Protein AF-0000000074445082 (afdb_homodimer)

pLDDT: mean 89.4, std 14.64, range [29.48, 98.94]

Solvent-accessible surface area (backbone atoms only — not comparable to full-atom values): 67124 Å² total; per-residue (Å²): 113,69,67,58,50,52,50,49,51,50,30,48,47,28,47,44,47,72,29,67,60,53,55,42,62,66,52,30,41,65,66,89,69,77,82,68,77,74,71,56,56,68,73,66,78,58,74,55,89,84,79,81,71,63,49,56,72,56,62,54,42,39,71,58,56,48,33,29,73,76,30,23,55,50,17,35,39,29,38,58,52,67,60,41,92,77,48,54,63,73,41,60,58,94,74,64,48,39,38,35,26,38,22,41,17,52,10,19,42,47,21,46,44,51,41,33,47,23,52,29,49,52,40,34,34,17,49,46,91,67,67,16,62,59,34,34,52,44,27,49,93,71,69,42,57,85,64,39,48,44,55,63,37,61,68,68,42,46,39,43,70,83,48,89,72,61,74,45,47,64,52,50,46,51,35,26,76,82,28,54,52,53,55,67,30,70,35,47,57,46,35,55,51,23,39,40,34,50,81,94,48,70,60,39,36,39,52,62,46,65,73,45,37,41,64,54,44,45,69,78,28,60,58,34,55,48,41,24,56,74,56,71,52,79,86,63,47,40,61,67,54,46,50,47,62,53,50,42,52,59,54,46,47,47,53,50,34,50,67,34,87,91,45,52,55,38,58,36,50,48,49,48,47,66,54,38,25,68,31,23,37,50,61,52,43,53,29,40,46,68,57,51,47,51,54,40,52,50,46,52,51,52,34,50,74,68,71,41,86,82,80,70,76,66,72,69,54,62,61,42,52,48,54,37,31,44,32,70,37,30,53,51,43,42,39,44,72,59,58,56,63,62,51,64,24,7,35,45,62,60,49,48,36,71,39,30,42,49,81,45,52,47,15,11,32,43,51,84,31,53,35,54,55,48,53,42,61,28,40,59,59,45,46,57,89,39,64,84,39,41,45,55,80,30,50,41,58,32,31,35,73,41,36,38,34,35,35,38,41,77,94,44,64,88,69,29,30,30,41,42,29,31,24,29,61,87,74,64,46,71,50,76,48,76,33,42,27,35,37,45,18,43,44,60,70,51,53,59,64,40,45,70,42,49,37,89,93,22,64,64,77,54,66,68,54,56,55,26,48,68,61,63,44,59,36,45,30,19,32,37,37,40,29,24,61,46,49,66,58,44,80,62,62,36,72,19,12,44,24,41,27,66,53,66,53,31,31,43,30,34,66,47,61,52,24,39,86,47,86,62,52,55,37,52,40,35,32,51,25,37,39,69,38,8,45,52,47,54,12,34,58,57,70,58,35,50,52,54,46,50,60,58,46,31,71,74,40,59,71,51,66,91,26,68,75,44,67,51,67,44,34,28,35,59,30,76,84,40,48,25,56,36,40,53,49,36,46,72,39,59,61,33,41,38,57,59,45,57,37,41,56,43,57,38,28,61,20,18,24,59,49,42,85,36,45,64,36,70,40,6,10,40,51,10,7,47,47,33,40,46,57,49,49,44,31,74,75,69,40,59,62,53,66,87,86,57,82,76,74,65,73,69,87,124,109,67,71,56,51,53,49,51,51,49,29,48,46,28,47,45,47,73,31,67,57,53,55,41,62,68,52,28,41,63,63,91,68,76,81,69,77,76,69,57,56,69,72,67,80,59,74,53,91,72,87,81,72,64,48,57,72,55,63,55,41,39,72,58,56,48,34,30,74,76,30,22,56,50,18,35,39,31,38,58,52,67,61,39,90,77,47,53,61,72,39,58,58,92,73,63,47,39,37,35,26,38,23,41,17,53,10,18,43,47,20,45,45,51,40,33,48,24,51,31,47,53,41,33,33,19,49,45,92,66,66,16,62,59,32,34,53,44,28,49,93,70,67,41,58,83,56,44,52,45,55,64,38,60,67,67,41,47,40,43,70,82,47,88,72,62,76,46,46,63,51,50,45,51,34,27,77,82,27,54,52,53,56,66,29,68,33,48,56,47,37,56,51,23,40,40,33,51,81,92,48,71,61,38,37,39,52,61,46,66,72,46,37,42,64,52,43,46,69,77,26,61,57,34,55,48,40,25,57,74,56,70,52,77,86,63,46,41,60,67,54,48,50,50,61,53,50,42,53,59,54,46,46,48,53,50,34,49,68,36,87,91,45,53,56,38,57,36,51,49,48,48,46,64,55,39,26,68,30,23,39,50,59,52,43,51,28,40,46,68,56,51,48,52,54,43,50,50,48,51,49,52,36,50,74,68,71,43,85,80,80,70,75,66,72,71,54,61,62,42,53,46,54,37,30,43,32,70,36,30,53,52,44,41,39,45,71,58,59,54,63,62,53,65,24,8,35,44,64,62,47,47,36,70,38,29,42,50,80,46,53,48,15,12,32,44,44,72,30,52,36,55,55,49,52,43,61,28,39,61,59,45,45,58,88,38,62,83,41,42,47,57,80,31,50,40,59,33,32,35,72,41,34,38,34,36,35,40,40,77,92,43,63,88,69,29,31,29,40,42,28,31,24,27,59,86,76,65,46,72,50,76,48,75,32,39,27,35,38,45,18,42,44,59,70,52,52,59,63,39,44,69,41,50,36,88,91,23,64,63,75,55,66,67,57,56,55,26,48,70,61,64,44,60,37,44,29,20,32,37,38,40,29,25,61,47,48,68,58,46,79,64,61,38,71,17,12,45,24,41,28,66,52,67,53,29,30,44,31,34,68,45,57,43,34,31,77,47,87,61,51,53,38,53,40,34,32,51,26,37,39,69,38,10,44,52,47,52,12,34,58,58,72,59,35,50,51,54,46,50,60,56,46,32,70,74,40,58,71,51,67,91,27,69,77,44,68,51,65,43,36,27,34,58,31,76,85,40,48,24,56,35,40,52,49,35,46,70,39,60,60,32,42,38,57,59,46,56,38,42,57,44,56,38,28,60,20,18,24,59,48,43,84,36,45,67,37,69,40,6,8,41,52,11,7,47,48,34,40,46,58,49,48,44,31,74,76,67,40,60,63,54,65,87,86,58,82,76,73,66,74,72,85,123

Radius of gyration: 31.41 Å; Cα contacts (8 Å, |Δi|>4): 2751; chains: 2; bounding box: 73×96×72 Å

Sequence (1308 aa):
MTTKTVDRDVAKRLGRVSPKNEPNWITGDLGNYVDDAVNSPLPAMAMYAGGQTPVQQSDLLKPLLMDIAKEGLNYAFQKWRQKEENPERHSETKNPKKVIVVGAGMAGLVAAFELAQAGHEVVVLESQTRVGGRVHTLGEKDGFAKGLHAEAGAMRLPCPPDAETKTHFLTDFYASKERFNLPLAHFANYSDKAFLKFYNEEAVRVEEWNENPLERTNKLWPGWNATLTENGVHDITNINVYHDRTTQVITDQLLNCLNTPGVDPYVAWDQWIDLWSQFPVDGFLQSTYEAVMTKVQEKVCERTELKKKHDIPLTSLEELKKYLPWPNAAITAFSVFNYTPDLDISLVQHLRDPLGHWWSSEMHCIKGGMSLLPEAFTKKDNGGWNPDVCLHENIHFNRTVKEIKYKFYEGDTENNHVVVKGYFSNSRQPFEIEGDAVIVATPINILRQINYTPCEHTEPPPQKFHKAIEDIFTSPSTKLFIQTKTRFWEKDDIKGGFSKTNLPIGQLHYPSNVTGEHPGKKGILLVYTWKTEALLFGSLDPATALYEAVEQIATIHPEIKGQVEKGAVCAWYNQPNAQGGFVLLKPKQYQNVRYLLQCPMANIFFAGEGLSFAPGWIQGALESGLRAAYQFYNRNEGGWFPCNCDRLDYGQSVMTTKTVDRDVAKRLGRVSPKNEPNWITGDLGNYVDDAVNSPLPAMAMYAGGQTPVQQSDLLKPLLMDIAKEGLNYAFQKWRQKEENPERHSETKNPKKVIVVGAGMAGLVAAFELAQAGHEVVVLESQTRVGGRVHTLGEKDGFAKGLHAEAGAMRLPCPPDAETKTHFLTDFYASKERFNLPLAHFANYSDKAFLKFYNEEAVRVEEWNENPLERTNKLWPGWNATLTENGVHDITNINVYHDRTTQVITDQLLNCLNTPGVDPYVAWDQWIDLWSQFPVDGFLQSTYEAVMTKVQEKVCERTELKKKHDIPLTSLEELKKYLPWPNAAITAFSVFNYTPDLDISLVQHLRDPLGHWWSSEMHCIKGGMSLLPEAFTKKDNGGWNPDVCLHENIHFNRTVKEIKYKFYEGDTENNHVVVKGYFSNSRQPFEIEGDAVIVATPINILRQINYTPCEHTEPPPQKFHKAIEDIFTSPSTKLFIQTKTRFWEKDDIKGGFSKTNLPIGQLHYPSNVTGEHPGKKGILLVYTWKTEALLFGSLDPATALYEAVEQIATIHPEIKGQVEKGAVCAWYNQPNAQGGFVLLKPKQYQNVRYLLQCPMANIFFAGEGLSFAPGWIQGALESGLRAAYQFYNRNEGGWFPCNCDRLDYGQSV

Secondary structure (DSSP, 8-state):
-HHHHHHHHHHHHTT-SPPTT--BTTTTB-----S-S----S------SSS-----GGGGTHHHHHHHHHH-HHHHIIIIIS--SSPPSS---SS--EEEEE--SHHHHHHHHHHHHTT-EEEEE-SSSSS-TT--EE-GGGTPPTT--EESS---EES-TT-SS-SSHHHHHHHSTTTT---EEEEE---TTSEEE-TTSPPEEHHHHHHSHHHHHHHHSTTTTHHHHHTT--S--SHHHHHHHHHHHHHHHHHHHHTSTT--HHHHHHHHHHHHTTSBHHHHHHS-HHHHHHHHHHHHHHHHHTT-------GGGGGGGGT-SPPHHHHHHHHHHHT-S-TTSBHHHHHHHHHHT-S-SEEEEETT-TTHHHHHTTSTTSS-S-TT--GGGGEE-SEEEEEEEEE--TT-GGG-EEEEEEEETTT--EEEEEESEEEE-S-HHHHTTSEEEE-TTPPPPPHHHHHHHHH--EE-EEEEEEEESS-GGGGGT--SSEEEESSTT-EEE---GGG---SSS-EEEEEEEEHHHHHHHHTS-HHHHHHHHHHHHTTT-GGGTTTEEEEEEEEGGG-TTTSSSEE-PPTT-HHHHHHHHH--BTTEEE--TTSSSSTTSHHHHHHHHHHHHHHHHHHHHH-SS--TTS--------/-HHHHHHHHHHHHTT-SPPTT--BTTTTB-----S-S----S------SSS-----GGGGTHHHHHHHHHH-HHHHIIIIIS--SSPPSS---SS--EEEEE--SHHHHHHHHHHHHTT-EEEEE-SSSSS-TT--EE-GGGTPPTT--EESS---EES-TT-SS-SSHHHHHHHSTTTT---EEEEE---TTSEEE-TTSPPEEHHHHHHSHHHHHHHHSTTTTHHHHHTT--S--SHHHHHHHHHHHHHHHHHHHHTSTT--HHHHHHHHHHHHTTSBHHHHHHS-HHHHHHHHHHHHHHHHHTT-------GGGGGGGGTPSPPHHHHHHHHHHHT-S-TTSBHHHHHHHHHHT-S-SEEEEETT-TTHHHHHTTSTTSS-S-TT--GGGGEE-SEEEEEEEEE--TT-GGG-EEEEEEEETTT--EEEEEESEEEE-S-HHHHTTSEEEE-TTPPPPPHHHHHHHHH--EE-EEEEEEEESS-GGGGGT--SSEEEESSTT-EEE---GGG---SSS-EEEEEEEEHHHHHHHHTS-HHHHHHHHHHHHTTT-GGGTTTEEEEEEEEGGG-TTTSSSEE-PPTT-HHHHHHHHH--BTTEEE--TTSSSSTTSHHHHHHHHHHHHHHHHHHHHH-SS--TTS--------

Foldseek 3Di:
DVVVVVVLVQCLLQLVFDAAQPAQLLLLRSPDAPPDDCCVQVPLQPPPPDDGAFDFSVVSNCVLLVCCVQFALQQSLCCRVVVHPDTHGQEADPQAWEEEEEAQALLRLLLQLRSVSNPHHYFYEAQAPAHHVQQDKDAVVNPHDHLFIDTFFDDFWFDALPDPDGLLVVLNCCCPPLFQVFAKFKAFAADQLFWAAEDPDAIDGNVVCVVQVQVVLCVRQPCQCVLLVVLVNDPDRHLVSLVCQLCVLLVVLLSVQSNDPPRDNSLSVVLSCQQFLQDQQLRVQQDALVVSVVSNVVSVVVCVVVVRDDDGDDVSSVSNNNRPNGDPSSVVRVCQVVVDFDSQFTPLLVVSCVSSVGPDRMTMAGAPGNSVSSVQSQDACRRRPRRPDHCVVNYDYQWQWAEKEWEFGQVCLVPTKIKTKFARNVPRHIDIDIIRFYEYAAALVSVLRHYYHYDDPRDDDDPLLNVLSVPFDFWKKKKKKWKFQAPVCCVSVDAWHWYAYSDLLGTKTFGHPRSDVPVHGMHMIMRIHIDVSLVVLVVDDNVVSVVVVLVVVCSRVVVRVVTTDDMDMDIQCPDPRRVHRKTGHGRPSSVSLSSLSRAAGRSYHYAYLNNASHISDSSSSSSRSSSRSSRNVSCSRPNSHYDVPDDRPPPPPD/DVVVVVVVVQCLLQLVFDAAQPAQLLLLRSPDADPDDCVVVVPLLPPPVDDRAFDFSVVSNCVLLVCCVQFALQQSLCCRVVVHPDTHGQEADPQAWEEEEEAQALLRLLLQLRSVSNPHHYFYEAQAPAHHVQQDKDAVVNPHDHLFIDTFFDDFWFDALPDPDGLLVVLNCCCPPLFQVFAKFKAFAADQLFWAAEDPDAIDGNVVCVVQVQVVLCVRQPCQCVLLVVLVNDPDRHLVSLVCQLCVLLVVLLSVQSNDPPRDNSLSVVLSCQQFLQDQQLRVQQDALVVSVVSNVVSVVVCVVVVRDDDGDDVSSVSNNNRPNGDPSSVVRVCQVVVDFDSQFTPLLVVSCVSSVGPDRMTMAGAQGNSVSSVQSQDACRRRPRRPDHCVVNYDYQWQWAEKEWEFGQVCLVPTKIKTKFARNVPRHIDIDIIRFYEYAAALVSVLRHYYHYDDPRDDDDPLLNVLSVPFDFWKKKKKKWKFQAPVSCVSVDAWHWYAYSDLLGTKTFTHSSSGVPVHGMHMIMRIHIDVSLVVLVVDDNVVSVVVVLVVVCSRVVVRVVTTDDMDMDIQCPDPRRVHRKTGHGRPSSVSLSSLSRAAGRSYHYAYLNNASHISDSSSSSSRSSSRSSRNVSCSRPNSHYDVPDDRPPPPDD

Nearest PDB structures (foldseek):
  5z2g-assembly1_A  TM=8.879E-01  e=1.429E-36  Naja atra
  7eij-assembly1_B  TM=5.931E-01  e=1.822E-19  synthetic construct
  7eih-assembly1_B  TM=6.096E-01  e=8.521E-19  synthetic construct
  7eih-assembly1_A  TM=6.028E-01  e=1.478E-18  synthetic construct
  7eii-assembly1_B  TM=5.851E-01  e=5.795E-19  synthetic construct

InterPro domains:
  IPR002937 Amine oxidase [PF01593] (106-630)
  IPR036188 FAD/NAD(P)-binding domain superfamily [G3DSA:3.50.50.60] (99-629)
  IPR036188 FAD/NAD(P)-binding domain superfamily [SSF51905] (94-631)
  IPR050281 Flavin monoamine oxidase and related enzymes [PTHR10742] (85-633)

Structure (mmCIF, N/CA/C/O backbone):
data_AF-0000000074445082-model_v1
#
loop_
_entity.id
_entity.type
_entity.pdbx_description
1 polymer 'L-amino-acid oxidase'
#
loop_
_atom_site.group_PDB
_atom_site.id
_atom_site.type_symbol
_atom_site.label_atom_id
_atom_site.label_alt_id
_atom_site.label_comp_id
_atom_site.label_asym_id
_atom_site.label_entity_id
_atom_site.label_seq_id
_atom_site.pdbx_PDB_ins_code
_atom_site.Cartn_x
_atom_site.Cartn_y
_atom_site.Cartn_z
_atom_site.occupancy
_atom_site.B_iso_or_equiv
_atom_site.auth_seq_id
_atom_site.auth_comp_id
_atom_site.auth_asym_id
_atom_site.auth_atom_id
_atom_site.pdbx_PDB_model_num
ATOM 1 N N . MET A 1 1 ? 25.359 10.633 26.781 1 39.5 1 MET A N 1
ATOM 2 C CA . MET A 1 1 ? 25.406 12.016 27.234 1 39.5 1 MET A CA 1
ATOM 3 C C . MET A 1 1 ? 25.969 12.93 26.156 1 39.5 1 MET A C 1
ATOM 5 O O . MET A 1 1 ? 25.422 14 25.891 1 39.5 1 MET A O 1
ATOM 9 N N . THR A 1 2 ? 26.984 12.328 25.5 1 41.5 2 THR A N 1
ATOM 10 C CA . THR A 1 2 ? 27.688 13.148 24.516 1 41.5 2 THR A CA 1
ATOM 11 C C . THR A 1 2 ? 26.875 13.281 23.234 1 41.5 2 THR A C 1
ATOM 13 O O . THR A 1 2 ? 26.797 14.367 22.656 1 41.5 2 THR A O 1
ATOM 16 N N . THR A 1 3 ? 26.172 12.266 22.938 1 44.94 3 THR A N 1
ATOM 17 C CA . THR A 1 3 ? 25.391 12.32 21.703 1 44.94 3 THR A CA 1
ATOM 18 C C . THR A 1 3 ? 24.188 13.227 21.859 1 44.94 3 THR A C 1
ATOM 20 O O . THR A 1 3 ? 23.828 13.977 20.953 1 44.94 3 THR A O 1
ATOM 23 N N . LYS A 1 4 ? 23.656 13.375 23.016 1 51.06 4 LYS A N 1
ATOM 24 C CA . LYS A 1 4 ? 22.5 14.203 23.297 1 51.06 4 LYS A CA 1
ATOM 25 C C . LYS A 1 4 ? 22.859 15.688 23.312 1 51.06 4 LYS A C 1
ATOM 27 O O . LYS A 1 4 ? 22.094 16.531 22.828 1 51.06 4 LYS A O 1
ATOM 32 N N . THR A 1 5 ? 24.031 15.875 23.781 1 45.12 5 THR A N 1
ATOM 33 C CA . THR A 1 5 ? 24.484 17.266 23.828 1 45.12 5 THR A CA 1
ATOM 34 C C . THR A 1 5 ? 24.766 17.781 22.406 1 45.12 5 THR A C 1
ATOM 36 O O . THR A 1 5 ? 24.406 18.922 22.078 1 45.12 5 THR A O 1
ATOM 39 N N . VAL A 1 6 ? 25.281 16.906 21.578 1 54.34 6 VAL A N 1
ATOM 40 C CA . VAL A 1 6 ? 25.594 17.297 20.203 1 54.34 6 VAL A CA 1
ATOM 41 C C . VAL A 1 6 ? 24.297 17.531 19.438 1 54.34 6 VAL A C 1
ATOM 43 O O . VAL A 1 6 ? 24.188 18.5 18.672 1 54.34 6 VAL A O 1
ATOM 46 N N . ASP A 1 7 ? 23.359 16.719 19.812 1 65 7 ASP A N 1
ATOM 47 C CA . ASP A 1 7 ? 22.078 16.859 19.141 1 65 7 ASP A CA 1
ATOM 48 C C . ASP A 1 7 ? 21.375 18.141 19.547 1 65 7 ASP A C 1
ATOM 50 O O . ASP A 1 7 ? 20.75 18.812 18.719 1 65 7 ASP A O 1
ATOM 54 N N . ARG A 1 8 ? 21.578 18.469 20.734 1 66.31 8 ARG A N 1
ATOM 55 C CA . ARG A 1 8 ? 20.969 19.688 21.25 1 66.31 8 ARG A CA 1
ATOM 56 C C . ARG A 1 8 ? 21.625 20.922 20.625 1 66.31 8 ARG A C 1
ATOM 58 O O . ARG A 1 8 ? 20.938 21.906 20.312 1 66.31 8 ARG A O 1
ATOM 65 N N . ASP A 1 9 ? 22.828 20.75 20.484 1 73.31 9 ASP A N 1
ATOM 66 C CA . ASP A 1 9 ? 23.562 21.875 19.891 1 73.31 9 ASP A CA 1
ATOM 67 C C . ASP A 1 9 ? 23.172 22.062 18.422 1 73.31 9 ASP A C 1
ATOM 69 O O . ASP A 1 9 ? 22.984 23.203 17.969 1 73.31 9 ASP A O 1
ATOM 73 N N . VAL A 1 10 ? 22.938 20.953 17.797 1 79 10 VAL A N 1
ATOM 74 C CA . VAL A 1 10 ? 22.547 21.016 16.406 1 79 10 VAL A CA 1
ATOM 75 C C . VAL A 1 10 ? 21.141 21.578 16.281 1 79 10 VAL A C 1
ATOM 77 O O . VAL A 1 10 ? 20.859 22.406 15.398 1 79 10 VAL A O 1
ATOM 80 N N . ALA A 1 11 ? 20.312 21.156 17.188 1 82.31 11 ALA A N 1
ATOM 81 C CA . ALA A 1 11 ? 18.938 21.672 17.188 1 82.31 11 ALA A CA 1
ATOM 82 C C . ALA A 1 11 ? 18.906 23.172 17.391 1 82.31 11 ALA A C 1
ATOM 84 O O . ALA A 1 11 ? 18.156 23.875 16.703 1 82.31 11 ALA A O 1
ATOM 85 N N . LYS A 1 12 ? 19.766 23.625 18.234 1 81.19 12 LYS A N 1
ATOM 86 C CA . LYS A 1 12 ? 19.828 25.062 18.484 1 81.19 12 LYS A CA 1
ATOM 87 C C . LYS A 1 12 ? 20.375 25.812 17.281 1 81.19 12 LYS A C 1
ATOM 89 O O . LYS A 1 12 ? 19.859 26.875 16.922 1 81.19 12 LYS A O 1
ATOM 94 N N . ARG A 1 13 ? 21.297 25.219 16.625 1 85.06 13 ARG A N 1
ATOM 95 C CA . ARG A 1 13 ? 21.906 25.859 15.469 1 85.06 13 ARG A CA 1
ATOM 96 C C . ARG A 1 13 ? 20.953 25.875 14.281 1 85.06 13 ARG A C 1
ATOM 98 O O . ARG A 1 13 ? 21.125 26.672 13.352 1 85.06 13 ARG A O 1
ATOM 105 N N . LEU A 1 14 ? 19.938 25.062 14.383 1 89.12 14 LEU A N 1
ATOM 106 C CA . LEU A 1 14 ? 18.938 25.016 13.32 1 89.12 14 LEU A CA 1
ATOM 107 C C . LEU A 1 14 ? 17.641 25.703 13.758 1 89.12 14 LEU A C 1
ATOM 109 O O . LEU A 1 14 ? 16.625 25.625 13.062 1 89.12 14 LEU A O 1
ATOM 113 N N . GLY A 1 15 ? 17.75 26.312 14.938 1 84.31 15 GLY A N 1
ATOM 114 C CA . GLY A 1 15 ? 16.578 27.016 15.438 1 84.31 15 GLY A CA 1
ATOM 115 C C . GLY A 1 15 ? 15.453 26.078 15.859 1 84.31 15 GLY A C 1
ATOM 116 O O . GLY A 1 15 ? 14.297 26.5 15.977 1 84.31 15 GLY A O 1
ATOM 117 N N . ARG A 1 16 ? 15.734 24.828 15.984 1 88.19 16 ARG A N 1
ATOM 118 C CA . ARG A 1 16 ? 14.719 23.875 16.422 1 88.19 16 ARG A CA 1
ATOM 119 C C . ARG A 1 16 ? 14.516 23.922 17.922 1 88.19 16 ARG A C 1
ATOM 121 O O . ARG A 1 16 ? 14.719 22.938 18.625 1 88.19 16 ARG A O 1
ATOM 128 N N . VAL A 1 17 ? 14.219 25.047 18.344 1 85 17 VAL A N 1
ATOM 129 C CA . VAL A 1 17 ? 13.953 25.328 19.75 1 85 17 VAL A CA 1
ATOM 130 C C . VAL A 1 17 ? 12.617 26.047 19.891 1 85 17 VAL A C 1
ATOM 132 O O . VAL A 1 17 ? 12.172 26.734 18.969 1 85 17 VAL A O 1
ATOM 135 N N . SER A 1 18 ? 11.984 25.766 20.969 1 84.19 18 SER A N 1
ATOM 136 C CA . SER A 1 18 ? 10.734 26.453 21.25 1 84.19 18 SER A CA 1
ATOM 137 C C . SER A 1 18 ? 10.984 27.734 22.031 1 84.19 18 SER A C 1
ATOM 139 O O . SER A 1 18 ? 11.523 27.703 23.141 1 84.19 18 SER A O 1
ATOM 141 N N . PRO A 1 19 ? 10.578 28.859 21.422 1 86.25 19 PRO A N 1
ATOM 142 C CA . PRO A 1 19 ? 10.68 30.094 22.203 1 86.25 19 PRO A CA 1
ATOM 143 C C . PRO A 1 19 ? 9.812 30.062 23.453 1 86.25 19 PRO A C 1
ATOM 145 O O . PRO A 1 19 ? 8.969 29.172 23.609 1 86.25 19 PRO A O 1
ATOM 148 N N . LYS A 1 20 ? 10.07 31.031 24.25 1 83.06 20 LYS A N 1
ATOM 149 C CA . LYS A 1 20 ? 9.305 31.141 25.484 1 83.06 20 LYS A CA 1
ATOM 150 C C . LYS A 1 20 ? 7.812 31.25 25.203 1 83.06 20 LYS A C 1
ATOM 152 O O . LYS A 1 20 ? 7.398 31.984 24.297 1 83.06 20 LYS A O 1
ATOM 157 N N . ASN A 1 21 ? 6.984 30.516 25.891 1 86.44 21 ASN A N 1
ATOM 158 C CA . ASN A 1 21 ? 5.523 30.531 25.859 1 86.44 21 ASN A CA 1
ATOM 159 C C . ASN A 1 21 ? 4.984 30.016 24.531 1 86.44 21 ASN A C 1
ATOM 161 O O . ASN A 1 21 ? 3.826 30.266 24.188 1 86.44 21 ASN A O 1
ATOM 165 N N . GLU A 1 22 ? 5.855 29.438 23.781 1 89.44 22 GLU A N 1
ATOM 166 C CA . GLU A 1 22 ? 5.344 28.781 22.578 1 89.44 22 GLU A CA 1
ATOM 167 C C . GLU A 1 22 ? 4.5 27.562 22.938 1 89.44 22 GLU A C 1
ATOM 169 O O . GLU A 1 22 ? 4.863 26.781 23.828 1 89.44 22 GLU A O 1
ATOM 174 N N . PRO A 1 23 ? 3.361 27.406 22.281 1 91.12 23 PRO A N 1
ATOM 175 C CA . PRO A 1 23 ? 2.553 26.203 22.516 1 91.12 23 PRO A CA 1
ATOM 176 C C . PRO A 1 23 ? 3.311 24.906 22.203 1 91.12 23 PRO A C 1
ATOM 178 O O . PRO A 1 23 ? 4.207 24.906 21.359 1 91.12 23 PRO A O 1
ATOM 181 N N . ASN A 1 24 ? 2.986 23.828 22.984 1 93.81 24 ASN A N 1
ATOM 182 C CA . ASN A 1 24 ? 3.443 22.5 22.594 1 93.81 24 ASN A CA 1
ATOM 183 C C . ASN A 1 24 ? 2.607 21.953 21.438 1 93.81 24 ASN A C 1
ATOM 185 O O . ASN A 1 24 ? 1.533 21.391 21.672 1 93.81 24 ASN A O 1
ATOM 189 N N . TRP A 1 25 ? 3.096 22.031 20.25 1 94.5 25 TRP A N 1
ATOM 190 C CA . TRP A 1 25 ? 2.344 21.703 19.047 1 94.5 25 TRP A CA 1
ATOM 191 C C . TRP A 1 25 ? 2.148 20.188 18.922 1 94.5 25 TRP A C 1
ATOM 193 O O . TRP A 1 25 ? 1.327 19.734 18.125 1 94.5 25 TRP A O 1
ATOM 203 N N . ILE A 1 26 ? 2.893 19.375 19.703 1 93.38 26 ILE A N 1
ATOM 204 C CA . ILE A 1 26 ? 2.791 17.922 19.688 1 93.38 26 ILE A CA 1
ATOM 205 C C . ILE A 1 26 ? 1.568 17.484 20.484 1 93.38 26 ILE A C 1
ATOM 207 O O . ILE A 1 26 ? 0.823 16.594 20.062 1 93.38 26 ILE A O 1
ATOM 211 N N . THR A 1 27 ? 1.368 18.172 21.625 1 93.06 27 THR A N 1
ATOM 212 C CA . THR A 1 27 ? 0.33 17.719 22.547 1 93.06 27 THR A CA 1
ATOM 213 C C . THR A 1 27 ? -0.908 18.594 22.453 1 93.06 27 THR A C 1
ATOM 215 O O . THR A 1 27 ? -2.01 18.172 22.812 1 93.06 27 THR A O 1
ATOM 218 N N . GLY A 1 28 ? -0.73 19.859 22.016 1 93.06 28 GLY A N 1
ATOM 219 C CA . GLY A 1 28 ? -1.807 20.828 22.031 1 93.06 28 GLY A CA 1
ATOM 220 C C . GLY A 1 28 ? -1.841 21.672 23.281 1 93.06 28 GLY A C 1
ATOM 221 O O . GLY A 1 28 ? -2.803 22.406 23.516 1 93.06 28 GLY A O 1
ATOM 222 N N . ASP A 1 29 ? -0.762 21.578 24.109 1 92.88 29 ASP A N 1
ATOM 223 C CA . ASP A 1 29 ? -0.673 22.375 25.328 1 92.88 29 ASP A CA 1
ATOM 224 C C . ASP A 1 29 ? -0.376 23.844 25 1 92.88 29 ASP A C 1
ATOM 226 O O . ASP A 1 29 ? 0.707 24.172 24.516 1 92.88 29 ASP A O 1
ATOM 230 N N . LEU A 1 30 ? -1.263 24.75 25.328 1 92.88 30 LEU A N 1
ATOM 231 C CA . LEU A 1 30 ? -1.108 26.172 25.016 1 92.88 30 LEU A CA 1
ATOM 232 C C . LEU A 1 30 ? -0.434 26.906 26.156 1 92.88 30 LEU A C 1
ATOM 234 O O . LEU A 1 30 ? -0.186 28.109 26.062 1 92.88 30 LEU A O 1
ATOM 238 N N . GLY A 1 31 ? 0.044 26.156 27.188 1 81.56 31 GLY A N 1
ATOM 239 C CA . GLY A 1 31 ? 0.658 26.781 28.344 1 81.56 31 GLY A CA 1
ATOM 240 C C . GLY A 1 31 ? -0.33 27.547 29.203 1 81.56 31 GLY A C 1
ATOM 241 O O . GLY A 1 31 ? -1.484 27.734 28.812 1 81.56 31 GLY A O 1
ATOM 242 N N . ASN A 1 32 ? 0.074 27.75 30.672 1 58.41 32 ASN A N 1
ATOM 243 C CA . ASN A 1 32 ? -0.8 28.328 31.688 1 58.41 32 ASN A CA 1
ATOM 244 C C . ASN A 1 32 ? -1.354 29.672 31.266 1 58.41 32 ASN A C 1
ATOM 246 O O . ASN A 1 32 ? -0.592 30.609 31 1 58.41 32 ASN A O 1
ATOM 250 N N . TYR A 1 33 ? -2.193 29.891 30.453 1 45.84 33 TYR A N 1
ATOM 251 C CA . TYR A 1 33 ? -2.867 31.188 30.281 1 45.84 33 TYR A CA 1
ATOM 252 C C . TYR A 1 33 ? -3.109 31.844 31.641 1 45.84 33 TYR A C 1
ATOM 254 O O . TYR A 1 33 ? -3.227 31.156 32.656 1 45.84 33 TYR A O 1
ATOM 262 N N . VAL A 1 34 ? -2.885 33.312 31.719 1 37.06 34 VAL A N 1
ATOM 263 C CA . VAL A 1 34 ? -3.439 34.25 32.719 1 37.06 34 VAL A CA 1
ATOM 264 C C . VAL A 1 34 ? -4.828 33.781 33.125 1 37.06 34 VAL A C 1
ATOM 266 O O . VAL A 1 34 ? -5.488 33.031 32.406 1 37.06 34 VAL A O 1
ATOM 269 N N . ASP A 1 35 ? -5.32 34.312 34.312 1 33.09 35 ASP A N 1
ATOM 270 C CA . ASP A 1 35 ? -6.52 34.219 35.125 1 33.09 35 ASP A CA 1
ATOM 271 C C . ASP A 1 35 ? -7.781 34.312 34.281 1 33.09 35 ASP A C 1
ATOM 273 O O . ASP A 1 35 ? -8.883 34.5 34.812 1 33.09 35 ASP A O 1
ATOM 277 N N . ASP A 1 36 ? -7.723 35 33.125 1 31.58 36 ASP A N 1
ATOM 278 C CA . ASP A 1 36 ? -9.141 35.188 32.812 1 31.58 36 ASP A CA 1
ATOM 279 C C . ASP A 1 36 ? -9.898 33.844 32.938 1 31.58 36 ASP A C 1
ATOM 281 O O . ASP A 1 36 ? -9.289 32.781 32.906 1 31.58 36 ASP A O 1
ATOM 285 N N . ALA A 1 37 ? -11.25 34.062 32.594 1 30.81 37 ALA A N 1
ATOM 286 C CA . ALA A 1 37 ? -12.547 33.438 32.781 1 30.81 37 ALA A CA 1
ATOM 287 C C . ALA A 1 37 ? -12.562 32.031 32.156 1 30.81 37 ALA A C 1
ATOM 289 O O . ALA A 1 37 ? -13.539 31.297 32.312 1 30.81 37 ALA A O 1
ATOM 290 N N . VAL A 1 38 ? -11.883 31.859 31.031 1 31.41 38 VAL A N 1
ATOM 291 C CA . VAL A 1 38 ? -12.57 30.766 30.359 1 31.41 38 VAL A CA 1
ATOM 292 C C . VAL A 1 38 ? -12.109 29.422 30.953 1 31.41 38 VAL A C 1
ATOM 294 O O . VAL A 1 38 ? -11.039 28.922 30.609 1 31.41 38 VAL A O 1
ATOM 297 N N . ASN A 1 39 ? -11.805 29.375 32.188 1 32.09 39 ASN A N 1
ATOM 298 C CA . ASN A 1 39 ? -12.062 28.031 32.719 1 32.09 39 ASN A CA 1
ATOM 299 C C . ASN A 1 39 ? -13.203 27.359 31.953 1 32.09 39 ASN A C 1
ATOM 301 O O . ASN A 1 39 ? -14.258 27.078 32.531 1 32.09 39 ASN A O 1
ATOM 305 N N . SER A 1 40 ? -13.539 27.859 30.875 1 30.06 40 SER A N 1
ATOM 306 C CA . SER A 1 40 ? -14.586 27.016 30.312 1 30.06 40 SER A CA 1
ATOM 307 C C . SER A 1 40 ? -14.148 25.562 30.266 1 30.06 40 SER A C 1
ATOM 309 O O . SER A 1 40 ? -13.133 25.219 29.656 1 30.06 40 SER A O 1
ATOM 311 N N . PRO A 1 41 ? -14.312 24.875 31.375 1 32.31 41 PRO A N 1
ATOM 312 C CA . PRO A 1 41 ? -14.133 23.438 31.203 1 32.31 41 PRO A CA 1
ATOM 313 C C . PRO A 1 41 ? -14.266 23 29.75 1 32.31 41 PRO A C 1
ATOM 315 O O . PRO A 1 41 ? -14.992 23.625 28.984 1 32.31 41 PRO A O 1
ATOM 318 N N . LEU A 1 42 ? -13.141 22.719 29.016 1 37.69 42 LEU A N 1
ATOM 319 C CA . LEU A 1 42 ? -13.656 21.953 27.875 1 37.69 42 LEU A CA 1
ATOM 320 C C . LEU A 1 42 ? -15.094 21.531 28.125 1 37.69 42 LEU A C 1
ATOM 322 O O . LEU A 1 42 ? -15.461 21.188 29.25 1 37.69 42 LEU A O 1
ATOM 326 N N . PRO A 1 43 ? -16.188 22.078 27.578 1 33.47 43 PRO A N 1
ATOM 327 C CA . PRO A 1 43 ? -17.484 21.5 27.969 1 33.47 43 PRO A CA 1
ATOM 328 C C . PRO A 1 43 ? -17.328 20.125 28.641 1 33.47 43 PRO A C 1
ATOM 330 O O . PRO A 1 43 ? -16.547 19.297 28.172 1 33.47 43 PRO A O 1
ATOM 333 N N . ALA A 1 44 ? -17.156 20.125 30.031 1 33.12 44 ALA A N 1
ATOM 334 C CA . ALA A 1 44 ? -17.438 18.812 30.609 1 33.12 44 ALA A CA 1
ATOM 335 C C . ALA A 1 44 ? -18.156 17.906 29.609 1 33.12 44 ALA A C 1
ATOM 337 O O . ALA A 1 44 ? -19.203 18.266 29.078 1 33.12 44 ALA A O 1
ATOM 338 N N . MET A 1 45 ? -17.391 17.266 28.828 1 35.84 45 MET A N 1
ATOM 339 C CA . MET A 1 45 ? -18 16.234 28.016 1 35.84 45 MET A CA 1
ATOM 340 C C . MET A 1 45 ? -19.219 15.633 28.703 1 35.84 45 MET A C 1
ATOM 342 O O . MET A 1 45 ? -19.078 14.773 29.578 1 35.84 45 MET A O 1
ATOM 346 N N . ALA A 1 46 ? -20.078 16.516 29.312 1 30.95 46 ALA A N 1
ATOM 347 C CA . ALA A 1 46 ? -21.344 15.992 29.797 1 30.95 46 ALA A CA 1
ATOM 348 C C . ALA A 1 46 ? -21.828 14.836 28.922 1 30.95 46 ALA A C 1
ATOM 350 O O . ALA A 1 46 ? -21.938 14.969 27.703 1 30.95 46 ALA A O 1
ATOM 351 N N . MET A 1 47 ? -21.438 13.75 29.391 1 33.44 47 MET A N 1
ATOM 352 C CA . MET A 1 47 ? -22.25 12.633 28.922 1 33.44 47 MET A CA 1
ATOM 353 C C . MET A 1 47 ? -23.734 13.008 28.875 1 33.44 47 MET A C 1
ATOM 355 O O . MET A 1 47 ? -24.391 13.07 29.922 1 33.44 47 MET A O 1
ATOM 359 N N . TYR A 1 48 ? -24.219 14.078 28.344 1 30.09 48 TYR A N 1
ATOM 360 C CA . TYR A 1 48 ? -25.672 14.125 28.266 1 30.09 48 TYR A CA 1
ATOM 361 C C . TYR A 1 48 ? -26.25 12.75 27.938 1 30.09 48 TYR A C 1
ATOM 363 O O . TYR A 1 48 ? -25.594 11.938 27.281 1 30.09 48 TYR A O 1
ATOM 371 N N . ALA A 1 49 ? -27.297 12.375 28.594 1 33.25 49 ALA A N 1
ATOM 372 C CA . ALA A 1 49 ? -28.047 11.141 28.359 1 33.25 49 ALA A CA 1
ATOM 373 C C . ALA A 1 49 ? -27.953 10.711 26.906 1 33.25 49 ALA A C 1
ATOM 375 O O . ALA A 1 49 ? -28 9.516 26.594 1 33.25 49 ALA A O 1
ATOM 376 N N . GLY A 1 50 ? -28.516 11.531 25.891 1 40.25 50 GLY A N 1
ATOM 377 C CA . GLY A 1 50 ? -28.703 11.008 24.547 1 40.25 50 GLY A CA 1
ATOM 378 C C . GLY A 1 50 ? -27.406 10.852 23.781 1 40.25 50 GLY A C 1
ATOM 379 O O . GLY A 1 50 ? -26.906 9.734 23.641 1 40.25 50 GLY A O 1
ATOM 380 N N . GLY A 1 51 ? -26.734 11.844 22.625 1 48.88 51 GLY A N 1
ATOM 381 C CA . GLY A 1 51 ? -25.703 11.688 21.609 1 48.88 51 GLY A CA 1
ATOM 382 C C . GLY A 1 51 ? -24.359 12.234 22.031 1 48.88 51 GLY A C 1
ATOM 383 O O . GLY A 1 51 ? -24.281 13.266 22.703 1 48.88 51 GLY A O 1
ATOM 384 N N . GLN A 1 52 ? -23.234 11.539 22.25 1 63.56 52 GLN A N 1
ATOM 385 C CA . GLN A 1 52 ? -21.844 11.82 22.594 1 63.56 52 GLN A CA 1
ATOM 386 C C . GLN A 1 52 ? -21.297 12.984 21.781 1 63.56 52 GLN A C 1
ATOM 388 O O . GLN A 1 52 ? -21.516 13.055 20.562 1 63.56 52 GLN A O 1
ATOM 393 N N . THR A 1 53 ? -20.906 14.18 22.5 1 81.62 53 THR A N 1
ATOM 394 C CA . THR A 1 53 ? -20.25 15.305 21.859 1 81.62 53 THR A CA 1
ATOM 395 C C . THR A 1 53 ? -18.938 14.875 21.234 1 81.62 53 THR A C 1
ATOM 397 O O . THR A 1 53 ? -18.219 14.047 21.797 1 81.62 53 THR A O 1
ATOM 400 N N . PRO A 1 54 ? -18.734 15.367 20.047 1 91.69 54 PRO A N 1
ATOM 401 C CA . PRO A 1 54 ? -17.453 15.055 19.422 1 91.69 54 PRO A CA 1
ATOM 402 C C . PRO A 1 54 ? -16.266 15.516 20.266 1 91.69 54 PRO A C 1
ATOM 404 O O . PRO A 1 54 ? -16.328 16.562 20.906 1 91.69 54 PRO A O 1
ATOM 407 N N . VAL A 1 55 ? -15.266 14.742 20.359 1 93.06 55 VAL A N 1
ATOM 408 C CA . VAL A 1 55 ? -14.023 15.031 21.062 1 93.06 55 VAL A CA 1
ATOM 409 C C . VAL A 1 55 ? -12.844 14.898 20.094 1 93.06 55 VAL A C 1
ATOM 411 O O . VAL A 1 55 ? -12.688 13.875 19.438 1 93.06 55 VAL A O 1
ATOM 414 N N . GLN A 1 56 ? -12.109 15.977 19.953 1 95.06 56 GLN A N 1
ATOM 415 C CA . GLN A 1 56 ? -10.938 15.914 19.078 1 95.06 56 GLN A CA 1
ATOM 416 C C . GLN A 1 56 ? -9.75 16.641 19.703 1 95.06 56 GLN A C 1
ATOM 418 O O . GLN A 1 56 ? -9.93 17.609 20.453 1 95.06 56 GLN A O 1
ATOM 423 N N . GLN A 1 57 ? -8.602 16.188 19.406 1 95.69 57 GLN A N 1
ATOM 424 C CA . GLN A 1 57 ? -7.367 16.797 19.891 1 95.69 57 GLN A CA 1
ATOM 425 C C . GLN A 1 57 ? -7.215 18.234 19.359 1 95.69 57 GLN A C 1
ATOM 427 O O . GLN A 1 57 ? -6.672 19.094 20.047 1 95.69 57 GLN A O 1
ATOM 432 N N . SER A 1 58 ? -7.746 18.5 18.172 1 96.31 58 SER A N 1
ATOM 433 C CA . SER A 1 58 ? -7.688 19.812 17.531 1 96.31 58 SER A CA 1
ATOM 434 C C . SER A 1 58 ? -8.328 20.891 18.422 1 96.31 58 SER A C 1
ATOM 436 O O . SER A 1 58 ? -7.977 22.062 18.328 1 96.31 58 SER A O 1
ATOM 438 N N . ASP A 1 59 ? -9.266 20.484 19.266 1 95.06 59 ASP A N 1
ATOM 439 C CA . ASP A 1 59 ? -9.961 21.438 20.141 1 95.06 59 ASP A CA 1
ATOM 440 C C . ASP A 1 59 ? -9 22.078 21.141 1 95.06 59 ASP A C 1
ATOM 442 O O . ASP A 1 59 ? -9.234 23.188 21.609 1 95.06 59 ASP A O 1
ATOM 446 N N . LEU A 1 60 ? -7.93 21.391 21.406 1 95.5 60 LEU A N 1
ATOM 447 C CA . LEU A 1 60 ? -6.93 21.922 22.328 1 95.5 60 LEU A CA 1
ATOM 448 C C . LEU A 1 60 ? -6.254 23.156 21.75 1 95.5 60 LEU A C 1
ATOM 450 O O . LEU A 1 60 ? -5.828 24.047 22.5 1 95.5 60 LEU A O 1
ATOM 454 N N . LEU A 1 61 ? -6.195 23.266 20.438 1 96.62 61 LEU A N 1
ATOM 455 C CA . LEU A 1 61 ? -5.527 24.375 19.766 1 96.62 61 LEU A CA 1
ATOM 456 C C . LEU A 1 61 ? -6.531 25.438 19.359 1 96.62 61 LEU A C 1
ATOM 458 O O . LEU A 1 61 ? -6.145 26.531 18.922 1 96.62 61 LEU A O 1
ATOM 462 N N . LYS A 1 62 ? -7.781 25.188 19.5 1 96.56 62 LYS A N 1
ATOM 463 C CA . LYS A 1 62 ? -8.859 26.016 18.984 1 96.56 62 LYS A CA 1
ATOM 464 C C . LYS A 1 62 ? -8.758 27.438 19.5 1 96.56 62 LYS A C 1
ATOM 466 O O . LYS A 1 62 ? -8.867 28.406 18.734 1 96.56 62 LYS A O 1
ATOM 471 N N . PRO A 1 63 ? -8.484 27.688 20.781 1 96.19 63 PRO A N 1
ATOM 472 C CA . PRO A 1 63 ? -8.438 29.078 21.25 1 96.19 63 PRO A CA 1
ATOM 473 C C . PRO A 1 63 ? -7.379 29.906 20.531 1 96.19 63 PRO A C 1
ATOM 475 O O . PRO A 1 63 ? -7.652 31.047 20.125 1 96.19 63 PRO A O 1
ATOM 478 N N . LEU A 1 64 ? -6.258 29.344 20.344 1 97 64 LEU A N 1
ATOM 479 C CA . LEU A 1 64 ? -5.176 30.062 19.688 1 97 64 LEU A CA 1
ATOM 480 C C . LEU A 1 64 ? -5.445 30.203 18.188 1 97 64 LEU A C 1
ATOM 482 O O . LEU A 1 64 ? -5.305 31.297 17.641 1 97 64 LEU A O 1
ATOM 486 N N . LEU A 1 65 ? -5.824 29.141 17.516 1 98.12 65 LEU A N 1
ATOM 487 C CA . LEU A 1 65 ? -6.02 29.141 16.062 1 98.12 65 LEU A CA 1
ATOM 488 C C . LEU A 1 65 ? -7.168 30.078 15.68 1 98.12 65 LEU A C 1
ATOM 490 O O . LEU A 1 65 ? -7.098 30.75 14.656 1 98.12 65 LEU A O 1
ATOM 494 N N . MET A 1 66 ? -8.188 30.109 16.5 1 97.56 66 MET A N 1
ATOM 495 C CA . MET A 1 66 ? -9.312 31 16.234 1 97.56 66 MET A CA 1
ATOM 496 C C . MET A 1 66 ? -8.93 32.469 16.469 1 97.56 66 MET A C 1
ATOM 498 O O . MET A 1 66 ? -9.398 33.344 15.766 1 97.56 66 MET A O 1
ATOM 502 N N . ASP A 1 67 ? -8.062 32.719 17.484 1 97.25 67 ASP A N 1
ATOM 503 C CA . ASP A 1 67 ? -7.547 34.094 17.672 1 97.25 67 ASP A CA 1
ATOM 504 C C . ASP A 1 67 ? -6.797 34.562 16.438 1 97.25 67 ASP A C 1
ATOM 506 O O . ASP A 1 67 ? -6.922 35.719 16.031 1 97.25 67 ASP A O 1
ATOM 510 N N . ILE A 1 68 ? -6.023 33.688 15.844 1 98 68 ILE A N 1
ATOM 511 C CA . ILE A 1 68 ? -5.301 34.062 14.625 1 98 68 ILE A CA 1
ATOM 512 C C . ILE A 1 68 ? -6.297 34.375 13.508 1 98 68 ILE A C 1
ATOM 514 O O . ILE A 1 68 ? -6.199 35.406 12.859 1 98 68 ILE A O 1
ATOM 518 N N . ALA A 1 69 ? -7.25 33.469 13.32 1 97.44 69 ALA A N 1
ATOM 519 C CA . ALA A 1 69 ? -8.195 33.594 12.211 1 97.44 69 ALA A CA 1
ATOM 520 C C . ALA A 1 69 ? -9.102 34.812 12.367 1 97.44 69 ALA A C 1
ATOM 522 O O . ALA A 1 69 ? -9.359 35.5 11.398 1 97.44 69 ALA A O 1
ATOM 523 N N . LYS A 1 70 ? -9.531 35.094 13.594 1 96.75 70 LYS A N 1
ATOM 524 C CA . LYS A 1 70 ? -10.516 36.125 13.836 1 96.75 70 LYS A CA 1
ATOM 525 C C . LYS A 1 70 ? -9.844 37.5 14.023 1 96.75 70 LYS A C 1
ATOM 527 O O . LYS A 1 70 ? -10.344 38.5 13.547 1 96.75 70 LYS A O 1
ATOM 532 N N . GLU A 1 71 ? -8.68 37.406 14.812 1 97.12 71 GLU A N 1
ATOM 533 C CA . GLU A 1 71 ? -8.141 38.656 15.305 1 97.12 71 GLU A CA 1
ATOM 534 C C . GLU A 1 71 ? -6.812 39 14.625 1 97.12 71 GLU A C 1
ATOM 536 O O . GLU A 1 71 ? -6.379 40.156 14.633 1 97.12 71 GLU A O 1
ATOM 541 N N . GLY A 1 72 ? -6.156 38.031 14.102 1 97.56 72 GLY A N 1
ATOM 542 C CA . GLY A 1 72 ? -4.902 38.281 13.398 1 97.56 72 GLY A CA 1
ATOM 543 C C . GLY A 1 72 ? -3.697 37.688 14.125 1 97.56 72 GLY A C 1
ATOM 544 O O . GLY A 1 72 ? -3.762 37.438 15.328 1 97.56 72 GLY A O 1
ATOM 545 N N . LEU A 1 73 ? -2.605 37.594 13.375 1 98.19 73 LEU A N 1
ATOM 546 C CA . LEU A 1 73 ? -1.377 37 13.891 1 98.19 73 LEU A CA 1
ATOM 547 C C . LEU A 1 73 ? -0.799 37.844 15.023 1 98.19 73 LEU A C 1
ATOM 549 O O . LEU A 1 73 ? -0.307 37.312 16.016 1 98.19 73 LEU A O 1
ATOM 553 N N . ASN A 1 74 ? -0.803 39.125 14.867 1 97.44 74 ASN A N 1
ATOM 554 C CA . ASN A 1 74 ? -0.262 40 15.906 1 97.44 74 ASN A CA 1
ATOM 555 C C . ASN A 1 74 ? -1.047 39.875 17.203 1 97.44 74 ASN A C 1
ATOM 557 O O . ASN A 1 74 ? -0.461 39.875 18.297 1 97.44 74 ASN A O 1
ATOM 561 N N . TYR A 1 75 ? -2.342 39.844 17.109 1 97.25 75 TYR A N 1
ATOM 562 C CA . TYR A 1 75 ? -3.191 39.656 18.266 1 97.25 75 TYR A CA 1
ATOM 563 C C . TYR A 1 75 ? -2.812 38.375 19.016 1 97.25 75 TYR A C 1
ATOM 565 O O . TYR A 1 75 ? -2.645 38.375 20.234 1 97.25 75 TYR A O 1
ATOM 573 N N . ALA A 1 76 ? -2.727 37.312 18.281 1 97 76 ALA A N 1
ATOM 574 C CA . ALA A 1 76 ? -2.375 36.031 18.875 1 97 76 ALA A CA 1
ATOM 575 C C . ALA A 1 76 ? -1.001 36.062 19.531 1 97 76 ALA A C 1
ATOM 577 O O . ALA A 1 76 ? -0.802 35.531 20.625 1 97 76 ALA A O 1
ATOM 578 N N . PHE A 1 77 ? -0.032 36.75 18.875 1 95.88 77 PHE A N 1
ATOM 579 C CA . PHE A 1 77 ? 1.311 36.906 19.422 1 95.88 77 PHE A CA 1
ATOM 580 C C . PHE A 1 77 ? 1.273 37.656 20.75 1 95.88 77 PHE A C 1
ATOM 582 O O . PHE A 1 77 ? 1.842 37.219 21.734 1 95.88 77 PHE A O 1
ATOM 589 N N . GLN A 1 78 ? 0.609 38.75 20.797 1 95.88 78 GLN A N 1
ATOM 590 C CA . GLN A 1 78 ? 0.522 39.562 21.984 1 95.88 78 GLN A CA 1
ATOM 591 C C . GLN A 1 78 ? -0.179 38.844 23.125 1 95.88 78 GLN A C 1
ATOM 593 O O . GLN A 1 78 ? 0.256 38.906 24.281 1 95.88 78 GLN A O 1
ATOM 598 N N . LYS A 1 79 ? -1.193 38.094 22.734 1 95 79 LYS A N 1
ATOM 599 C CA . LYS A 1 79 ? -2.008 37.438 23.734 1 95 79 LYS A CA 1
ATOM 600 C C . LYS A 1 79 ? -1.3 36.188 24.281 1 95 79 LYS A C 1
ATOM 602 O O . LYS A 1 79 ? -1.208 36 25.5 1 95 79 LYS A O 1
ATOM 607 N N . TRP A 1 80 ? -0.808 35.375 23.422 1 93.81 80 TRP A N 1
ATOM 608 C CA . TRP A 1 80 ? -0.382 34.031 23.844 1 93.81 80 TRP A CA 1
ATOM 609 C C . TRP A 1 80 ? 1.112 34.031 24.141 1 93.81 80 TRP A C 1
ATOM 611 O O . TRP A 1 80 ? 1.566 33.25 25 1 93.81 80 TRP A O 1
ATOM 621 N N . ARG A 1 81 ? 1.87 34.781 23.422 1 91.69 81 ARG A N 1
ATOM 622 C CA . ARG A 1 81 ? 3.309 34.812 23.672 1 91.69 81 ARG A CA 1
ATOM 623 C C . ARG A 1 81 ? 3.666 35.875 24.703 1 91.69 81 ARG A C 1
ATOM 625 O O . ARG A 1 81 ? 4.375 35.625 25.672 1 91.69 81 ARG A O 1
ATOM 632 N N . GLN A 1 82 ? 3.184 37.125 24.547 1 91.56 82 GLN A N 1
ATOM 633 C CA . GLN A 1 82 ? 3.545 38.25 25.391 1 91.56 82 GLN A CA 1
ATOM 634 C C . GLN A 1 82 ? 2.629 38.344 26.609 1 91.56 82 GLN A C 1
ATOM 636 O O . GLN A 1 82 ? 2.928 39.062 27.578 1 91.56 82 GLN A O 1
ATOM 641 N N . LYS A 1 83 ? 1.556 37.688 26.656 1 91.75 83 LYS A N 1
ATOM 642 C CA . LYS A 1 83 ? 0.582 37.688 27.75 1 91.75 83 LYS A CA 1
ATOM 643 C C . LYS A 1 83 ? 0.04 39.094 28 1 91.75 83 LYS A C 1
ATOM 645 O O . LYS A 1 83 ? -0.099 39.5 29.156 1 91.75 83 LYS A O 1
ATOM 650 N N . GLU A 1 84 ? -0.131 39.688 26.922 1 92.5 84 GLU A N 1
ATOM 651 C CA . GLU A 1 84 ? -0.705 41 27.031 1 92.5 84 GLU A CA 1
ATOM 652 C C . GLU A 1 84 ? -2.193 40.938 27.359 1 92.5 84 GLU A C 1
ATOM 654 O O . GLU A 1 84 ? -2.912 40.094 26.844 1 92.5 84 GLU A O 1
ATOM 659 N N . GLU A 1 85 ? -2.629 41.875 28.125 1 91.25 85 GLU A N 1
ATOM 660 C CA . GLU A 1 85 ? -4.023 41.906 28.547 1 91.25 85 GLU A CA 1
ATOM 661 C C . GLU A 1 85 ? -4.922 42.469 27.453 1 91.25 85 GLU A C 1
ATOM 663 O O . GLU A 1 85 ? -6.074 42.031 27.312 1 91.25 85 GLU A O 1
ATOM 668 N N . ASN A 1 86 ? -4.336 43.406 26.734 1 94 86 ASN A N 1
ATOM 669 C CA . ASN A 1 86 ? -5.125 44.062 25.688 1 94 86 ASN A CA 1
ATOM 670 C C . ASN A 1 86 ? -4.426 44 24.328 1 94 86 ASN A C 1
ATOM 672 O O . ASN A 1 86 ? -4.055 45 23.766 1 94 86 ASN A O 1
ATOM 676 N N . PRO A 1 87 ? -4.422 42.844 23.766 1 96.38 87 PRO A N 1
ATOM 677 C CA . PRO A 1 87 ? -3.789 42.688 22.453 1 96.38 87 PRO A CA 1
ATOM 678 C C . PRO A 1 87 ? -4.504 43.469 21.359 1 96.38 87 PRO A C 1
ATOM 680 O O . PRO A 1 87 ? -5.719 43.656 21.422 1 96.38 87 PRO A O 1
ATOM 683 N N . GLU A 1 88 ? -3.771 43.906 20.344 1 96.19 88 GLU A N 1
ATOM 684 C CA . GLU A 1 88 ? -4.312 44.719 19.25 1 96.19 88 GLU A CA 1
ATOM 685 C C . GLU A 1 88 ? -4.887 43.844 18.141 1 96.19 88 GLU A C 1
ATOM 687 O O . GLU A 1 88 ? -4.184 42.969 17.594 1 96.19 88 GLU A O 1
ATOM 692 N N . ARG A 1 89 ? -6.109 44.125 17.797 1 96.56 89 ARG A N 1
ATOM 693 C CA . ARG A 1 89 ? -6.773 43.375 16.719 1 96.56 89 ARG A CA 1
ATOM 694 C C . ARG A 1 89 ? -6.41 43.938 15.359 1 96.56 89 ARG A C 1
ATOM 696 O O . ARG A 1 89 ? -6.199 45.156 15.227 1 96.56 89 ARG A O 1
ATOM 703 N N . HIS A 1 90 ? -6.352 43.062 14.391 1 96.12 90 HIS A N 1
ATOM 704 C CA . HIS A 1 90 ? -6.258 43.5 12.992 1 96.12 90 HIS A CA 1
ATOM 705 C C . HIS A 1 90 ? -5.137 44.5 12.797 1 96.12 90 HIS A C 1
ATOM 707 O O . HIS A 1 90 ? -5.355 45.562 12.211 1 96.12 90 HIS A O 1
ATOM 713 N N . SER A 1 91 ? -3.955 44.125 13.281 1 95.62 91 SER A N 1
ATOM 714 C CA . SER A 1 91 ? -2.809 45 13.164 1 95.62 91 SER A CA 1
ATOM 715 C C . SER A 1 91 ? -1.669 44.344 12.391 1 95.62 91 SER A C 1
ATOM 717 O O . SER A 1 91 ? -1.562 43.125 12.359 1 95.62 91 SER A O 1
ATOM 719 N N . GLU A 1 92 ? -0.879 45.188 11.82 1 95.75 92 GLU A N 1
ATOM 720 C CA . GLU A 1 92 ? 0.233 44.75 10.992 1 95.75 92 GLU A CA 1
ATOM 721 C C . GLU A 1 92 ? 1.533 44.688 11.789 1 95.75 92 GLU A C 1
ATOM 723 O O . GLU A 1 92 ? 1.657 45.375 12.82 1 95.75 92 GLU A O 1
ATOM 728 N N . THR A 1 93 ? 2.373 43.875 11.273 1 96.12 93 THR A N 1
ATOM 729 C CA . THR A 1 93 ? 3.705 43.812 11.859 1 96.12 93 THR A CA 1
ATOM 730 C C . THR A 1 93 ? 4.492 45.094 11.609 1 96.12 93 THR A C 1
ATOM 732 O O . THR A 1 93 ? 4.258 45.781 10.617 1 96.12 93 THR A O 1
ATOM 735 N N . LYS A 1 94 ? 5.398 45.375 12.539 1 91.94 94 LYS A N 1
ATOM 736 C CA . LYS A 1 94 ? 6.328 46.469 12.344 1 91.94 94 LYS A CA 1
ATOM 737 C C . LYS A 1 94 ? 7.641 46 11.734 1 91.94 94 LYS A C 1
ATOM 739 O O . LYS A 1 94 ? 8.508 46.812 11.398 1 91.94 94 LYS A O 1
ATOM 744 N N . ASN A 1 95 ? 7.797 44.688 11.523 1 94.06 95 ASN A N 1
ATOM 745 C CA . ASN A 1 95 ? 8.977 44.031 10.953 1 94.06 95 ASN A CA 1
ATOM 746 C C . ASN A 1 95 ? 8.625 43.188 9.734 1 94.06 95 ASN A C 1
ATOM 748 O O . ASN A 1 95 ? 8.844 41.969 9.742 1 94.06 95 ASN A O 1
ATOM 752 N N . PRO A 1 96 ? 8.141 43.844 8.695 1 96.25 96 PRO A N 1
ATOM 753 C CA . PRO A 1 96 ? 7.734 43.062 7.516 1 96.25 96 PRO A CA 1
ATOM 754 C C . PRO A 1 96 ? 8.883 42.281 6.895 1 96.25 96 PRO A C 1
ATOM 756 O O . PRO A 1 96 ? 10.016 42.781 6.848 1 96.25 96 PRO A O 1
ATOM 759 N N . LYS A 1 97 ? 8.633 41.062 6.477 1 96.94 97 LYS A N 1
ATOM 760 C CA . LYS A 1 97 ? 9.578 40.188 5.812 1 96.94 97 LYS A CA 1
ATOM 761 C C . LYS A 1 97 ? 8.977 39.625 4.531 1 96.94 97 LYS A C 1
ATOM 763 O O . LYS A 1 97 ? 7.773 39.719 4.293 1 96.94 97 LYS A O 1
ATOM 768 N N . LYS A 1 98 ? 9.836 39.125 3.65 1 97.94 98 LYS A N 1
ATOM 769 C CA . LYS A 1 98 ? 9.406 38.375 2.469 1 97.94 98 LYS A CA 1
ATOM 770 C C . LYS A 1 98 ? 9.344 36.875 2.756 1 97.94 98 LYS A C 1
ATOM 772 O O . LYS A 1 98 ? 10.383 36.25 2.967 1 97.94 98 LYS A O 1
ATOM 777 N N . VAL A 1 99 ? 8.156 36.344 2.77 1 98.56 99 VAL A N 1
ATOM 778 C CA . VAL A 1 99 ? 7.953 34.938 3.068 1 98.56 99 VAL A CA 1
ATOM 779 C C . VAL A 1 99 ? 7.492 34.219 1.812 1 98.56 99 VAL A C 1
ATOM 781 O O . VAL A 1 99 ? 6.504 34.594 1.187 1 98.56 99 VAL A O 1
ATOM 784 N N . ILE A 1 100 ? 8.203 33.125 1.403 1 98.88 100 ILE A N 1
ATOM 785 C CA . ILE A 1 100 ? 7.836 32.281 0.272 1 98.88 100 ILE A CA 1
ATOM 786 C C . ILE A 1 100 ? 6.992 31.109 0.759 1 98.88 100 ILE A C 1
ATOM 788 O O . ILE A 1 100 ? 7.324 30.484 1.762 1 98.88 100 ILE A O 1
ATOM 792 N N . VAL A 1 101 ? 5.879 30.906 0.171 1 98.94 101 VAL A N 1
ATOM 793 C CA . VAL A 1 101 ? 5.035 29.75 0.455 1 98.94 101 VAL A CA 1
ATOM 794 C C . VAL A 1 101 ? 5.047 28.797 -0.737 1 98.94 101 VAL A C 1
ATOM 796 O O . VAL A 1 101 ? 4.707 29.188 -1.856 1 98.94 101 VAL A O 1
ATOM 799 N N . VAL A 1 102 ? 5.461 27.547 -0.535 1 98.88 102 VAL A N 1
ATOM 800 C CA . VAL A 1 102 ? 5.496 26.516 -1.581 1 98.88 102 VAL A CA 1
ATOM 801 C C . VAL A 1 102 ? 4.227 25.672 -1.519 1 98.88 102 VAL A C 1
ATOM 803 O O . VAL A 1 102 ? 4.078 24.828 -0.629 1 98.88 102 VAL A O 1
ATOM 806 N N . GLY A 1 103 ? 3.332 25.859 -2.488 1 98.62 103 GLY A N 1
ATOM 807 C CA . GLY A 1 103 ? 2.061 25.156 -2.551 1 98.62 103 GLY A CA 1
ATOM 808 C C . GLY A 1 103 ? 0.868 26.062 -2.299 1 98.62 103 GLY A C 1
ATOM 809 O O . GLY A 1 103 ? 0.801 26.734 -1.272 1 98.62 103 GLY A O 1
ATOM 810 N N . ALA A 1 104 ? -0.042 26.016 -3.211 1 98.69 104 ALA A N 1
ATOM 811 C CA . ALA A 1 104 ? -1.261 26.812 -3.086 1 98.69 104 ALA A CA 1
ATOM 812 C C . ALA A 1 104 ? -2.457 25.922 -2.742 1 98.69 104 ALA A C 1
ATOM 814 O O . ALA A 1 104 ? -3.564 26.156 -3.238 1 98.69 104 ALA A O 1
ATOM 815 N N . GLY A 1 105 ? -2.215 24.875 -1.963 1 98.44 105 GLY A N 1
ATOM 816 C CA . GLY A 1 105 ? -3.299 24.156 -1.308 1 98.44 105 GLY A CA 1
ATOM 817 C C . GLY A 1 105 ? -3.85 24.891 -0.099 1 98.44 105 GLY A C 1
ATOM 818 O O . GLY A 1 105 ? -3.426 26 0.205 1 98.44 105 GLY A O 1
ATOM 819 N N . MET A 1 106 ? -4.684 24.234 0.638 1 98.75 106 MET A N 1
ATOM 820 C CA . MET A 1 106 ? -5.367 24.906 1.736 1 98.75 106 MET A CA 1
ATOM 821 C C . MET A 1 106 ? -4.379 25.344 2.812 1 98.75 106 MET A C 1
ATOM 823 O O . MET A 1 106 ? -4.523 26.406 3.395 1 98.75 106 MET A O 1
ATOM 827 N N . ALA A 1 107 ? -3.387 24.516 3.1 1 98.81 107 ALA A N 1
ATOM 828 C CA . ALA A 1 107 ? -2.383 24.859 4.102 1 98.81 107 ALA A CA 1
ATOM 829 C C . ALA A 1 107 ? -1.581 26.094 3.676 1 98.81 107 ALA A C 1
ATOM 831 O O . ALA A 1 107 ? -1.391 27.016 4.461 1 98.81 107 ALA A O 1
ATOM 832 N N . GLY A 1 108 ? -1.146 26.094 2.424 1 98.88 108 GLY A N 1
ATOM 833 C CA . GLY A 1 108 ? -0.368 27.203 1.919 1 98.88 108 GLY A CA 1
ATOM 834 C C . GLY A 1 108 ? -1.175 28.484 1.794 1 98.88 108 GLY A C 1
ATOM 835 O O . GLY A 1 108 ? -0.686 29.562 2.119 1 98.88 108 GLY A O 1
ATOM 836 N N . LEU A 1 109 ? -2.387 28.359 1.357 1 98.69 109 LEU A N 1
ATOM 837 C CA . LEU A 1 109 ? -3.234 29.531 1.133 1 98.69 109 LEU A CA 1
ATOM 838 C C . LEU A 1 109 ? -3.553 30.234 2.449 1 98.69 109 LEU A C 1
ATOM 840 O O . LEU A 1 109 ? -3.512 31.469 2.527 1 98.69 109 LEU A O 1
ATOM 844 N N . VAL A 1 110 ? -3.869 29.422 3.473 1 98.62 110 VAL A N 1
ATOM 845 C CA . VAL A 1 110 ? -4.234 30.062 4.73 1 98.62 110 VAL A CA 1
ATOM 846 C C . VAL A 1 110 ? -3.002 30.719 5.355 1 98.62 110 VAL A C 1
ATOM 848 O O . VAL A 1 110 ? -3.098 31.781 5.973 1 98.62 110 VAL A O 1
ATOM 851 N N . ALA A 1 111 ? -1.853 30.062 5.285 1 98.81 111 ALA A N 1
ATOM 852 C CA . ALA A 1 111 ? -0.614 30.656 5.785 1 98.81 111 ALA A CA 1
ATOM 853 C C . ALA A 1 111 ? -0.302 31.969 5.07 1 98.81 111 ALA A C 1
ATOM 855 O O . ALA A 1 111 ? -0.016 32.969 5.715 1 98.81 111 ALA A O 1
ATOM 856 N N . ALA A 1 112 ? -0.375 31.953 3.723 1 98.62 112 ALA A N 1
ATOM 857 C CA . ALA A 1 112 ? -0.101 33.125 2.906 1 98.62 112 ALA A CA 1
ATOM 858 C C . ALA A 1 112 ? -1.086 34.25 3.219 1 98.62 112 ALA A C 1
ATOM 860 O O . ALA A 1 112 ? -0.693 35.406 3.344 1 98.62 112 ALA A O 1
ATOM 861 N N . PHE A 1 113 ? -2.324 33.906 3.334 1 97.94 113 PHE A N 1
ATOM 862 C CA . PHE A 1 113 ? -3.393 34.875 3.564 1 97.94 113 PHE A CA 1
ATOM 863 C C . PHE A 1 113 ? -3.186 35.594 4.883 1 97.94 113 PHE A C 1
ATOM 865 O O . PHE A 1 113 ? -3.195 36.844 4.926 1 97.94 113 PHE A O 1
ATOM 872 N N . GLU A 1 114 ? -2.957 34.875 5.988 1 98 114 GLU A N 1
ATOM 873 C CA . GLU A 1 114 ? -2.84 35.5 7.305 1 98 114 GLU A CA 1
ATOM 874 C C . GLU A 1 114 ? -1.541 36.281 7.434 1 98 114 GLU A C 1
ATOM 876 O O . GLU A 1 114 ? -1.503 37.312 8.102 1 98 114 GLU A O 1
ATOM 881 N N . LEU A 1 115 ? -0.483 35.812 6.793 1 98.44 115 LEU A N 1
ATOM 882 C CA . LEU A 1 115 ? 0.776 36.562 6.805 1 98.44 115 LEU A CA 1
ATOM 883 C C . LEU A 1 115 ? 0.659 37.844 6 1 98.44 115 LEU A C 1
ATOM 885 O O . LEU A 1 115 ? 1.191 38.875 6.398 1 98.44 115 LEU A O 1
ATOM 889 N N . ALA A 1 116 ? 0.014 37.75 4.855 1 97.62 116 ALA A N 1
ATOM 890 C CA . ALA A 1 116 ? -0.207 38.969 4.051 1 97.62 116 ALA A CA 1
ATOM 891 C C . ALA A 1 116 ? -1.056 39.969 4.809 1 97.62 116 ALA A C 1
ATOM 893 O O . ALA A 1 116 ? -0.778 41.188 4.766 1 97.62 116 ALA A O 1
ATOM 894 N N . GLN A 1 117 ? -2.115 39.5 5.477 1 96.62 117 GLN A N 1
ATOM 895 C CA . GLN A 1 117 ? -2.951 40.375 6.289 1 96.62 117 GLN A CA 1
ATOM 896 C C . GLN A 1 117 ? -2.123 41.094 7.352 1 96.62 117 GLN A C 1
ATOM 898 O O . GLN A 1 117 ? -2.377 42.25 7.66 1 96.62 117 GLN A O 1
ATOM 903 N N . ALA A 1 118 ? -1.132 40.406 7.848 1 97.62 118 ALA A N 1
ATOM 904 C CA . ALA A 1 118 ? -0.298 40.938 8.914 1 97.62 118 ALA A CA 1
ATOM 905 C C . ALA A 1 118 ? 0.782 41.844 8.359 1 97.62 118 ALA A C 1
ATOM 907 O O . ALA A 1 118 ? 1.594 42.406 9.109 1 97.62 118 ALA A O 1
ATOM 908 N N . GLY A 1 119 ? 0.828 41.969 7.008 1 96.88 119 GLY A N 1
ATOM 909 C CA . GLY A 1 119 ? 1.688 43 6.426 1 96.88 119 GLY A CA 1
ATOM 910 C C . GLY A 1 119 ? 2.975 42.438 5.852 1 96.88 119 GLY A C 1
ATOM 911 O O . GLY A 1 119 ? 3.832 43.188 5.383 1 96.88 119 GLY A O 1
ATOM 912 N N . HIS A 1 120 ? 3.182 41.188 5.867 1 97.75 120 HIS A N 1
ATOM 913 C CA . HIS A 1 120 ? 4.352 40.562 5.242 1 97.75 120 HIS A CA 1
ATOM 914 C C . HIS A 1 120 ? 4.195 40.5 3.729 1 97.75 120 HIS A C 1
ATOM 916 O O . HIS A 1 120 ? 3.072 40.438 3.217 1 97.75 120 HIS A O 1
ATOM 922 N N . GLU A 1 121 ? 5.301 40.625 2.984 1 97.5 121 GLU A N 1
ATOM 923 C CA . GLU A 1 121 ? 5.309 40.281 1.566 1 97.5 121 GLU A CA 1
ATOM 924 C C . GLU A 1 121 ? 5.305 38.75 1.363 1 97.5 121 GLU A C 1
ATOM 926 O O . GLU A 1 121 ? 6.195 38.062 1.851 1 97.5 121 GLU A O 1
ATOM 931 N N . VAL A 1 122 ? 4.297 38.281 0.679 1 98.25 122 VAL A N 1
ATOM 932 C CA . VAL A 1 122 ? 4.184 36.844 0.512 1 98.25 122 VAL A CA 1
ATOM 933 C C . VAL A 1 122 ? 4.219 36.5 -0.973 1 98.25 122 VAL A C 1
ATOM 935 O O . VAL A 1 122 ? 3.607 37.188 -1.795 1 98.25 122 VAL A O 1
ATOM 938 N N . VAL A 1 123 ? 4.977 35.469 -1.342 1 98.5 123 VAL A N 1
ATOM 939 C CA . VAL A 1 123 ? 5.012 34.875 -2.68 1 98.5 123 VAL A CA 1
ATOM 940 C C . VAL A 1 123 ? 4.637 33.406 -2.607 1 98.5 123 VAL A C 1
ATOM 942 O O . VAL A 1 123 ? 5.254 32.625 -1.866 1 98.5 123 VAL A O 1
ATOM 945 N N . VAL A 1 124 ? 3.602 33.062 -3.326 1 98.75 124 VAL A N 1
ATOM 946 C CA . VAL A 1 124 ? 3.162 31.656 -3.338 1 98.75 124 VAL A CA 1
ATOM 947 C C . VAL A 1 124 ? 3.598 30.984 -4.641 1 98.75 124 VAL A C 1
ATOM 949 O O . VAL A 1 124 ? 3.33 31.5 -5.73 1 98.75 124 VAL A O 1
ATOM 952 N N . LEU A 1 125 ? 4.316 29.875 -4.57 1 98.81 125 LEU A N 1
ATOM 953 C CA . LEU A 1 125 ? 4.727 29.062 -5.715 1 98.81 125 LEU A CA 1
ATOM 954 C C . LEU A 1 125 ? 3.867 27.812 -5.84 1 98.81 125 LEU A C 1
ATOM 956 O O . LEU A 1 125 ? 3.746 27.047 -4.887 1 98.81 125 LEU A O 1
ATOM 960 N N . GLU A 1 126 ? 3.221 27.688 -6.961 1 98.44 126 GLU A N 1
ATOM 961 C CA . GLU A 1 126 ? 2.314 26.578 -7.211 1 98.44 126 GLU A CA 1
ATOM 962 C C . GLU A 1 126 ? 2.664 25.859 -8.516 1 98.44 126 GLU A C 1
ATOM 964 O O . GLU A 1 126 ? 2.758 26.484 -9.57 1 98.44 126 GLU A O 1
ATOM 969 N N . SER A 1 127 ? 2.801 24.516 -8.398 1 96.75 127 SER A N 1
ATOM 970 C CA . SER A 1 127 ? 3.227 23.734 -9.547 1 96.75 127 SER A CA 1
ATOM 971 C C . SER A 1 127 ? 2.104 23.594 -10.57 1 96.75 127 SER A C 1
ATOM 973 O O . SER A 1 127 ? 2.361 23.406 -11.766 1 96.75 127 SER A O 1
ATOM 975 N N . GLN A 1 128 ? 0.883 23.75 -10.148 1 96.12 128 GLN A N 1
ATOM 976 C CA . GLN A 1 128 ? -0.279 23.609 -11.023 1 96.12 128 GLN A CA 1
ATOM 977 C C . GLN A 1 128 ? -0.705 24.953 -11.594 1 96.12 128 GLN A C 1
ATOM 979 O O . GLN A 1 128 ? 0.037 25.938 -11.5 1 96.12 128 GLN A O 1
ATOM 984 N N . THR A 1 129 ? -1.869 24.953 -12.258 1 96.38 129 THR A N 1
ATOM 985 C CA . THR A 1 129 ? -2.426 26.172 -12.852 1 96.38 129 THR A CA 1
ATOM 986 C C . THR A 1 129 ? -3.666 26.625 -12.086 1 96.38 129 THR A C 1
ATOM 988 O O . THR A 1 129 ? -4.418 27.469 -12.562 1 96.38 129 THR A O 1
ATOM 991 N N . ARG A 1 130 ? -3.885 26.016 -10.961 1 96.5 130 ARG A N 1
ATOM 992 C CA . ARG A 1 130 ? -5.039 26.328 -10.125 1 96.5 130 ARG A CA 1
ATOM 993 C C . ARG A 1 130 ? -4.668 26.297 -8.648 1 96.5 130 ARG A C 1
ATOM 995 O O . ARG A 1 130 ? -3.641 25.719 -8.273 1 96.5 130 ARG A O 1
ATOM 1002 N N . VAL A 1 131 ? -5.508 26.906 -7.809 1 98 131 VAL A N 1
ATOM 1003 C CA . VAL A 1 131 ? -5.332 26.828 -6.359 1 98 131 VAL A CA 1
ATOM 1004 C C . VAL A 1 131 ? -6.172 25.672 -5.812 1 98 131 VAL A C 1
ATOM 1006 O O . VAL A 1 131 ? -7.031 25.125 -6.512 1 98 131 VAL A O 1
ATOM 1009 N N . GLY A 1 132 ? -5.859 25.266 -4.641 1 98.12 132 GLY A N 1
ATOM 1010 C CA . GLY A 1 132 ? -6.746 24.375 -3.906 1 98.12 132 GLY A CA 1
ATOM 1011 C C . GLY A 1 132 ? -6.156 23 -3.67 1 98.12 132 GLY A C 1
ATOM 1012 O O . GLY A 1 132 ? -6.629 22.25 -2.811 1 98.12 132 GLY A O 1
ATOM 1013 N N . GLY A 1 133 ? -5.102 22.641 -4.406 1 97.38 133 GLY A N 1
ATOM 1014 C CA . GLY A 1 133 ? -4.52 21.312 -4.234 1 97.38 133 GLY A CA 1
ATOM 1015 C C . GLY A 1 133 ? -5.523 20.188 -4.434 1 97.38 133 GLY A C 1
ATOM 1016 O O . GLY A 1 133 ? -6.133 20.078 -5.5 1 97.38 133 GLY A O 1
ATOM 1017 N N . ARG A 1 134 ? -5.844 19.469 -3.377 1 97.56 134 ARG A N 1
ATOM 1018 C CA . ARG A 1 134 ? -6.734 18.312 -3.49 1 97.56 134 ARG A CA 1
ATOM 1019 C C . ARG A 1 134 ? -8.188 18.719 -3.232 1 97.56 134 ARG A C 1
ATOM 1021 O O . ARG A 1 134 ? -9.078 17.859 -3.213 1 97.56 134 ARG A O 1
ATOM 1028 N N . VAL A 1 135 ? -8.406 19.969 -2.918 1 98.25 135 VAL A N 1
ATOM 1029 C CA . VAL A 1 135 ? -9.742 20.516 -3.086 1 98.25 135 VAL A CA 1
ATOM 1030 C C . VAL A 1 135 ? -9.969 20.891 -4.551 1 98.25 135 VAL A C 1
ATOM 1032 O O . VAL A 1 135 ? -9.484 21.938 -5.012 1 98.25 135 VAL A O 1
ATOM 1035 N N . HIS A 1 136 ? -10.664 20.062 -5.215 1 97.62 136 HIS A N 1
ATOM 1036 C CA . HIS A 1 136 ? -10.75 20.172 -6.668 1 97.62 136 HIS A CA 1
ATOM 1037 C C . HIS A 1 136 ? -12.148 19.812 -7.164 1 97.62 136 HIS A C 1
ATOM 1039 O O . HIS A 1 136 ? -12.531 18.641 -7.16 1 97.62 136 HIS A O 1
ATOM 1045 N N . THR A 1 137 ? -12.891 20.812 -7.594 1 96.06 137 THR A N 1
ATOM 1046 C CA . THR A 1 137 ? -14.242 20.641 -8.133 1 96.06 137 THR A CA 1
ATOM 1047 C C . THR A 1 137 ? -14.203 20.562 -9.656 1 96.06 137 THR A C 1
ATOM 1049 O O . THR A 1 137 ? -13.672 21.453 -10.312 1 96.06 137 THR A O 1
ATOM 1052 N N . LEU A 1 138 ? -14.766 19.5 -10.203 1 95.38 138 LEU A N 1
ATOM 1053 C CA . LEU A 1 138 ? -14.953 19.375 -11.641 1 95.38 138 LEU A CA 1
ATOM 1054 C C . LEU A 1 138 ? -16.297 19.953 -12.07 1 95.38 138 LEU A C 1
ATOM 1056 O O . LEU A 1 138 ? -17.25 19.969 -11.281 1 95.38 138 LEU A O 1
ATOM 1060 N N . GLY A 1 139 ? -16.406 20.469 -13.305 1 92.56 139 GLY A N 1
ATOM 1061 C CA . GLY A 1 139 ? -17.641 21.047 -13.82 1 92.56 139 GLY A CA 1
ATOM 1062 C C . GLY A 1 139 ? -17.656 21.156 -15.328 1 92.56 139 GLY A C 1
ATOM 1063 O O . GLY A 1 139 ? -17.172 20.266 -16.031 1 92.56 139 GLY A O 1
ATOM 1064 N N . GLU A 1 140 ? -18.219 22.25 -15.766 1 92.31 140 GLU A N 1
ATOM 1065 C CA . GLU A 1 140 ? -18.422 22.469 -17.203 1 92.31 140 GLU A CA 1
ATOM 1066 C C . GLU A 1 140 ? -17.094 22.469 -17.938 1 92.31 140 GLU A C 1
ATOM 1068 O O . GLU A 1 140 ? -17 21.953 -19.062 1 92.31 140 GLU A O 1
ATOM 1073 N N . LYS A 1 141 ? -16.141 23.031 -17.328 1 92.44 141 LYS A N 1
ATOM 1074 C CA . LYS A 1 141 ? -14.82 23.141 -17.953 1 92.44 141 LYS A CA 1
ATOM 1075 C C . LYS A 1 141 ? -14.195 21.75 -18.156 1 92.44 141 LYS A C 1
ATOM 1077 O O . LYS A 1 141 ? -13.312 21.578 -18.984 1 92.44 141 LYS A O 1
ATOM 1082 N N . ASP A 1 142 ? -14.703 20.797 -17.438 1 93.75 142 ASP A N 1
ATOM 1083 C CA . ASP A 1 142 ? -14.195 19.438 -17.531 1 93.75 142 ASP A CA 1
ATOM 1084 C C . ASP A 1 142 ? -15.094 18.562 -18.391 1 93.75 142 ASP A C 1
ATOM 1086 O O . ASP A 1 142 ? -14.883 17.359 -18.484 1 93.75 142 ASP A O 1
ATOM 1090 N N . GLY A 1 143 ? -16.094 19.156 -18.969 1 93.19 143 GLY A N 1
ATOM 1091 C CA . GLY A 1 143 ? -16.922 18.469 -19.938 1 93.19 143 GLY A CA 1
ATOM 1092 C C . GLY A 1 143 ? -18.281 18.094 -19.406 1 93.19 143 GLY A C 1
ATOM 1093 O O . GLY A 1 143 ? -19.141 17.594 -20.156 1 93.19 143 GLY A O 1
ATOM 1094 N N . PHE A 1 144 ? -18.562 18.406 -18.188 1 93.12 144 PHE A N 1
ATOM 1095 C CA . PHE A 1 144 ? -19.859 18.078 -17.625 1 93.12 144 PHE A CA 1
ATOM 1096 C C . PHE A 1 144 ? -20.906 19.109 -18.016 1 93.12 144 PHE A C 1
ATOM 1098 O O . PHE A 1 144 ? -20.562 20.203 -18.469 1 93.12 144 PHE A O 1
ATOM 1105 N N . ALA A 1 145 ? -22.109 18.734 -17.891 1 91.31 145 ALA A N 1
ATOM 1106 C CA . ALA A 1 145 ? -23.203 19.641 -18.219 1 91.31 145 ALA A CA 1
ATOM 1107 C C . ALA A 1 145 ? -23.219 20.859 -17.297 1 91.31 145 ALA A C 1
ATOM 1109 O O . ALA A 1 145 ? -22.844 20.75 -16.125 1 91.31 145 ALA A O 1
ATOM 1110 N N . LYS A 1 146 ? -23.734 21.906 -17.844 1 88.31 146 LYS A N 1
ATOM 1111 C CA . LYS A 1 146 ? -23.797 23.156 -17.094 1 88.31 146 LYS A CA 1
ATOM 1112 C C . LYS A 1 146 ? -24.562 22.953 -15.781 1 88.31 146 LYS A C 1
ATOM 1114 O O . LYS A 1 146 ? -25.641 22.359 -15.773 1 88.31 146 LYS A O 1
ATOM 1119 N N . GLY A 1 147 ? -23.906 23.422 -14.695 1 84.56 147 GLY A N 1
ATOM 1120 C CA . GLY A 1 147 ? -24.562 23.359 -13.398 1 84.56 147 GLY A CA 1
ATOM 1121 C C . GLY A 1 147 ? -24.172 22.125 -12.602 1 84.56 147 GLY A C 1
ATOM 1122 O O . GLY A 1 147 ? -24.391 22.078 -11.383 1 84.56 147 GLY A O 1
ATOM 1123 N N . LEU A 1 148 ? -23.672 21.094 -13.234 1 88.94 148 LEU A N 1
ATOM 1124 C CA . LEU A 1 148 ? -23.234 19.891 -12.531 1 88.94 148 LEU A CA 1
ATOM 1125 C C . LEU A 1 148 ? -21.797 20.031 -12.039 1 88.94 148 LEU A C 1
ATOM 1127 O O . LEU A 1 148 ? -20.953 20.594 -12.742 1 88.94 148 LEU A O 1
ATOM 1131 N N . HIS A 1 149 ? -21.656 19.656 -10.766 1 90.69 149 HIS A N 1
ATOM 1132 C CA . HIS A 1 149 ? -20.328 19.672 -10.164 1 90.69 149 HIS A CA 1
ATOM 1133 C C . HIS A 1 149 ? -20 18.328 -9.516 1 90.69 149 HIS A C 1
ATOM 1135 O O . HIS A 1 149 ? -20.906 17.609 -9.078 1 90.69 149 HIS A O 1
ATOM 1141 N N . ALA A 1 150 ? -18.75 18 -9.523 1 92.56 150 ALA A N 1
ATOM 1142 C CA . ALA A 1 150 ? -18.25 16.781 -8.875 1 92.56 150 ALA A CA 1
ATOM 1143 C C . ALA A 1 150 ? -16.938 17.062 -8.141 1 92.56 150 ALA A C 1
ATOM 1145 O O . ALA A 1 150 ? -16.078 17.797 -8.633 1 92.56 150 ALA A O 1
ATOM 1146 N N . GLU A 1 151 ? -16.828 16.531 -7 1 95.88 151 GLU A N 1
ATOM 1147 C CA . GLU A 1 151 ? -15.656 16.797 -6.18 1 95.88 151 GLU A CA 1
ATOM 1148 C C . GLU A 1 151 ? -14.602 15.703 -6.359 1 95.88 151 GLU A C 1
ATOM 1150 O O . GLU A 1 151 ? -14.773 14.586 -5.875 1 95.88 151 GLU A O 1
ATOM 1155 N N . ALA A 1 152 ? -13.5 16.047 -6.965 1 96.69 152 ALA A N 1
ATOM 1156 C CA . ALA A 1 152 ? -12.422 15.086 -7.184 1 96.69 152 ALA A CA 1
ATOM 1157 C C . ALA A 1 152 ? -11.656 14.828 -5.891 1 96.69 152 ALA A C 1
ATOM 1159 O O . ALA A 1 152 ? -11.102 13.742 -5.695 1 96.69 152 ALA A O 1
ATOM 1160 N N . GLY A 1 153 ? -11.539 15.812 -5.035 1 96.44 153 GLY A N 1
ATOM 1161 C CA . GLY A 1 153 ? -10.906 15.695 -3.732 1 96.44 153 GLY A CA 1
ATOM 1162 C C . GLY A 1 153 ? -11.883 15.844 -2.58 1 96.44 153 GLY A C 1
ATOM 1163 O O . GLY A 1 153 ? -12.906 15.164 -2.533 1 96.44 153 GLY A O 1
ATOM 1164 N N . ALA A 1 154 ? -11.648 16.75 -1.64 1 96.75 154 ALA A N 1
ATOM 1165 C CA . ALA A 1 154 ? -12.516 16.984 -0.488 1 96.75 154 ALA A CA 1
ATOM 1166 C C . ALA A 1 154 ? -13.961 17.219 -0.927 1 96.75 154 ALA A C 1
ATOM 1168 O O . ALA A 1 154 ? -14.234 18.094 -1.754 1 96.75 154 ALA A O 1
ATOM 1169 N N . MET A 1 155 ? -14.859 16.484 -0.286 1 94.31 155 MET A N 1
ATOM 1170 C CA . MET A 1 155 ? -16.203 16.438 -0.848 1 94.31 155 MET A CA 1
ATOM 1171 C C . MET A 1 155 ? -17.234 16.906 0.174 1 94.31 155 MET A C 1
ATOM 1173 O O . MET A 1 155 ? -18.344 17.312 -0.194 1 94.31 155 MET A O 1
ATOM 1177 N N . ARG A 1 156 ? -16.891 16.828 1.422 1 94.31 156 ARG A N 1
ATOM 1178 C CA . ARG A 1 156 ? -17.875 17.094 2.465 1 94.31 156 ARG A CA 1
ATOM 1179 C C . ARG A 1 156 ? -17.188 17.469 3.777 1 94.31 156 ARG A C 1
ATOM 1181 O O . ARG A 1 156 ? -15.984 17.297 3.928 1 94.31 156 ARG A O 1
ATOM 1188 N N . LEU A 1 157 ? -17.953 18.016 4.609 1 96.06 157 LEU A N 1
ATOM 1189 C CA . LEU A 1 157 ? -17.531 18.438 5.941 1 96.06 157 LEU A CA 1
ATOM 1190 C C . LEU A 1 157 ? -18.438 17.828 7.012 1 96.06 157 LEU A C 1
ATOM 1192 O O . LEU A 1 157 ? -19.609 17.578 6.762 1 96.06 157 LEU A O 1
ATOM 1196 N N . PRO A 1 158 ? -17.906 17.672 8.211 1 95.31 158 PRO A N 1
ATOM 1197 C CA . PRO A 1 158 ? -18.688 17 9.25 1 95.31 158 PRO A CA 1
ATOM 1198 C C . PRO A 1 158 ? -19.875 17.844 9.719 1 95.31 158 PRO A C 1
ATOM 1200 O O . PRO A 1 158 ? -19.844 19.078 9.633 1 95.31 158 PRO A O 1
ATOM 1203 N N . CYS A 1 159 ? -20.984 17.203 10.289 1 92.94 159 CYS A N 1
ATOM 1204 C CA . CYS A 1 159 ? -22.188 17.734 10.914 1 92.94 159 CYS A CA 1
ATOM 1205 C C . CYS A 1 159 ? -23.062 18.469 9.906 1 92.94 159 CYS A C 1
ATOM 1207 O O . CYS A 1 159 ? -22.594 18.781 8.805 1 92.94 159 CYS A O 1
ATOM 1209 N N . PRO A 1 160 ? -24.297 18.688 10.227 1 92.38 160 PRO A N 1
ATOM 1210 C CA . PRO A 1 160 ? -25.172 19.484 9.352 1 92.38 160 PRO A CA 1
ATOM 1211 C C . PRO A 1 160 ? -24.766 20.953 9.273 1 92.38 160 PRO A C 1
ATOM 1213 O O . PRO A 1 160 ? -24.062 21.438 10.156 1 92.38 160 PRO A O 1
ATOM 1216 N N . PRO A 1 161 ? -25.188 21.578 8.227 1 91.38 161 PRO A N 1
ATOM 1217 C CA . PRO A 1 161 ? -24.766 22.969 8.047 1 91.38 161 PRO A CA 1
ATOM 1218 C C . PRO A 1 161 ? -25.219 23.891 9.188 1 91.38 161 PRO A C 1
ATOM 1220 O O . PRO A 1 161 ? -24.562 24.875 9.484 1 91.38 161 PRO A O 1
ATOM 1223 N N . ASP A 1 162 ? -26.328 23.5 9.922 1 91.12 162 ASP A N 1
ATOM 1224 C CA . ASP A 1 162 ? -26.891 24.359 10.961 1 91.12 162 ASP A CA 1
ATOM 1225 C C . ASP A 1 162 ? -26.531 23.844 12.352 1 91.12 162 ASP A C 1
ATOM 1227 O O . ASP A 1 162 ? -27.109 24.266 13.352 1 91.12 162 ASP A O 1
ATOM 1231 N N . ALA A 1 163 ? -25.625 22.953 12.375 1 91.5 163 ALA A N 1
ATOM 1232 C CA . ALA A 1 163 ? -25.219 22.406 13.672 1 91.5 163 ALA A CA 1
ATOM 1233 C C . ALA A 1 163 ? -24.641 23.5 14.562 1 91.5 163 ALA A C 1
ATOM 1235 O O . ALA A 1 163 ? -23.938 24.391 14.078 1 91.5 163 ALA A O 1
ATOM 1236 N N . GLU A 1 164 ? -24.891 23.422 15.828 1 86.12 164 GLU A N 1
ATOM 1237 C CA . GLU A 1 164 ? -24.391 24.406 16.781 1 86.12 164 GLU A CA 1
ATOM 1238 C C . GLU A 1 164 ? -22.875 24.266 16.984 1 86.12 164 GLU A C 1
ATOM 1240 O O . GLU A 1 164 ? -22.156 25.266 17.031 1 86.12 164 GLU A O 1
ATOM 1245 N N . THR A 1 165 ? -22.5 23.078 17.109 1 86.19 165 THR A N 1
ATOM 1246 C CA . THR A 1 165 ? -21.078 22.781 17.266 1 86.19 165 THR A CA 1
ATOM 1247 C C . THR A 1 165 ? -20.484 22.297 15.953 1 86.19 165 THR A C 1
ATOM 1249 O O . THR A 1 165 ? -20.953 21.312 15.383 1 86.19 165 THR A O 1
ATOM 1252 N N . LYS A 1 166 ? -19.453 23.047 15.523 1 90.75 166 LYS A N 1
ATOM 1253 C CA . LYS A 1 166 ? -18.734 22.672 14.312 1 90.75 166 LYS A CA 1
ATOM 1254 C C . LYS A 1 166 ? -17.453 21.922 14.648 1 90.75 166 LYS A C 1
ATOM 1256 O O . LYS A 1 166 ? -16.547 22.484 15.258 1 90.75 166 LYS A O 1
ATOM 1261 N N . THR A 1 167 ? -17.359 20.703 14.234 1 92.12 167 THR A N 1
ATOM 1262 C CA . THR A 1 167 ? -16.188 19.891 14.523 1 92.12 167 THR A CA 1
ATOM 1263 C C . THR A 1 167 ? -14.984 20.375 13.734 1 92.12 167 THR A C 1
ATOM 1265 O O . THR A 1 167 ? -13.875 20.453 14.266 1 92.12 167 THR A O 1
ATOM 1268 N N . HIS A 1 168 ? -15.156 20.672 12.461 1 96.75 168 HIS A N 1
ATOM 1269 C CA . HIS A 1 168 ? -14.102 21.281 11.672 1 96.75 168 HIS A CA 1
ATOM 1270 C C . HIS A 1 168 ? -14.211 22.812 11.703 1 96.75 168 HIS A C 1
ATOM 1272 O O . HIS A 1 168 ? -14.484 23.438 10.68 1 96.75 168 HIS A O 1
ATOM 1278 N N . PHE A 1 169 ? -13.828 23.344 12.844 1 96.69 169 PHE A N 1
ATOM 1279 C CA . PHE A 1 169 ? -14.18 24.703 13.234 1 96.69 169 PHE A CA 1
ATOM 1280 C C . PHE A 1 169 ? -13.422 25.719 12.383 1 96.69 169 PHE A C 1
ATOM 1282 O O . PHE A 1 169 ? -13.93 26.812 12.109 1 96.69 169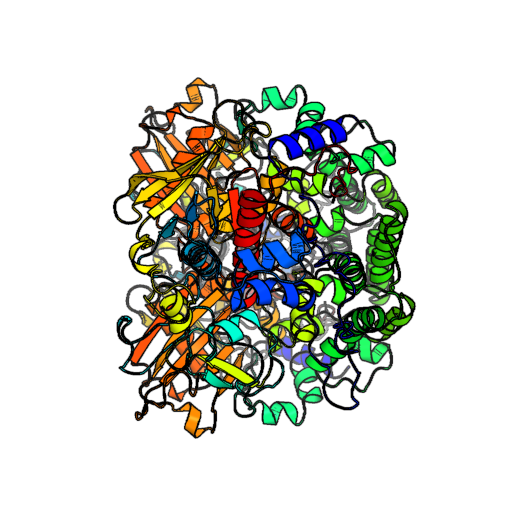 PHE A O 1
ATOM 1289 N N . LEU A 1 170 ? -12.234 25.422 11.898 1 98.38 170 LEU A N 1
ATOM 1290 C CA . LEU A 1 170 ? -11.516 26.375 11.055 1 98.38 170 LEU A CA 1
ATOM 1291 C C . LEU A 1 170 ? -12.148 26.469 9.672 1 98.38 170 LEU A C 1
ATOM 1293 O O . LEU A 1 170 ? -12.336 27.562 9.141 1 98.38 170 LEU A O 1
ATOM 1297 N N . THR A 1 171 ? -12.43 25.25 9.125 1 98.38 171 THR A N 1
ATOM 1298 C CA . THR A 1 171 ? -13.047 25.219 7.801 1 98.38 171 THR A CA 1
ATOM 1299 C C . THR A 1 171 ? -14.375 25.969 7.805 1 98.38 171 THR A C 1
ATOM 1301 O O . THR A 1 171 ? -14.641 26.781 6.91 1 98.38 171 THR A O 1
ATOM 1304 N N . ASP A 1 172 ? -15.133 25.75 8.828 1 97.25 172 ASP A N 1
ATOM 1305 C CA . ASP A 1 172 ? -16.438 26.391 8.953 1 97.25 172 ASP A CA 1
ATOM 1306 C C . ASP A 1 172 ? -16.297 27.891 9.203 1 97.25 172 ASP A C 1
ATOM 1308 O O . ASP A 1 172 ? -17.094 28.688 8.711 1 97.25 172 ASP A O 1
ATOM 1312 N N . PHE A 1 173 ? -15.367 28.25 9.977 1 97.19 173 PHE A N 1
ATOM 1313 C CA . PHE A 1 173 ? -15.156 29.672 10.242 1 97.19 173 PHE A CA 1
ATOM 1314 C C . PHE A 1 173 ? -14.836 30.422 8.953 1 97.19 173 PHE A C 1
ATOM 1316 O O . PHE A 1 173 ? -15.477 31.422 8.633 1 97.19 173 PHE A O 1
ATOM 1323 N N . TYR A 1 174 ? -13.852 29.953 8.156 1 97.81 174 TYR A N 1
ATOM 1324 C CA . TYR A 1 174 ? -13.438 30.672 6.953 1 97.81 174 TYR A CA 1
ATOM 1325 C C . TYR A 1 174 ? -14.562 30.688 5.918 1 97.81 174 TYR A C 1
ATOM 1327 O O . TYR A 1 174 ? -14.672 31.625 5.137 1 97.81 174 TYR A O 1
ATOM 1335 N N . ALA A 1 175 ? -15.398 29.672 5.957 1 96.56 175 ALA A N 1
ATOM 1336 C CA . ALA A 1 175 ? -16.531 29.625 5.039 1 96.56 175 ALA A CA 1
ATOM 1337 C C . ALA A 1 175 ? -17.672 30.516 5.535 1 96.56 175 ALA A C 1
ATOM 1339 O O . ALA A 1 175 ? -18.562 30.875 4.766 1 96.56 175 ALA A O 1
ATOM 1340 N N . SER A 1 176 ? -17.703 30.922 6.746 1 94.69 176 SER A N 1
ATOM 1341 C CA . SER A 1 176 ? -18.812 31.578 7.398 1 94.69 176 SER A CA 1
ATOM 1342 C C . SER A 1 176 ? -18.922 33.031 6.961 1 94.69 176 SER A C 1
ATOM 1344 O O . SER A 1 176 ? -18.078 33.531 6.207 1 94.69 176 SER A O 1
ATOM 1346 N N . LYS A 1 177 ? -19.922 33.688 7.551 1 93.38 177 LYS A N 1
ATOM 1347 C CA . LYS A 1 177 ? -20.188 35.094 7.254 1 93.38 177 LYS A CA 1
ATOM 1348 C C . LYS A 1 177 ? -19.094 36 7.84 1 93.38 177 LYS A C 1
ATOM 1350 O O . LYS A 1 177 ? -18.906 37.125 7.383 1 93.38 177 LYS A O 1
ATOM 1355 N N . GLU A 1 178 ? -18.406 35.438 8.75 1 93.12 178 GLU A N 1
ATOM 1356 C CA . GLU A 1 178 ? -17.359 36.25 9.398 1 93.12 178 GLU A CA 1
ATOM 1357 C C . GLU A 1 178 ? -16.141 36.375 8.5 1 93.12 178 GLU A C 1
ATOM 1359 O O . GLU A 1 178 ? -15.289 37.25 8.727 1 93.12 178 GLU A O 1
ATOM 1364 N N . ARG A 1 179 ? -16.031 35.562 7.527 1 94.75 179 ARG A N 1
ATOM 1365 C CA . ARG A 1 179 ? -14.891 35.594 6.625 1 94.75 179 ARG A CA 1
ATOM 1366 C C . ARG A 1 179 ? -15.336 35.625 5.168 1 94.75 179 ARG A C 1
ATOM 1368 O O . ARG A 1 179 ? -15.75 36.688 4.66 1 94.75 179 ARG A O 1
ATOM 1375 N N . PHE A 1 180 ? -15.578 34.438 4.516 1 96.19 180 PHE A N 1
ATOM 1376 C CA . PHE A 1 180 ? -15.773 34.469 3.07 1 96.19 180 PHE A CA 1
ATOM 1377 C C . PHE A 1 180 ? -17.25 34.344 2.721 1 96.19 180 PHE A C 1
ATOM 1379 O O . PHE A 1 180 ? -17.641 34.5 1.56 1 96.19 180 PHE A O 1
ATOM 1386 N N . ASN A 1 181 ? -18.109 34.094 3.654 1 95.69 181 ASN A N 1
ATOM 1387 C CA . ASN A 1 181 ? -19.562 34 3.473 1 95.69 181 ASN A CA 1
ATOM 1388 C C . ASN A 1 181 ? -19.922 33.094 2.305 1 95.69 181 ASN A C 1
ATOM 1390 O O . ASN A 1 181 ? -20.641 33.531 1.387 1 95.69 181 ASN A O 1
ATOM 1394 N N . LEU A 1 182 ? -19.5 31.906 2.359 1 95.81 182 LEU A N 1
ATOM 1395 C CA . LEU A 1 182 ? -19.781 30.922 1.321 1 95.81 182 LEU A CA 1
ATOM 1396 C C . LEU A 1 182 ? -21.078 30.172 1.625 1 95.81 182 LEU A C 1
ATOM 1398 O O . LEU A 1 182 ? -21.375 29.875 2.785 1 95.81 182 LEU A O 1
ATOM 1402 N N . PRO A 1 183 ? -21.875 29.906 0.632 1 93.06 183 PRO A N 1
ATOM 1403 C CA . PRO A 1 183 ? -23.109 29.156 0.86 1 93.06 183 PRO A CA 1
ATOM 1404 C C . PRO A 1 183 ? -22.875 27.703 1.228 1 93.06 183 PRO A C 1
ATOM 1406 O O . PRO A 1 183 ? -22.062 27.031 0.584 1 93.06 183 PRO A O 1
ATOM 1409 N N . LEU A 1 184 ? -23.531 27.203 2.244 1 92.75 184 LEU A N 1
ATOM 1410 C CA . LEU A 1 184 ? -23.422 25.812 2.662 1 92.75 184 LEU A CA 1
ATOM 1411 C C . LEU A 1 184 ? -24.672 25.031 2.279 1 92.75 184 LEU A C 1
ATOM 1413 O O . LEU A 1 184 ? -25.75 25.609 2.102 1 92.75 184 LEU A O 1
ATOM 1417 N N . ALA A 1 185 ? -24.516 23.797 2.039 1 90.94 185 ALA A N 1
ATOM 1418 C CA . ALA A 1 185 ? -25.625 22.906 1.729 1 90.94 185 ALA A CA 1
ATOM 1419 C C . ALA A 1 185 ? -25.531 21.609 2.529 1 90.94 185 ALA A C 1
ATOM 1421 O O . ALA A 1 185 ? -24.438 21.188 2.906 1 90.94 185 ALA A O 1
ATOM 1422 N N . HIS A 1 186 ? -26.703 21.109 2.734 1 91.81 186 HIS A N 1
ATOM 1423 C CA . HIS A 1 186 ? -26.75 19.797 3.387 1 91.81 186 HIS A CA 1
ATOM 1424 C C . HIS A 1 186 ? -26.172 18.703 2.492 1 91.81 186 HIS A C 1
ATOM 1426 O O . HIS A 1 186 ? -26.391 18.703 1.279 1 91.81 186 HIS A O 1
ATOM 1432 N N . PHE A 1 187 ? -25.406 17.828 3.047 1 92.62 187 PHE A N 1
ATOM 1433 C CA . PHE A 1 187 ? -24.828 16.656 2.375 1 92.62 187 PHE A CA 1
ATOM 1434 C C . PHE A 1 187 ? -25.266 15.367 3.064 1 92.62 187 PHE A C 1
ATOM 1436 O O . PHE A 1 187 ? -24.828 15.086 4.18 1 92.62 187 PHE A O 1
ATOM 1443 N N . ALA A 1 188 ? -26.078 14.594 2.402 1 91.94 188 ALA A N 1
ATOM 1444 C CA . ALA A 1 188 ? -26.516 13.312 2.949 1 91.94 188 ALA A CA 1
ATOM 1445 C C . ALA A 1 188 ? -25.453 12.234 2.707 1 91.94 188 ALA A C 1
ATOM 1447 O O . ALA A 1 188 ? -25.172 11.891 1.559 1 91.94 188 ALA A O 1
ATOM 1448 N N . ASN A 1 189 ? -24.906 11.695 3.771 1 92.62 189 ASN A N 1
ATOM 1449 C CA . ASN A 1 189 ? -23.828 10.703 3.67 1 92.62 189 ASN A CA 1
ATOM 1450 C C . ASN A 1 189 ? -24.344 9.297 3.959 1 92.62 189 ASN A C 1
ATOM 1452 O O . ASN A 1 189 ? -23.562 8.406 4.285 1 92.62 189 ASN A O 1
ATOM 1456 N N . TYR A 1 190 ? -25.609 9.156 3.945 1 92.81 190 TYR A N 1
ATOM 1457 C CA . TYR A 1 190 ? -26.281 7.883 4.207 1 92.81 190 TYR A CA 1
ATOM 1458 C C . TYR A 1 190 ? -27.672 7.859 3.572 1 92.81 190 TYR A C 1
ATOM 1460 O O . TYR A 1 190 ? -28.328 8.898 3.477 1 92.81 190 TYR A O 1
ATOM 1468 N N . SER A 1 191 ? -28.078 6.715 3.043 1 94.5 191 SER A N 1
ATOM 1469 C CA . SER A 1 191 ? -29.438 6.52 2.543 1 94.5 191 SER A CA 1
ATOM 1470 C C . SER A 1 191 ? -29.906 5.09 2.787 1 94.5 191 SER A C 1
ATOM 1472 O O . SER A 1 191 ? -29.266 4.133 2.346 1 94.5 191 SER A O 1
ATOM 1474 N N . ASP A 1 192 ? -31.047 5.016 3.391 1 95.44 192 ASP A N 1
ATOM 1475 C CA . ASP A 1 192 ? -31.656 3.711 3.611 1 95.44 192 ASP A CA 1
ATOM 1476 C C . ASP A 1 192 ? -32.156 3.105 2.299 1 95.44 192 ASP A C 1
ATOM 1478 O O . ASP A 1 192 ? -32.406 1.902 2.221 1 95.44 192 ASP A O 1
ATOM 1482 N N . LYS A 1 193 ? -32.25 3.955 1.345 1 96.38 193 LYS A N 1
ATOM 1483 C CA . LYS A 1 193 ? -32.781 3.518 0.066 1 96.38 193 LYS A CA 1
ATOM 1484 C C . LYS A 1 193 ? -31.688 3.041 -0.875 1 96.38 193 LYS A C 1
ATOM 1486 O O . LYS A 1 193 ? -31.969 2.438 -1.913 1 96.38 193 LYS A O 1
ATOM 1491 N N . ALA A 1 194 ? -30.438 3.307 -0.499 1 96.56 194 ALA A N 1
ATOM 1492 C CA . ALA A 1 194 ? -29.312 2.834 -1.31 1 96.56 194 ALA A CA 1
ATOM 1493 C C . ALA A 1 194 ? -29.203 1.314 -1.247 1 96.56 194 ALA A C 1
ATOM 1495 O O . ALA A 1 194 ? -30.016 0.647 -0.6 1 96.56 194 ALA A O 1
ATOM 1496 N N . PHE A 1 195 ? -28.188 0.794 -1.95 1 97.38 195 PHE A N 1
ATOM 1497 C CA . PHE A 1 195 ? -28.125 -0.655 -2.104 1 97.38 195 PHE A CA 1
ATOM 1498 C C . PHE A 1 195 ? -26.859 -1.214 -1.456 1 97.38 195 PHE A C 1
ATOM 1500 O O . PHE A 1 195 ? -25.859 -0.508 -1.324 1 97.38 195 PHE A O 1
ATOM 1507 N N . LEU A 1 196 ? -26.984 -2.426 -0.952 1 96.44 196 LEU A N 1
ATOM 1508 C CA . LEU A 1 196 ? -25.859 -3.301 -0.625 1 96.44 196 LEU A CA 1
ATOM 1509 C C . LEU A 1 196 ? -25.797 -4.477 -1.591 1 96.44 196 LEU A C 1
ATOM 1511 O O . LEU A 1 196 ? -26.797 -5.164 -1.812 1 96.44 196 LEU A O 1
ATOM 1515 N N . LYS A 1 197 ? -24.672 -4.652 -2.225 1 95.44 197 LYS A N 1
ATOM 1516 C CA . LYS A 1 197 ? -24.453 -5.754 -3.158 1 95.44 197 LYS A CA 1
ATOM 1517 C C . LYS A 1 197 ? -23.156 -6.484 -2.859 1 95.44 197 LYS A C 1
ATOM 1519 O O . LYS A 1 197 ? -22.062 -5.977 -3.162 1 95.44 197 LYS A O 1
ATOM 1524 N N . PHE A 1 198 ? -23.297 -7.785 -2.383 1 93.44 198 PHE A N 1
ATOM 1525 C CA . PHE A 1 198 ? -22.109 -8.539 -2.004 1 93.44 198 PHE A CA 1
ATOM 1526 C C . PHE A 1 198 ? -22.125 -9.93 -2.637 1 93.44 198 PHE A C 1
ATOM 1528 O O . PHE A 1 198 ? -23.109 -10.656 -2.535 1 93.44 198 PHE A O 1
ATOM 1535 N N . TYR A 1 199 ? -21.062 -10.203 -3.264 1 91.06 199 TYR A N 1
ATOM 1536 C CA . TYR A 1 199 ? -20.812 -11.531 -3.805 1 91.06 199 TYR A CA 1
ATOM 1537 C C . TYR A 1 199 ? -21.938 -11.977 -4.723 1 91.06 199 TYR A C 1
ATOM 1539 O O . TYR A 1 199 ? -22.312 -11.258 -5.648 1 91.06 199 TYR A O 1
ATOM 1547 N N . ASN A 1 200 ? -22.5 -13.188 -4.516 1 88.06 200 ASN A N 1
ATOM 1548 C CA . ASN A 1 200 ? -23.484 -13.758 -5.422 1 88.06 200 ASN A CA 1
ATOM 1549 C C . ASN A 1 200 ? -24.906 -13.312 -5.062 1 88.06 200 ASN A C 1
ATOM 1551 O O . ASN A 1 200 ? -25.859 -13.688 -5.734 1 88.06 200 ASN A O 1
ATOM 1555 N N . GLU A 1 201 ? -24.984 -12.453 -4.094 1 90.81 201 GLU A N 1
ATOM 1556 C CA . GLU A 1 201 ? -26.312 -12.031 -3.654 1 90.81 201 GLU A CA 1
ATOM 1557 C C . GLU A 1 201 ? -26.844 -10.906 -4.535 1 90.81 201 GLU A C 1
ATOM 1559 O O . GLU A 1 201 ? -26.078 -10.125 -5.094 1 90.81 201 GLU A O 1
ATOM 1564 N N . GLU A 1 202 ? -28.125 -10.914 -4.668 1 92.38 202 GLU A N 1
ATOM 1565 C CA . GLU A 1 202 ? -28.766 -9.773 -5.328 1 92.38 202 GLU A CA 1
ATOM 1566 C C . GLU A 1 202 ? -28.625 -8.508 -4.488 1 92.38 202 GLU A C 1
ATOM 1568 O O . GLU A 1 202 ? -28.469 -8.578 -3.268 1 92.38 202 GLU A O 1
ATOM 1573 N N . ALA A 1 203 ? -28.672 -7.398 -5.195 1 95.38 203 ALA A N 1
ATOM 1574 C CA . ALA A 1 203 ? -28.656 -6.129 -4.477 1 95.38 203 ALA A CA 1
ATOM 1575 C C . ALA A 1 203 ? -29.875 -5.977 -3.582 1 95.38 203 ALA A C 1
ATOM 1577 O O . ALA A 1 203 ? -31 -6.328 -3.982 1 95.38 203 ALA A O 1
ATOM 1578 N N . VAL A 1 204 ? -29.672 -5.562 -2.365 1 96.25 204 VAL A N 1
ATOM 1579 C CA . VAL A 1 204 ? -30.766 -5.324 -1.429 1 96.25 204 VAL A CA 1
ATOM 1580 C C . VAL A 1 204 ? -30.688 -3.895 -0.893 1 96.25 204 VAL A C 1
ATOM 1582 O O . VAL A 1 204 ? -29.594 -3.336 -0.764 1 96.25 204 VAL A O 1
ATOM 1585 N N . ARG A 1 205 ? -31.781 -3.357 -0.595 1 96.94 205 ARG A N 1
ATOM 1586 C CA . ARG A 1 205 ? -31.797 -2.025 0.002 1 96.94 205 ARG A CA 1
ATOM 1587 C C . ARG A 1 205 ? -31.203 -2.053 1.409 1 96.94 205 ARG A C 1
ATOM 1589 O O . ARG A 1 205 ? -31.359 -3.043 2.129 1 96.94 205 ARG A O 1
ATOM 1596 N N . VAL A 1 206 ? -30.625 -0.938 1.782 1 96.38 206 VAL A N 1
ATOM 1597 C CA . VAL A 1 206 ? -30.031 -0.813 3.113 1 96.38 206 VAL A CA 1
ATOM 1598 C C . VAL A 1 206 ? -31.109 -1.021 4.172 1 96.38 206 VAL A C 1
ATOM 1600 O O . VAL A 1 206 ? -30.891 -1.689 5.184 1 96.38 206 VAL A O 1
ATOM 1603 N N . GLU A 1 207 ? -32.281 -0.488 3.961 1 96.38 207 GLU A N 1
ATOM 1604 C CA . GLU A 1 207 ? -33.375 -0.64 4.918 1 96.38 207 GLU A CA 1
ATOM 1605 C C . GLU A 1 207 ? -33.781 -2.105 5.07 1 96.38 207 GLU A C 1
ATOM 1607 O O . GLU A 1 207 ? -34.094 -2.555 6.176 1 96.38 207 GLU A O 1
ATOM 1612 N N . GLU A 1 208 ? -33.75 -2.809 3.988 1 95.5 208 GLU A N 1
ATOM 1613 C CA . GLU A 1 208 ? -34.062 -4.23 4.031 1 95.5 208 GLU A CA 1
ATOM 1614 C C . GLU A 1 208 ? -33 -5.02 4.781 1 95.5 208 GLU A C 1
ATOM 1616 O O . GLU A 1 208 ? -33.312 -5.934 5.543 1 95.5 208 GLU A O 1
ATOM 1621 N N . TRP A 1 209 ? -31.781 -4.703 4.477 1 94.62 209 TRP A N 1
ATOM 1622 C CA . TRP A 1 209 ? -30.672 -5.312 5.215 1 94.62 209 TRP A CA 1
ATOM 1623 C C . TRP A 1 209 ? -30.844 -5.117 6.715 1 94.62 209 TRP A C 1
ATOM 1625 O O . TRP A 1 209 ? -30.641 -6.047 7.5 1 94.62 209 TRP A O 1
ATOM 1635 N N . ASN A 1 210 ? -31.266 -3.955 7.098 1 94.5 210 ASN A N 1
ATOM 1636 C CA . ASN A 1 210 ? -31.344 -3.566 8.5 1 94.5 210 ASN A CA 1
ATOM 1637 C C . ASN A 1 210 ? -32.5 -4.242 9.211 1 94.5 210 ASN A C 1
ATOM 1639 O O . ASN A 1 210 ? -32.562 -4.254 10.438 1 94.5 210 ASN A O 1
ATOM 1643 N N . GLU A 1 211 ? -33.375 -4.812 8.5 1 95.06 211 GLU A N 1
ATOM 1644 C CA . GLU A 1 211 ? -34.5 -5.547 9.094 1 95.06 211 GLU A CA 1
ATOM 1645 C C . GLU A 1 211 ? -34.031 -6.863 9.711 1 95.06 211 GLU A C 1
ATOM 1647 O O . GLU A 1 211 ? -34.562 -7.301 10.727 1 95.06 211 GLU A O 1
ATOM 1652 N N . ASN A 1 212 ? -33.031 -7.461 9.102 1 93.62 212 ASN A N 1
ATOM 1653 C CA . ASN A 1 212 ? -32.469 -8.719 9.609 1 93.62 212 ASN A CA 1
ATOM 1654 C C . ASN A 1 212 ? -30.969 -8.773 9.438 1 93.62 212 ASN A C 1
ATOM 1656 O O . ASN A 1 212 ? -30.438 -9.672 8.773 1 93.62 212 ASN A O 1
ATOM 1660 N N . PRO A 1 213 ? -30.312 -7.938 10.117 1 94.25 213 PRO A N 1
ATOM 1661 C CA . PRO A 1 213 ? -28.875 -7.836 9.898 1 94.25 213 PRO A CA 1
ATOM 1662 C C . PRO A 1 213 ? -28.125 -9.094 10.336 1 94.25 213 PRO A C 1
ATOM 1664 O O . PRO A 1 213 ? -27.141 -9.477 9.703 1 94.25 213 PRO A O 1
ATOM 1667 N N . LEU A 1 214 ? -28.562 -9.773 11.398 1 95.75 214 LEU A N 1
ATOM 1668 C CA . LEU A 1 214 ? -27.875 -10.961 11.906 1 95.75 214 LEU A CA 1
ATOM 1669 C C . LEU A 1 214 ? -27.922 -12.094 10.891 1 95.75 214 LEU A C 1
ATOM 1671 O O . LEU A 1 214 ? -26.906 -12.727 10.609 1 95.75 214 LEU A O 1
ATOM 1675 N N . GLU A 1 215 ? -29.094 -12.375 10.375 1 95.06 215 GLU A N 1
ATOM 1676 C CA . GLU A 1 215 ? -29.25 -13.438 9.391 1 95.06 215 GLU A CA 1
ATOM 1677 C C . GLU A 1 215 ? -28.406 -13.18 8.148 1 95.06 215 GLU A C 1
ATOM 1679 O O . GLU A 1 215 ? -27.75 -14.086 7.633 1 95.06 215 GLU A O 1
ATOM 1684 N N . ARG A 1 216 ? -28.422 -11.961 7.691 1 94.25 216 ARG A N 1
ATOM 1685 C CA . ARG A 1 216 ? -27.672 -11.609 6.484 1 94.25 216 ARG A CA 1
ATOM 1686 C C . ARG A 1 216 ? -26.172 -11.68 6.723 1 94.25 216 ARG A C 1
ATOM 1688 O O . ARG A 1 216 ? -25.422 -12.164 5.867 1 94.25 216 ARG A O 1
ATOM 1695 N N . THR A 1 217 ? -25.719 -11.211 7.855 1 95.5 217 THR A N 1
ATOM 1696 C CA . THR A 1 217 ? -24.312 -11.273 8.188 1 95.5 217 THR A CA 1
ATOM 1697 C C . THR A 1 217 ? -23.844 -12.719 8.32 1 95.5 217 THR A C 1
ATOM 1699 O O . THR A 1 217 ? -22.766 -13.078 7.84 1 95.5 217 THR A O 1
ATOM 1702 N N . ASN A 1 218 ? -24.625 -13.57 8.93 1 95.25 218 ASN A N 1
ATOM 1703 C CA . ASN A 1 218 ? -24.312 -14.984 9.07 1 95.25 218 ASN A CA 1
ATOM 1704 C C . ASN A 1 218 ? -24.203 -15.68 7.715 1 95.25 218 ASN A C 1
ATOM 1706 O O . ASN A 1 218 ? -23.375 -16.562 7.527 1 95.25 218 ASN A O 1
ATOM 1710 N N . LYS A 1 219 ? -25.109 -15.258 6.871 1 92.94 219 LYS A N 1
ATOM 1711 C CA . LYS A 1 219 ? -25.141 -15.867 5.547 1 92.94 219 LYS A CA 1
ATOM 1712 C C . LYS A 1 219 ? -23.891 -15.523 4.746 1 92.94 219 LYS A C 1
ATOM 1714 O O . LYS A 1 219 ? -23.297 -16.391 4.109 1 92.94 219 LYS A O 1
ATOM 1719 N N . LEU A 1 220 ? -23.484 -14.289 4.766 1 93.25 220 LEU A N 1
ATOM 1720 C CA . LEU A 1 220 ? -22.391 -13.805 3.922 1 93.25 220 LEU A CA 1
ATOM 1721 C C . LEU A 1 220 ? -21.047 -14.109 4.551 1 93.25 220 LEU A C 1
ATOM 1723 O O . LEU A 1 220 ? -20.062 -14.336 3.838 1 93.25 220 LEU A O 1
ATOM 1727 N N . TRP A 1 221 ? -20.984 -14.07 5.883 1 94.31 221 TRP A N 1
ATOM 1728 C CA . TRP A 1 221 ? -19.719 -14.281 6.582 1 94.31 221 TRP A CA 1
ATOM 1729 C C . TRP A 1 221 ? -19.906 -15.227 7.766 1 94.31 221 TRP A C 1
ATOM 1731 O O . TRP A 1 221 ? -19.75 -14.82 8.922 1 94.31 221 TRP A O 1
ATOM 1741 N N . PRO A 1 222 ? -20.125 -16.484 7.457 1 94.06 222 PRO A N 1
ATOM 1742 C CA . PRO A 1 222 ? -20.312 -17.453 8.547 1 94.06 222 PRO A CA 1
ATOM 1743 C C . PRO A 1 222 ? -19.109 -17.5 9.484 1 94.06 222 PRO A C 1
ATOM 1745 O O . PRO A 1 222 ? -17.953 -17.484 9.023 1 94.06 222 PRO A O 1
ATOM 1748 N N . GLY A 1 223 ? -19.406 -17.469 10.789 1 94.62 223 GLY A N 1
ATOM 1749 C CA . GLY A 1 223 ? -18.375 -17.578 11.805 1 94.62 223 GLY A CA 1
ATOM 1750 C C . GLY A 1 223 ? -17.875 -16.219 12.273 1 94.62 223 GLY A C 1
ATOM 1751 O O . GLY A 1 223 ? -17.016 -16.156 13.164 1 94.62 223 GLY A O 1
ATOM 1752 N N . TRP A 1 224 ? -18.438 -15.125 11.727 1 96.25 224 TRP A N 1
ATOM 1753 C CA . TRP A 1 224 ? -17.969 -13.797 12.094 1 96.25 224 TRP A CA 1
ATOM 1754 C C . TRP A 1 224 ? -18.172 -13.539 13.586 1 96.25 224 TRP A C 1
ATOM 1756 O O . TRP A 1 224 ? -17.422 -12.758 14.188 1 96.25 224 TRP A O 1
ATOM 1766 N N . ASN A 1 225 ? -19.078 -14.242 14.18 1 97.06 225 ASN A N 1
ATOM 1767 C CA . ASN A 1 225 ? -19.422 -14.016 15.578 1 97.06 225 ASN A CA 1
ATOM 1768 C C . ASN A 1 225 ? -19.016 -15.195 16.453 1 97.06 225 ASN A C 1
ATOM 1770 O O . ASN A 1 225 ? -19.578 -15.398 17.531 1 97.06 225 ASN A O 1
ATOM 1774 N N . ALA A 1 226 ? -18.078 -16 16.016 1 95.62 226 ALA A N 1
ATOM 1775 C CA . ALA A 1 226 ? -17.641 -17.203 16.734 1 95.62 226 ALA A CA 1
ATOM 1776 C C . ALA A 1 226 ? -17.141 -16.828 18.125 1 95.62 226 ALA A C 1
ATOM 1778 O O . ALA A 1 226 ? -17.5 -17.484 19.109 1 95.62 226 ALA A O 1
ATOM 1779 N N . THR A 1 227 ? -16.297 -15.828 18.234 1 96.5 227 THR A N 1
ATOM 1780 C CA . THR A 1 227 ? -15.75 -15.383 19.516 1 96.5 227 THR A CA 1
ATOM 1781 C C . THR A 1 227 ? -16.859 -14.891 20.438 1 96.5 227 THR A C 1
ATOM 1783 O O . THR A 1 227 ? -16.859 -15.172 21.641 1 96.5 227 THR A O 1
ATOM 1786 N N . LEU A 1 228 ? -17.797 -14.164 19.938 1 97.56 228 LEU A N 1
ATOM 1787 C CA . LEU A 1 228 ? -18.922 -13.656 20.719 1 97.56 228 LEU A CA 1
ATOM 1788 C C . LEU A 1 228 ? -19.734 -14.805 21.312 1 97.56 228 LEU A C 1
ATO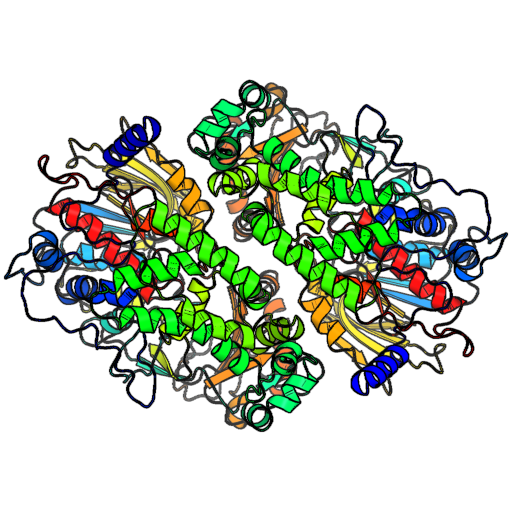M 1790 O O . LEU A 1 228 ? -20.109 -14.766 22.484 1 97.56 228 LEU A O 1
ATOM 1794 N N . THR A 1 229 ? -19.953 -15.773 20.469 1 96 229 THR A N 1
ATOM 1795 C CA . THR A 1 229 ? -20.703 -16.953 20.906 1 96 229 THR A CA 1
ATOM 1796 C C . THR A 1 229 ? -19.953 -17.688 22.016 1 96 229 THR A C 1
ATOM 1798 O O . THR A 1 229 ? -20.531 -18.047 23.031 1 96 229 THR A O 1
ATOM 1801 N N . GLU A 1 230 ? -18.703 -17.859 21.781 1 95.12 230 GLU A N 1
ATOM 1802 C CA . GLU A 1 230 ? -17.875 -18.531 22.766 1 95.12 230 GLU A CA 1
ATOM 1803 C C . GLU A 1 230 ? -17.844 -17.781 24.078 1 95.12 230 GLU A C 1
ATOM 1805 O O . GLU A 1 230 ? -17.797 -18.391 25.156 1 95.12 230 GLU A O 1
ATOM 1810 N N . ASN A 1 231 ? -17.922 -16.469 24.031 1 96.44 231 ASN A N 1
ATOM 1811 C CA . ASN A 1 231 ? -17.781 -15.641 25.234 1 96.44 231 ASN A CA 1
ATOM 1812 C C . ASN A 1 231 ? -19.156 -15.258 25.797 1 96.44 231 ASN A C 1
ATOM 1814 O O . ASN A 1 231 ? -19.234 -14.453 26.719 1 96.44 231 ASN A O 1
ATOM 1818 N N . GLY A 1 232 ? -20.219 -15.695 25.188 1 95.69 232 GLY A N 1
ATOM 1819 C CA . GLY A 1 232 ? -21.562 -15.523 25.719 1 95.69 232 GLY A CA 1
ATOM 1820 C C . GLY A 1 232 ? -22.156 -14.156 25.406 1 95.69 232 GLY A C 1
ATOM 1821 O O . GLY A 1 232 ? -22.969 -13.633 26.172 1 95.69 232 GLY A O 1
ATOM 1822 N N . VAL A 1 233 ? -21.688 -13.469 24.375 1 96.94 233 VAL A N 1
ATOM 1823 C CA . VAL A 1 233 ? -22.219 -12.18 23.953 1 96.94 233 VAL A CA 1
ATOM 1824 C C . VAL A 1 233 ? -23.266 -12.383 22.844 1 96.94 233 VAL A C 1
ATOM 1826 O O . VAL A 1 233 ? -22.922 -12.867 21.766 1 96.94 233 VAL A O 1
ATOM 1829 N N . HIS A 1 234 ? -24.531 -11.953 23.078 1 94 234 HIS A N 1
ATOM 1830 C CA . HIS A 1 234 ? -25.594 -12.312 22.141 1 94 234 HIS A CA 1
ATOM 1831 C C . HIS A 1 234 ? -26.312 -11.078 21.609 1 94 234 HIS A C 1
ATOM 1833 O O . HIS A 1 234 ? -27.172 -11.172 20.734 1 94 234 HIS A O 1
ATOM 1839 N N . ASP A 1 235 ? -25.953 -9.93 22.047 1 94.06 235 ASP A N 1
ATOM 1840 C CA . ASP A 1 235 ? -26.688 -8.727 21.688 1 94.06 235 ASP A CA 1
ATOM 1841 C C . ASP A 1 235 ? -26.078 -8.039 20.469 1 94.06 235 ASP A C 1
ATOM 1843 O O . ASP A 1 235 ? -26.562 -7.004 20.016 1 94.06 235 ASP A O 1
ATOM 1847 N N . ILE A 1 236 ? -25 -8.578 19.969 1 96.19 236 ILE A N 1
ATOM 1848 C CA . ILE A 1 236 ? -24.359 -8.031 18.781 1 96.19 236 ILE A CA 1
ATOM 1849 C C . ILE A 1 236 ? -24.891 -8.742 17.531 1 96.19 236 ILE A C 1
ATOM 1851 O O . ILE A 1 236 ? -24.688 -9.945 17.359 1 96.19 236 ILE A O 1
ATOM 1855 N N . THR A 1 237 ? -25.5 -7.922 16.625 1 93.94 237 THR A N 1
ATOM 1856 C CA . THR A 1 237 ? -26.297 -8.539 15.57 1 93.94 237 THR A CA 1
ATOM 1857 C C . THR A 1 237 ? -25.672 -8.297 14.203 1 93.94 237 THR A C 1
ATOM 1859 O O . THR A 1 237 ? -26.156 -8.812 13.188 1 93.94 237 THR A O 1
ATOM 1862 N N . ASN A 1 238 ? -24.734 -7.445 14.078 1 94.44 238 ASN A N 1
ATOM 1863 C CA . ASN A 1 238 ? -24.047 -7.195 12.82 1 94.44 238 ASN A CA 1
ATOM 1864 C C . ASN A 1 238 ? -22.609 -6.738 13.055 1 94.44 238 ASN A C 1
ATOM 1866 O O . ASN A 1 238 ? -22.203 -6.488 14.195 1 94.44 238 ASN A O 1
ATOM 1870 N N . ILE A 1 239 ? -21.844 -6.586 12.016 1 95.88 239 ILE A N 1
ATOM 1871 C CA . ILE A 1 239 ? -20.391 -6.402 12.102 1 95.88 239 ILE A CA 1
ATOM 1872 C C . ILE A 1 239 ? -20.078 -4.992 12.594 1 95.88 239 ILE A C 1
ATOM 1874 O O . ILE A 1 239 ? -19.078 -4.777 13.273 1 95.88 239 ILE A O 1
ATOM 1878 N N . ASN A 1 240 ? -20.906 -3.973 12.266 1 94.75 240 ASN A N 1
ATOM 1879 C CA . ASN A 1 240 ? -20.672 -2.605 12.711 1 94.75 240 ASN A CA 1
ATOM 1880 C C . ASN A 1 240 ? -20.859 -2.465 14.219 1 94.75 240 ASN A C 1
ATOM 1882 O O . ASN A 1 240 ? -20.094 -1.758 14.883 1 94.75 240 ASN A O 1
ATOM 1886 N N . VAL A 1 241 ? -21.875 -3.146 14.75 1 96.38 241 VAL A N 1
ATOM 1887 C CA . VAL A 1 241 ? -22.078 -3.129 16.188 1 96.38 241 VAL A CA 1
ATOM 1888 C C . VAL A 1 241 ? -20.922 -3.834 16.891 1 96.38 241 VAL A C 1
ATOM 1890 O O . VAL A 1 241 ? -20.469 -3.402 17.953 1 96.38 241 VAL A O 1
ATOM 1893 N N . TYR A 1 242 ? -20.453 -4.977 16.281 1 97.69 242 TYR A N 1
ATOM 1894 C CA . TYR A 1 242 ? -19.297 -5.672 16.812 1 97.69 242 TYR A CA 1
ATOM 1895 C C . TYR A 1 242 ? -18.094 -4.734 16.906 1 97.69 242 TYR A C 1
ATOM 1897 O O . TYR A 1 242 ? -17.438 -4.664 17.953 1 97.69 242 TYR A O 1
ATOM 1905 N N . HIS A 1 243 ? -17.844 -3.998 15.828 1 96.69 243 HIS A N 1
ATOM 1906 C CA . HIS A 1 243 ? -16.766 -3.025 15.789 1 96.69 243 HIS A CA 1
ATOM 1907 C C . HIS A 1 243 ? -16.953 -1.946 16.859 1 96.69 243 HIS A C 1
ATOM 1909 O O . HIS A 1 243 ? -16.031 -1.641 17.609 1 96.69 243 HIS A O 1
ATOM 1915 N N . ASP A 1 244 ? -18.109 -1.37 16.938 1 96.06 244 ASP A N 1
ATOM 1916 C CA . ASP A 1 244 ? -18.391 -0.259 17.844 1 96.06 244 ASP A CA 1
ATOM 1917 C C . ASP A 1 244 ? -18.219 -0.684 19.297 1 96.06 244 ASP A C 1
ATOM 1919 O O . ASP A 1 244 ? -17.609 0.034 20.094 1 96.06 244 ASP A O 1
ATOM 1923 N N . ARG A 1 245 ? -18.688 -1.882 19.625 1 97.12 245 ARG A N 1
ATOM 1924 C CA . ARG A 1 245 ? -18.594 -2.375 21 1 97.12 245 ARG A CA 1
ATOM 1925 C C . ARG A 1 245 ? -17.141 -2.654 21.375 1 97.12 245 ARG A C 1
ATOM 1927 O O . ARG A 1 245 ? -16.734 -2.449 22.516 1 97.12 245 ARG A O 1
ATOM 1934 N N . THR A 1 246 ? -16.406 -3.18 20.422 1 97.81 246 THR A N 1
ATOM 1935 C CA . THR A 1 246 ? -15 -3.477 20.688 1 97.81 246 THR A CA 1
ATOM 1936 C C . THR A 1 246 ? -14.203 -2.189 20.891 1 97.81 246 THR A C 1
ATOM 1938 O O . THR A 1 246 ? -13.461 -2.068 21.875 1 97.81 246 THR A O 1
ATOM 1941 N N . THR A 1 247 ? -14.391 -1.199 20.016 1 96.75 247 THR A N 1
ATOM 1942 C CA . THR A 1 247 ? -13.539 -0.013 20.016 1 96.75 247 THR A CA 1
ATOM 1943 C C . THR A 1 247 ? -14.016 0.995 21.047 1 96.75 247 THR A C 1
ATOM 1945 O O . THR A 1 247 ? -13.242 1.843 21.5 1 96.75 247 THR A O 1
ATOM 1948 N N . GLN A 1 248 ? -15.242 0.892 21.438 1 96.5 248 GLN A N 1
ATOM 1949 C CA . GLN A 1 248 ? -15.781 1.775 22.469 1 96.5 248 GLN A CA 1
ATOM 1950 C C . GLN A 1 248 ? -15.016 1.615 23.781 1 96.5 248 GLN A C 1
ATOM 1952 O O . GLN A 1 248 ? -14.828 2.584 24.516 1 96.5 248 GLN A O 1
ATOM 1957 N N . VAL A 1 249 ? -14.523 0.406 24.047 1 97.19 249 VAL A N 1
ATOM 1958 C CA . VAL A 1 249 ? -13.727 0.163 25.25 1 97.19 249 VAL A CA 1
ATOM 1959 C C . VAL A 1 249 ? -12.516 1.089 25.266 1 97.19 249 VAL A C 1
ATOM 1961 O O . VAL A 1 249 ? -12.148 1.621 26.312 1 97.19 249 VAL A O 1
ATOM 1964 N N . ILE A 1 250 ? -11.938 1.293 24.125 1 97.31 250 ILE A N 1
ATOM 1965 C CA . ILE A 1 250 ? -10.719 2.086 23.984 1 97.31 250 ILE A CA 1
ATOM 1966 C C . ILE A 1 250 ? -11.07 3.572 24 1 97.31 250 ILE A C 1
ATOM 1968 O O . ILE A 1 250 ? -10.398 4.363 24.672 1 97.31 250 ILE A O 1
ATOM 1972 N N . THR A 1 251 ? -12.133 3.965 23.234 1 96.38 251 THR A N 1
ATOM 1973 C CA . THR A 1 251 ? -12.508 5.375 23.188 1 96.38 251 THR A CA 1
ATOM 1974 C C . THR A 1 251 ? -13.031 5.848 24.531 1 96.38 251 THR A C 1
ATOM 1976 O O . THR A 1 251 ? -12.789 6.984 24.938 1 96.38 251 THR A O 1
ATOM 1979 N N . ASP A 1 252 ? -13.742 4.941 25.25 1 95.12 252 ASP A N 1
ATOM 1980 C CA . ASP A 1 252 ? -14.234 5.289 26.578 1 95.12 252 ASP A CA 1
ATOM 1981 C C . ASP A 1 252 ? -13.078 5.547 27.547 1 95.12 252 ASP A C 1
ATOM 1983 O O . ASP A 1 252 ? -13.188 6.383 28.438 1 95.12 252 ASP A O 1
ATOM 1987 N N . GLN A 1 253 ? -12.047 4.801 27.344 1 94.69 253 GLN A N 1
ATOM 1988 C CA . GLN A 1 253 ? -10.875 5.016 28.188 1 94.69 253 GLN A CA 1
ATOM 1989 C C . GLN A 1 253 ? -10.367 6.449 28.078 1 94.69 253 GLN A C 1
ATOM 1991 O O . GLN A 1 253 ? -10.039 7.082 29.078 1 94.69 253 GLN A O 1
ATOM 1996 N N . LEU A 1 254 ? -10.266 7 26.875 1 94.81 254 LEU A N 1
ATOM 1997 C CA . LEU A 1 254 ? -9.852 8.383 26.672 1 94.81 254 LEU A CA 1
ATOM 1998 C C . LEU A 1 254 ? -10.852 9.352 27.281 1 94.81 254 LEU A C 1
ATOM 2000 O O . LEU A 1 254 ? -10.461 10.289 27.984 1 94.81 254 LEU A O 1
ATOM 2004 N N . LEU A 1 255 ? -12.133 9.094 27 1 93.44 255 LEU A N 1
ATOM 2005 C CA . LEU A 1 255 ? -13.18 9.984 27.5 1 93.44 255 LEU A CA 1
ATOM 2006 C C . LEU A 1 255 ? -13.188 10.023 29.016 1 93.44 255 LEU A C 1
ATOM 2008 O O . LEU A 1 255 ? -13.344 11.094 29.609 1 93.44 255 LEU A O 1
ATOM 2012 N N . ASN A 1 256 ? -12.984 8.859 29.594 1 92.06 256 ASN A N 1
ATOM 2013 C CA . ASN A 1 256 ? -12.914 8.797 31.062 1 92.06 256 ASN A CA 1
ATOM 2014 C C . ASN A 1 256 ? -11.711 9.57 31.594 1 92.06 256 ASN A C 1
ATOM 2016 O O . ASN A 1 256 ? -11.812 10.273 32.594 1 92.06 256 ASN A O 1
ATOM 2020 N N . CYS A 1 257 ? -10.633 9.414 30.922 1 91.81 257 CYS A N 1
ATOM 2021 C CA . CYS A 1 257 ? -9.43 10.133 31.328 1 91.81 257 CYS A CA 1
ATOM 2022 C C . CYS A 1 257 ? -9.633 11.641 31.203 1 91.81 257 CYS A C 1
ATOM 2024 O O . CYS A 1 257 ? -9.219 12.398 32.094 1 91.81 257 CYS A O 1
ATOM 2026 N N . LEU A 1 258 ? -10.25 12.094 30.156 1 91.62 258 LEU A N 1
ATOM 2027 C CA . LEU A 1 258 ? -10.516 13.508 29.906 1 91.62 258 LEU A CA 1
ATOM 2028 C C . LEU A 1 258 ? -11.453 14.086 30.969 1 91.62 258 LEU A C 1
ATOM 2030 O O . LEU A 1 258 ? -11.367 15.266 31.297 1 91.62 258 LEU A O 1
ATOM 2034 N N . ASN A 1 259 ? -12.273 13.227 31.5 1 89.31 259 ASN A N 1
ATOM 2035 C CA . ASN A 1 259 ? -13.258 13.664 32.5 1 89.31 259 ASN A CA 1
ATOM 2036 C C . ASN A 1 259 ? -12.75 13.477 33.906 1 89.31 259 ASN A C 1
ATOM 2038 O O . ASN A 1 259 ? -13.461 13.766 34.875 1 89.31 259 ASN A O 1
ATOM 2042 N N . THR A 1 260 ? -11.625 12.922 34.062 1 88.69 260 THR A N 1
ATOM 2043 C CA . THR A 1 260 ? -11.039 12.766 35.375 1 88.69 260 THR A CA 1
ATOM 2044 C C . THR A 1 260 ? -10.516 14.109 35.906 1 88.69 260 THR A C 1
ATOM 2046 O O . THR A 1 260 ? -9.695 14.75 35.25 1 88.69 260 THR A O 1
ATOM 2049 N N . PRO A 1 261 ? -10.93 14.453 37.125 1 88.56 261 PRO A N 1
ATOM 2050 C CA . PRO A 1 261 ? -10.461 15.719 37.688 1 88.56 261 PRO A CA 1
ATOM 2051 C C . PRO A 1 261 ? -8.945 15.758 37.875 1 88.56 261 PRO A C 1
ATOM 2053 O O . PRO A 1 261 ? -8.344 14.766 38.312 1 88.56 261 PRO A O 1
ATOM 2056 N N . GLY A 1 262 ? -8.375 16.875 37.5 1 85.62 262 GLY A N 1
ATOM 2057 C CA . GLY A 1 262 ? -6.945 17.062 37.719 1 85.62 262 GLY A CA 1
ATOM 2058 C C . GLY A 1 262 ? -6.098 16.609 36.531 1 85.62 262 GLY A C 1
ATOM 2059 O O . GLY A 1 262 ? -4.895 16.891 36.5 1 85.62 262 GLY A O 1
ATOM 2060 N N . VAL A 1 263 ? -6.746 15.93 35.625 1 89 263 VAL A N 1
ATOM 2061 C CA . VAL A 1 263 ? -5.988 15.5 34.469 1 89 263 VAL A CA 1
ATOM 2062 C C . VAL A 1 263 ? -6.125 16.531 33.344 1 89 263 VAL A C 1
ATOM 2064 O O . VAL A 1 263 ? -7.234 16.828 32.906 1 89 263 VAL A O 1
ATOM 2067 N N . ASP A 1 264 ? -5.008 17.031 32.875 1 90.62 264 ASP A N 1
ATOM 2068 C CA . ASP A 1 264 ? -5.027 17.953 31.75 1 90.62 264 ASP A CA 1
ATOM 2069 C C . ASP A 1 264 ? -5.398 17.219 30.453 1 90.62 264 ASP A C 1
ATOM 2071 O O . ASP A 1 264 ? -4.887 16.141 30.188 1 90.62 264 ASP A O 1
ATOM 2075 N N . PRO A 1 265 ? -6.242 17.812 29.703 1 92.5 265 PRO A N 1
ATOM 2076 C CA . PRO A 1 265 ? -6.684 17.156 28.469 1 92.5 265 PRO A CA 1
ATOM 2077 C C . PRO A 1 265 ? -5.523 16.766 27.547 1 92.5 265 PRO A C 1
ATOM 2079 O O . PRO A 1 265 ? -5.555 15.711 26.922 1 92.5 265 PRO A O 1
ATOM 2082 N N . TYR A 1 266 ? -4.543 17.672 27.422 1 93.88 266 TYR A N 1
ATOM 2083 C CA . TYR A 1 266 ? -3.436 17.344 26.531 1 93.88 266 TYR A CA 1
ATOM 2084 C C . TYR A 1 266 ? -2.652 16.156 27.047 1 93.88 266 TYR A C 1
ATOM 2086 O O . TYR A 1 266 ? -2.105 15.367 26.266 1 93.88 266 TYR A O 1
ATOM 2094 N N . VAL A 1 267 ? -2.57 15.906 28.328 1 92.94 267 VAL A N 1
ATOM 2095 C CA . VAL A 1 267 ? -1.907 14.758 28.938 1 92.94 267 VAL A CA 1
ATOM 2096 C C . VAL A 1 267 ? -2.711 13.484 28.656 1 92.94 267 VAL A C 1
ATOM 2098 O O . VAL A 1 267 ? -2.139 12.438 28.359 1 92.94 267 VAL A O 1
ATOM 2101 N N . ALA A 1 268 ? -4.047 13.648 28.797 1 93.69 268 ALA A N 1
ATOM 2102 C CA . ALA A 1 268 ? -4.922 12.516 28.5 1 93.69 268 ALA A CA 1
ATOM 2103 C C . ALA A 1 268 ? -4.719 12.031 27.062 1 93.69 268 ALA A C 1
ATOM 2105 O O . ALA A 1 268 ? -4.555 10.836 26.828 1 93.69 268 ALA A O 1
ATOM 2106 N N . TRP A 1 269 ? -4.711 12.945 26.125 1 95.06 269 TRP A N 1
ATOM 2107 C CA . TRP A 1 269 ? -4.496 12.609 24.719 1 95.06 269 TRP A CA 1
ATOM 2108 C C . TRP A 1 269 ? -3.121 11.984 24.5 1 95.06 269 TRP A C 1
ATOM 2110 O O . TRP A 1 269 ? -2.99 10.984 23.797 1 95.06 269 TRP A O 1
ATOM 2120 N N . ASP A 1 270 ? -2.139 12.609 25.078 1 94 270 ASP A N 1
ATOM 2121 C CA . ASP A 1 270 ? -0.763 12.156 24.891 1 94 270 ASP A CA 1
ATOM 2122 C C . ASP A 1 270 ? -0.591 10.711 25.359 1 94 270 ASP A C 1
ATOM 2124 O O . ASP A 1 270 ? 0.026 9.898 24.672 1 94 270 ASP A O 1
ATOM 2128 N N . GLN A 1 271 ? -1.13 10.352 26.531 1 93.44 271 GLN A N 1
ATOM 2129 C CA . GLN A 1 271 ? -1.059 9 27.062 1 93.44 271 GLN A CA 1
ATOM 2130 C C . GLN A 1 271 ? -1.799 8.008 26.172 1 93.44 271 GLN A C 1
ATOM 2132 O O . GLN A 1 271 ? -1.293 6.922 25.875 1 93.44 271 GLN A O 1
ATOM 2137 N N . TRP A 1 272 ? -2.938 8.438 25.812 1 95.38 272 TRP A N 1
ATOM 2138 C CA . TRP A 1 272 ? -3.799 7.574 25.016 1 95.38 272 TRP A CA 1
ATOM 2139 C C . TRP A 1 272 ? -3.154 7.266 23.656 1 95.38 272 TRP A C 1
ATOM 2141 O O . TRP A 1 272 ? -3.188 6.121 23.203 1 95.38 272 TRP A O 1
ATOM 2151 N N . ILE A 1 273 ? -2.574 8.25 22.984 1 95.44 273 ILE A N 1
ATOM 2152 C CA . ILE A 1 273 ? -1.903 8.078 21.703 1 95.44 273 ILE A CA 1
ATOM 2153 C C . ILE A 1 273 ? -0.69 7.168 21.875 1 95.44 273 ILE A C 1
ATOM 2155 O O . ILE A 1 273 ? -0.47 6.258 21.078 1 95.44 273 ILE A O 1
ATOM 2159 N N . ASP A 1 274 ? 0.053 7.328 22.891 1 92.81 274 ASP A N 1
ATOM 2160 C CA . ASP A 1 274 ? 1.233 6.504 23.141 1 92.81 274 ASP A CA 1
ATOM 2161 C C . ASP A 1 274 ? 0.854 5.035 23.312 1 92.81 274 ASP A C 1
ATOM 2163 O O . ASP A 1 274 ? 1.542 4.148 22.797 1 92.81 274 ASP A O 1
ATOM 2167 N N . LEU A 1 275 ? -0.243 4.84 24 1 93.94 275 LEU A N 1
ATOM 2168 C CA . LEU A 1 275 ? -0.652 3.475 24.312 1 93.94 275 LEU A CA 1
ATOM 2169 C C . LEU A 1 275 ? -1.171 2.764 23.062 1 93.94 275 LEU A C 1
ATOM 2171 O O . LEU A 1 275 ? -0.848 1.598 22.828 1 93.94 275 LEU A O 1
ATOM 2175 N N . TRP A 1 276 ? -1.909 3.479 22.297 1 96.31 276 TRP A N 1
ATOM 2176 C CA . TRP A 1 276 ? -2.736 2.744 21.344 1 96.31 276 TRP A CA 1
ATOM 2177 C C . TRP A 1 276 ? -2.217 2.924 19.922 1 96.31 276 TRP A C 1
ATOM 2179 O O . TRP A 1 276 ? -2.592 2.172 19.031 1 96.31 276 TRP A O 1
ATOM 2189 N N . SER A 1 277 ? -1.329 3.846 19.672 1 95.06 277 SER A N 1
ATOM 2190 C CA . SER A 1 277 ? -0.827 4.07 18.312 1 95.06 277 SER A CA 1
ATOM 2191 C C . SER A 1 277 ? 0.01 2.891 17.828 1 95.06 277 SER A C 1
ATOM 2193 O O . SER A 1 277 ? 0.201 2.707 16.625 1 95.06 277 SER A O 1
ATOM 2195 N N . GLN A 1 278 ? 0.448 2.016 18.719 1 92.12 278 GLN A N 1
ATOM 2196 C CA . GLN A 1 278 ? 1.347 0.915 18.375 1 92.12 278 GLN A CA 1
ATOM 2197 C C . GLN A 1 278 ? 0.597 -0.21 17.672 1 92.12 278 GLN A C 1
ATOM 2199 O O . GLN A 1 278 ? 1.215 -1.096 17.078 1 92.12 278 GLN A O 1
ATOM 2204 N N . PHE A 1 279 ? -0.744 -0.158 17.75 1 93.75 279 PHE A N 1
ATOM 2205 C CA . PHE A 1 279 ? -1.534 -1.247 17.188 1 93.75 279 PHE A CA 1
ATOM 2206 C C . PHE A 1 279 ? -2.066 -0.875 15.812 1 93.75 279 PHE A C 1
ATOM 2208 O O . PHE A 1 279 ? -2.703 0.168 15.648 1 93.75 279 PHE A O 1
ATOM 2215 N N . PRO A 1 280 ? -1.774 -1.734 14.758 1 92.25 280 PRO A N 1
ATOM 2216 C CA . PRO A 1 280 ? -2.666 -1.638 13.602 1 92.25 280 PRO A CA 1
ATOM 2217 C C . PRO A 1 280 ? -4.09 -2.1 13.914 1 92.25 280 PRO A C 1
ATOM 2219 O O . PRO A 1 280 ? -4.289 -2.945 14.789 1 92.25 280 PRO A O 1
ATOM 2222 N N . VAL A 1 281 ? -5.066 -1.629 13.227 1 94.69 281 VAL A N 1
ATOM 2223 C CA . VAL A 1 281 ? -6.465 -1.94 13.508 1 94.69 281 VAL A CA 1
ATOM 2224 C C . VAL A 1 281 ? -6.684 -3.449 13.438 1 94.69 281 VAL A C 1
ATOM 2226 O O . VAL A 1 281 ? -7.23 -4.051 14.367 1 94.69 281 VAL A O 1
ATOM 2229 N N . ASP A 1 282 ? -6.285 -4.062 12.336 1 91.62 282 ASP A N 1
ATOM 2230 C CA . ASP A 1 282 ? -6.5 -5.5 12.172 1 91.62 282 ASP A CA 1
ATOM 2231 C C . ASP A 1 282 ? -5.703 -6.293 13.203 1 91.62 282 ASP A C 1
ATOM 2233 O O . ASP A 1 282 ? -6.207 -7.258 13.781 1 91.62 282 ASP A O 1
ATOM 2237 N N . GLY A 1 283 ? -4.441 -5.801 13.508 1 89.19 283 GLY A N 1
ATOM 2238 C CA . GLY A 1 283 ? -3.635 -6.465 14.516 1 89.19 283 GLY A CA 1
ATOM 2239 C C . GLY A 1 283 ? -4.262 -6.43 15.898 1 89.19 283 GLY A C 1
ATOM 2240 O O . GLY A 1 283 ? -4.215 -7.414 16.641 1 89.19 283 GLY A O 1
ATOM 2241 N N . PHE A 1 284 ? -4.863 -5.324 16.25 1 95.19 284 PHE A N 1
ATOM 2242 C CA . PHE A 1 284 ? -5.566 -5.191 17.516 1 95.19 284 PHE A CA 1
ATOM 2243 C C . PHE A 1 284 ? -6.785 -6.105 17.562 1 95.19 284 PHE A C 1
ATOM 2245 O O . PHE A 1 284 ? -6.969 -6.855 18.516 1 95.19 284 PHE A O 1
ATOM 2252 N N . LEU A 1 285 ? -7.555 -6.098 16.516 1 95.62 285 LEU A N 1
ATOM 2253 C CA . LEU A 1 285 ? -8.812 -6.84 16.484 1 95.62 285 LEU A CA 1
ATOM 2254 C C . LEU A 1 285 ? -8.555 -8.344 16.516 1 95.62 285 LEU A C 1
ATOM 2256 O O . LEU A 1 285 ? -9.344 -9.102 17.094 1 95.62 285 LEU A O 1
ATOM 2260 N N . GLN A 1 286 ? -7.539 -8.781 15.961 1 90.81 286 GLN A N 1
ATOM 2261 C CA . GLN A 1 286 ? -7.27 -10.211 15.844 1 90.81 286 GLN A CA 1
ATOM 2262 C C . GLN A 1 286 ? -6.488 -10.727 17.047 1 90.81 286 GLN A C 1
ATOM 2264 O O . GLN A 1 286 ? -6.305 -11.938 17.203 1 90.81 286 GLN A O 1
ATOM 2269 N N . SER A 1 287 ? -6.043 -9.844 17.891 1 91.06 287 SER A N 1
ATOM 2270 C CA . SER A 1 287 ? -5.266 -10.234 19.062 1 91.06 287 SER A CA 1
ATOM 2271 C C . SER A 1 287 ? -6.176 -10.648 20.219 1 91.06 287 SER A C 1
ATOM 2273 O O . SER A 1 287 ? -7.293 -10.141 20.344 1 91.06 287 SER A O 1
ATOM 2275 N N . THR A 1 288 ? -5.625 -11.539 21.047 1 92.19 288 THR A N 1
ATOM 2276 C CA . THR A 1 288 ? -6.316 -11.836 22.297 1 92.19 288 THR A CA 1
ATOM 2277 C C . THR A 1 288 ? -6.152 -10.695 23.281 1 92.19 288 THR A C 1
ATOM 2279 O O . THR A 1 288 ? -5.277 -9.844 23.125 1 92.19 288 THR A O 1
ATOM 2282 N N . TYR A 1 289 ? -7.027 -10.727 24.266 1 94.44 289 TYR A N 1
ATOM 2283 C CA . TYR A 1 289 ? -6.922 -9.75 25.344 1 94.44 289 TYR A CA 1
ATOM 2284 C C . TYR A 1 289 ? -5.547 -9.805 25.984 1 94.44 289 TYR A C 1
ATOM 2286 O O . TYR A 1 289 ? -4.938 -8.758 26.25 1 94.44 289 TYR A O 1
ATOM 2294 N N . GLU A 1 290 ? -5.055 -10.992 26.203 1 90.5 290 GLU A N 1
ATOM 2295 C CA . GLU A 1 290 ? -3.768 -11.172 26.875 1 90.5 290 GLU A CA 1
ATOM 2296 C C . GLU A 1 290 ? -2.635 -10.57 26.047 1 90.5 290 GLU A C 1
ATOM 2298 O O . GLU A 1 290 ? -1.733 -9.93 26.578 1 90.5 290 GLU A O 1
ATOM 2303 N N . ALA A 1 291 ? -2.695 -10.766 24.75 1 88.88 291 ALA A N 1
ATOM 2304 C CA . ALA A 1 291 ? -1.67 -10.227 23.875 1 88.88 291 ALA A CA 1
ATOM 2305 C C . ALA A 1 291 ? -1.71 -8.695 23.859 1 88.88 291 ALA A C 1
ATOM 2307 O O . ALA A 1 291 ? -0.664 -8.047 23.875 1 88.88 291 ALA A O 1
ATOM 2308 N N . VAL A 1 292 ? -2.898 -8.109 23.828 1 93.81 292 VAL A N 1
ATOM 2309 C CA . VAL A 1 292 ? -3.068 -6.656 23.859 1 93.81 292 VAL A CA 1
ATOM 2310 C C . VAL A 1 292 ? -2.514 -6.09 25.156 1 93.81 292 VAL A C 1
ATOM 2312 O O . VAL A 1 292 ? -1.751 -5.121 25.141 1 93.81 292 VAL A O 1
ATOM 2315 N N . MET A 1 293 ? -2.826 -6.742 26.281 1 93.31 293 MET A N 1
ATOM 2316 C CA . MET A 1 293 ? -2.436 -6.242 27.594 1 93.31 293 MET A CA 1
ATOM 2317 C C . MET A 1 293 ? -0.922 -6.301 27.766 1 93.31 293 MET A C 1
ATOM 2319 O O . MET A 1 293 ? -0.335 -5.438 28.422 1 93.31 293 MET A O 1
ATOM 2323 N N . THR A 1 294 ? -0.359 -7.316 27.234 1 90.44 294 THR A N 1
ATOM 2324 C CA . THR A 1 294 ? 1.095 -7.414 27.312 1 90.44 294 THR A CA 1
ATOM 2325 C C . THR A 1 294 ? 1.756 -6.195 26.672 1 90.44 294 THR A C 1
ATOM 2327 O O . THR A 1 294 ? 2.658 -5.594 27.25 1 90.44 294 THR A O 1
ATOM 2330 N N . LYS A 1 295 ? 1.311 -5.789 25.5 1 89.62 295 LYS A N 1
ATOM 2331 C CA . LYS A 1 295 ? 1.877 -4.637 24.812 1 89.62 295 LYS A CA 1
ATOM 2332 C C . LYS A 1 295 ? 1.542 -3.338 25.547 1 89.62 295 LYS A C 1
ATOM 2334 O O . LYS A 1 295 ? 2.369 -2.426 25.609 1 89.62 295 LYS A O 1
ATOM 2339 N N . VAL A 1 296 ? 0.326 -3.246 26.047 1 93.31 296 VAL A N 1
ATOM 2340 C CA . VAL A 1 296 ? -0.112 -2.062 26.781 1 93.31 296 VAL A CA 1
ATOM 2341 C C . VAL A 1 296 ? 0.739 -1.887 28.031 1 93.31 296 VAL A C 1
ATOM 2343 O O . VAL A 1 296 ? 1.199 -0.781 28.328 1 93.31 296 VAL A O 1
ATOM 2346 N N . GLN A 1 297 ? 0.971 -2.938 28.75 1 90.5 297 GLN A N 1
ATOM 2347 C CA . GLN A 1 297 ? 1.756 -2.891 29.969 1 90.5 297 GLN A CA 1
ATOM 2348 C C . GLN A 1 297 ? 3.207 -2.521 29.688 1 90.5 297 GLN A C 1
ATOM 2350 O O . GLN A 1 297 ? 3.838 -1.806 30.469 1 90.5 297 GLN A O 1
ATOM 2355 N N . GLU A 1 298 ? 3.66 -3.029 28.609 1 86.19 298 GLU A N 1
ATOM 2356 C CA . GLU A 1 298 ? 5.012 -2.658 28.203 1 86.19 298 GLU A CA 1
ATOM 2357 C C . GLU A 1 298 ? 5.129 -1.154 27.984 1 86.19 298 GLU A C 1
ATOM 2359 O O . GLU A 1 298 ? 6.121 -0.536 28.375 1 86.19 298 GLU A O 1
ATOM 2364 N N . LYS A 1 299 ? 4.168 -0.583 27.328 1 88.5 299 LYS A N 1
ATOM 2365 C CA . LYS A 1 299 ? 4.176 0.853 27.062 1 88.5 299 LYS A CA 1
ATOM 2366 C C . LYS A 1 299 ? 4.035 1.648 28.359 1 88.5 299 LYS A C 1
ATOM 2368 O O . LYS A 1 299 ? 4.625 2.723 28.5 1 88.5 299 LYS A O 1
ATOM 2373 N N . VAL A 1 300 ? 3.248 1.15 29.266 1 89.25 300 VAL A N 1
ATOM 2374 C CA . VAL A 1 300 ? 3.098 1.801 30.562 1 89.25 300 VAL A CA 1
ATOM 2375 C C . VAL A 1 300 ? 4.434 1.803 31.297 1 89.25 300 VAL A C 1
ATOM 2377 O O . VAL A 1 300 ? 4.82 2.811 31.891 1 89.25 300 VAL A O 1
ATOM 2380 N N . CYS A 1 301 ? 5.129 0.695 31.234 1 87.25 301 CYS A N 1
ATOM 2381 C CA . CYS A 1 301 ? 6.438 0.594 31.859 1 87.25 301 CYS A CA 1
ATOM 2382 C C . CYS A 1 301 ? 7.426 1.567 31.234 1 87.25 301 CYS A C 1
ATOM 2384 O O . CYS A 1 301 ? 8.188 2.229 31.938 1 87.25 301 CYS A O 1
ATOM 2386 N N . GLU A 1 302 ? 7.367 1.668 30 1 84.06 302 GLU A N 1
ATOM 2387 C CA . GLU A 1 302 ? 8.242 2.596 29.281 1 84.06 302 GLU A CA 1
ATOM 2388 C C . GLU A 1 302 ? 7.973 4.039 29.703 1 84.06 302 GLU A C 1
ATOM 2390 O O . GLU A 1 302 ? 8.906 4.812 29.906 1 84.06 302 GLU A O 1
ATOM 2395 N N . ARG A 1 303 ? 6.758 4.406 29.797 1 86 303 ARG A N 1
ATOM 2396 C CA . ARG A 1 303 ? 6.379 5.758 30.188 1 86 303 ARG A CA 1
ATOM 2397 C C . ARG A 1 303 ? 6.809 6.051 31.625 1 86 303 ARG A C 1
ATOM 2399 O O . ARG A 1 303 ? 7.258 7.156 31.938 1 86 303 ARG A O 1
ATOM 2406 N N . THR A 1 304 ? 6.715 5.043 32.406 1 83.75 304 THR A N 1
ATOM 2407 C CA . THR A 1 304 ? 7.125 5.191 33.781 1 83.75 304 THR A CA 1
ATOM 2408 C C . THR A 1 304 ? 8.633 5.41 33.906 1 83.75 304 THR A C 1
ATOM 2410 O O . THR A 1 304 ? 9.094 6.25 34.656 1 83.75 304 THR A O 1
ATOM 2413 N N . GLU A 1 305 ? 9.312 4.699 33.125 1 79.31 305 GLU A N 1
ATOM 2414 C CA . GLU A 1 305 ? 10.766 4.844 33.094 1 79.31 305 GLU A CA 1
ATOM 2415 C C . GLU A 1 305 ? 11.18 6.234 32.625 1 79.31 305 GLU A C 1
ATOM 2417 O O . GLU A 1 305 ? 12.18 6.785 33.094 1 79.31 305 GLU A O 1
ATOM 2422 N N . LEU A 1 306 ? 10.406 6.797 31.797 1 76.69 306 LEU A N 1
ATOM 2423 C CA . LEU A 1 306 ? 10.68 8.125 31.266 1 76.69 306 LEU A CA 1
ATOM 2424 C C . LEU A 1 306 ? 10.07 9.203 32.125 1 76.69 306 LEU A C 1
ATOM 2426 O O . LEU A 1 306 ? 10.055 10.383 31.766 1 76.69 306 LEU A O 1
ATOM 2430 N N . LYS A 1 307 ? 9.438 8.828 33.281 1 77.38 307 LYS A N 1
ATOM 2431 C CA . LYS A 1 307 ? 8.836 9.734 34.25 1 77.38 307 LYS A CA 1
ATOM 2432 C C . LYS A 1 307 ? 7.699 10.539 33.656 1 77.38 307 LYS A C 1
ATOM 2434 O O . LYS A 1 307 ? 7.551 11.727 33.938 1 77.38 307 LYS A O 1
ATOM 2439 N N . LYS A 1 308 ? 7.086 9.875 32.75 1 80.19 308 LYS A N 1
ATOM 2440 C CA . LYS A 1 308 ? 5.887 10.484 32.188 1 80.19 308 LYS A CA 1
ATOM 2441 C C . LYS A 1 308 ? 4.641 10.109 33 1 80.19 308 LYS A C 1
ATOM 2443 O O . LYS A 1 308 ? 4.531 8.984 33.469 1 80.19 308 LYS A O 1
ATOM 2448 N N . LYS A 1 309 ? 3.768 10.961 33.062 1 75.5 309 LYS A N 1
ATOM 2449 C CA . LYS A 1 309 ? 2.525 10.758 33.781 1 75.5 309 LYS A CA 1
ATOM 2450 C C . LYS A 1 309 ? 1.689 9.648 33.156 1 75.5 309 LYS A C 1
ATOM 2452 O O . LYS A 1 309 ? 1.635 9.516 31.938 1 75.5 309 LYS A O 1
ATOM 2457 N N . HIS A 1 310 ? 1.226 8.805 34 1 77.75 310 HIS A N 1
ATOM 2458 C CA . HIS A 1 310 ? 0.3 7.762 33.594 1 77.75 310 HIS A CA 1
ATOM 2459 C C . HIS A 1 310 ? -0.94 7.73 34.469 1 77.75 310 HIS A C 1
ATOM 2461 O O . HIS A 1 310 ? -0.893 7.23 35.594 1 77.75 310 HIS A O 1
ATOM 2467 N N . ASP A 1 311 ? -2.027 8.234 33.938 1 78.12 311 ASP A N 1
ATOM 2468 C CA . ASP A 1 311 ? -3.281 8.352 34.656 1 78.12 311 ASP A CA 1
ATOM 2469 C C . ASP A 1 311 ? -4.375 7.5 34.031 1 78.12 311 ASP A C 1
ATOM 2471 O O . ASP A 1 311 ? -5.457 7.344 34.594 1 78.12 311 ASP A O 1
ATOM 2475 N N . ILE A 1 312 ? -4.031 6.914 33 1 80.31 312 ILE A N 1
ATOM 2476 C CA . ILE A 1 312 ? -5.07 6.223 32.219 1 80.31 312 ILE A CA 1
ATOM 2477 C C . ILE A 1 312 ? -5.332 4.852 32.844 1 80.31 312 ILE A C 1
ATOM 2479 O O . ILE A 1 312 ? -4.414 4.039 33 1 80.31 312 ILE A O 1
ATOM 2483 N N . PRO A 1 313 ? -6.527 4.641 33.281 1 81.75 313 PRO A N 1
ATOM 2484 C CA . PRO A 1 313 ? -6.852 3.369 33.938 1 81.75 313 PRO A CA 1
ATOM 2485 C C . PRO A 1 313 ? -6.855 2.193 32.969 1 81.75 313 PRO A C 1
ATOM 2487 O O . PRO A 1 313 ? -7.297 2.336 31.812 1 81.75 313 PRO A O 1
ATOM 2490 N N . LEU A 1 314 ? -6.406 1.113 33.469 1 87.81 314 LEU A N 1
ATOM 2491 C CA . LEU A 1 314 ? -6.312 -0.063 32.594 1 87.81 314 LEU A CA 1
ATOM 2492 C C . LEU A 1 314 ? -7.406 -1.069 32.938 1 87.81 314 LEU A C 1
ATOM 2494 O O . LEU A 1 314 ? -7.664 -1.996 32.156 1 87.81 314 LEU A O 1
ATOM 2498 N N . THR A 1 315 ? -8.156 -0.874 33.969 1 86.19 315 THR A N 1
ATOM 2499 C CA . THR A 1 315 ? -9.094 -1.864 34.469 1 86.19 315 THR A CA 1
ATOM 2500 C C . THR A 1 315 ? -10.266 -2.059 33.531 1 86.19 315 THR A C 1
ATOM 2502 O O . THR A 1 315 ? -10.758 -3.176 33.375 1 86.19 315 THR A O 1
ATOM 2505 N N . SER A 1 316 ? -10.664 -0.977 32.938 1 90.44 316 SER A N 1
ATOM 2506 C CA . SER A 1 316 ? -11.828 -1.046 32.062 1 90.44 316 SER A CA 1
ATOM 2507 C C . SER A 1 316 ? -11.531 -1.888 30.828 1 90.44 316 SER A C 1
ATOM 2509 O O . SER A 1 316 ? -12.453 -2.334 30.141 1 90.44 316 SER A O 1
ATOM 2511 N N . LEU A 1 317 ? -10.266 -2.182 30.578 1 94.94 317 LEU A N 1
ATOM 2512 C CA . LEU A 1 317 ? -9.867 -2.885 29.359 1 94.94 317 LEU A CA 1
ATOM 2513 C C . LEU A 1 317 ? -10.234 -4.363 29.438 1 94.94 317 LEU A C 1
ATOM 2515 O O . LEU A 1 317 ? -10.234 -5.062 28.422 1 94.94 317 LEU A O 1
ATOM 2519 N N . GLU A 1 318 ? -10.57 -4.875 30.625 1 95.69 318 GLU A N 1
ATOM 2520 C CA . GLU A 1 318 ? -10.945 -6.273 30.797 1 95.69 318 GLU A CA 1
ATOM 2521 C C . GLU A 1 318 ? -12.172 -6.617 29.953 1 95.69 318 GLU A C 1
ATOM 2523 O O . GLU A 1 318 ? -12.367 -7.773 29.562 1 95.69 318 GLU A O 1
ATOM 2528 N N . GLU A 1 319 ? -12.945 -5.594 29.672 1 96.5 319 GLU A N 1
ATOM 2529 C CA . GLU A 1 319 ? -14.133 -5.781 28.844 1 96.5 319 GLU A CA 1
ATOM 2530 C C . GLU A 1 319 ? -13.766 -6.312 27.469 1 96.5 319 GLU A C 1
ATOM 2532 O O . GLU A 1 319 ? -14.586 -6.945 26.797 1 96.5 319 GLU A O 1
ATOM 2537 N N . LEU A 1 320 ? -12.562 -6.078 27.047 1 97.56 320 LEU A N 1
ATOM 2538 C CA . LEU A 1 320 ? -12.102 -6.527 25.734 1 97.56 320 LEU A CA 1
ATOM 2539 C C . LEU A 1 320 ? -12.148 -8.047 25.641 1 97.56 320 LEU A C 1
ATOM 2541 O O . LEU A 1 320 ? -12.219 -8.602 24.531 1 97.56 320 LEU A O 1
ATOM 2545 N N . LYS A 1 321 ? -12.125 -8.781 26.75 1 96.62 321 LYS A N 1
ATOM 2546 C CA . LYS A 1 321 ? -12.188 -10.242 26.766 1 96.62 321 LYS A CA 1
ATOM 2547 C C . LYS A 1 321 ? -13.461 -10.742 26.094 1 96.62 321 LYS A C 1
ATOM 2549 O O . LYS A 1 321 ? -13.477 -11.836 25.516 1 96.62 321 LYS A O 1
ATOM 2554 N N . LYS A 1 322 ? -14.461 -9.898 26.172 1 97.19 322 LYS A N 1
ATOM 2555 C CA . LYS A 1 322 ? -15.758 -10.273 25.625 1 97.19 322 LYS A CA 1
ATOM 2556 C C . LYS A 1 322 ? -15.719 -10.289 24.094 1 97.19 322 LYS A C 1
ATOM 2558 O O . LYS A 1 322 ? -16.469 -11.023 23.453 1 97.19 322 LYS A O 1
ATOM 2563 N N . TYR A 1 323 ? -14.867 -9.477 23.562 1 98.12 323 TYR A N 1
ATOM 2564 C CA . TYR A 1 323 ? -15.008 -9.195 22.141 1 98.12 323 TYR A CA 1
ATOM 2565 C C . TYR A 1 323 ? -13.812 -9.727 21.359 1 98.12 323 TYR A C 1
ATOM 2567 O O . TYR A 1 323 ? -13.906 -9.945 20.141 1 98.12 323 TYR A O 1
ATOM 2575 N N . LEU A 1 324 ? -12.641 -9.938 22 1 96.75 324 LEU A N 1
ATOM 2576 C CA . LEU A 1 324 ? -11.422 -10.344 21.312 1 96.75 324 LEU A CA 1
ATOM 2577 C C . LEU A 1 324 ? -11.141 -11.828 21.547 1 96.75 324 LEU A C 1
ATOM 2579 O O . LEU A 1 324 ? -11.539 -12.383 22.578 1 96.75 324 LEU A O 1
ATOM 2583 N N . PRO A 1 325 ? -10.406 -12.438 20.594 1 95.31 325 PRO A N 1
ATOM 2584 C CA . PRO A 1 325 ? -9.992 -11.961 19.281 1 95.31 325 PRO A CA 1
ATOM 2585 C C . PRO A 1 325 ? -11.102 -12.039 18.234 1 95.31 325 PRO A C 1
ATOM 2587 O O . PRO A 1 325 ? -11.953 -12.93 18.312 1 95.31 325 PRO A O 1
ATOM 2590 N N . TRP A 1 326 ? -11.062 -11.094 17.297 1 96.25 326 TRP A N 1
ATOM 2591 C CA . TRP A 1 326 ? -11.969 -11.219 16.156 1 96.25 326 TRP A CA 1
ATOM 2592 C C . TRP A 1 326 ? -11.602 -12.414 15.289 1 96.25 326 TRP A C 1
ATOM 2594 O O . TRP A 1 326 ? -10.422 -12.625 14.977 1 96.25 326 TRP A O 1
ATOM 2604 N N . PRO A 1 327 ? -12.688 -13.219 14.906 1 93.75 327 PRO A N 1
ATOM 2605 C CA . PRO A 1 327 ? -12.414 -14.227 13.875 1 93.75 327 PRO A CA 1
ATOM 2606 C C . PRO A 1 327 ? -12.047 -13.609 12.531 1 93.75 327 PRO A C 1
ATOM 2608 O O . PRO A 1 327 ? -12.422 -12.469 12.242 1 93.75 327 PRO A O 1
ATOM 2611 N N . ASN A 1 328 ? -11.352 -14.375 11.688 1 87.81 328 ASN A N 1
ATOM 2612 C CA . ASN A 1 328 ? -11 -13.914 10.352 1 87.81 328 ASN A CA 1
ATOM 2613 C C . ASN A 1 328 ? -12.242 -13.484 9.562 1 87.81 328 ASN A C 1
ATOM 2615 O O . ASN A 1 328 ? -12.188 -12.523 8.797 1 87.81 328 ASN A O 1
ATOM 2619 N N . ALA A 1 329 ? -13.273 -14.234 9.719 1 92.56 329 ALA A N 1
ATOM 2620 C CA . ALA A 1 329 ? -14.508 -13.922 9.016 1 92.56 329 ALA A CA 1
ATOM 2621 C C . ALA A 1 329 ? -15.031 -12.539 9.406 1 92.56 329 ALA A C 1
ATOM 2623 O O . ALA A 1 329 ? -15.617 -11.836 8.586 1 92.56 329 ALA A O 1
ATOM 2624 N N . ALA A 1 330 ? -14.828 -12.188 10.688 1 95.69 330 ALA A N 1
ATOM 2625 C CA 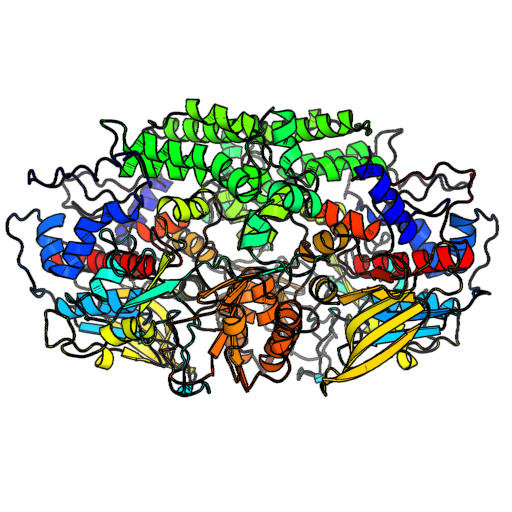. ALA A 1 330 ? -15.273 -10.875 11.156 1 95.69 330 ALA A CA 1
ATOM 2626 C C . ALA A 1 330 ? -14.445 -9.758 10.539 1 95.69 330 ALA A C 1
ATOM 2628 O O . ALA A 1 330 ? -14.977 -8.703 10.18 1 95.69 330 ALA A O 1
ATOM 2629 N N . ILE A 1 331 ? -13.164 -9.969 10.422 1 92.69 331 ILE A N 1
ATOM 2630 C CA . ILE A 1 331 ? -12.281 -8.992 9.805 1 92.69 331 ILE A CA 1
ATOM 2631 C C . ILE A 1 331 ? -12.68 -8.773 8.352 1 92.69 331 ILE A C 1
ATOM 2633 O O . ILE A 1 331 ? -12.766 -7.629 7.887 1 92.69 331 ILE A O 1
ATOM 2637 N N . THR A 1 332 ? -12.906 -9.852 7.652 1 91.25 332 THR A N 1
ATOM 2638 C CA . THR A 1 332 ? -13.32 -9.773 6.258 1 91.25 332 THR A CA 1
ATOM 2639 C C . THR A 1 332 ? -14.664 -9.055 6.129 1 91.25 332 THR A C 1
ATOM 2641 O O . THR A 1 332 ? -14.836 -8.195 5.258 1 91.25 332 THR A O 1
ATOM 2644 N N . ALA A 1 333 ? -15.578 -9.414 7.016 1 94.38 333 ALA A N 1
ATOM 2645 C CA . ALA A 1 333 ? -16.891 -8.789 7.004 1 94.38 333 ALA A CA 1
ATOM 2646 C C . ALA A 1 333 ? -16.797 -7.281 7.188 1 94.38 333 ALA A C 1
ATOM 2648 O O . ALA A 1 333 ? -17.422 -6.516 6.457 1 94.38 333 ALA A O 1
ATOM 2649 N N . PHE A 1 334 ? -16 -6.93 8.164 1 94.62 334 PHE A N 1
ATOM 2650 C CA . PHE A 1 334 ? -15.852 -5.508 8.453 1 94.62 334 PHE A CA 1
ATOM 2651 C C . PHE A 1 334 ? -15.219 -4.781 7.27 1 94.62 334 PHE A C 1
ATOM 2653 O O . PHE A 1 334 ? -15.664 -3.703 6.883 1 94.62 334 PHE A O 1
ATOM 2660 N N . SER A 1 335 ? -14.195 -5.332 6.691 1 90.94 335 SER A N 1
ATOM 2661 C CA . SER A 1 335 ? -13.477 -4.734 5.57 1 90.94 335 SER A CA 1
ATOM 2662 C C . SER A 1 335 ? -14.383 -4.57 4.355 1 90.94 335 SER A C 1
ATOM 2664 O O . SER A 1 335 ? -14.383 -3.518 3.713 1 90.94 335 SER A O 1
ATOM 2666 N N . VAL A 1 336 ? -15.164 -5.578 4.051 1 90.88 336 VAL A N 1
ATOM 2667 C CA . VAL A 1 336 ? -15.984 -5.586 2.842 1 90.88 336 VAL A CA 1
ATOM 2668 C C . VAL A 1 336 ? -17.219 -4.703 3.047 1 90.88 336 VAL A C 1
ATOM 2670 O O . VAL A 1 336 ? -17.562 -3.906 2.176 1 90.88 336 VAL A O 1
ATOM 2673 N N . PHE A 1 337 ? -17.797 -4.84 4.211 1 92.75 337 PHE A N 1
ATOM 2674 C CA . PHE A 1 337 ? -19.047 -4.129 4.469 1 92.75 337 PHE A CA 1
ATOM 2675 C C . PHE A 1 337 ? -18.812 -2.625 4.52 1 92.75 337 PHE A C 1
ATOM 2677 O O . PHE A 1 337 ? -19.672 -1.843 4.105 1 92.75 337 PHE A O 1
ATOM 2684 N N . ASN A 1 338 ? -17.672 -2.24 5.016 1 87.62 338 ASN A N 1
ATOM 2685 C CA . ASN A 1 338 ? -17.438 -0.814 5.219 1 87.62 338 ASN A CA 1
ATOM 2686 C C . ASN A 1 338 ? -16.469 -0.251 4.18 1 87.62 338 ASN A C 1
ATOM 2688 O O . ASN A 1 338 ? -16.234 0.959 4.133 1 87.62 338 ASN A O 1
ATOM 2692 N N . TYR A 1 339 ? -16.109 -1.04 3.309 1 76.44 339 TYR A N 1
ATOM 2693 C CA . TYR A 1 339 ? -15.094 -0.631 2.34 1 76.44 339 TYR A CA 1
ATOM 2694 C C . TYR A 1 339 ? -14.023 0.219 3.004 1 76.44 339 TYR A C 1
ATOM 2696 O O . TYR A 1 339 ? -13.703 1.311 2.527 1 76.44 339 TYR A O 1
ATOM 2704 N N . THR A 1 340 ? -13.602 -0.29 4.098 1 63.22 340 THR A N 1
ATOM 2705 C CA . THR A 1 340 ? -12.641 0.455 4.898 1 63.22 340 THR A CA 1
ATOM 2706 C C . THR A 1 340 ? -11.273 0.47 4.227 1 63.22 340 THR A C 1
ATOM 2708 O O . THR A 1 340 ? -10.812 -0.554 3.713 1 63.22 340 THR A O 1
ATOM 2711 N N . PRO A 1 341 ? -10.727 1.666 4.133 1 60.47 341 PRO A N 1
ATOM 2712 C CA . PRO A 1 341 ? -9.531 1.902 3.32 1 60.47 341 PRO A CA 1
ATOM 2713 C C . PRO A 1 341 ? -8.344 1.046 3.756 1 60.47 341 PRO A C 1
ATOM 2715 O O . PRO A 1 341 ? -7.625 0.511 2.91 1 60.47 341 PRO A O 1
ATOM 2718 N N . ASP A 1 342 ? -8.008 1.066 5.055 1 77.06 342 ASP A N 1
ATOM 2719 C CA . ASP A 1 342 ? -6.77 0.414 5.477 1 77.06 342 ASP A CA 1
ATOM 2720 C C . ASP A 1 342 ? -6.875 -0.075 6.922 1 77.06 342 ASP A C 1
ATOM 2722 O O . ASP A 1 342 ? -7.023 0.727 7.844 1 77.06 342 ASP A O 1
ATOM 2726 N N . LEU A 1 343 ? -6.816 -1.404 7.055 1 88.31 343 LEU A N 1
ATOM 2727 C CA . LEU A 1 343 ? -6.926 -1.922 8.414 1 88.31 343 LEU A CA 1
ATOM 2728 C C . LEU A 1 343 ? -5.547 -2.039 9.062 1 88.31 343 LEU A C 1
ATOM 2730 O O . LEU A 1 343 ? -5.441 -2.352 10.25 1 88.31 343 LEU A O 1
ATOM 2734 N N . ASP A 1 344 ? -4.531 -1.691 8.281 1 87.31 344 ASP A N 1
ATOM 2735 C CA . ASP A 1 344 ? -3.184 -1.75 8.844 1 87.31 344 ASP A CA 1
ATOM 2736 C C . ASP A 1 344 ? -2.723 -0.371 9.312 1 87.31 344 ASP A C 1
ATOM 2738 O O . ASP A 1 344 ? -1.552 -0.184 9.648 1 87.31 344 ASP A O 1
ATOM 2742 N N . ILE A 1 345 ? -3.59 0.614 9.328 1 92.5 345 ILE A N 1
ATOM 2743 C CA . ILE A 1 345 ? -3.289 1.912 9.93 1 92.5 345 ILE A CA 1
ATOM 2744 C C . ILE A 1 345 ? -3.379 1.816 11.445 1 92.5 345 ILE A C 1
ATOM 2746 O O . ILE A 1 345 ? -3.916 0.844 11.984 1 92.5 345 ILE A O 1
ATOM 2750 N N . SER A 1 346 ? -2.859 2.846 12.109 1 95.25 346 SER A N 1
ATOM 2751 C CA . SER A 1 346 ? -2.871 2.855 13.562 1 95.25 346 SER A CA 1
ATOM 2752 C C . SER A 1 346 ? -4.293 2.906 14.109 1 95.25 346 SER A C 1
ATOM 2754 O O . SER A 1 346 ? -5.152 3.6 13.555 1 95.25 346 SER A O 1
ATOM 2756 N N . LEU A 1 347 ? -4.461 2.229 15.203 1 96.75 347 LEU A N 1
ATOM 2757 C CA . LEU A 1 347 ? -5.75 2.238 15.883 1 96.75 347 LEU A CA 1
ATOM 2758 C C . LEU A 1 347 ? -6.152 3.658 16.266 1 96.75 347 LEU A C 1
ATOM 2760 O O . LEU A 1 347 ? -7.332 4.016 16.188 1 96.75 347 LEU A O 1
ATOM 2764 N N . VAL A 1 348 ? -5.195 4.48 16.625 1 96.94 348 VAL A N 1
ATOM 2765 C CA . VAL A 1 348 ? -5.457 5.867 16.984 1 96.94 348 VAL A CA 1
ATOM 2766 C C . VAL A 1 348 ? -5.973 6.633 15.766 1 96.94 348 VAL A C 1
ATOM 2768 O O . VAL A 1 348 ? -6.969 7.355 15.859 1 96.94 348 VAL A O 1
ATOM 2771 N N . GLN A 1 349 ? -5.258 6.465 14.656 1 95.25 349 GLN A N 1
ATOM 2772 C CA . GLN A 1 349 ? -5.699 7.102 13.422 1 95.25 349 GLN A CA 1
ATOM 2773 C C . GLN A 1 349 ? -7.145 6.723 13.102 1 95.25 349 GLN A C 1
ATOM 2775 O O . GLN A 1 349 ? -7.945 7.582 12.727 1 95.25 349 GLN A O 1
ATOM 2780 N N . HIS A 1 350 ? -7.449 5.508 13.266 1 95.44 350 HIS A N 1
ATOM 2781 C CA . HIS A 1 350 ? -8.773 4.969 12.969 1 95.44 350 HIS A CA 1
ATOM 2782 C C . HIS A 1 350 ? -9.828 5.535 13.914 1 95.44 350 HIS A C 1
ATOM 2784 O O . HIS A 1 350 ? -10.922 5.891 13.477 1 95.44 350 HIS A O 1
ATOM 2790 N N . LEU A 1 351 ? -9.547 5.676 15.164 1 96.5 351 LEU A N 1
ATOM 2791 C CA . LEU A 1 351 ? -10.547 6 16.188 1 96.5 351 LEU A CA 1
ATOM 2792 C C . LEU A 1 351 ? -10.734 7.508 16.297 1 96.5 351 LEU A C 1
ATOM 2794 O O . LEU A 1 351 ? -11.695 7.973 16.922 1 96.5 351 LEU A O 1
ATOM 2798 N N . ARG A 1 352 ? -9.906 8.312 15.648 1 95.38 352 ARG A N 1
ATOM 2799 C CA . ARG A 1 352 ? -10.117 9.758 15.625 1 95.38 352 ARG A CA 1
ATOM 2800 C C . ARG A 1 352 ? -11.414 10.109 14.914 1 95.38 352 ARG A C 1
ATOM 2802 O O . ARG A 1 352 ? -12.086 11.078 15.281 1 95.38 352 ARG A O 1
ATOM 2809 N N . ASP A 1 353 ? -11.758 9.312 14 1 92.81 353 ASP A N 1
ATOM 2810 C CA . ASP A 1 353 ? -12.953 9.57 13.211 1 92.81 353 ASP A CA 1
ATOM 2811 C C . ASP A 1 353 ? -14.219 9.438 14.07 1 92.81 353 ASP A C 1
ATOM 2813 O O . ASP A 1 353 ? -15.016 10.375 14.156 1 92.81 353 ASP A O 1
ATOM 2817 N N . PRO A 1 354 ? -14.398 8.312 14.695 1 93.19 354 PRO A N 1
ATOM 2818 C CA . PRO A 1 354 ? -15.602 8.234 15.531 1 93.19 354 PRO A CA 1
ATOM 2819 C C . PRO A 1 354 ? -15.547 9.18 16.734 1 93.19 354 PRO A C 1
ATOM 2821 O O . PRO A 1 354 ? -16.578 9.703 17.156 1 93.19 354 PRO A O 1
ATOM 2824 N N . LEU A 1 355 ? -14.414 9.438 17.281 1 95.12 355 LEU A N 1
ATOM 2825 C CA . LEU A 1 355 ? -14.289 10.375 18.391 1 95.12 355 LEU A CA 1
ATOM 2826 C C . LEU A 1 355 ? -14.711 11.773 17.984 1 95.12 355 LEU A C 1
ATOM 2828 O O . LEU A 1 355 ? -15.422 12.461 18.719 1 95.12 355 LEU A O 1
ATOM 2832 N N . GLY A 1 356 ? -14.289 12.164 16.812 1 94.06 356 GLY A N 1
ATOM 2833 C CA . GLY A 1 356 ? -14.578 13.5 16.328 1 94.06 356 GLY A CA 1
ATOM 2834 C C . GLY A 1 356 ? -15.891 13.586 15.562 1 94.06 356 GLY A C 1
ATOM 2835 O O . GLY A 1 356 ? -16.312 14.672 15.18 1 94.06 356 GLY A O 1
ATOM 2836 N N . HIS A 1 357 ? -16.516 12.492 15.305 1 93.69 357 HIS A N 1
ATOM 2837 C CA . HIS A 1 357 ? -17.719 12.414 14.484 1 93.69 357 HIS A CA 1
ATOM 2838 C C . HIS A 1 357 ? -17.484 12.992 13.094 1 93.69 357 HIS A C 1
ATOM 2840 O O . HIS A 1 357 ? -18.281 13.797 12.609 1 93.69 357 HIS A O 1
ATOM 2846 N N . TRP A 1 358 ? -16.328 12.672 12.578 1 93.31 358 TRP A N 1
ATOM 2847 C CA . TRP A 1 358 ? -15.93 13.266 11.305 1 93.31 358 TRP A CA 1
ATOM 2848 C C . TRP A 1 358 ? -16.766 12.688 10.156 1 93.31 358 TRP A C 1
ATOM 2850 O O . TRP A 1 358 ? -17.141 13.414 9.242 1 93.31 358 TRP A O 1
ATOM 2860 N N . TRP A 1 359 ? -16.969 11.352 10.164 1 89.06 359 TRP A N 1
ATOM 2861 C CA . TRP A 1 359 ? -17.812 10.672 9.195 1 89.06 359 TRP A CA 1
ATOM 2862 C C . TRP A 1 359 ? -19.188 10.375 9.781 1 89.06 359 TRP A C 1
ATOM 2864 O O . TRP A 1 359 ? -19.359 9.391 10.508 1 89.06 359 TRP A O 1
ATOM 2874 N N . SER A 1 360 ? -20.156 11.203 9.469 1 88.81 360 SER A N 1
ATOM 2875 C CA . SER A 1 360 ? -21.5 11.039 10 1 88.81 360 SER A CA 1
ATOM 2876 C C . SER A 1 360 ? -22.531 10.93 8.875 1 88.81 360 SER A C 1
ATOM 2878 O O . SER A 1 360 ? -22.203 11.148 7.711 1 88.81 360 SER A O 1
ATOM 2880 N N . SER A 1 361 ? -23.719 10.586 9.266 1 90.62 361 SER A N 1
ATOM 2881 C CA . SER A 1 361 ? -24.781 10.406 8.273 1 90.62 361 SER A CA 1
ATOM 2882 C C . SER A 1 361 ? -25.219 11.75 7.688 1 90.62 361 SER A C 1
ATOM 2884 O O . SER A 1 361 ? -25.625 11.82 6.527 1 90.62 361 SER A O 1
ATOM 2886 N N . GLU A 1 362 ? -25.156 12.742 8.555 1 91.69 362 GLU A N 1
ATOM 2887 C CA . GLU A 1 362 ? -25.531 14.086 8.125 1 91.69 362 GLU A CA 1
ATOM 2888 C C . GLU A 1 362 ? -24.328 15.023 8.125 1 91.69 362 GLU A C 1
ATOM 2890 O O . GLU A 1 362 ? -23.703 15.25 9.164 1 91.69 362 GLU A O 1
ATOM 2895 N N . MET A 1 363 ? -24.047 15.508 6.973 1 94.5 363 MET A N 1
ATOM 2896 C CA . MET A 1 363 ? -22.875 16.359 6.777 1 94.5 363 MET A CA 1
ATOM 2897 C C . MET A 1 363 ? -23.234 17.594 5.949 1 94.5 363 MET A C 1
ATOM 2899 O O . MET A 1 363 ? -24.406 17.859 5.703 1 94.5 363 MET A O 1
ATOM 2903 N N . HIS A 1 364 ? -22.297 18.422 5.68 1 94.06 364 HIS A N 1
ATOM 2904 C CA . HIS A 1 364 ? -22.562 19.562 4.816 1 94.06 364 HIS A CA 1
ATOM 2905 C C . HIS A 1 364 ? -21.406 19.781 3.84 1 94.06 364 HIS A C 1
ATOM 2907 O O . HIS A 1 364 ? -20.391 19.078 3.893 1 94.06 364 HIS A O 1
ATOM 2913 N N . CYS A 1 365 ? -21.609 20.594 2.85 1 94.5 365 CYS A N 1
ATOM 2914 C CA . CYS A 1 365 ? -20.625 20.984 1.846 1 94.5 365 CYS A CA 1
ATOM 2915 C C . CYS A 1 365 ? -20.859 22.406 1.37 1 94.5 365 CYS A C 1
ATOM 2917 O O . CYS A 1 365 ? -21.766 23.078 1.842 1 94.5 365 CYS A O 1
ATOM 2919 N N . ILE A 1 366 ? -19.969 22.906 0.619 1 94.44 366 ILE A N 1
ATOM 2920 C CA . ILE A 1 366 ? -20.125 24.234 0.04 1 94.44 366 ILE A CA 1
ATOM 2921 C C . ILE A 1 366 ? -20.938 24.141 -1.253 1 94.44 366 ILE A C 1
ATOM 2923 O O . ILE A 1 366 ? -20.547 23.438 -2.193 1 94.44 366 ILE A O 1
ATOM 2927 N N . LYS A 1 367 ? -22.047 24.844 -1.229 1 91.25 367 LYS A N 1
ATOM 2928 C CA . LYS A 1 367 ? -22.891 24.875 -2.42 1 91.25 367 LYS A CA 1
ATOM 2929 C C . LYS A 1 367 ? -22.172 25.531 -3.59 1 91.25 367 LYS A C 1
ATOM 2931 O O . LYS A 1 367 ? -21.609 26.625 -3.445 1 91.25 367 LYS A O 1
ATOM 2936 N N . GLY A 1 368 ? -22.141 24.906 -4.703 1 89.56 368 GLY A N 1
ATOM 2937 C CA . GLY A 1 368 ? -21.453 25.422 -5.867 1 89.56 368 GLY A CA 1
ATOM 2938 C C . GLY A 1 368 ? -20.078 24.812 -6.062 1 89.56 368 GLY A C 1
ATOM 2939 O O . GLY A 1 368 ? -19.438 25.031 -7.094 1 89.56 368 GLY A O 1
ATOM 2940 N N . GLY A 1 369 ? -19.656 24.047 -5.078 1 93.56 369 GLY A N 1
ATOM 2941 C CA . GLY A 1 369 ? -18.375 23.359 -5.203 1 93.56 369 GLY A CA 1
ATOM 2942 C C . GLY A 1 369 ? -17.406 23.703 -4.098 1 93.56 369 GLY A C 1
ATOM 2943 O O . GLY A 1 369 ? -17.281 24.859 -3.705 1 93.56 369 GLY A O 1
ATOM 2944 N N . MET A 1 370 ? -16.641 22.797 -3.695 1 96.38 370 MET A N 1
ATOM 2945 C CA . MET A 1 370 ? -15.711 22.969 -2.59 1 96.38 370 MET A CA 1
ATOM 2946 C C . MET A 1 370 ? -14.57 23.906 -2.982 1 96.38 370 MET A C 1
ATOM 2948 O O . MET A 1 370 ? -13.93 24.516 -2.119 1 96.38 370 MET A O 1
ATOM 2952 N N . SER A 1 371 ? -14.273 24.047 -4.305 1 96.69 371 SER A N 1
ATOM 2953 C CA . SER A 1 371 ? -13.18 24.859 -4.801 1 96.69 371 SER A CA 1
ATOM 2954 C C . SER A 1 371 ? -13.438 26.344 -4.531 1 96.69 371 SER A C 1
ATOM 2956 O O . SER A 1 371 ? -12.516 27.156 -4.613 1 96.69 371 SER A O 1
ATOM 2958 N N . LEU A 1 372 ? -14.641 26.672 -4.156 1 96.31 372 LEU A N 1
ATOM 2959 C CA . LEU A 1 372 ? -14.953 28.062 -3.838 1 96.31 372 LEU A CA 1
ATOM 2960 C C . LEU A 1 372 ? -14.164 28.531 -2.621 1 96.31 372 LEU A C 1
ATOM 2962 O O . LEU A 1 372 ? -13.844 29.703 -2.502 1 96.31 372 LEU A O 1
ATOM 2966 N N . LEU A 1 373 ? -13.812 27.578 -1.771 1 97.94 373 LEU A N 1
ATOM 2967 C CA . LEU A 1 373 ? -13.094 27.953 -0.556 1 97.94 373 LEU A CA 1
ATOM 2968 C C . LEU A 1 373 ? -11.672 28.391 -0.878 1 97.94 373 LEU A C 1
ATOM 2970 O O . LEU A 1 373 ? -11.266 29.5 -0.541 1 97.94 373 LEU A O 1
ATOM 2974 N N . PRO A 1 374 ? -10.859 27.562 -1.508 1 98.31 374 PRO A N 1
ATOM 2975 C CA . PRO A 1 374 ? -9.516 28.047 -1.854 1 98.31 374 PRO A CA 1
ATOM 2976 C C . PRO A 1 374 ? -9.547 29.281 -2.748 1 98.31 374 PRO A C 1
ATOM 2978 O O . PRO A 1 374 ? -8.703 30.156 -2.613 1 98.31 374 PRO A O 1
ATOM 2981 N N . GLU A 1 375 ? -10.477 29.406 -3.619 1 97.31 375 GLU A N 1
A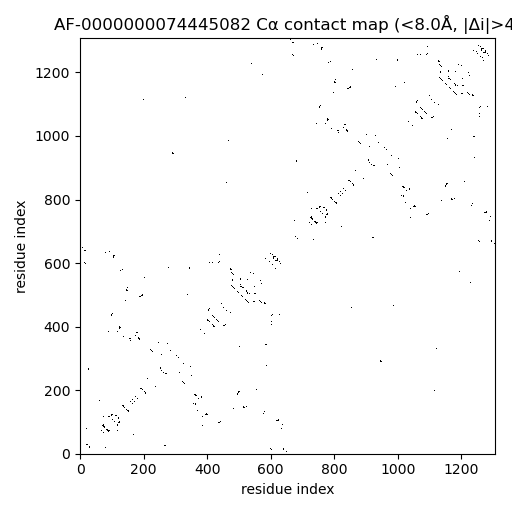TOM 2982 C CA . GLU A 1 375 ? -10.594 30.578 -4.473 1 97.31 375 GLU A CA 1
ATOM 2983 C C . GLU A 1 375 ? -10.867 31.844 -3.646 1 97.31 375 GLU A C 1
ATOM 2985 O O . GLU A 1 375 ? -10.367 32.906 -3.959 1 97.31 375 GLU A O 1
ATOM 2990 N N . ALA A 1 376 ? -11.656 31.672 -2.629 1 97.31 376 ALA A N 1
ATOM 2991 C CA . ALA A 1 376 ? -12.023 32.812 -1.787 1 97.31 376 ALA A CA 1
ATOM 2992 C C . ALA A 1 376 ? -10.797 33.406 -1.109 1 97.31 376 ALA A C 1
ATOM 2994 O O . ALA A 1 376 ? -10.727 34.625 -0.895 1 97.31 376 ALA A O 1
ATOM 2995 N N . PHE A 1 377 ? -9.828 32.594 -0.817 1 97.25 377 PHE A N 1
ATOM 2996 C CA . PHE A 1 377 ? -8.609 33.062 -0.163 1 97.25 377 PHE A CA 1
ATOM 2997 C C . PHE A 1 377 ? -7.832 34 -1.075 1 97.25 377 PHE A C 1
ATOM 2999 O O . PHE A 1 377 ? -6.984 34.75 -0.609 1 97.25 377 PHE A O 1
ATOM 3006 N N . THR A 1 378 ? -8.031 33.938 -2.371 1 96.5 378 THR A N 1
ATOM 3007 C CA . THR A 1 378 ? -7.141 34.625 -3.307 1 96.5 378 THR A CA 1
ATOM 3008 C C . THR A 1 378 ? -7.727 35.969 -3.742 1 96.5 378 THR A C 1
ATOM 3010 O O . THR A 1 378 ? -7.008 36.812 -4.273 1 96.5 378 THR A O 1
ATOM 3013 N N . LYS A 1 379 ? -8.969 36.188 -3.477 1 92.75 379 LYS A N 1
ATOM 3014 C CA . LYS A 1 379 ? -9.68 37.375 -3.979 1 92.75 379 LYS A CA 1
ATOM 3015 C C . LYS A 1 379 ? -9.367 38.594 -3.137 1 92.75 379 LYS A C 1
ATOM 3017 O O . LYS A 1 379 ? -9.141 38.5 -1.93 1 92.75 379 LYS A O 1
ATOM 3022 N N . LYS A 1 380 ? -9.391 39.688 -3.812 1 87.56 380 LYS A N 1
ATOM 3023 C CA . LYS A 1 380 ? -9.164 40.938 -3.129 1 87.56 380 LYS A CA 1
ATOM 3024 C C . LYS A 1 380 ? -10.375 41.344 -2.295 1 87.56 380 LYS A C 1
ATOM 3026 O O . LYS A 1 380 ? -11.523 41.156 -2.719 1 87.56 380 LYS A O 1
ATOM 3031 N N . ASP A 1 381 ? -10.008 42 -1.151 1 76.88 381 ASP A N 1
ATOM 3032 C CA . ASP A 1 381 ? -11.023 42.562 -0.28 1 76.88 381 ASP A CA 1
ATOM 3033 C C . ASP A 1 381 ? -12.156 41.594 -0.011 1 76.88 381 ASP A C 1
ATOM 3035 O O . ASP A 1 381 ? -13.336 41.938 -0.12 1 76.88 381 ASP A O 1
ATOM 3039 N N . ASN A 1 382 ? -11.758 40.438 0.142 1 81.88 382 ASN A N 1
ATOM 3040 C CA . ASN A 1 382 ? -12.734 39.375 0.377 1 81.88 382 ASN A CA 1
ATOM 3041 C C . ASN A 1 382 ? -12.562 38.75 1.76 1 81.88 382 ASN A C 1
ATOM 3043 O O . ASN A 1 382 ? -11.883 37.75 1.909 1 81.88 382 ASN A O 1
ATOM 3047 N N . GLY A 1 383 ? -13.227 39.344 2.721 1 76.38 383 GLY A N 1
ATOM 3048 C CA . GLY A 1 383 ? -13.367 38.719 4.02 1 76.38 383 GLY A CA 1
ATOM 3049 C C . GLY A 1 383 ? -12.203 39 4.949 1 76.38 383 GLY A C 1
ATOM 3050 O O . GLY A 1 383 ? -12.32 38.844 6.168 1 76.38 383 GLY A O 1
ATOM 3051 N N . GLY A 1 384 ? -11.086 39.406 4.438 1 86.38 384 GLY A N 1
ATOM 3052 C CA . GLY A 1 384 ? -9.969 39.75 5.305 1 86.38 384 GLY A CA 1
ATOM 3053 C C . GLY A 1 384 ? -10.125 41.094 5.957 1 86.38 384 GLY A C 1
ATOM 3054 O O . GLY A 1 384 ? -10.992 41.906 5.57 1 86.38 384 GLY A O 1
ATOM 3055 N N . TRP A 1 385 ? -9.328 41.344 7.004 1 90.81 385 TRP A N 1
ATOM 3056 C CA . TRP A 1 385 ? -9.438 42.594 7.719 1 90.81 385 TRP A CA 1
ATOM 3057 C C . TRP A 1 385 ? -8.516 43.656 7.109 1 90.81 385 TRP A C 1
ATOM 3059 O O . TRP A 1 385 ? -8.656 44.844 7.387 1 90.81 385 TRP A O 1
ATOM 3069 N N . ASN A 1 386 ? -7.566 43.188 6.301 1 92.69 386 ASN A N 1
ATOM 3070 C CA . ASN A 1 386 ? -6.699 44.094 5.539 1 92.69 386 ASN A CA 1
ATOM 3071 C C . ASN A 1 386 ? -7.133 44.188 4.078 1 92.69 386 ASN A C 1
ATOM 3073 O O . ASN A 1 386 ? -6.875 43.25 3.293 1 92.69 386 ASN A O 1
ATOM 3077 N N . PRO A 1 387 ? -7.738 45.219 3.668 1 88.5 387 PRO A N 1
ATOM 3078 C CA . PRO A 1 387 ? -8.336 45.312 2.336 1 88.5 387 PRO A CA 1
ATOM 3079 C C . PRO A 1 387 ? -7.297 45.344 1.219 1 88.5 387 PRO A C 1
ATOM 3081 O O . PRO A 1 387 ? -7.637 45.156 0.047 1 88.5 387 PRO A O 1
ATOM 3084 N N . ASP A 1 388 ? -6.066 45.531 1.53 1 87.62 388 ASP A N 1
ATOM 3085 C CA . ASP A 1 388 ? -5.012 45.625 0.523 1 87.62 388 ASP A CA 1
ATOM 3086 C C . ASP A 1 388 ? -4.523 44.25 0.096 1 87.62 388 ASP A C 1
ATOM 3088 O O . ASP A 1 388 ? -3.83 44.125 -0.915 1 87.62 388 ASP A O 1
ATOM 3092 N N . VAL A 1 389 ? -4.918 43.312 0.821 1 91.69 389 VAL A N 1
ATOM 3093 C CA . VAL A 1 389 ? -4.406 41.969 0.555 1 91.69 389 VAL A CA 1
ATOM 3094 C C . VAL A 1 389 ? -5.121 41.375 -0.656 1 91.69 389 VAL A C 1
ATOM 3096 O O . VAL A 1 389 ? -6.352 41.312 -0.686 1 91.69 389 VAL A O 1
ATOM 3099 N N . CYS A 1 390 ? -4.363 40.969 -1.693 1 92.94 390 CYS A N 1
ATOM 3100 C CA . CYS A 1 390 ? -4.785 40.25 -2.885 1 92.94 390 CYS A CA 1
ATOM 3101 C C . CYS A 1 390 ? -3.809 39.125 -3.217 1 92.94 390 CYS A C 1
ATOM 3103 O O . CYS A 1 390 ? -2.887 39.312 -4.012 1 92.94 390 CYS A O 1
ATOM 3105 N N . LEU A 1 391 ? -4.098 37.969 -2.773 1 93.56 391 LEU A N 1
ATOM 3106 C CA . LEU A 1 391 ? -3.15 36.844 -2.912 1 93.56 391 LEU A CA 1
ATOM 3107 C C . LEU A 1 391 ? -3.045 36.406 -4.367 1 93.56 391 LEU A C 1
ATOM 3109 O O . LEU A 1 391 ? -2.029 35.844 -4.773 1 93.56 391 LEU A O 1
ATOM 3113 N N . HIS A 1 392 ? -4.121 36.594 -5.086 1 93.94 392 HIS A N 1
ATOM 3114 C CA . HIS A 1 392 ? -4.113 36.156 -6.48 1 93.94 392 HIS A CA 1
ATOM 3115 C C . HIS A 1 392 ? -2.904 36.719 -7.223 1 93.94 392 HIS A C 1
ATOM 3117 O O . HIS A 1 392 ? -2.322 36.062 -8.07 1 93.94 392 HIS A O 1
ATOM 3123 N N . GLU A 1 393 ? -2.541 37.906 -6.906 1 93.31 393 GLU A N 1
ATOM 3124 C CA . GLU A 1 393 ? -1.432 38.594 -7.57 1 93.31 393 GLU A CA 1
ATOM 3125 C C . GLU A 1 393 ? -0.087 38.031 -7.094 1 93.31 393 GLU A C 1
ATOM 3127 O O . GLU A 1 393 ? 0.94 38.25 -7.738 1 93.31 393 GLU A O 1
ATOM 3132 N N . ASN A 1 394 ? -0.109 37.344 -6 1 94.69 394 ASN A N 1
ATOM 3133 C CA . ASN A 1 394 ? 1.12 36.875 -5.375 1 94.69 394 ASN A CA 1
ATOM 3134 C C . ASN A 1 394 ? 1.347 35.406 -5.648 1 94.69 394 ASN A C 1
ATOM 3136 O O . ASN A 1 394 ? 2.326 34.812 -5.18 1 94.69 394 ASN A O 1
ATOM 3140 N N . ILE A 1 395 ? 0.47 34.781 -6.379 1 97.94 395 ILE A N 1
ATOM 3141 C CA . ILE A 1 395 ? 0.601 33.375 -6.672 1 97.94 395 ILE A CA 1
ATOM 3142 C C . ILE A 1 395 ? 1.26 33.188 -8.039 1 97.94 395 ILE A C 1
ATOM 3144 O O . ILE A 1 395 ? 0.789 33.719 -9.039 1 97.94 395 ILE A O 1
ATOM 3148 N N . HIS A 1 396 ? 2.338 32.5 -8.062 1 98.19 396 HIS A N 1
ATOM 3149 C CA . HIS A 1 396 ? 3.041 32.125 -9.289 1 98.19 396 HIS A CA 1
ATOM 3150 C C . HIS A 1 396 ? 2.789 30.656 -9.633 1 98.19 396 HIS A C 1
ATOM 3152 O O . HIS A 1 396 ? 3.377 29.75 -9.023 1 98.19 396 HIS A O 1
ATOM 3158 N N . PHE A 1 397 ? 2.002 30.453 -10.664 1 97.62 397 PHE A N 1
ATOM 3159 C CA . PHE A 1 397 ? 1.636 29.125 -11.117 1 97.62 397 PHE A CA 1
ATOM 3160 C C . PHE A 1 397 ? 2.752 28.516 -11.953 1 97.62 397 PHE A C 1
ATOM 3162 O O . PHE A 1 397 ? 3.727 29.188 -12.289 1 97.62 397 PHE A O 1
ATOM 3169 N N . ASN A 1 398 ? 2.658 27.203 -12.227 1 97 398 ASN A N 1
ATOM 3170 C CA . ASN A 1 398 ? 3.607 26.438 -13.031 1 97 398 ASN A CA 1
ATOM 3171 C C . ASN A 1 398 ? 5.02 26.531 -12.461 1 97 398 ASN A C 1
ATOM 3173 O O . ASN A 1 398 ? 5.988 26.688 -13.211 1 97 398 ASN A O 1
ATOM 3177 N N . ARG A 1 399 ? 5.137 26.547 -11.156 1 97.81 399 ARG A N 1
ATOM 3178 C CA . ARG A 1 399 ? 6.434 26.562 -10.484 1 97.81 399 ARG A CA 1
ATOM 3179 C C . ARG A 1 399 ? 6.633 25.312 -9.648 1 97.81 399 ARG A C 1
ATOM 3181 O O . ARG A 1 399 ? 6.09 25.188 -8.547 1 97.81 399 ARG A O 1
ATOM 3188 N N . THR A 1 400 ? 7.402 24.375 -10.156 1 96.25 400 THR A N 1
ATOM 3189 C CA . THR A 1 400 ? 7.758 23.188 -9.391 1 96.25 400 THR A CA 1
ATOM 3190 C C . THR A 1 400 ? 9.055 23.406 -8.617 1 96.25 400 THR A C 1
ATOM 3192 O O . THR A 1 400 ? 10.109 23.625 -9.211 1 96.25 400 THR A O 1
ATOM 3195 N N . VAL A 1 401 ? 8.969 23.391 -7.289 1 98.12 401 VAL A N 1
ATOM 3196 C CA . VAL A 1 401 ? 10.117 23.641 -6.426 1 98.12 401 VAL A CA 1
ATOM 3197 C C . VAL A 1 401 ? 10.898 22.359 -6.211 1 98.12 401 VAL A C 1
ATOM 3199 O O . VAL A 1 401 ? 10.32 21.312 -5.895 1 98.12 401 VAL A O 1
ATOM 3202 N N . LYS A 1 402 ? 12.266 22.438 -6.301 1 95.62 402 LYS A N 1
ATOM 3203 C CA . LYS A 1 402 ? 13.094 21.234 -6.188 1 95.62 402 LYS A CA 1
ATOM 3204 C C . LYS A 1 402 ? 14.203 21.438 -5.156 1 95.62 402 LYS A C 1
ATOM 3206 O O . LYS A 1 402 ? 14.805 20.469 -4.695 1 95.62 402 LYS A O 1
ATOM 3211 N N . GLU A 1 403 ? 14.461 22.688 -4.82 1 97.25 403 GLU A N 1
ATOM 3212 C CA . GLU A 1 403 ? 15.562 22.953 -3.896 1 97.25 403 GLU A CA 1
ATOM 3213 C C . GLU A 1 403 ? 15.297 24.203 -3.064 1 97.25 403 GLU A C 1
ATOM 3215 O O . GLU A 1 403 ? 14.773 25.188 -3.576 1 97.25 403 GLU A O 1
ATOM 3220 N N . ILE A 1 404 ? 15.641 24.156 -1.842 1 98.31 404 ILE A N 1
ATOM 3221 C CA . ILE A 1 404 ? 15.625 25.297 -0.925 1 98.31 404 ILE A CA 1
ATOM 3222 C C . ILE A 1 404 ? 17 25.453 -0.278 1 98.31 404 ILE A C 1
ATOM 3224 O O . ILE A 1 404 ? 17.422 24.625 0.524 1 98.31 404 ILE A O 1
ATOM 3228 N N . LYS A 1 405 ? 17.672 26.469 -0.667 1 97.88 405 LYS A N 1
ATOM 3229 C CA . LYS A 1 405 ? 18.891 26.875 0.024 1 97.88 405 LYS A CA 1
ATOM 3230 C C . LYS A 1 405 ? 18.562 27.797 1.196 1 97.88 405 LYS A C 1
ATOM 3232 O O . LYS A 1 405 ? 17.672 28.656 1.1 1 97.88 405 LYS A O 1
ATOM 3237 N N . TYR A 1 406 ? 19.234 27.609 2.291 1 97.12 406 TYR A N 1
ATOM 3238 C CA . TYR A 1 406 ? 18.875 28.422 3.455 1 97.12 406 TYR A CA 1
ATOM 3239 C C . TYR A 1 406 ? 20.109 28.828 4.234 1 97.12 406 TYR A C 1
ATOM 3241 O O . TYR A 1 406 ? 21.094 28.078 4.309 1 97.12 406 TYR A O 1
ATOM 3249 N N . LYS A 1 407 ? 20.125 30.016 4.637 1 95.38 407 LYS A N 1
ATOM 3250 C CA . LYS A 1 407 ? 21.109 30.594 5.551 1 95.38 407 LYS A CA 1
ATOM 3251 C C . LYS A 1 407 ? 20.469 30.938 6.895 1 95.38 407 LYS A C 1
ATOM 3253 O O . LYS A 1 407 ? 19.516 31.703 6.957 1 95.38 407 LYS A O 1
ATOM 3258 N N . PHE A 1 408 ? 20.969 30.297 7.93 1 92.31 408 PHE A N 1
ATOM 3259 C CA . PHE A 1 408 ? 20.453 30.5 9.281 1 92.31 408 PHE A CA 1
ATOM 3260 C C . PHE A 1 408 ? 21.594 30.531 10.289 1 92.31 408 PHE A C 1
ATOM 3262 O O . PHE A 1 408 ? 22.453 29.641 10.312 1 92.31 408 PHE A O 1
ATOM 3269 N N . TYR A 1 409 ? 21.625 31.609 10.977 1 84.56 409 TYR A N 1
ATOM 3270 C CA . TYR A 1 409 ? 22.625 31.75 12.031 1 84.56 409 TYR A CA 1
ATOM 3271 C C . TYR A 1 409 ? 21.969 32.25 13.32 1 84.56 409 TYR A C 1
ATOM 3273 O O . TYR A 1 409 ? 21.344 33.312 13.344 1 84.56 409 TYR A O 1
ATOM 3281 N N . GLU A 1 410 ? 22.141 31.484 14.398 1 79.88 410 GLU A N 1
ATOM 3282 C CA . GLU A 1 410 ? 21.484 31.766 15.672 1 79.88 410 GLU A CA 1
ATOM 3283 C C . GLU A 1 410 ? 21.844 33.156 16.203 1 79.88 410 GLU A C 1
ATOM 3285 O O . GLU A 1 410 ? 21.031 33.781 16.875 1 79.88 410 GLU A O 1
ATOM 3290 N N . GLY A 1 411 ? 23.016 33.594 15.977 1 74.12 411 GLY A N 1
ATOM 3291 C CA . GLY A 1 411 ? 23.469 34.875 16.484 1 74.12 411 GLY A CA 1
ATOM 3292 C C . GLY A 1 411 ? 23.094 36.031 15.578 1 74.12 411 GLY A C 1
ATOM 3293 O O . GLY A 1 411 ? 23.312 37.219 15.93 1 74.12 411 GLY A O 1
ATOM 3294 N N . ASP A 1 412 ? 22.516 35.75 14.43 1 79.88 412 ASP A N 1
ATOM 3295 C CA . ASP A 1 412 ? 22.156 36.781 13.477 1 79.88 412 ASP A CA 1
ATOM 3296 C C . ASP A 1 412 ? 20.891 36.406 12.703 1 79.88 412 ASP A C 1
ATOM 3298 O O . ASP A 1 412 ? 20.922 36.281 11.477 1 79.88 412 ASP A O 1
ATOM 3302 N N . THR A 1 413 ? 19.812 36.375 13.32 1 77.44 413 THR A N 1
ATOM 3303 C CA . THR A 1 413 ? 18.578 35.906 12.719 1 77.44 413 THR A CA 1
ATOM 3304 C C . THR A 1 413 ? 17.953 36.969 11.82 1 77.44 413 THR A C 1
ATOM 3306 O O . THR A 1 413 ? 17.094 36.656 11.008 1 77.44 413 THR A O 1
ATOM 3309 N N . GLU A 1 414 ? 18.469 38.156 11.93 1 79.12 414 GLU A N 1
ATOM 3310 C CA . GLU A 1 414 ? 17.969 39.219 11.086 1 79.12 414 GLU A CA 1
ATOM 3311 C C . GLU A 1 414 ? 18.391 39.031 9.641 1 79.12 414 GLU A C 1
ATOM 3313 O O . GLU A 1 414 ? 17.734 39.562 8.719 1 79.12 414 GLU A O 1
ATOM 3318 N N . ASN A 1 415 ? 19.453 38.188 9.484 1 80.88 415 ASN A N 1
ATOM 3319 C CA . ASN A 1 415 ? 19.984 38 8.133 1 80.88 415 ASN A CA 1
ATOM 3320 C C . ASN A 1 415 ? 19.688 36.625 7.605 1 80.88 415 ASN A C 1
ATOM 3322 O O . ASN A 1 415 ? 20.328 36.156 6.664 1 80.88 415 ASN A O 1
ATOM 3326 N N . ASN A 1 416 ? 18.75 36 8.281 1 89.56 416 ASN A N 1
ATOM 3327 C CA . ASN A 1 416 ? 18.281 34.75 7.719 1 89.56 416 ASN A CA 1
ATOM 3328 C C . ASN A 1 416 ? 17.797 34.906 6.277 1 89.56 416 ASN A C 1
ATOM 3330 O O . ASN A 1 416 ? 17.25 35.969 5.926 1 89.56 416 ASN A O 1
ATOM 3334 N N . HIS A 1 417 ? 18.078 33.906 5.477 1 94.44 417 HIS A N 1
ATOM 3335 C CA . HIS A 1 417 ? 17.812 34.031 4.047 1 94.44 417 HIS A CA 1
ATOM 3336 C C . HIS A 1 417 ? 17.547 32.656 3.424 1 94.44 417 HIS A C 1
ATOM 3338 O O . HIS A 1 417 ? 18.141 31.656 3.842 1 94.44 417 HIS A O 1
ATOM 3344 N N . VAL A 1 418 ? 16.594 32.656 2.461 1 97.5 418 VAL A N 1
ATOM 3345 C CA . VAL A 1 418 ? 16.359 31.438 1.706 1 97.5 418 VAL A CA 1
ATOM 3346 C C . VAL A 1 418 ? 16.375 31.75 0.209 1 97.5 418 VAL A C 1
ATOM 3348 O O . VAL A 1 418 ? 16.031 32.844 -0.214 1 97.5 418 VAL A O 1
ATOM 3351 N N . VAL A 1 419 ? 16.844 30.812 -0.558 1 98.38 419 VAL A N 1
ATOM 3352 C CA . VAL A 1 419 ? 16.75 30.812 -2.014 1 98.38 419 VAL A CA 1
ATOM 3353 C C . VAL A 1 419 ? 16 29.547 -2.467 1 98.38 419 VAL A C 1
ATOM 3355 O O . VAL A 1 419 ? 16.469 28.438 -2.266 1 98.38 419 VAL A O 1
ATOM 3358 N N . VAL A 1 420 ? 14.789 29.75 -3.016 1 98.62 420 VAL A N 1
ATOM 3359 C CA . VAL A 1 420 ? 13.969 28.641 -3.498 1 98.62 420 VAL A CA 1
ATOM 3360 C C . VAL A 1 420 ? 14.172 28.469 -5.004 1 98.62 420 VAL A C 1
ATOM 3362 O O . VAL A 1 420 ? 14.008 29.422 -5.77 1 98.62 420 VAL A O 1
ATOM 3365 N N . LYS A 1 421 ? 14.484 27.25 -5.391 1 98.12 421 LYS A N 1
ATOM 3366 C CA . LYS A 1 421 ? 14.789 26.953 -6.785 1 98.12 421 LYS A CA 1
ATOM 3367 C C . LYS A 1 421 ? 13.906 25.828 -7.309 1 98.12 421 LYS A C 1
ATOM 3369 O O . LYS A 1 421 ? 13.438 24.984 -6.539 1 98.12 421 LYS A O 1
ATOM 3374 N N . GLY A 1 422 ? 13.711 25.859 -8.586 1 96.38 422 GLY A N 1
ATOM 3375 C CA . GLY A 1 422 ? 12.969 24.812 -9.289 1 96.38 422 GLY A CA 1
ATOM 3376 C C . GLY A 1 422 ? 12.883 25.062 -10.789 1 96.38 422 GLY A C 1
ATOM 3377 O O . GLY A 1 422 ? 13.82 25.578 -11.398 1 96.38 422 GLY A O 1
ATOM 3378 N N . TYR A 1 423 ? 11.859 24.547 -11.406 1 93.94 423 TYR A N 1
ATOM 3379 C CA . TYR A 1 423 ? 11.656 24.734 -12.836 1 93.94 423 TYR A CA 1
ATOM 3380 C C . TYR A 1 423 ? 10.18 25 -13.148 1 93.94 423 TYR A C 1
ATOM 3382 O O . TYR A 1 423 ? 9.305 24.688 -12.336 1 93.94 423 TYR A O 1
ATOM 3390 N N . PHE A 1 424 ? 9.992 25.688 -14.234 1 94.75 424 PHE A N 1
ATOM 3391 C CA . PHE A 1 424 ? 8.633 25.844 -14.727 1 94.75 424 PHE A CA 1
ATOM 3392 C C . PHE A 1 424 ? 8.039 24.5 -15.133 1 94.75 424 PHE A C 1
ATOM 3394 O O . PHE A 1 424 ? 8.617 23.781 -15.961 1 94.75 424 PHE A O 1
ATOM 3401 N N . SER A 1 425 ? 6.879 24.172 -14.562 1 91 425 SER A N 1
ATOM 3402 C CA . SER A 1 425 ? 6.27 22.859 -14.766 1 91 425 SER A CA 1
ATOM 3403 C C . SER A 1 425 ? 5.977 22.609 -16.234 1 91 425 SER A C 1
ATOM 3405 O O . SER A 1 425 ? 6.008 21.469 -16.703 1 91 425 SER A O 1
ATOM 3407 N N . ASN A 1 426 ? 5.691 23.594 -17.016 1 88.5 426 ASN A N 1
ATOM 3408 C CA . ASN A 1 426 ? 5.262 23.469 -18.406 1 88.5 426 ASN A CA 1
ATOM 3409 C C . ASN A 1 426 ? 6.445 23.547 -19.359 1 88.5 426 ASN A C 1
ATOM 3411 O O . ASN A 1 426 ? 6.344 23.141 -20.516 1 88.5 426 ASN A O 1
ATOM 3415 N N . SER A 1 427 ? 7.633 24.109 -18.984 1 88.69 427 SER A N 1
ATOM 3416 C CA . SER A 1 427 ? 8.727 24.312 -19.922 1 88.69 427 SER A CA 1
ATOM 3417 C C . SER A 1 427 ? 10.023 23.719 -19.406 1 88.69 427 SER A C 1
ATOM 3419 O O . SER A 1 427 ? 10.992 23.578 -20.156 1 88.69 427 SER A O 1
ATOM 3421 N N . ARG A 1 428 ? 10.125 23.422 -18.109 1 87.38 428 ARG A N 1
ATOM 3422 C CA . ARG A 1 428 ? 11.305 22.875 -17.453 1 87.38 428 ARG A CA 1
ATOM 3423 C C . ARG A 1 428 ? 12.406 23.922 -17.344 1 87.38 428 ARG A C 1
ATOM 3425 O O . ARG A 1 428 ? 13.547 23.594 -16.984 1 87.38 428 ARG A O 1
ATOM 3432 N N . GLN A 1 429 ? 12.07 25.188 -17.656 1 93.81 429 GLN A N 1
ATOM 3433 C CA . GLN A 1 429 ? 13.023 26.266 -17.438 1 93.81 429 GLN A CA 1
ATOM 3434 C C . GLN A 1 429 ? 13.258 26.516 -15.953 1 93.81 429 GLN A C 1
ATOM 3436 O O . GLN A 1 429 ? 12.312 26.5 -15.156 1 93.81 429 GLN A O 1
ATOM 3441 N N . PRO A 1 430 ? 14.445 26.656 -15.617 1 95.38 430 PRO A N 1
ATOM 3442 C CA . PRO A 1 430 ? 14.734 26.859 -14.195 1 95.38 430 PRO A CA 1
ATOM 3443 C C . PRO A 1 430 ? 14.273 28.234 -13.695 1 95.38 430 PRO A C 1
ATOM 3445 O O . PRO A 1 430 ? 14.133 29.156 -14.492 1 95.38 430 PRO A O 1
ATOM 3448 N N . PHE A 1 431 ? 14.008 28.391 -12.438 1 97.12 431 PHE A N 1
ATOM 3449 C CA . PHE A 1 431 ? 13.75 29.656 -11.773 1 97.12 431 PHE A CA 1
ATOM 3450 C C . PHE A 1 431 ? 14.367 29.688 -10.383 1 97.12 431 PHE A C 1
ATOM 3452 O O . PHE A 1 431 ? 14.773 28.641 -9.859 1 97.12 431 PHE A O 1
ATOM 3459 N N . GLU A 1 432 ? 14.555 30.875 -9.859 1 98 432 GLU A N 1
ATOM 3460 C CA . GLU A 1 432 ? 14.992 31.094 -8.484 1 98 432 GLU A CA 1
ATOM 3461 C C . GLU A 1 432 ? 14.297 32.312 -7.871 1 98 432 GLU A C 1
ATOM 3463 O O . GLU A 1 432 ? 14.07 33.312 -8.555 1 98 432 GLU A O 1
ATOM 3468 N N . ILE A 1 433 ? 13.938 32.188 -6.66 1 98.19 433 ILE A N 1
ATOM 3469 C CA . ILE A 1 433 ? 13.328 33.281 -5.918 1 98.19 433 ILE A CA 1
ATOM 3470 C C . ILE A 1 433 ? 13.93 33.344 -4.52 1 98.19 433 ILE A C 1
ATOM 3472 O O . ILE A 1 433 ? 14.188 32.312 -3.889 1 98.19 433 ILE A O 1
ATOM 3476 N N . GLU A 1 434 ? 14.156 34.594 -4.062 1 97.88 434 GLU A N 1
ATOM 3477 C CA . GLU A 1 434 ? 14.766 34.781 -2.752 1 97.88 434 GLU A CA 1
ATOM 3478 C C . GLU A 1 434 ? 13.766 35.375 -1.759 1 97.88 434 GLU A C 1
ATOM 3480 O O . GLU A 1 434 ? 12.805 36.031 -2.152 1 97.88 434 GLU A O 1
ATOM 3485 N N . GLY A 1 435 ? 13.945 35.062 -0.484 1 97.81 435 GLY A N 1
ATOM 3486 C CA . GLY A 1 435 ? 13.148 35.594 0.613 1 97.81 435 GLY A CA 1
ATOM 3487 C C . GLY A 1 435 ? 13.805 35.406 1.968 1 97.81 435 GLY A C 1
ATOM 3488 O O . GLY A 1 435 ? 14.969 35 2.053 1 97.81 435 GLY A O 1
ATOM 3489 N N . ASP A 1 436 ? 13.078 35.812 2.998 1 97.12 436 ASP A N 1
ATOM 3490 C CA . ASP A 1 436 ? 13.594 35.719 4.359 1 97.12 436 ASP A CA 1
ATOM 3491 C C . ASP A 1 436 ? 13.281 34.344 4.977 1 97.12 436 ASP A C 1
ATOM 3493 O O . ASP A 1 436 ? 14.023 33.875 5.824 1 97.12 436 ASP A O 1
ATOM 3497 N N . ALA A 1 437 ? 12.172 33.781 4.641 1 97.75 437 ALA A N 1
ATOM 3498 C CA . ALA A 1 437 ? 11.695 32.5 5.148 1 97.75 437 ALA A CA 1
ATOM 3499 C C . ALA A 1 437 ? 10.844 31.781 4.105 1 97.75 437 ALA A C 1
ATOM 3501 O O . ALA A 1 437 ? 10.414 32.375 3.125 1 97.75 437 ALA A O 1
ATOM 3502 N N . VAL A 1 438 ? 10.688 30.5 4.332 1 98.75 438 VAL A N 1
ATOM 3503 C CA . VAL A 1 438 ? 9.859 29.703 3.42 1 98.75 438 VAL A CA 1
ATOM 3504 C C . VAL A 1 438 ? 8.945 28.781 4.219 1 98.75 438 VAL A C 1
ATOM 3506 O O . VAL A 1 438 ? 9.359 28.219 5.234 1 98.75 438 VAL A O 1
ATOM 3509 N N . ILE A 1 439 ? 7.695 28.703 3.893 1 98.88 439 ILE A N 1
ATOM 3510 C CA . ILE A 1 439 ? 6.75 27.703 4.363 1 98.88 439 ILE A CA 1
ATOM 3511 C C . ILE A 1 439 ? 6.52 26.656 3.271 1 98.88 439 ILE A C 1
ATOM 3513 O O . ILE A 1 439 ? 6.02 26.984 2.191 1 98.88 439 ILE A O 1
ATOM 3517 N N . VAL A 1 440 ? 6.902 25.422 3.531 1 98.81 440 VAL A N 1
ATOM 3518 C CA . VAL A 1 440 ? 6.695 24.312 2.592 1 98.81 440 VAL A CA 1
ATOM 3519 C C . VAL A 1 440 ? 5.363 23.625 2.891 1 98.81 440 VAL A C 1
ATOM 3521 O O . VAL A 1 440 ? 5.27 22.828 3.824 1 98.81 440 VAL A O 1
ATOM 3524 N N . ALA A 1 441 ? 4.391 23.906 2.082 1 98.69 441 ALA A N 1
ATOM 3525 C CA . ALA A 1 441 ? 3.033 23.406 2.268 1 98.69 441 ALA A CA 1
ATOM 3526 C C . ALA A 1 441 ? 2.652 22.438 1.15 1 98.69 441 ALA A C 1
ATOM 3528 O O . ALA A 1 441 ? 1.565 22.547 0.575 1 98.69 441 ALA A O 1
ATOM 3529 N N . THR A 1 442 ? 3.486 21.469 0.808 1 97.56 442 THR A N 1
ATOM 3530 C CA . THR A 1 442 ? 3.252 20.453 -0.202 1 97.56 442 THR A CA 1
ATOM 3531 C C . THR A 1 442 ? 2.799 19.141 0.447 1 97.56 442 THR A C 1
ATOM 3533 O O . THR A 1 442 ? 2.92 18.969 1.661 1 97.56 442 THR A O 1
ATOM 3536 N N . PRO A 1 443 ? 2.195 18.25 -0.41 1 95.62 443 PRO A N 1
ATOM 3537 C CA . PRO A 1 443 ? 2.01 16.891 0.11 1 95.62 443 PRO A CA 1
ATOM 3538 C C . PRO A 1 443 ? 3.32 16.25 0.559 1 95.62 443 PRO A C 1
ATOM 3540 O O . PRO A 1 443 ? 4.391 16.594 0.054 1 95.62 443 PRO A O 1
ATOM 3543 N N . ILE A 1 444 ? 3.258 15.273 1.446 1 94.5 444 ILE A N 1
ATOM 3544 C CA . ILE A 1 444 ? 4.418 14.672 2.1 1 94.5 444 ILE A CA 1
ATOM 3545 C C . ILE A 1 444 ? 5.324 14.039 1.052 1 94.5 444 ILE A C 1
ATOM 3547 O O . ILE A 1 444 ? 6.551 14.102 1.159 1 94.5 444 ILE A O 1
ATOM 3551 N N . ASN A 1 445 ? 4.75 13.383 0.039 1 93.5 445 ASN A N 1
ATOM 3552 C CA . ASN A 1 445 ? 5.535 12.695 -0.979 1 93.5 445 ASN A CA 1
ATOM 3553 C C . ASN A 1 445 ? 6.301 13.68 -1.858 1 93.5 445 ASN A C 1
ATOM 3555 O O . ASN A 1 445 ? 7.281 13.305 -2.504 1 93.5 445 ASN A O 1
ATOM 3559 N N . ILE A 1 446 ? 5.852 14.93 -1.916 1 94.75 446 ILE A N 1
ATOM 3560 C CA . ILE A 1 446 ? 6.559 15.984 -2.637 1 94.75 446 ILE A CA 1
ATOM 3561 C C . ILE A 1 446 ? 7.609 16.609 -1.726 1 94.75 446 ILE A C 1
ATOM 3563 O O . ILE A 1 446 ? 8.719 16.906 -2.166 1 94.75 446 ILE A O 1
ATOM 3567 N N . LEU A 1 447 ? 7.234 16.75 -0.47 1 95.38 447 LEU A N 1
ATOM 3568 C CA . LEU A 1 447 ? 8.117 17.328 0.536 1 95.38 447 LEU A CA 1
ATOM 3569 C C . LEU A 1 447 ? 9.453 16.609 0.572 1 95.38 447 LEU A C 1
ATOM 3571 O O . LEU A 1 447 ? 10.516 17.234 0.663 1 95.38 447 LEU A O 1
ATOM 3575 N N . ARG A 1 448 ? 9.469 15.305 0.483 1 91.94 448 ARG A N 1
ATOM 3576 C CA . ARG A 1 448 ? 10.68 14.508 0.628 1 91.94 448 ARG A CA 1
ATOM 3577 C C . ARG A 1 448 ? 11.547 14.594 -0.623 1 91.94 448 ARG A C 1
ATOM 3579 O O . ARG A 1 448 ? 12.711 14.18 -0.607 1 91.94 448 ARG A O 1
ATOM 3586 N N . GLN A 1 449 ? 10.984 15.125 -1.681 1 91.38 449 GLN A N 1
ATOM 3587 C CA . GLN A 1 449 ? 11.695 15.188 -2.953 1 91.38 449 GLN A CA 1
ATOM 3588 C C . GLN A 1 449 ? 12.352 16.547 -3.152 1 91.38 449 GLN A C 1
ATOM 3590 O O . GLN A 1 449 ? 12.93 16.812 -4.207 1 91.38 449 GLN A O 1
ATOM 3595 N N . ILE A 1 450 ? 12.242 17.406 -2.221 1 95.31 450 ILE A N 1
ATOM 3596 C CA . ILE A 1 450 ? 12.906 18.719 -2.244 1 95.31 450 ILE A CA 1
ATOM 3597 C C . ILE A 1 450 ? 14.258 18.625 -1.55 1 95.31 450 ILE A C 1
ATOM 3599 O O . ILE A 1 450 ? 14.375 18.016 -0.482 1 95.31 450 ILE A O 1
ATOM 3603 N N . ASN A 1 451 ? 15.266 19.188 -2.201 1 93.75 451 ASN A N 1
ATOM 3604 C CA . ASN A 1 451 ? 16.578 19.266 -1.582 1 93.75 451 ASN A CA 1
ATOM 3605 C C . ASN A 1 451 ? 16.688 20.469 -0.637 1 93.75 451 ASN A C 1
ATOM 3607 O O . ASN A 1 451 ? 16.266 21.562 -0.977 1 93.75 451 ASN A O 1
ATOM 3611 N N . TYR A 1 452 ? 17.188 20.25 0.521 1 96 452 TYR A N 1
ATOM 3612 C CA . TYR A 1 452 ? 17.453 21.312 1.494 1 96 452 TYR A CA 1
ATOM 3613 C C . TYR A 1 452 ? 18.953 21.531 1.66 1 96 452 TYR A C 1
ATOM 3615 O O . TYR A 1 452 ? 19.641 20.734 2.303 1 96 452 TYR A O 1
ATOM 3623 N N . THR A 1 453 ? 19.422 22.656 1.169 1 95 453 THR A N 1
ATOM 3624 C CA . THR A 1 453 ? 20.859 22.891 1.053 1 95 453 THR A CA 1
ATOM 3625 C C . THR A 1 453 ? 21.297 24.031 1.965 1 95 453 THR A C 1
ATOM 3627 O O . THR A 1 453 ? 20.938 25.188 1.736 1 95 453 THR A O 1
ATOM 3630 N N . PRO A 1 454 ? 22.125 23.719 2.971 1 94.44 454 PRO A N 1
ATOM 3631 C CA . PRO A 1 454 ? 22.625 24.797 3.816 1 94.44 454 PRO A CA 1
ATOM 3632 C C . PRO A 1 454 ? 23.641 25.688 3.094 1 94.44 454 PRO A C 1
ATOM 3634 O O . PRO A 1 454 ? 24.438 25.203 2.297 1 94.44 454 PRO A O 1
ATOM 3637 N N . CYS A 1 455 ? 23.484 26.891 3.359 1 92.31 455 CYS A N 1
ATOM 3638 C CA . CYS A 1 455 ? 24.453 27.844 2.828 1 92.31 455 CYS A CA 1
ATOM 3639 C C . CYS A 1 455 ? 25.438 28.281 3.902 1 92.31 455 CYS A C 1
ATOM 3641 O O . CYS A 1 455 ? 25.078 28.406 5.074 1 92.31 455 CYS A O 1
ATOM 3643 N N . GLU A 1 456 ? 26.688 28.422 3.465 1 86.56 456 GLU A N 1
ATOM 3644 C CA . GLU A 1 456 ? 27.734 28.938 4.336 1 86.56 456 GLU A CA 1
ATOM 3645 C C . GLU A 1 456 ? 27.891 28.078 5.59 1 86.56 456 GLU A C 1
ATOM 3647 O O . GLU A 1 456 ? 28.047 26.859 5.5 1 86.56 456 GLU A O 1
ATOM 3652 N N . HIS A 1 457 ? 27.766 28.688 6.793 1 83.88 457 HIS A N 1
ATOM 3653 C CA . HIS A 1 457 ? 28.062 27.984 8.039 1 83.88 457 HIS A CA 1
ATOM 3654 C C . HIS A 1 457 ? 26.797 27.344 8.617 1 83.88 457 HIS A C 1
ATOM 3656 O O . HIS A 1 457 ? 26.828 26.828 9.734 1 83.88 457 HIS A O 1
ATOM 3662 N N . THR A 1 458 ? 25.812 27.266 7.852 1 90 458 THR A N 1
ATOM 3663 C CA . THR A 1 458 ? 24.547 26.75 8.328 1 90 458 THR A CA 1
ATOM 3664 C C . THR A 1 458 ? 24.578 25.219 8.422 1 90 458 THR A C 1
ATOM 3666 O O . THR A 1 458 ? 25.172 24.562 7.57 1 90 458 THR A O 1
ATOM 3669 N N . GLU A 1 459 ? 23.906 24.688 9.445 1 90.75 459 GLU A N 1
ATOM 3670 C CA . GLU A 1 459 ? 23.828 23.25 9.688 1 90.75 459 GLU A CA 1
ATOM 3671 C C . GLU A 1 459 ? 22.969 22.562 8.633 1 90.75 459 GLU A C 1
ATOM 3673 O O . GLU A 1 459 ? 21.938 23.094 8.219 1 90.75 459 GLU A O 1
ATOM 3678 N N . PRO A 1 460 ? 23.453 21.344 8.172 1 92.06 460 PRO A N 1
ATOM 3679 C CA . PRO A 1 460 ? 22.562 20.562 7.312 1 92.06 460 PRO A CA 1
ATOM 3680 C C . PRO A 1 460 ? 21.344 20.016 8.055 1 92.06 460 PRO A C 1
ATOM 3682 O O . PRO A 1 460 ? 21.344 19.969 9.289 1 92.06 460 PRO A O 1
ATOM 3685 N N . PRO A 1 461 ? 20.297 19.641 7.234 1 93.12 461 PRO A N 1
ATOM 3686 C CA . PRO A 1 461 ? 19.156 19.031 7.91 1 93.12 461 PRO A CA 1
ATOM 3687 C C . PRO A 1 461 ? 19.547 17.812 8.742 1 93.12 461 PRO A C 1
ATOM 3689 O O . PRO A 1 461 ? 20.375 17 8.312 1 93.12 461 PRO A O 1
ATOM 3692 N N . PRO A 1 462 ? 18.922 17.734 9.93 1 91.06 462 PRO A N 1
ATOM 3693 C CA . PRO A 1 462 ? 19.172 16.516 10.711 1 91.06 462 PRO A CA 1
ATOM 3694 C C . PRO A 1 462 ? 18.688 15.25 10.008 1 91.06 462 PRO A C 1
ATOM 3696 O O . PRO A 1 462 ? 17.672 15.273 9.305 1 91.06 462 PRO A O 1
ATOM 3699 N N . GLN A 1 463 ? 19.391 14.164 10.266 1 88.25 463 GLN A N 1
ATOM 3700 C CA . GLN A 1 463 ? 18.984 12.883 9.695 1 88.25 463 GLN A CA 1
ATOM 3701 C C . GLN A 1 463 ? 17.562 12.523 10.086 1 88.25 463 GLN A C 1
ATOM 3703 O O . GLN A 1 463 ? 16.828 11.906 9.312 1 88.25 463 GLN A O 1
ATOM 3708 N N . LYS A 1 464 ? 17.203 12.875 11.305 1 88.94 464 LYS A N 1
ATOM 3709 C CA . LYS A 1 464 ? 15.859 12.594 11.805 1 88.94 464 LYS A CA 1
ATOM 3710 C C . LYS A 1 464 ? 14.797 13.266 10.93 1 88.94 464 LYS A C 1
ATOM 3712 O O . LYS A 1 464 ? 13.695 12.742 10.773 1 88.94 464 LYS A O 1
ATOM 3717 N N . PHE A 1 465 ? 15.203 14.445 10.406 1 93.25 465 PHE A N 1
ATOM 3718 C CA . PHE A 1 465 ? 14.281 15.133 9.508 1 93.25 465 PHE A CA 1
ATOM 3719 C C . PHE A 1 465 ? 14.016 14.297 8.258 1 93.25 465 PHE A C 1
ATOM 3721 O O . PHE A 1 465 ? 12.859 14.062 7.902 1 93.25 465 PHE A O 1
ATOM 3728 N N . HIS A 1 466 ? 15.016 13.781 7.645 1 91 466 HIS A N 1
ATOM 3729 C CA . HIS A 1 466 ? 14.883 12.977 6.438 1 91 466 HIS A CA 1
ATOM 3730 C C . HIS A 1 466 ? 14.109 11.688 6.715 1 91 466 HIS A C 1
ATOM 3732 O O . HIS A 1 466 ? 13.234 11.305 5.941 1 91 466 HIS A O 1
ATOM 3738 N N . LYS A 1 467 ? 14.438 11.109 7.805 1 89.38 467 LYS A N 1
ATOM 3739 C CA . LYS A 1 467 ? 13.766 9.867 8.18 1 89.38 467 LYS A CA 1
ATOM 3740 C C . LYS A 1 467 ? 12.273 10.086 8.383 1 89.38 467 LYS A C 1
ATOM 3742 O O . LYS A 1 467 ? 11.461 9.258 7.984 1 89.38 467 LYS A O 1
ATOM 3747 N N . ALA A 1 468 ? 11.938 11.203 8.977 1 91.81 468 ALA A N 1
ATOM 3748 C CA . ALA A 1 468 ? 10.539 11.508 9.258 1 91.81 468 ALA A CA 1
ATOM 3749 C C . ALA A 1 468 ? 9.75 11.703 7.961 1 91.81 468 ALA A C 1
ATOM 3751 O O . ALA A 1 468 ? 8.703 11.086 7.77 1 91.81 468 ALA A O 1
ATOM 3752 N N . ILE A 1 469 ? 10.258 12.461 7.027 1 92.38 469 ILE A N 1
ATOM 3753 C CA . ILE A 1 469 ? 9.477 12.82 5.852 1 92.38 469 ILE A CA 1
ATOM 3754 C C . ILE A 1 469 ? 9.477 11.664 4.855 1 92.38 469 ILE A C 1
ATOM 3756 O O . ILE A 1 469 ? 8.602 11.578 3.994 1 92.38 469 ILE A O 1
ATOM 3760 N N . GLU A 1 470 ? 10.344 10.703 4.98 1 90 470 GLU A N 1
ATOM 3761 C CA . GLU A 1 470 ? 10.414 9.562 4.074 1 90 470 GLU A CA 1
ATOM 3762 C C . GLU A 1 470 ? 9.461 8.453 4.508 1 90 470 GLU A C 1
ATOM 3764 O O . GLU A 1 470 ? 9.078 7.609 3.695 1 90 470 GLU A O 1
ATOM 3769 N N . ASP A 1 471 ? 9.047 8.523 5.719 1 88.12 471 ASP A N 1
ATOM 3770 C CA . ASP A 1 471 ? 8.375 7.367 6.305 1 88.12 471 ASP A CA 1
ATOM 3771 C C . ASP A 1 471 ? 6.863 7.566 6.336 1 88.12 471 ASP A C 1
ATOM 3773 O O . ASP A 1 471 ? 6.105 6.598 6.445 1 88.12 471 ASP A O 1
ATOM 3777 N N . ILE A 1 472 ? 6.375 8.75 6.285 1 90.94 472 ILE A N 1
ATOM 3778 C CA . ILE A 1 472 ? 4.953 9.023 6.461 1 90.94 472 ILE A CA 1
ATOM 3779 C C . ILE A 1 472 ? 4.168 8.484 5.27 1 90.94 472 ILE A C 1
ATOM 3781 O O . ILE A 1 472 ? 4.48 8.805 4.117 1 90.94 472 ILE A O 1
ATOM 3785 N N . PHE A 1 473 ? 3.117 7.68 5.547 1 88.62 473 PHE A N 1
ATOM 3786 C CA . PHE A 1 473 ? 2.352 6.973 4.527 1 88.62 473 PHE A CA 1
ATOM 3787 C C . PHE A 1 473 ? 1.222 7.848 3.994 1 88.62 473 PHE A C 1
ATOM 3789 O O . PHE A 1 473 ? 0.532 8.516 4.766 1 88.62 473 PHE A O 1
ATOM 3796 N N . THR A 1 474 ? 1.084 7.855 2.643 1 92.12 474 THR A N 1
ATOM 3797 C CA . THR A 1 474 ? -0.034 8.492 1.958 1 92.12 474 THR A CA 1
ATOM 3798 C C . THR A 1 474 ? -0.871 7.465 1.207 1 92.12 474 THR A C 1
ATOM 3800 O O . THR A 1 474 ? -0.333 6.648 0.457 1 92.12 474 THR A O 1
ATOM 3803 N N . SER A 1 475 ? -2.119 7.539 1.336 1 93.12 475 SER A N 1
ATOM 3804 C CA . SER A 1 475 ? -3.021 6.52 0.809 1 93.12 475 SER A CA 1
ATOM 3805 C C . SER A 1 475 ? -3.406 6.816 -0.637 1 93.12 475 SER A C 1
ATOM 3807 O O . SER A 1 475 ? -3.541 7.98 -1.023 1 93.12 475 SER A O 1
ATOM 3809 N N . PRO A 1 476 ? -3.643 5.707 -1.425 1 92.69 476 PRO A N 1
ATOM 3810 C CA . PRO A 1 476 ? -4.23 5.902 -2.752 1 92.69 476 PRO A CA 1
ATOM 3811 C C . PRO A 1 476 ? -5.719 6.238 -2.691 1 92.69 476 PRO A C 1
ATOM 3813 O O . PRO A 1 476 ? -6.43 5.754 -1.806 1 92.69 476 PRO A O 1
ATOM 3816 N N . SER A 1 477 ? -6.16 7.031 -3.572 1 95.56 477 SER A N 1
ATOM 3817 C CA . SER A 1 477 ? -7.57 7.363 -3.754 1 95.56 477 SER A CA 1
ATOM 3818 C C . SER A 1 477 ? -7.883 7.668 -5.215 1 95.56 477 SER A C 1
ATOM 3820 O O . SER A 1 477 ? -7.141 8.398 -5.875 1 95.56 477 SER A O 1
ATOM 3822 N N . THR A 1 478 ? -8.875 7.043 -5.758 1 96.81 478 THR A N 1
ATOM 3823 C CA . THR A 1 478 ? -9.344 7.297 -7.117 1 96.81 478 THR A CA 1
ATOM 3824 C C . THR A 1 478 ? -10.852 7.5 -7.137 1 96.81 478 THR A C 1
ATOM 3826 O O . THR A 1 478 ? -11.602 6.703 -6.562 1 96.81 478 THR A O 1
ATOM 3829 N N . LYS A 1 479 ? -11.289 8.547 -7.727 1 97.56 479 LYS A N 1
ATOM 3830 C CA . LYS A 1 479 ? -12.711 8.812 -7.926 1 97.56 479 LYS A CA 1
ATOM 3831 C C . LYS A 1 479 ? -13.07 8.781 -9.406 1 97.56 479 LYS A C 1
ATOM 3833 O O . LYS A 1 479 ? -12.297 9.234 -10.25 1 97.56 479 LYS A O 1
ATOM 3838 N N . LEU A 1 480 ? -14.164 8.172 -9.719 1 98.25 480 LEU A N 1
ATOM 3839 C CA . LEU A 1 480 ? -14.727 8.156 -11.062 1 98.25 480 LEU A CA 1
ATOM 3840 C C . LEU A 1 480 ? -16.094 8.836 -11.094 1 98.25 480 LEU A C 1
ATOM 3842 O O . LEU A 1 480 ? -16.922 8.602 -10.211 1 98.25 480 LEU A O 1
ATOM 3846 N N . PHE A 1 481 ? -16.297 9.641 -12.078 1 97.12 481 PHE A N 1
ATOM 3847 C CA . PHE A 1 481 ? -17.516 10.414 -12.242 1 97.12 481 PHE A CA 1
ATOM 3848 C C . PHE A 1 481 ? -18.234 10.031 -13.531 1 97.12 481 PHE A C 1
ATOM 3850 O O . PHE A 1 481 ? -17.641 10.047 -14.602 1 97.12 481 PHE A O 1
ATOM 3857 N N . ILE A 1 482 ? -19.484 9.727 -13.375 1 97.06 482 ILE A N 1
ATOM 3858 C CA . ILE A 1 482 ? -20.266 9.305 -14.531 1 97.06 482 ILE A CA 1
ATOM 3859 C C . ILE A 1 482 ? -21.531 10.148 -14.641 1 97.06 482 ILE A C 1
ATOM 3861 O O . ILE A 1 482 ? -22.453 10.023 -13.828 1 97.06 482 ILE A O 1
ATOM 3865 N N . GLN A 1 483 ? -21.547 11 -15.602 1 95.38 483 GLN A N 1
ATOM 3866 C CA . GLN A 1 483 ? -22.75 11.781 -15.867 1 95.38 483 GLN A CA 1
ATOM 3867 C C . GLN A 1 483 ? -23.781 10.953 -16.641 1 95.38 483 GLN A C 1
ATOM 3869 O O . GLN A 1 483 ? -23.453 10.32 -17.641 1 95.38 483 GLN A O 1
ATOM 3874 N N . THR A 1 484 ? -24.969 10.977 -16.172 1 95.25 484 THR A N 1
ATOM 3875 C CA . THR A 1 484 ? -26.062 10.242 -16.797 1 95.25 484 THR A CA 1
ATOM 3876 C C . THR A 1 484 ? -27.109 11.203 -17.344 1 95.25 484 THR A C 1
ATOM 3878 O O . THR A 1 484 ? -27.219 12.344 -16.891 1 95.25 484 THR A O 1
ATOM 3881 N N . LYS A 1 485 ? -27.859 10.703 -18.297 1 93.75 485 LYS A N 1
ATOM 3882 C CA . LYS A 1 485 ? -28.938 11.484 -18.906 1 93.75 485 LYS A CA 1
ATOM 3883 C C . LYS A 1 485 ? -30.016 11.828 -17.891 1 93.75 485 LYS A C 1
ATOM 3885 O O . LYS A 1 485 ? -30.641 12.891 -17.984 1 93.75 485 LYS A O 1
ATOM 3890 N N . THR A 1 486 ? -30.25 10.922 -17.047 1 92 486 THR A N 1
ATOM 3891 C CA . THR A 1 486 ? -31.25 11.102 -15.992 1 92 486 THR A CA 1
ATOM 3892 C C . THR A 1 486 ? -30.734 10.562 -14.664 1 92 486 THR A C 1
ATOM 3894 O O . THR A 1 486 ? -29.859 9.68 -14.641 1 92 486 THR A O 1
ATOM 3897 N N . ARG A 1 487 ? -31.281 11.164 -13.633 1 92.38 487 ARG A N 1
ATOM 3898 C CA . ARG A 1 487 ? -31.031 10.617 -12.305 1 92.38 487 ARG A CA 1
ATOM 3899 C C . ARG A 1 487 ? -31.953 9.438 -12.016 1 92.38 487 ARG A C 1
ATOM 3901 O O . ARG A 1 487 ? -32.781 9.508 -11.117 1 92.38 487 ARG A O 1
ATOM 3908 N N . PHE A 1 488 ? -31.766 8.352 -12.703 1 93.25 488 PHE A N 1
ATOM 3909 C CA . PHE A 1 488 ? -32.656 7.203 -12.656 1 93.25 488 PHE A CA 1
ATOM 3910 C C . PHE A 1 488 ? -32.75 6.621 -11.25 1 93.25 488 PHE A C 1
ATOM 3912 O O . PHE A 1 488 ? -33.719 5.984 -10.883 1 93.25 488 PHE A O 1
ATOM 3919 N N . TRP A 1 489 ? -31.766 6.855 -10.367 1 94 489 TRP A N 1
ATOM 3920 C CA . TRP A 1 489 ? -31.734 6.316 -9.008 1 94 489 TRP A CA 1
ATOM 3921 C C . TRP A 1 489 ? -32.75 7.02 -8.117 1 94 489 TRP A C 1
ATOM 3923 O O . TRP A 1 489 ? -33.156 6.496 -7.07 1 94 489 TRP A O 1
ATOM 3933 N N . GLU A 1 490 ? -33.188 8.156 -8.477 1 91.31 490 GLU A N 1
ATOM 3934 C CA . GLU A 1 490 ? -34.156 8.891 -7.691 1 91.31 490 GLU A CA 1
ATOM 3935 C C . GLU A 1 490 ? -35.562 8.25 -7.809 1 91.31 490 GLU A C 1
ATOM 3937 O O . GLU A 1 490 ? -36.406 8.469 -6.957 1 91.31 490 GLU A O 1
ATOM 3942 N N . LYS A 1 491 ? -35.75 7.516 -8.875 1 90.25 491 LYS A N 1
ATOM 3943 C CA . LYS A 1 491 ? -37 6.758 -8.992 1 90.25 491 LYS A CA 1
ATOM 3944 C C . LYS A 1 491 ? -37.125 5.73 -7.867 1 90.25 491 LYS A C 1
ATOM 3946 O O . LYS A 1 491 ? -38.219 5.383 -7.457 1 90.25 491 LYS A O 1
ATOM 3951 N N . ASP A 1 492 ? -36 5.324 -7.41 1 90.81 492 ASP A N 1
ATOM 3952 C CA . ASP A 1 492 ? -35.938 4.398 -6.281 1 90.81 492 ASP A CA 1
ATOM 3953 C C . ASP A 1 492 ? -35.875 5.156 -4.957 1 90.81 492 ASP A C 1
ATOM 3955 O O . ASP A 1 492 ? -35.562 4.57 -3.92 1 90.81 492 ASP A O 1
ATOM 3959 N N . ASP A 1 493 ? -36.031 6.43 -4.992 1 91.69 493 ASP A N 1
ATOM 3960 C CA . ASP A 1 493 ? -36.094 7.32 -3.836 1 91.69 493 ASP A CA 1
ATOM 3961 C C . ASP A 1 493 ? -34.688 7.469 -3.201 1 91.69 493 ASP A C 1
ATOM 3963 O O . ASP A 1 493 ? -34.594 7.621 -1.982 1 91.69 493 ASP A O 1
ATOM 3967 N N . ILE A 1 494 ? -33.719 7.258 -3.938 1 94.12 494 ILE A N 1
ATOM 3968 C CA . ILE A 1 494 ? -32.375 7.484 -3.436 1 94.12 494 ILE A CA 1
ATOM 3969 C C . ILE A 1 494 ? -32 8.961 -3.588 1 94.12 494 ILE A C 1
ATOM 3971 O O . ILE A 1 494 ? -31.859 9.453 -4.707 1 94.12 494 ILE A O 1
ATOM 3975 N N . LYS A 1 495 ? -31.812 9.633 -2.5 1 88.75 495 LYS A N 1
ATOM 3976 C CA . LYS A 1 495 ? -31.391 11.023 -2.455 1 88.75 495 LYS A CA 1
ATOM 3977 C C . LYS A 1 495 ? -30.188 11.211 -1.53 1 88.75 495 LYS A C 1
ATOM 3979 O O . LYS A 1 495 ? -30.344 11.547 -0.354 1 88.75 495 LYS A O 1
ATOM 3984 N N . GLY A 1 496 ? -29.078 11.148 -2.109 1 91.19 496 GLY A N 1
ATOM 3985 C CA . GLY A 1 496 ? -27.859 11.18 -1.329 1 91.19 496 GLY A CA 1
ATOM 3986 C C . GLY A 1 496 ? -27.422 9.812 -0.832 1 91.19 496 GLY A C 1
ATOM 3987 O O . GLY A 1 496 ? -28.062 8.805 -1.15 1 91.19 496 GLY A O 1
ATOM 3988 N N . GLY A 1 497 ? -26.297 9.828 -0.102 1 93.69 497 GLY A N 1
ATOM 3989 C CA . GLY A 1 497 ? -25.781 8.578 0.43 1 93.69 497 GLY A CA 1
ATOM 3990 C C . GLY A 1 497 ? -24.984 7.781 -0.589 1 93.69 497 GLY A C 1
ATOM 3991 O O . GLY A 1 497 ? -24.484 8.336 -1.561 1 93.69 497 GLY A O 1
ATOM 3992 N N . PHE A 1 498 ? -24.812 6.496 -0.311 1 95.19 498 PHE A N 1
ATOM 3993 C CA . PHE A 1 498 ? -24.047 5.664 -1.23 1 95.19 498 PHE A CA 1
ATOM 3994 C C . PHE A 1 498 ? -24.422 4.195 -1.063 1 95.19 498 PHE A C 1
ATOM 3996 O O . PHE A 1 498 ? -24.906 3.789 -0.008 1 95.19 498 PHE A O 1
ATOM 4003 N N . SER A 1 499 ? -24.312 3.475 -2.117 1 96.62 499 SER A N 1
ATOM 4004 C CA . SER A 1 499 ? -24.375 2.016 -2.139 1 96.62 499 SER A CA 1
ATOM 4005 C C . SER A 1 499 ? -23 1.396 -1.914 1 96.62 499 SER A C 1
ATOM 4007 O O . SER A 1 499 ? -21.984 2.033 -2.166 1 96.62 499 SER A O 1
ATOM 4009 N N . LYS A 1 500 ? -23.016 0.169 -1.362 1 95.5 500 LYS A N 1
ATOM 4010 C CA . LYS A 1 500 ? -21.75 -0.522 -1.082 1 95.5 500 LYS A CA 1
ATOM 4011 C C . LYS A 1 500 ? -21.703 -1.876 -1.785 1 95.5 500 LYS A C 1
ATOM 4013 O O . LYS A 1 500 ? -22.719 -2.574 -1.873 1 95.5 500 LYS A O 1
ATOM 4018 N N . THR A 1 501 ? -20.547 -2.225 -2.305 1 94.62 501 THR A N 1
ATOM 4019 C CA . THR A 1 501 ? -20.312 -3.512 -2.955 1 94.62 501 THR A CA 1
ATOM 4020 C C . THR A 1 501 ? -18.953 -4.086 -2.562 1 94.62 501 THR A C 1
ATOM 4022 O O . THR A 1 501 ? -18.125 -3.385 -1.982 1 94.62 501 THR A O 1
ATOM 4025 N N . ASN A 1 502 ? -18.781 -5.395 -2.836 1 92.31 502 ASN A N 1
ATOM 4026 C CA . ASN A 1 502 ? -17.453 -5.996 -2.719 1 92.31 502 ASN A CA 1
ATOM 4027 C C . ASN A 1 502 ? -16.656 -5.879 -4.02 1 92.31 502 ASN A C 1
ATOM 4029 O O . ASN A 1 502 ? -15.523 -6.336 -4.105 1 92.31 502 ASN A O 1
ATOM 4033 N N . LEU A 1 503 ? -17.234 -5.281 -5.062 1 92.19 503 LEU A N 1
ATOM 4034 C CA . LEU A 1 503 ? -16.594 -5.094 -6.355 1 92.19 503 LEU A CA 1
ATOM 4035 C C . LEU A 1 503 ? -15.555 -3.973 -6.285 1 92.19 503 LEU A C 1
ATOM 4037 O O . LEU A 1 503 ? -15.562 -3.178 -5.34 1 92.19 503 LEU A O 1
ATOM 4041 N N . PRO A 1 504 ? -14.727 -3.84 -7.293 1 91.81 504 PRO A N 1
ATOM 4042 C CA . PRO A 1 504 ? -13.703 -2.793 -7.27 1 91.81 504 PRO A CA 1
ATOM 4043 C C . PRO A 1 504 ? -14.297 -1.392 -7.133 1 91.81 504 PRO A C 1
ATOM 4045 O O . PRO A 1 504 ? -13.656 -0.501 -6.566 1 91.81 504 PRO A O 1
ATOM 4048 N N . ILE A 1 505 ? -15.484 -1.131 -7.516 1 95.69 505 ILE A N 1
ATOM 4049 C CA . ILE A 1 505 ? -16.062 0.209 -7.426 1 95.69 505 ILE A CA 1
ATOM 4050 C C . ILE A 1 505 ? -16.297 0.565 -5.961 1 95.69 505 ILE A C 1
ATOM 4052 O O . ILE A 1 505 ? -16.469 1.739 -5.621 1 95.69 505 ILE A O 1
ATOM 4056 N N . GLY A 1 506 ? -16.422 -0.424 -5.082 1 93 506 GLY A N 1
ATOM 4057 C CA . GLY A 1 506 ? -16.578 -0.207 -3.652 1 93 506 GLY A CA 1
ATOM 4058 C C . GLY A 1 506 ? -17.828 0.562 -3.287 1 93 506 GLY A C 1
ATOM 4059 O O . GLY A 1 506 ? -18.891 -0.031 -3.109 1 93 506 GLY A O 1
ATOM 4060 N N . GLN A 1 507 ? -17.688 1.94 -3.287 1 95 507 GLN A N 1
ATOM 4061 C CA . GLN A 1 507 ? -18.828 2.799 -2.939 1 95 507 GLN A CA 1
ATOM 4062 C C . GLN A 1 507 ? -19.328 3.559 -4.16 1 95 507 GLN A C 1
ATOM 4064 O O . GLN A 1 507 ? -18.547 4.168 -4.891 1 95 507 GLN A O 1
ATOM 4069 N N . LEU A 1 508 ? -20.609 3.455 -4.336 1 96.69 508 LEU A N 1
ATOM 4070 C CA . LEU A 1 508 ? -21.281 4.25 -5.355 1 96.69 508 LEU A CA 1
ATOM 4071 C C . LEU A 1 508 ? -22.109 5.363 -4.723 1 96.69 508 LEU A C 1
ATOM 4073 O O . LEU A 1 508 ? -23.188 5.105 -4.168 1 96.69 508 LEU A O 1
ATOM 4077 N N . HIS A 1 509 ? -21.641 6.594 -4.855 1 95.62 509 HIS A N 1
ATOM 4078 C CA . HIS A 1 509 ? -22.266 7.754 -4.234 1 95.62 509 HIS A CA 1
ATOM 4079 C C . HIS A 1 509 ? -23.312 8.375 -5.16 1 95.62 509 HIS A C 1
ATOM 4081 O O . HIS A 1 509 ? -23.125 8.391 -6.379 1 95.62 509 HIS A O 1
ATOM 4087 N N . TYR A 1 510 ? -24.328 8.883 -4.496 1 93.38 510 TYR A N 1
ATOM 4088 C CA . TYR A 1 510 ? -25.422 9.602 -5.16 1 93.38 510 TYR A CA 1
ATOM 4089 C C . TYR A 1 510 ? -25.438 11.062 -4.738 1 93.38 510 TYR A C 1
ATOM 4091 O O . TYR A 1 510 ? -26.328 11.492 -4.004 1 93.38 510 TYR A O 1
ATOM 4099 N N . PRO A 1 511 ? -24.484 11.805 -5.312 1 81.25 511 PRO A N 1
ATOM 4100 C CA . PRO A 1 511 ? -24.422 13.188 -4.836 1 81.25 511 PRO A CA 1
ATOM 4101 C C . PRO A 1 511 ? -25.688 13.977 -5.125 1 81.25 511 PRO A C 1
ATOM 4103 O O . PRO A 1 511 ? -26.266 13.844 -6.207 1 81.25 511 PRO A O 1
ATOM 4106 N N . SER A 1 512 ? -26.641 14.219 -4.258 1 65.81 512 SER A N 1
ATOM 4107 C CA . SER A 1 512 ? -27.875 14.945 -4.504 1 65.81 512 SER A CA 1
ATOM 4108 C C . SER A 1 512 ? -27.609 16.406 -4.859 1 65.81 512 SER A C 1
ATOM 4110 O O . SER A 1 512 ? -27.703 16.781 -6.027 1 65.81 512 SER A O 1
ATOM 4112 N N . ASN A 1 513 ? -27.734 17.266 -3.771 1 57.03 513 ASN A N 1
ATOM 4113 C CA . ASN A 1 513 ? -27.828 18.719 -3.803 1 57.03 513 ASN A CA 1
ATOM 4114 C C . ASN A 1 513 ? -26.531 19.359 -4.297 1 57.03 513 ASN A C 1
ATOM 4116 O O . ASN A 1 513 ? -26.438 20.578 -4.402 1 57.03 513 ASN A O 1
ATOM 4120 N N . VAL A 1 514 ? -25.641 18.625 -4.117 1 50.75 514 VAL A N 1
ATOM 4121 C CA . VAL A 1 514 ? -24.375 19.328 -4.309 1 50.75 514 VAL A CA 1
ATOM 4122 C C . VAL A 1 514 ? -24.234 19.781 -5.762 1 50.75 514 VAL A C 1
ATOM 4124 O O . VAL A 1 514 ? -23.484 20.703 -6.066 1 50.75 514 VAL A O 1
ATOM 4127 N N . THR A 1 515 ? -24.625 18.875 -6.648 1 47.19 515 THR A N 1
ATOM 4128 C CA . THR A 1 515 ? -24.438 19.25 -8.047 1 47.19 515 THR A CA 1
ATOM 4129 C C . THR A 1 515 ? -25.406 20.344 -8.453 1 47.19 515 THR A C 1
ATOM 4131 O O . THR A 1 515 ? -25.422 20.766 -9.609 1 47.19 515 THR A O 1
ATOM 4134 N N . GLY A 1 516 ? -25.891 21 -7.645 1 46.12 516 GLY A N 1
ATOM 4135 C CA . GLY A 1 516 ? -26.828 22.078 -7.945 1 46.12 516 GLY A CA 1
ATOM 4136 C C . GLY A 1 516 ? -28.234 21.578 -8.195 1 46.12 516 GLY A C 1
ATOM 4137 O O . GLY A 1 516 ? -28.453 20.359 -8.328 1 46.12 516 GLY A O 1
ATOM 4138 N N . GLU A 1 517 ? -29.328 22.156 -7.633 1 50.44 517 GLU A N 1
ATOM 4139 C CA . GLU A 1 517 ? -30.703 22 -8.086 1 50.44 517 GLU A CA 1
ATOM 4140 C C . GLU A 1 517 ? -30.781 21.984 -9.609 1 50.44 517 GLU A C 1
ATOM 4142 O O . GLU A 1 517 ? -30.797 23.047 -10.242 1 50.44 517 GLU A O 1
ATOM 4147 N N . HIS A 1 518 ? -29.969 21.219 -10.109 1 51.56 518 HIS A N 1
ATOM 4148 C CA . HIS A 1 518 ? -30.062 21.281 -11.562 1 51.56 518 HIS A CA 1
ATOM 4149 C C . HIS A 1 518 ? -31.5 21.047 -12.031 1 51.56 518 HIS A C 1
ATOM 4151 O O . HIS A 1 518 ? -32.125 20.047 -11.656 1 51.56 518 HIS A O 1
ATOM 4157 N N . PRO A 1 519 ? -32 22.031 -12.359 1 60.75 519 PRO A N 1
ATOM 4158 C CA . PRO A 1 519 ? -33.375 21.922 -12.875 1 60.75 519 PRO A CA 1
ATOM 4159 C C . PRO A 1 519 ? -33.562 20.734 -13.812 1 60.75 519 PRO A C 1
ATOM 4161 O O . PRO A 1 519 ? -34.656 20.188 -13.922 1 60.75 519 PRO A O 1
ATOM 4164 N N . GLY A 1 520 ? -32.469 20.203 -14.344 1 70.06 520 GLY A N 1
ATOM 4165 C CA . GLY A 1 520 ? -32.688 19.156 -15.32 1 70.06 520 GLY A CA 1
ATOM 4166 C C . GLY A 1 520 ? -32.625 17.766 -14.727 1 70.06 520 GLY A C 1
ATOM 4167 O O . GLY A 1 520 ? -32.844 17.578 -13.531 1 70.06 520 GLY A O 1
ATOM 4168 N N . LYS A 1 521 ? -32.656 16.766 -15.609 1 85.12 521 LYS A N 1
ATOM 4169 C CA . LYS A 1 521 ? -32.75 15.359 -15.234 1 85.12 521 LYS A CA 1
ATOM 4170 C C . LYS A 1 521 ? -31.391 14.719 -15.094 1 85.12 521 LYS A C 1
ATOM 4172 O O . LYS A 1 521 ? -31.25 13.633 -14.531 1 85.12 521 LYS A O 1
ATOM 4177 N N . LYS A 1 522 ? -30.359 15.477 -15.484 1 90.81 522 LYS A N 1
ATOM 4178 C CA . LYS A 1 522 ? -29.031 14.891 -15.516 1 90.81 522 LYS A CA 1
ATOM 4179 C C . LYS A 1 522 ? -28.422 14.828 -14.117 1 90.81 522 LYS A C 1
ATOM 4181 O O . LYS A 1 522 ? -28.781 15.617 -13.242 1 90.81 522 LYS A O 1
ATOM 4186 N N . GLY A 1 523 ? -27.578 13.922 -13.836 1 91.5 523 GLY A N 1
ATOM 4187 C CA . GLY A 1 523 ? -26.859 13.781 -12.586 1 91.5 523 GLY A CA 1
ATOM 4188 C C . GLY A 1 523 ? -25.5 13.109 -12.758 1 91.5 523 GLY A C 1
ATOM 4189 O O . GLY A 1 523 ? -25.172 12.633 -13.844 1 91.5 523 GLY A O 1
ATOM 4190 N N . ILE A 1 524 ? -24.719 13.203 -11.742 1 94.19 524 ILE A N 1
ATOM 4191 C CA . ILE A 1 524 ? -23.406 12.555 -11.742 1 94.19 524 ILE A CA 1
ATOM 4192 C C . ILE A 1 524 ? -23.359 11.5 -10.641 1 94.19 524 ILE A C 1
ATOM 4194 O O . ILE A 1 524 ? -23.625 11.797 -9.477 1 94.19 524 ILE A O 1
ATOM 4198 N N . LEU A 1 525 ? -23.047 10.258 -11 1 95.75 525 LEU A N 1
ATOM 4199 C CA . LEU A 1 525 ? -22.703 9.211 -10.047 1 95.75 525 LEU A CA 1
ATOM 4200 C C . LEU A 1 525 ? -21.203 9.242 -9.727 1 95.75 525 LEU A C 1
ATOM 4202 O O . LEU A 1 525 ? -20.391 9.562 -10.602 1 95.75 525 LEU A O 1
ATOM 4206 N N . LEU A 1 526 ? -20.922 8.969 -8.484 1 96.75 526 LEU A N 1
ATOM 4207 C CA . LEU A 1 526 ? -19.531 9.016 -8.062 1 96.75 526 LEU A CA 1
ATOM 4208 C C . LEU A 1 526 ? -19.078 7.68 -7.484 1 96.75 526 LEU A C 1
ATOM 4210 O O . LEU A 1 526 ? -19.672 7.191 -6.516 1 96.75 526 LEU A O 1
ATOM 4214 N N . VAL A 1 527 ? -18.109 7.055 -8.164 1 97.5 527 VAL A N 1
ATOM 4215 C CA . VAL A 1 527 ? -17.391 5.914 -7.602 1 97.5 527 VAL A CA 1
ATOM 4216 C C . VAL A 1 527 ? -16.203 6.406 -6.781 1 97.5 527 VAL A C 1
ATOM 4218 O O . VAL A 1 527 ? -15.352 7.148 -7.289 1 97.5 527 VAL A O 1
ATOM 4221 N N . TYR A 1 528 ? -16.219 6.066 -5.52 1 95.94 528 TYR A N 1
ATOM 4222 C CA . TYR A 1 528 ? -15.133 6.48 -4.629 1 95.94 528 TYR A CA 1
ATOM 4223 C C . TYR A 1 528 ? -14.359 5.27 -4.113 1 95.94 528 TYR A C 1
ATOM 4225 O O . TYR A 1 528 ? -14.906 4.449 -3.371 1 95.94 528 TYR A O 1
ATOM 4233 N N . THR A 1 529 ? -12.992 5.16 -4.516 1 95.56 529 THR A N 1
ATOM 4234 C CA . THR A 1 529 ? -12.203 3.975 -4.203 1 95.56 529 THR A CA 1
ATOM 4235 C C . THR A 1 529 ? -10.938 4.355 -3.432 1 95.56 529 THR A C 1
ATOM 4237 O O . THR A 1 529 ? -10.414 5.457 -3.596 1 95.56 529 THR A O 1
ATOM 4240 N N . TRP A 1 530 ? -10.492 3.432 -2.609 1 93 530 TRP A N 1
ATOM 4241 C CA . TRP A 1 530 ? -9.258 3.537 -1.835 1 93 530 TRP A CA 1
ATOM 4242 C C . TRP A 1 530 ? -8.422 2.273 -1.973 1 93 530 TRP A C 1
ATOM 4244 O O . TRP A 1 530 ? -8.852 1.299 -2.594 1 93 530 TRP A O 1
ATOM 4254 N N . LYS A 1 531 ? -7.191 2.32 -1.453 1 89.69 531 LYS A N 1
ATOM 4255 C CA . LYS A 1 531 ? -6.285 1.18 -1.368 1 89.69 531 LYS A CA 1
ATOM 4256 C C . LYS A 1 531 ? -6.047 0.562 -2.744 1 89.69 531 LYS A C 1
ATOM 4258 O O . LYS A 1 531 ? -5.824 1.277 -3.721 1 89.69 531 LYS A O 1
ATOM 4263 N N . THR A 1 532 ? -6.211 -0.794 -2.809 1 88.19 532 THR A N 1
ATOM 4264 C CA . THR A 1 532 ? -5.902 -1.525 -4.031 1 88.19 532 THR A CA 1
ATOM 4265 C C . THR A 1 532 ? -6.879 -1.156 -5.145 1 88.19 532 THR A C 1
ATOM 4267 O O . THR A 1 532 ? -6.492 -1.068 -6.312 1 88.19 532 THR A O 1
ATOM 4270 N N . GLU A 1 533 ? -8.164 -0.936 -4.797 1 93.12 533 GLU A N 1
ATOM 4271 C CA . GLU A 1 533 ? -9.172 -0.611 -5.801 1 93.12 533 GLU A CA 1
ATOM 4272 C C . GLU A 1 533 ? -8.867 0.729 -6.465 1 93.12 533 GLU A C 1
ATOM 4274 O O . GLU A 1 533 ? -9.109 0.9 -7.664 1 93.12 533 GLU A O 1
ATOM 4279 N N . ALA A 1 534 ? -8.336 1.633 -5.637 1 94.62 534 ALA A N 1
ATOM 4280 C CA . ALA A 1 534 ? -7.93 2.912 -6.211 1 94.62 534 ALA A CA 1
ATOM 4281 C C . ALA A 1 534 ? -6.812 2.725 -7.234 1 94.62 534 ALA A C 1
ATOM 4283 O O . ALA A 1 534 ? -6.816 3.359 -8.289 1 94.62 534 ALA A O 1
ATOM 4284 N N . LEU A 1 535 ? -5.914 1.851 -6.934 1 92.19 535 LEU A N 1
ATOM 4285 C CA . LEU A 1 535 ? -4.785 1.601 -7.82 1 92.19 535 LEU A CA 1
ATOM 4286 C C . LEU A 1 535 ? -5.23 0.85 -9.07 1 92.19 535 LEU A C 1
ATOM 4288 O O . LEU A 1 535 ? -4.684 1.062 -10.156 1 92.19 535 LEU A O 1
ATOM 4292 N N . LEU A 1 536 ? -6.223 -0.017 -8.906 1 93.06 536 LEU A N 1
ATOM 4293 C CA . LEU A 1 536 ? -6.75 -0.752 -10.055 1 93.06 536 LEU A CA 1
ATOM 4294 C C . LEU A 1 536 ? -7.328 0.201 -11.094 1 93.06 536 LEU A C 1
ATOM 4296 O O . LEU A 1 536 ? -6.996 0.108 -12.281 1 93.06 536 LEU A O 1
ATOM 4300 N N . PHE A 1 537 ? -8.109 1.105 -10.648 1 95 537 PHE A N 1
ATOM 4301 C CA . PHE A 1 537 ? -8.688 2.064 -11.586 1 95 537 PHE A CA 1
ATOM 4302 C C . PHE A 1 537 ? -7.625 3.041 -12.078 1 95 537 PHE A C 1
ATOM 4304 O O . PHE A 1 537 ? -7.672 3.488 -13.227 1 95 537 PHE A O 1
ATOM 4311 N N . GLY A 1 538 ? -6.691 3.373 -11.203 1 92.94 538 GLY A N 1
ATOM 4312 C CA . GLY A 1 538 ? -5.594 4.242 -11.602 1 92.94 538 GLY A CA 1
ATOM 4313 C C . GLY A 1 538 ? -4.699 3.625 -12.664 1 92.94 538 GLY A C 1
ATOM 4314 O O . GLY A 1 538 ? -3.996 4.34 -13.383 1 92.94 538 GLY A O 1
ATOM 4315 N N . SER A 1 539 ? -4.742 2.336 -12.773 1 90 539 SER A N 1
ATOM 4316 C CA . SER A 1 539 ? -3.891 1.616 -13.719 1 90 539 SER A CA 1
ATOM 4317 C C . SER A 1 539 ? -4.461 1.665 -15.133 1 90 539 SER A C 1
ATOM 4319 O O . SER A 1 539 ? -3.773 1.333 -16.094 1 90 539 SER A O 1
ATOM 4321 N N . LEU A 1 540 ? -5.711 2.078 -15.25 1 90.88 540 LEU A N 1
ATOM 4322 C CA . LEU A 1 540 ? -6.426 2.049 -16.516 1 90.88 540 LEU A CA 1
ATOM 4323 C C . LEU A 1 540 ? -6.484 3.439 -17.141 1 90.88 540 LEU A C 1
ATOM 4325 O O . LEU A 1 540 ? -6.445 4.445 -16.438 1 90.88 540 LEU A O 1
ATOM 4329 N N . ASP A 1 541 ? -6.508 3.457 -18.469 1 90.5 541 ASP A N 1
ATOM 4330 C CA . ASP A 1 541 ? -6.871 4.727 -19.094 1 90.5 541 ASP A CA 1
ATOM 4331 C C . ASP A 1 541 ? -8.305 5.121 -18.75 1 90.5 541 ASP A C 1
ATOM 4333 O O . ASP A 1 541 ? -9.141 4.258 -18.469 1 90.5 541 ASP A O 1
ATOM 4337 N N . PRO A 1 542 ? -8.664 6.363 -18.75 1 93.31 542 PRO A N 1
ATOM 4338 C CA . PRO A 1 542 ? -9.961 6.836 -18.266 1 93.31 542 PRO A CA 1
ATOM 4339 C C . PRO A 1 542 ? -11.133 6.16 -18.969 1 93.31 542 PRO A C 1
ATOM 4341 O O . PRO A 1 542 ? -12.133 5.812 -18.328 1 93.31 542 PRO A O 1
ATOM 4344 N N . ALA A 1 543 ? -11.047 5.996 -20.281 1 92.81 543 ALA A N 1
ATOM 4345 C CA . ALA A 1 543 ? -12.148 5.383 -21.016 1 92.81 543 ALA A CA 1
ATOM 4346 C C . ALA A 1 543 ? -12.406 3.959 -20.531 1 92.81 543 ALA A C 1
ATOM 4348 O O . ALA A 1 543 ? -13.555 3.566 -20.328 1 92.81 543 ALA A O 1
ATOM 4349 N N . THR A 1 544 ? -11.336 3.18 -20.344 1 90.31 544 THR A N 1
ATOM 4350 C CA . THR A 1 544 ? -11.461 1.804 -19.875 1 90.31 544 THR A CA 1
ATOM 4351 C C . THR A 1 544 ? -11.953 1.765 -18.422 1 90.31 544 THR A C 1
ATOM 4353 O O . THR A 1 544 ? -12.781 0.921 -18.078 1 90.31 544 THR A O 1
ATOM 4356 N N . ALA A 1 545 ? -11.375 2.656 -17.594 1 94.88 545 ALA A N 1
ATOM 4357 C CA . ALA A 1 545 ? -11.797 2.727 -16.203 1 94.88 545 ALA A CA 1
ATOM 4358 C C . ALA A 1 545 ? -13.305 2.982 -16.094 1 94.88 545 ALA A C 1
ATOM 4360 O O . ALA A 1 545 ? -13.992 2.33 -15.312 1 94.88 545 ALA A O 1
ATOM 4361 N N . LEU A 1 546 ? -13.805 3.9 -16.906 1 96.38 546 LEU A N 1
ATOM 4362 C CA . LEU A 1 546 ? -15.227 4.246 -16.875 1 96.38 546 LEU A CA 1
ATOM 4363 C C . LEU A 1 546 ? -16.078 3.096 -17.406 1 96.38 546 LEU A C 1
ATOM 4365 O O . LEU A 1 546 ? -17.141 2.809 -16.859 1 96.38 546 LEU A O 1
ATOM 4369 N N . TYR A 1 547 ? -15.602 2.486 -18.422 1 92.62 547 TYR A N 1
ATOM 4370 C CA . TYR A 1 547 ? -16.328 1.339 -18.953 1 92.62 547 TYR A CA 1
ATOM 4371 C C . TYR A 1 547 ? -16.469 0.248 -17.906 1 92.62 547 TYR A C 1
ATOM 4373 O O . TYR A 1 547 ? -17.578 -0.274 -17.703 1 92.62 547 TYR A O 1
ATOM 4381 N N . GLU A 1 548 ? -15.352 -0.074 -17.234 1 91.81 548 GLU A N 1
ATOM 4382 C CA . GLU A 1 548 ? -15.367 -1.104 -16.203 1 91.81 548 GLU A CA 1
ATOM 4383 C C . GLU A 1 548 ? -16.281 -0.708 -15.039 1 91.81 548 GLU A C 1
ATOM 4385 O O . GLU A 1 548 ? -16.984 -1.55 -14.484 1 91.81 548 GLU A O 1
ATOM 4390 N N . ALA A 1 549 ? -16.234 0.526 -14.664 1 96.81 549 ALA A N 1
ATOM 4391 C CA . ALA A 1 549 ? -17.094 1.014 -13.586 1 96.81 549 ALA A CA 1
ATOM 4392 C C . ALA A 1 549 ? -18.562 0.874 -13.953 1 96.81 549 ALA A C 1
ATOM 4394 O O . ALA A 1 549 ? -19.375 0.451 -13.125 1 96.81 549 ALA A O 1
ATOM 4395 N N . VAL A 1 550 ? -18.875 1.255 -15.164 1 97.06 550 VAL A N 1
ATOM 4396 C CA . VAL A 1 550 ? -20.266 1.2 -15.617 1 97.06 550 VAL A CA 1
ATOM 4397 C C . VAL A 1 550 ? -20.75 -0.245 -15.602 1 97.06 550 VAL A C 1
ATOM 4399 O O . VAL A 1 550 ? -21.891 -0.516 -15.188 1 97.06 550 VAL A O 1
ATOM 4402 N N . GLU A 1 551 ? -19.906 -1.159 -16.031 1 93.12 551 GLU A N 1
ATOM 4403 C CA . GLU A 1 551 ? -20.266 -2.57 -16 1 93.12 551 GLU A CA 1
ATOM 4404 C C . GLU A 1 551 ? -20.562 -3.039 -14.57 1 93.12 551 GLU A C 1
ATOM 4406 O O . GLU A 1 551 ? -21.484 -3.814 -14.344 1 93.12 551 GLU A O 1
ATOM 4411 N N . GLN A 1 552 ? -19.812 -2.604 -13.656 1 94.88 552 GLN A N 1
ATOM 4412 C CA . GLN A 1 552 ? -20 -2.99 -12.266 1 94.88 552 GLN A CA 1
ATOM 4413 C C . GLN A 1 552 ? -21.219 -2.301 -11.664 1 94.88 552 GLN A C 1
ATOM 4415 O O . GLN A 1 552 ? -22 -2.926 -10.938 1 94.88 552 GLN A O 1
ATOM 4420 N N . ILE A 1 553 ? -21.422 -1.004 -11.977 1 97.81 553 ILE A N 1
ATOM 4421 C CA . ILE A 1 553 ? -22.578 -0.267 -11.5 1 97.81 553 ILE A CA 1
ATOM 4422 C C . ILE A 1 553 ? -23.859 -0.923 -12.016 1 97.81 553 ILE A C 1
ATOM 4424 O O . ILE A 1 553 ? -24.875 -0.971 -11.312 1 97.81 553 ILE A O 1
ATOM 4428 N N . ALA A 1 554 ? -23.812 -1.506 -13.18 1 96.44 554 ALA A N 1
ATOM 4429 C CA . ALA A 1 554 ? -24.984 -2.117 -13.812 1 96.44 554 ALA A CA 1
ATOM 4430 C C . ALA A 1 554 ? -25.484 -3.303 -13 1 96.44 554 ALA A C 1
ATOM 4432 O O . ALA A 1 554 ? -26.641 -3.703 -13.133 1 96.44 554 ALA A O 1
ATOM 4433 N N . THR A 1 555 ? -24.672 -3.822 -12.125 1 93.31 555 THR A N 1
ATOM 4434 C CA . THR A 1 555 ? -25.109 -4.926 -11.281 1 93.31 555 THR A CA 1
ATOM 4435 C C . THR A 1 555 ? -26.047 -4.434 -10.188 1 93.31 555 THR A C 1
ATOM 4437 O O . THR A 1 555 ? -26.797 -5.219 -9.602 1 93.31 555 THR A O 1
ATOM 4440 N N . ILE A 1 556 ? -26.047 -3.146 -9.938 1 95.88 556 ILE A N 1
ATOM 4441 C CA . ILE A 1 556 ? -26.906 -2.508 -8.945 1 95.88 556 ILE A CA 1
ATOM 4442 C C . ILE A 1 556 ? -28.016 -1.729 -9.664 1 95.88 556 ILE A C 1
ATOM 4444 O O . ILE A 1 556 ? -29.172 -1.794 -9.266 1 95.88 556 ILE A O 1
ATOM 4448 N N . HIS A 1 557 ? -27.531 -1.001 -10.641 1 96.94 557 HIS A N 1
ATOM 4449 C CA . HIS A 1 557 ? -28.406 -0.172 -11.461 1 96.94 557 HIS A CA 1
ATOM 4450 C C . HIS A 1 557 ? -28.297 -0.548 -12.938 1 96.94 557 HIS A C 1
ATOM 4452 O O . HIS A 1 557 ? -27.625 0.14 -13.711 1 96.94 557 HIS A O 1
ATOM 4458 N N . PRO A 1 558 ? -29.031 -1.547 -13.336 1 95.75 558 PRO A N 1
ATOM 4459 C CA . PRO A 1 558 ? -28.953 -1.933 -14.742 1 95.75 558 PRO A CA 1
ATOM 4460 C C . PRO A 1 558 ? -29.344 -0.8 -15.688 1 95.75 558 PRO A C 1
ATOM 4462 O O . PRO A 1 558 ? -28.922 -0.776 -16.844 1 95.75 558 PRO A O 1
ATOM 4465 N N . GLU A 1 559 ? -30.094 0.173 -15.227 1 95.38 559 GLU A N 1
ATOM 4466 C CA . GLU A 1 559 ? -30.609 1.299 -16 1 95.38 559 GLU A CA 1
ATOM 4467 C C . GLU A 1 559 ? -29.469 2.154 -16.547 1 95.38 559 GLU A C 1
ATOM 4469 O O . GLU A 1 559 ? -29.656 2.926 -17.484 1 95.38 559 GLU A O 1
ATOM 4474 N N . ILE A 1 560 ? -28.312 2.02 -15.906 1 97 560 ILE A N 1
ATOM 4475 C CA . ILE A 1 560 ? -27.203 2.902 -16.266 1 97 560 ILE A CA 1
ATOM 4476 C C . ILE A 1 560 ? -26.812 2.652 -17.719 1 97 560 ILE A C 1
ATOM 4478 O O . ILE A 1 560 ? -26.25 3.535 -18.375 1 97 560 ILE A O 1
ATOM 4482 N N . LYS A 1 561 ? -27.062 1.416 -18.156 1 93.81 561 LYS A N 1
ATOM 4483 C CA . LYS A 1 561 ? -26.75 1.098 -19.547 1 93.81 561 LYS A CA 1
ATOM 4484 C C . LYS A 1 561 ? -27.531 1.995 -20.5 1 93.81 561 LYS A C 1
ATOM 4486 O O . LYS A 1 561 ? -28.75 2.066 -20.438 1 93.81 561 LYS A O 1
ATOM 4491 N N . GLY A 1 562 ? -26.938 2.701 -21.297 1 94.25 562 GLY A N 1
ATOM 4492 C CA . GLY A 1 562 ? -27.562 3.613 -22.234 1 94.25 562 GLY A CA 1
ATOM 4493 C C . GLY A 1 562 ? -27.75 5.012 -21.672 1 94.25 562 GLY A C 1
ATOM 4494 O O . GLY A 1 562 ? -28.219 5.91 -22.375 1 94.25 562 GLY A O 1
ATOM 4495 N N . GLN A 1 563 ? -27.406 5.223 -20.422 1 96.12 563 GLN A N 1
ATOM 4496 C CA . GLN A 1 563 ? -27.656 6.504 -19.766 1 96.12 563 GLN A CA 1
ATOM 4497 C C . GLN A 1 563 ? -26.375 7.328 -19.656 1 96.12 563 GLN A C 1
ATOM 4499 O O . GLN A 1 563 ? -26.422 8.531 -19.375 1 96.12 563 GLN A O 1
ATOM 4504 N N . VAL A 1 564 ? -25.234 6.75 -19.906 1 97 564 VAL A N 1
ATOM 4505 C CA . VAL A 1 564 ? -23.969 7.41 -19.688 1 97 564 VAL A CA 1
ATOM 4506 C C . VAL A 1 564 ? -23.719 8.445 -20.781 1 97 564 VAL A C 1
ATOM 4508 O O . VAL A 1 564 ? -23.844 8.141 -21.969 1 97 564 VAL A O 1
ATOM 4511 N N . GLU A 1 565 ? -23.297 9.648 -20.438 1 95.5 565 GLU A N 1
ATOM 4512 C CA . GLU A 1 565 ? -23.016 10.703 -21.406 1 95.5 565 GLU A CA 1
ATOM 4513 C C . GLU A 1 565 ? -21.547 11.109 -21.359 1 95.5 565 GLU A C 1
ATOM 4515 O O . GLU A 1 565 ? -20.922 11.328 -22.406 1 95.5 565 GLU A O 1
ATOM 4520 N N . LYS A 1 566 ? -21.094 11.305 -20.172 1 94.12 566 LYS A N 1
ATOM 4521 C CA . LYS A 1 566 ? -19.75 11.812 -19.938 1 94.12 566 LYS A CA 1
ATOM 4522 C C . LYS A 1 566 ? -19.141 11.234 -18.656 1 94.12 566 LYS A C 1
ATOM 4524 O O . LYS A 1 566 ? -19.875 10.758 -17.781 1 94.12 566 LYS A O 1
ATOM 4529 N N . GLY A 1 567 ? -17.844 11.164 -18.641 1 96.38 567 GLY A N 1
ATOM 4530 C CA . GLY A 1 567 ? -17.188 10.727 -17.422 1 96.38 567 GLY A CA 1
ATOM 4531 C C . GLY A 1 567 ? -15.82 11.352 -17.219 1 96.38 567 GLY A C 1
ATOM 4532 O O . GLY A 1 567 ? -15.297 12 -18.125 1 96.38 567 GLY A O 1
ATOM 4533 N N . ALA A 1 568 ? -15.344 11.258 -16.031 1 97.38 568 ALA A N 1
ATOM 4534 C CA . ALA A 1 568 ? -14 11.688 -15.664 1 97.38 568 ALA A CA 1
ATOM 4535 C C . ALA A 1 568 ? -13.406 10.781 -14.586 1 97.38 568 ALA A C 1
ATOM 4537 O O . ALA A 1 568 ? -14.141 10.117 -13.852 1 97.38 568 ALA A O 1
ATOM 4538 N N . VAL A 1 569 ? -12.125 10.641 -14.617 1 97.38 569 VAL A N 1
ATOM 4539 C CA . VAL A 1 569 ? -11.406 9.859 -13.617 1 97.38 569 VAL A CA 1
ATOM 4540 C C . VAL A 1 569 ? -10.328 10.727 -12.969 1 97.38 569 VAL A C 1
ATOM 4542 O O . VAL A 1 569 ? -9.586 11.43 -13.656 1 97.38 569 VAL A O 1
ATOM 4545 N N . CYS A 1 570 ? -10.297 10.758 -11.68 1 97.31 570 CYS A N 1
ATOM 4546 C CA . CYS A 1 570 ? -9.219 11.422 -10.945 1 97.31 570 CYS A CA 1
ATOM 4547 C C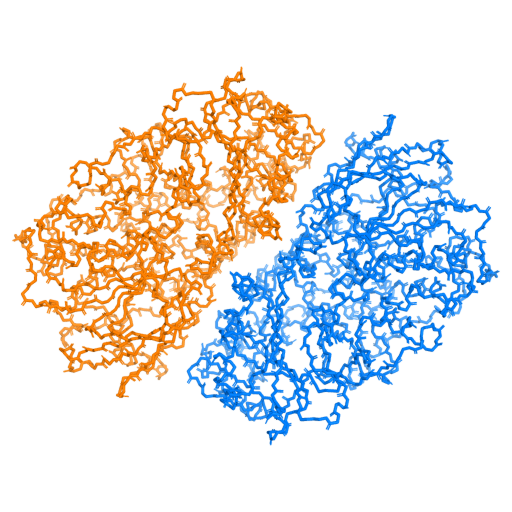 . CYS A 1 570 ? -8.539 10.445 -9.984 1 97.31 570 CYS A C 1
ATOM 4549 O O . CYS A 1 570 ? -9.086 10.133 -8.93 1 97.31 570 CYS A O 1
ATOM 4551 N N . ALA A 1 571 ? -7.379 10 -10.375 1 96.31 571 ALA A N 1
ATOM 4552 C CA . ALA A 1 571 ? -6.512 9.203 -9.508 1 96.31 571 ALA A CA 1
ATOM 4553 C C . ALA A 1 571 ? -5.402 10.062 -8.906 1 96.31 571 ALA A C 1
ATOM 4555 O O . ALA A 1 571 ? -4.508 10.523 -9.625 1 96.31 571 ALA A O 1
ATOM 4556 N N . TRP A 1 572 ? -5.363 10.141 -7.652 1 96.12 572 TRP A N 1
ATOM 4557 C CA . TRP A 1 572 ? -4.484 11.117 -7.012 1 96.12 572 TRP A CA 1
ATOM 4558 C C . TRP A 1 572 ? -3.033 10.648 -7.047 1 96.12 572 TRP A C 1
ATOM 4560 O O . TRP A 1 572 ? -2.113 11.469 -7.031 1 96.12 572 TRP A O 1
ATOM 4570 N N . TYR A 1 573 ? -2.734 9.383 -7.129 1 93.19 573 TYR A N 1
ATOM 4571 C CA . TYR A 1 573 ? -1.36 8.914 -7.281 1 93.19 573 TYR A CA 1
ATOM 4572 C C . TYR A 1 573 ? -0.859 9.148 -8.703 1 93.19 573 TYR A C 1
ATOM 4574 O O . TYR A 1 573 ? 0.342 9.055 -8.969 1 93.19 573 TYR A O 1
ATOM 4582 N N . ASN A 1 574 ? -1.8 9.445 -9.562 1 92.19 574 ASN A N 1
ATOM 4583 C CA . ASN A 1 574 ? -1.387 9.727 -10.938 1 92.19 574 ASN A CA 1
ATOM 4584 C C . ASN A 1 574 ? -1.213 11.219 -11.18 1 92.19 574 ASN A C 1
ATOM 4586 O O . ASN A 1 574 ? -0.96 11.641 -12.305 1 92.19 574 ASN A O 1
ATOM 4590 N N . GLN A 1 575 ? -1.411 12.016 -10.141 1 93.12 575 GLN A N 1
ATOM 4591 C CA . GLN A 1 575 ? -1.174 13.453 -10.227 1 93.12 575 GLN A CA 1
ATOM 4592 C C . GLN A 1 575 ? 0.234 13.805 -9.75 1 93.12 575 GLN A C 1
ATOM 4594 O O . GLN A 1 575 ? 0.545 13.688 -8.562 1 93.12 575 GLN A O 1
ATOM 4599 N N . PRO A 1 576 ? 1.063 14.32 -10.648 1 91.25 576 PRO A N 1
ATOM 4600 C CA . PRO A 1 576 ? 2.459 14.586 -10.289 1 91.25 576 PRO A CA 1
ATOM 4601 C C . PRO A 1 576 ? 2.592 15.57 -9.133 1 91.25 576 PRO A C 1
ATOM 4603 O O . PRO A 1 576 ? 3.613 15.586 -8.438 1 91.25 576 PRO A O 1
ATOM 4606 N N . ASN A 1 577 ? 1.573 16.359 -8.875 1 92.81 577 ASN A N 1
ATOM 4607 C CA . ASN A 1 577 ? 1.631 17.391 -7.855 1 92.81 577 ASN A CA 1
ATOM 4608 C C . ASN A 1 577 ? 1.037 16.922 -6.531 1 92.81 577 ASN A C 1
ATOM 4610 O O . ASN A 1 577 ? 1.079 17.641 -5.531 1 92.81 577 ASN A O 1
ATOM 4614 N N . ALA A 1 578 ? 0.445 15.75 -6.508 1 94.5 578 ALA A N 1
ATOM 4615 C CA . ALA A 1 578 ? -0.156 15.211 -5.293 1 94.5 578 ALA A CA 1
ATOM 4616 C C . ALA A 1 578 ? 0.555 13.938 -4.844 1 94.5 578 ALA A C 1
ATOM 4618 O O . ALA A 1 578 ? 1.004 13.844 -3.699 1 94.5 578 ALA A O 1
ATOM 4619 N N . GLN A 1 579 ? 0.696 12.984 -5.785 1 93.94 579 GLN A N 1
ATOM 4620 C CA . GLN A 1 579 ? 1.356 11.695 -5.578 1 93.94 579 GLN A CA 1
ATOM 4621 C C . GLN A 1 579 ? 0.779 10.977 -4.363 1 93.94 579 GLN A C 1
ATOM 4623 O O . GLN A 1 579 ? 1.524 10.43 -3.547 1 93.94 579 GLN A O 1
ATOM 4628 N N . GLY A 1 580 ? -0.534 11.055 -4.203 1 93.69 580 GLY A N 1
ATOM 4629 C CA . GLY A 1 580 ? -1.259 10.406 -3.127 1 93.69 580 GLY A CA 1
ATOM 4630 C C . GLY A 1 580 ? -2.521 11.141 -2.723 1 93.69 580 GLY A C 1
ATOM 4631 O O . GLY A 1 580 ? -2.682 12.32 -3.031 1 93.69 580 GLY A O 1
ATOM 4632 N N . GLY A 1 581 ? -3.391 10.484 -2.006 1 94.06 581 GLY A N 1
ATOM 4633 C CA . GLY A 1 581 ? -4.664 11.062 -1.605 1 94.06 581 GLY A CA 1
ATOM 4634 C C . GLY A 1 581 ? -4.59 11.812 -0.29 1 94.06 581 GLY A C 1
ATOM 4635 O O . GLY A 1 581 ? -4.863 13.016 -0.238 1 94.06 581 GLY A O 1
ATOM 4636 N N . PHE A 1 582 ? -4.238 11.172 0.808 1 93.94 582 PHE A N 1
ATOM 4637 C CA . PHE A 1 582 ? -4.141 11.766 2.135 1 93.94 582 PHE A CA 1
ATOM 4638 C C . PHE A 1 582 ? -3.301 10.898 3.061 1 93.94 582 PHE A C 1
ATOM 4640 O O . PHE A 1 582 ? -3.105 9.711 2.795 1 93.94 582 PHE A O 1
ATOM 4647 N N . VAL A 1 583 ? -2.84 11.492 4.074 1 94.38 583 VAL A N 1
ATOM 4648 C CA . VAL A 1 583 ? -1.986 10.805 5.035 1 94.38 583 VAL A CA 1
ATOM 4649 C C . VAL A 1 583 ? -2.84 9.922 5.941 1 94.38 583 VAL A C 1
ATOM 4651 O O . VAL A 1 583 ? -3.879 10.352 6.441 1 94.38 583 VAL A O 1
ATOM 4654 N N . LEU A 1 584 ? -2.49 8.719 6.098 1 93.19 584 LEU A N 1
ATOM 4655 C CA . LEU A 1 584 ? -3.008 7.746 7.059 1 93.19 584 LEU A CA 1
ATOM 4656 C C . LEU A 1 584 ? -1.871 7.086 7.828 1 93.19 584 LEU A C 1
ATOM 4658 O O . LEU A 1 584 ? -1.258 6.133 7.348 1 93.19 584 LEU A O 1
ATOM 4662 N N . LEU A 1 585 ? -1.719 7.457 9.039 1 93.88 585 LEU A N 1
ATOM 4663 C CA . LEU A 1 585 ? -0.527 7.051 9.781 1 93.88 585 LEU A CA 1
ATOM 4664 C C . LEU A 1 585 ? -0.599 5.578 10.164 1 93.88 585 LEU A C 1
ATOM 4666 O O . LEU A 1 585 ? -1.629 5.105 10.648 1 93.88 585 LEU A O 1
ATOM 4670 N N . LYS A 1 586 ? 0.401 4.852 9.836 1 90.75 586 LYS A N 1
ATOM 4671 C CA . LYS A 1 586 ? 0.612 3.498 10.336 1 90.75 586 LYS A CA 1
ATOM 4672 C C . LYS A 1 586 ? 1.196 3.518 11.742 1 90.75 586 LYS A C 1
ATOM 4674 O O . LYS A 1 586 ? 1.544 4.582 12.266 1 90.75 586 LYS A O 1
ATOM 4679 N N . PRO A 1 587 ? 1.29 2.27 12.312 1 87.62 587 PRO A N 1
ATOM 4680 C CA . PRO A 1 587 ? 1.867 2.244 13.656 1 87.62 587 PRO A CA 1
ATOM 4681 C C . PRO A 1 587 ? 3.293 2.791 13.703 1 87.62 587 PRO A C 1
ATOM 4683 O O . PRO A 1 587 ? 4.078 2.547 12.781 1 87.62 587 PRO A O 1
ATOM 4686 N N . LYS A 1 588 ? 3.678 3.643 14.453 1 81.44 588 LYS A N 1
ATOM 4687 C CA . LYS A 1 588 ? 5.004 4.152 14.797 1 81.44 588 LYS A CA 1
ATOM 4688 C C . LYS A 1 588 ? 5.34 5.398 13.984 1 81.44 588 LYS A C 1
ATOM 4690 O O . LYS A 1 588 ? 6.453 5.922 14.07 1 81.44 588 LYS A O 1
ATOM 4695 N N . GLN A 1 589 ? 4.465 5.754 13.094 1 90.56 589 GLN A N 1
ATOM 4696 C CA . GLN A 1 589 ? 4.762 6.918 12.266 1 90.56 589 GLN A CA 1
ATOM 4697 C C . GLN A 1 589 ? 4.41 8.211 12.992 1 90.56 589 GLN A C 1
ATOM 4699 O O . GLN A 1 589 ? 4.754 9.305 12.531 1 90.56 589 GLN A O 1
ATOM 4704 N N . TYR A 1 590 ? 3.748 8.109 14.141 1 91.5 590 TYR A N 1
ATOM 4705 C CA . TYR A 1 590 ? 3.355 9.297 14.898 1 91.5 590 TYR A CA 1
ATOM 4706 C C . TYR A 1 590 ? 4.578 10.086 15.352 1 91.5 590 TYR A C 1
ATOM 4708 O O . TYR A 1 590 ? 4.555 11.32 15.383 1 91.5 590 TYR A O 1
ATOM 4716 N N . GLN A 1 591 ? 5.59 9.336 15.641 1 90.12 591 GLN A N 1
ATOM 4717 C CA . GLN A 1 591 ? 6.809 10.008 16.078 1 90.12 591 GLN A CA 1
ATOM 4718 C C . GLN A 1 591 ? 7.379 10.898 14.984 1 90.12 591 GLN A C 1
ATOM 4720 O O . GLN A 1 591 ? 7.953 11.953 15.258 1 90.12 591 GLN A O 1
ATOM 4725 N N . ASN A 1 592 ? 7.23 10.461 13.797 1 92.5 592 ASN A N 1
ATOM 4726 C CA . ASN A 1 592 ? 7.719 11.234 12.664 1 92.5 592 ASN A CA 1
ATOM 4727 C C . ASN A 1 592 ? 6.914 12.516 12.469 1 92.5 592 ASN A C 1
ATOM 4729 O O . ASN A 1 592 ? 7.488 13.578 12.219 1 92.5 592 ASN A O 1
ATOM 4733 N N . VAL A 1 593 ? 5.609 12.438 12.578 1 94.56 593 VAL A N 1
ATOM 4734 C CA . VAL A 1 593 ? 4.75 13.609 12.477 1 94.56 593 VAL A CA 1
ATOM 4735 C C . VAL A 1 593 ? 5.035 14.562 13.633 1 94.56 593 VAL A C 1
ATOM 4737 O O . VAL A 1 593 ? 5.137 15.781 13.438 1 94.56 593 VAL A O 1
ATOM 4740 N N . ARG A 1 594 ? 5.199 14.008 14.836 1 94 594 ARG A N 1
ATOM 4741 C CA . ARG A 1 594 ? 5.496 14.812 16.016 1 94 594 ARG A CA 1
ATOM 4742 C C . ARG A 1 594 ? 6.801 15.578 15.844 1 94 594 ARG A C 1
ATOM 4744 O O . ARG A 1 594 ? 6.898 16.75 16.234 1 94 594 ARG A O 1
ATOM 4751 N N . TYR A 1 595 ? 7.734 14.938 15.242 1 93 595 TYR A N 1
ATOM 4752 C CA . TYR A 1 595 ? 9.016 15.578 14.992 1 93 595 TYR A CA 1
ATOM 4753 C C . TYR A 1 595 ? 8.844 16.828 14.133 1 93 595 TYR A C 1
ATOM 4755 O O . TYR A 1 595 ? 9.43 17.875 14.414 1 93 595 TYR A O 1
ATOM 4763 N N . LEU A 1 596 ? 8.023 16.766 13.109 1 94 596 LEU A N 1
ATOM 4764 C CA . LEU A 1 596 ? 7.832 17.859 12.172 1 94 596 LEU A CA 1
ATOM 4765 C C . LEU A 1 596 ? 6.938 18.938 12.773 1 94 596 LEU A C 1
ATOM 4767 O O . LEU A 1 596 ? 7.07 20.125 12.445 1 94 596 LEU A O 1
ATOM 4771 N N . LEU A 1 597 ? 6.051 18.547 13.672 1 93.56 597 LEU A N 1
ATOM 4772 C CA . LEU A 1 597 ? 5.125 19.484 14.297 1 93.56 597 LEU A CA 1
ATOM 4773 C C . LEU A 1 597 ? 5.844 20.344 15.336 1 93.56 597 LEU A C 1
ATOM 4775 O O . LEU A 1 597 ? 5.449 21.484 15.578 1 93.56 597 LEU A O 1
ATOM 4779 N N . GLN A 1 598 ? 6.809 19.812 15.938 1 90.44 598 GLN A N 1
ATOM 4780 C CA . GLN A 1 598 ? 7.434 20.391 17.125 1 90.44 598 GLN A CA 1
ATOM 4781 C C . GLN A 1 598 ? 8.023 21.766 16.812 1 90.44 598 GLN A C 1
ATOM 4783 O O . GLN A 1 598 ? 7.812 22.719 17.578 1 90.44 598 GLN A O 1
ATOM 4788 N N . CYS A 1 599 ? 8.844 21.844 15.805 1 91.12 599 CYS A N 1
ATOM 4789 C CA . CYS A 1 599 ? 9.555 23.078 15.484 1 91.12 599 CYS A CA 1
ATOM 4790 C C . CYS A 1 599 ? 9.898 23.141 14 1 91.12 599 CYS A C 1
ATOM 4792 O O . CYS A 1 599 ? 9.984 22.109 13.336 1 91.12 599 CYS A O 1
ATOM 4794 N N . PRO A 1 600 ? 10.016 24.375 13.555 1 94.19 600 PRO A N 1
ATOM 4795 C CA . PRO A 1 600 ? 10.57 24.5 12.203 1 94.19 600 PRO A CA 1
ATOM 4796 C C . PRO A 1 600 ? 12.023 24.062 12.117 1 94.19 600 PRO A C 1
ATOM 4798 O O . PRO A 1 600 ? 12.602 23.625 13.125 1 94.19 600 PRO A O 1
ATOM 4801 N N . MET A 1 601 ? 12.562 24 10.984 1 94.75 601 MET A N 1
ATOM 4802 C CA . MET A 1 601 ? 13.984 23.781 10.727 1 94.75 601 MET A CA 1
ATOM 4803 C C . MET A 1 601 ? 14.625 25.031 10.117 1 94.75 601 MET A C 1
ATOM 4805 O O . MET A 1 601 ? 14.422 25.312 8.938 1 94.75 601 MET A O 1
ATOM 4809 N N . ALA A 1 602 ? 15.398 25.766 10.938 1 93.69 602 ALA A N 1
ATOM 4810 C CA . ALA A 1 602 ? 15.906 27.062 10.508 1 93.69 602 ALA A CA 1
ATOM 4811 C C . ALA A 1 602 ? 14.766 28 10.117 1 93.69 602 ALA A C 1
ATOM 4813 O O . ALA A 1 602 ? 13.797 28.141 10.867 1 93.69 602 ALA A O 1
ATOM 4814 N N . ASN A 1 603 ? 14.922 28.719 9.047 1 96 603 ASN A N 1
ATOM 4815 C CA . ASN A 1 603 ? 13.852 29.578 8.562 1 96 603 ASN A CA 1
ATOM 4816 C C . ASN A 1 603 ? 12.969 28.859 7.535 1 96 603 ASN A C 1
ATOM 4818 O O . ASN A 1 603 ? 12.422 29.5 6.633 1 96 603 ASN A O 1
ATOM 4822 N N . ILE A 1 604 ? 12.891 27.547 7.645 1 97.88 604 ILE A N 1
ATOM 4823 C CA . ILE A 1 604 ? 12.008 26.688 6.855 1 97.88 604 ILE A CA 1
ATOM 4824 C C . ILE A 1 604 ? 10.891 26.141 7.738 1 97.88 604 ILE A C 1
ATOM 4826 O O . ILE A 1 604 ? 11.148 25.438 8.711 1 97.88 604 ILE A O 1
ATOM 4830 N N . PHE A 1 605 ? 9.688 26.438 7.414 1 98.19 605 PHE A N 1
ATOM 4831 C CA . PHE A 1 605 ? 8.5 26 8.141 1 98.19 605 PHE A CA 1
ATOM 4832 C C . PHE A 1 605 ? 7.703 24.984 7.324 1 98.19 605 PHE A C 1
ATOM 4834 O O . PHE A 1 605 ? 7.723 25.031 6.09 1 98.19 605 PHE A O 1
ATOM 4841 N N . PHE A 1 606 ? 7.008 24.062 8.008 1 98.25 606 PHE A N 1
ATOM 4842 C CA . PHE A 1 606 ? 6.34 22.969 7.309 1 98.25 606 PHE A CA 1
ATOM 4843 C C . PHE A 1 606 ? 4.848 22.953 7.602 1 98.25 606 PHE A C 1
ATOM 4845 O O . PHE A 1 606 ? 4.434 23.188 8.742 1 98.25 606 PHE A O 1
ATOM 4852 N N . ALA A 1 607 ? 4.047 22.703 6.566 1 98.44 607 ALA A N 1
ATOM 4853 C CA . ALA A 1 607 ? 2.594 22.656 6.703 1 98.44 607 ALA A CA 1
ATOM 4854 C C . ALA A 1 607 ? 1.99 21.656 5.715 1 98.44 607 ALA A C 1
ATOM 4856 O O . ALA A 1 607 ? 2.52 21.469 4.617 1 98.44 607 ALA A O 1
ATOM 4857 N N . GLY A 1 608 ? 0.912 21.031 6.02 1 97.56 608 GLY A N 1
ATOM 4858 C CA . GLY A 1 608 ? 0.13 20.062 5.273 1 97.56 608 GLY A CA 1
ATOM 4859 C C . GLY A 1 608 ? -0.879 19.328 6.129 1 97.56 608 GLY A C 1
ATOM 4860 O O . GLY A 1 608 ? -0.693 19.188 7.34 1 97.56 608 GLY A O 1
ATOM 4861 N N . GLU A 1 609 ? -1.87 18.812 5.469 1 96.88 609 GLU A N 1
ATOM 4862 C CA . GLU A 1 609 ? -2.916 18.141 6.242 1 96.88 609 GLU A CA 1
ATOM 4863 C C . GLU A 1 609 ? -2.35 16.984 7.059 1 96.88 609 GLU A C 1
ATOM 4865 O O . GLU A 1 609 ? -2.814 16.719 8.164 1 96.88 609 GLU A O 1
ATOM 4870 N N . GLY A 1 610 ? -1.356 16.359 6.613 1 95.25 610 GLY A N 1
ATOM 4871 C CA . GLY A 1 610 ? -0.744 15.242 7.309 1 95.25 610 GLY A CA 1
ATOM 4872 C C . GLY A 1 610 ? 0.043 15.656 8.539 1 95.25 610 GLY A C 1
ATOM 4873 O O . GLY A 1 610 ? 0.393 14.82 9.367 1 95.25 610 GLY A O 1
ATOM 4874 N N . LEU A 1 611 ? 0.371 16.906 8.641 1 96.88 611 LEU A N 1
ATOM 4875 C CA . LEU A 1 611 ? 1.092 17.469 9.773 1 96.88 611 LEU A CA 1
ATOM 4876 C C . LEU A 1 611 ? 0.141 18.219 10.711 1 96.88 611 LEU A C 1
ATOM 4878 O O . LEU A 1 611 ? 0.34 19.406 10.992 1 96.88 611 LEU A O 1
ATOM 4882 N N . SER A 1 612 ? -0.862 17.484 11.133 1 96.94 612 SER A N 1
ATOM 4883 C CA . SER A 1 612 ? -1.916 18.031 11.984 1 96.94 612 SER A CA 1
ATOM 4884 C C . SER A 1 612 ? -2.609 16.938 12.781 1 96.94 612 SER A C 1
ATOM 4886 O O . SER A 1 612 ? -2.26 15.758 12.664 1 96.94 612 SER A O 1
ATOM 4888 N N . PHE A 1 613 ? -3.561 17.359 13.641 1 96.5 613 PHE A N 1
ATOM 4889 C CA . PHE A 1 613 ? -4.336 16.406 14.422 1 96.5 613 PHE A CA 1
ATOM 4890 C C . PHE A 1 613 ? -5.531 15.898 13.625 1 96.5 613 PHE A C 1
ATOM 4892 O O . PHE A 1 613 ? -6.242 14.992 14.07 1 96.5 613 PHE A O 1
ATOM 4899 N N . ALA A 1 614 ? -5.715 16.469 12.406 1 96.19 614 ALA A N 1
ATOM 4900 C CA . ALA A 1 614 ? -6.855 16.078 11.578 1 96.19 614 ALA A CA 1
ATOM 4901 C C . ALA A 1 614 ? -6.422 15.773 10.148 1 96.19 614 ALA A C 1
ATOM 4903 O O . ALA A 1 614 ? -6.977 16.328 9.195 1 96.19 614 ALA A O 1
ATOM 4904 N N . PRO A 1 615 ? -5.531 14.82 10 1 95.06 615 PRO A N 1
ATOM 4905 C CA . PRO A 1 615 ? -5.09 14.484 8.641 1 95.06 615 PRO A CA 1
ATOM 4906 C C . PRO A 1 615 ? -6.234 14.008 7.75 1 95.06 615 PRO A C 1
ATOM 4908 O O . PRO A 1 615 ? -7.176 13.375 8.234 1 95.06 615 PRO A O 1
ATOM 4911 N N . GLY A 1 616 ? -6.152 14.32 6.473 1 94.44 616 GLY A N 1
ATOM 4912 C CA . GLY A 1 616 ? -7.145 13.883 5.508 1 94.44 616 GLY A CA 1
ATOM 4913 C C . GLY A 1 616 ? -8.281 14.867 5.324 1 94.44 616 GLY A C 1
ATOM 4914 O O . GLY A 1 616 ? -9.117 14.703 4.434 1 94.44 616 GLY A O 1
ATOM 4915 N N . TRP A 1 617 ? -8.297 15.938 6.137 1 97.56 617 TRP A N 1
ATOM 4916 C CA . TRP A 1 617 ? -9.383 16.906 6.082 1 97.56 617 TRP A CA 1
ATOM 4917 C C . TRP A 1 617 ? -8.852 18.312 5.832 1 97.56 617 TRP A C 1
ATOM 4919 O O . TRP A 1 617 ? -7.691 18.609 6.145 1 97.56 617 TRP A O 1
ATOM 4929 N N . ILE A 1 618 ? -9.711 19.219 5.305 1 98.56 618 ILE A N 1
ATOM 4930 C CA . ILE A 1 618 ? -9.359 20.625 5.133 1 98.56 618 ILE A CA 1
ATOM 4931 C C . ILE A 1 618 ? -8.977 21.219 6.48 1 98.56 618 ILE A C 1
ATOM 4933 O O . ILE A 1 618 ? -8.047 22.031 6.566 1 98.56 618 ILE A O 1
ATOM 4937 N N . GLN A 1 619 ? -9.641 20.766 7.527 1 98.25 619 GLN A N 1
ATOM 4938 C CA . GLN A 1 619 ? -9.359 21.203 8.891 1 98.25 619 GLN A CA 1
ATOM 4939 C C . GLN A 1 619 ? -7.883 21.016 9.234 1 98.25 619 GLN A C 1
ATOM 4941 O O . GLN A 1 619 ? -7.254 21.906 9.805 1 98.25 619 GLN A O 1
ATOM 4946 N N . GLY A 1 620 ? -7.371 19.875 8.922 1 98.19 620 GLY A N 1
ATOM 4947 C CA . GLY A 1 620 ? -5.969 19.609 9.195 1 98.19 620 GLY A CA 1
ATOM 4948 C C . GLY A 1 620 ? -5.023 20.5 8.406 1 98.19 620 GLY A C 1
ATOM 4949 O O . GLY A 1 620 ? -3.992 20.922 8.922 1 98.19 620 GLY A O 1
ATOM 4950 N N . ALA A 1 621 ? -5.359 20.766 7.148 1 98.75 621 ALA A N 1
ATOM 4951 C CA . ALA A 1 621 ? -4.551 21.641 6.316 1 98.75 621 ALA A CA 1
ATOM 4952 C C . ALA A 1 621 ? -4.535 23.062 6.883 1 98.75 621 ALA A C 1
ATOM 4954 O O . ALA A 1 621 ? -3.473 23.688 6.988 1 98.75 621 ALA A O 1
ATOM 4955 N N . LEU A 1 622 ? -5.688 23.562 7.285 1 98.81 622 LEU A N 1
ATOM 4956 C CA . LEU A 1 622 ? -5.785 24.906 7.84 1 98.81 622 LEU A CA 1
ATOM 4957 C C . LEU A 1 622 ? -5.043 25 9.164 1 98.81 622 LEU A C 1
ATOM 4959 O O . LEU A 1 622 ? -4.328 25.984 9.414 1 98.81 622 LEU A O 1
ATOM 4963 N N . GLU A 1 623 ? -5.199 23.953 9.953 1 98.38 623 GLU A N 1
ATOM 4964 C CA . GLU A 1 623 ? -4.508 23.875 11.234 1 98.38 623 GLU A CA 1
ATOM 4965 C C . GLU A 1 623 ? -2.996 23.969 11.055 1 98.38 623 GLU A C 1
ATOM 4967 O O . GLU A 1 623 ? -2.326 24.75 11.742 1 98.38 623 GLU A O 1
ATOM 4972 N N . SER A 1 624 ? -2.521 23.25 10.172 1 98.5 624 SER A N 1
ATOM 4973 C CA . SER A 1 624 ? -1.083 23.188 9.93 1 98.5 624 SER A CA 1
ATOM 4974 C C . SER A 1 624 ? -0.569 24.484 9.328 1 98.5 624 SER A C 1
ATOM 4976 O O . SER A 1 624 ? 0.526 24.938 9.656 1 98.5 624 SER A O 1
ATOM 4978 N N . GLY A 1 625 ? -1.336 25.125 8.414 1 98.81 625 GLY A N 1
ATOM 4979 C CA . GLY A 1 625 ? -0.953 26.391 7.824 1 98.81 625 GLY A CA 1
ATOM 4980 C C . GLY A 1 625 ? -0.905 27.531 8.836 1 98.81 625 GLY A C 1
ATOM 4981 O O . GLY A 1 625 ? 0.026 28.328 8.828 1 98.81 625 GLY A O 1
ATOM 4982 N N . LEU A 1 626 ? -1.89 27.562 9.703 1 98.75 626 LEU A N 1
ATOM 4983 C CA . LEU A 1 626 ? -1.936 28.594 10.742 1 98.75 626 LEU A CA 1
ATOM 4984 C C . LEU A 1 626 ? -0.799 28.406 11.742 1 98.75 626 LEU A C 1
ATOM 4986 O O . LEU A 1 626 ? -0.221 29.375 12.219 1 98.75 626 LEU A O 1
ATOM 4990 N N . ARG A 1 627 ? -0.51 27.094 12.023 1 98.19 627 ARG A N 1
ATOM 4991 C CA . ARG A 1 627 ? 0.626 26.812 12.898 1 98.19 627 ARG A CA 1
ATOM 4992 C C . ARG A 1 627 ? 1.923 27.344 12.289 1 98.19 627 ARG A C 1
ATOM 4994 O O . ARG A 1 627 ? 2.701 28.016 12.961 1 98.19 627 ARG A O 1
ATOM 5001 N N . ALA A 1 628 ? 2.152 27.062 11.039 1 98.5 628 ALA A N 1
ATOM 5002 C CA . ALA A 1 628 ? 3.385 27.484 10.375 1 98.5 628 ALA A CA 1
ATOM 5003 C C . ALA A 1 628 ? 3.494 29 10.336 1 98.5 628 ALA A C 1
ATOM 5005 O O . ALA A 1 628 ? 4.562 29.562 10.594 1 98.5 628 ALA A O 1
ATOM 5006 N N . ALA A 1 629 ? 2.406 29.703 10.031 1 98.69 629 ALA A N 1
ATOM 5007 C CA . ALA A 1 629 ? 2.385 31.156 10 1 98.69 629 ALA A CA 1
ATOM 5008 C C . ALA A 1 629 ? 2.672 31.734 11.383 1 98.69 629 ALA A C 1
ATOM 5010 O O . ALA A 1 629 ? 3.428 32.688 11.516 1 98.69 629 ALA A O 1
ATOM 5011 N N . TYR A 1 630 ? 2.08 31.141 12.375 1 97.94 630 TYR A N 1
ATOM 5012 C CA . TYR A 1 630 ? 2.27 31.625 13.734 1 97.94 630 TYR A CA 1
ATOM 5013 C C . TYR A 1 630 ? 3.697 31.375 14.211 1 97.94 630 TYR A C 1
ATOM 5015 O O . TYR A 1 630 ? 4.293 32.219 14.867 1 97.94 630 TYR A O 1
ATOM 5023 N N . GLN A 1 631 ? 4.223 30.172 13.898 1 96.56 631 GLN A N 1
ATOM 5024 C CA . GLN A 1 631 ? 5.605 29.875 14.258 1 96.56 631 GLN A CA 1
ATOM 5025 C C . GLN A 1 631 ? 6.562 30.906 13.664 1 96.56 631 GLN A C 1
ATOM 5027 O O . GLN A 1 631 ? 7.492 31.359 14.328 1 96.56 631 GLN A O 1
ATOM 5032 N N . PHE A 1 632 ? 6.363 31.281 12.461 1 96.69 632 PHE A N 1
ATOM 5033 C CA . PHE A 1 632 ? 7.184 32.312 11.828 1 96.69 632 PHE A CA 1
ATOM 5034 C C . PHE A 1 632 ? 6.992 33.656 12.516 1 96.69 632 PHE A C 1
ATOM 5036 O O . PHE A 1 632 ? 7.969 34.312 12.875 1 96.69 632 PHE A O 1
ATOM 5043 N N . TYR A 1 633 ? 5.742 34.031 12.68 1 96.69 633 TYR A N 1
ATOM 5044 C CA . TYR A 1 633 ? 5.426 35.344 13.227 1 96.69 633 TYR A CA 1
ATOM 5045 C C . TYR A 1 633 ? 5.992 35.5 14.633 1 96.69 633 TYR A C 1
ATOM 5047 O O . TYR A 1 633 ? 6.547 36.531 14.977 1 96.69 633 TYR A O 1
ATOM 5055 N N . ASN A 1 634 ? 5.797 34.469 15.391 1 94 634 ASN A N 1
ATOM 5056 C CA . ASN A 1 634 ? 6.297 34.438 16.766 1 94 634 ASN A CA 1
ATOM 5057 C C . ASN A 1 634 ? 7.801 34.688 16.812 1 94 634 ASN A C 1
ATOM 5059 O O . ASN A 1 634 ? 8.289 35.406 17.672 1 94 634 ASN A O 1
ATOM 5063 N N . ARG A 1 635 ? 8.508 34.125 15.953 1 93.12 635 ARG A N 1
ATOM 5064 C CA . ARG A 1 635 ? 9.961 34.25 15.906 1 93.12 635 ARG A CA 1
ATOM 5065 C C . ARG A 1 635 ? 10.383 35.594 15.305 1 93.12 635 ARG A C 1
ATOM 5067 O O . ARG A 1 635 ? 11.367 36.188 15.742 1 93.12 635 ARG A O 1
ATOM 5074 N N . ASN A 1 636 ? 9.672 36 14.312 1 93 636 ASN A N 1
ATOM 5075 C CA . ASN A 1 636 ? 9.938 37.312 13.688 1 93 636 ASN A CA 1
ATOM 5076 C C . ASN A 1 636 ? 9.773 38.469 14.68 1 93 636 ASN A C 1
ATOM 5078 O O . ASN A 1 636 ? 10.562 39.406 14.672 1 93 636 ASN A O 1
ATOM 5082 N N . GLU A 1 637 ? 8.719 38.375 15.555 1 92.75 637 GLU A N 1
ATOM 5083 C CA . GLU A 1 637 ? 8.414 39.469 16.484 1 92.75 637 GLU A CA 1
ATOM 5084 C C . GLU A 1 637 ? 9.125 39.281 17.812 1 92.75 637 GLU A C 1
ATOM 5086 O O . GLU A 1 637 ? 9.578 40.219 18.438 1 92.75 637 GLU A O 1
ATOM 5091 N N . GLY A 1 638 ? 9.18 38.031 18.281 1 89.19 638 GLY A N 1
ATOM 5092 C CA . GLY A 1 638 ? 9.625 37.781 19.641 1 89.19 638 GLY A CA 1
ATOM 5093 C C . GLY A 1 638 ? 11.008 37.156 19.719 1 89.19 638 GLY A C 1
ATOM 5094 O O . GLY A 1 638 ? 11.555 36.969 20.812 1 89.19 638 GLY A O 1
ATOM 5095 N N . GLY A 1 639 ? 11.57 36.812 18.641 1 86.56 639 GLY A N 1
ATOM 5096 C CA . GLY A 1 639 ? 12.891 36.188 18.656 1 86.56 639 GLY A CA 1
ATOM 5097 C C . GLY A 1 639 ? 12.844 34.688 18.641 1 86.56 639 GLY A C 1
ATOM 5098 O O . GLY A 1 639 ? 11.828 34.062 19 1 86.56 639 GLY A O 1
ATOM 5099 N N . TRP A 1 640 ? 13.922 34.031 18.297 1 81.88 640 TRP A N 1
ATOM 5100 C CA . TRP A 1 640 ? 14.016 32.594 18.062 1 81.88 640 TRP A CA 1
ATOM 5101 C C . TRP A 1 640 ? 14.344 31.859 19.359 1 81.88 640 TRP A C 1
ATOM 5103 O O . TRP A 1 640 ? 14.008 30.672 19.516 1 81.88 640 TRP A O 1
ATOM 5113 N N . PHE A 1 641 ? 15.109 32.469 20.281 1 74.25 641 PHE A N 1
ATOM 5114 C CA . PHE A 1 641 ? 15.688 31.734 21.391 1 74.25 641 PHE A CA 1
ATOM 5115 C C . PHE A 1 641 ? 15.188 32.281 22.719 1 74.25 641 PHE A C 1
ATOM 5117 O O . PHE A 1 641 ? 14.891 33.469 22.828 1 74.25 641 PHE A O 1
ATOM 5124 N N . PRO A 1 642 ? 14.891 31.234 23.594 1 61.94 642 PRO A N 1
ATOM 5125 C CA . PRO A 1 642 ? 14.508 31.734 24.922 1 61.94 642 PRO A CA 1
ATOM 5126 C C . PRO A 1 642 ? 15.586 32.625 25.547 1 61.94 642 PRO A C 1
ATOM 5128 O O . PRO A 1 642 ? 16.766 32.469 25.219 1 61.94 642 PRO A O 1
ATOM 5131 N N . CYS A 1 643 ? 15.312 33.75 26.156 1 47.19 643 CYS A N 1
ATOM 5132 C CA . CYS A 1 643 ? 16.281 34.562 26.906 1 47.19 643 CYS A CA 1
ATOM 5133 C C . CYS A 1 643 ? 17.141 33.688 27.812 1 47.19 643 CYS A C 1
ATOM 5135 O O . CYS A 1 643 ? 16.703 32.625 28.25 1 47.19 643 CYS A O 1
ATOM 5137 N N . ASN A 1 644 ? 18.5 33.75 27.844 1 42.62 644 ASN A N 1
ATOM 5138 C CA . ASN A 1 644 ? 19.547 33.062 28.594 1 42.62 644 ASN A CA 1
ATOM 5139 C C . ASN A 1 644 ? 19.031 32.5 29.922 1 42.62 644 ASN A C 1
ATOM 5141 O O . ASN A 1 644 ? 19.688 31.688 30.562 1 42.62 644 ASN A O 1
ATOM 5145 N N . CYS A 1 645 ? 18.344 33.188 30.797 1 35.84 645 CYS A N 1
ATOM 5146 C CA . CYS A 1 645 ? 18.078 32.719 32.156 1 35.84 645 CYS A CA 1
ATOM 5147 C C . CYS A 1 645 ? 17.172 31.484 32.156 1 35.84 645 CYS A C 1
ATOM 5149 O O . CYS A 1 645 ? 16.906 30.906 33.188 1 35.84 645 CYS A O 1
ATOM 5151 N N . ASP A 1 646 ? 16.375 31.297 31.234 1 37.62 646 ASP A N 1
ATOM 5152 C CA . ASP A 1 646 ? 15.312 30.297 31.359 1 37.62 646 ASP A CA 1
ATOM 5153 C C . ASP A 1 646 ? 15.781 28.938 30.844 1 37.62 646 ASP A C 1
ATOM 5155 O O . ASP A 1 646 ? 16.547 28.859 29.891 1 37.62 646 ASP A O 1
ATOM 5159 N N . ARG A 1 647 ? 15.812 27.891 31.641 1 38.88 647 ARG A N 1
ATOM 5160 C CA . ARG A 1 647 ? 16.109 26.484 31.391 1 38.88 647 ARG A CA 1
ATOM 5161 C C . ARG A 1 647 ? 15.5 26.016 30.078 1 38.88 647 ARG A C 1
ATOM 5163 O O . ARG A 1 647 ? 14.297 26.141 29.859 1 38.88 647 ARG A O 1
ATOM 5170 N N . LEU A 1 648 ? 16.203 25.938 29.078 1 39.47 648 LEU A N 1
ATOM 5171 C CA . LEU A 1 648 ? 15.844 25.453 27.75 1 39.47 648 LEU A CA 1
ATOM 5172 C C . LEU A 1 648 ? 15.188 24.078 27.844 1 39.47 648 LEU A C 1
ATOM 5174 O O . LEU A 1 648 ? 15.75 23.156 28.406 1 39.47 648 LEU A O 1
ATOM 5178 N N . ASP A 1 649 ? 14 23.938 28.062 1 36.16 649 ASP A N 1
ATOM 5179 C CA . ASP A 1 649 ? 13.344 22.641 27.938 1 36.16 649 ASP A CA 1
ATOM 5180 C C . ASP A 1 649 ? 13.578 22.031 26.547 1 36.16 649 ASP A C 1
ATOM 5182 O O . ASP A 1 649 ? 13.039 22.531 25.562 1 36.16 649 ASP A O 1
ATOM 5186 N N . TYR A 1 650 ? 14.742 21.531 26.406 1 34.91 650 TYR A N 1
ATOM 5187 C CA . TYR A 1 650 ? 15.023 20.766 25.203 1 34.91 650 TYR A CA 1
ATOM 5188 C C . TYR A 1 650 ? 13.969 19.688 24.984 1 34.91 650 TYR A C 1
ATOM 5190 O O . TYR A 1 650 ? 13.562 19.016 25.922 1 34.91 650 TYR A O 1
ATOM 5198 N N . GLY A 1 651 ? 12.984 19.906 24.328 1 34.5 651 GLY A N 1
ATOM 5199 C CA . GLY A 1 651 ? 12.008 18.891 24.016 1 34.5 651 GLY A CA 1
ATOM 5200 C C . GLY A 1 651 ? 12.523 17.469 24.234 1 34.5 651 GLY A C 1
ATOM 5201 O O . GLY A 1 651 ? 13.648 17.156 23.859 1 34.5 651 GLY A O 1
ATOM 5202 N N . GLN A 1 652 ? 12.227 16.906 25.375 1 32.5 652 GLN A N 1
ATOM 5203 C CA . GLN A 1 652 ? 12.555 15.523 25.719 1 32.5 652 GLN A CA 1
ATOM 5204 C C . GLN A 1 652 ? 12.609 14.641 24.484 1 32.5 652 GLN A C 1
ATOM 5206 O O . GLN A 1 652 ? 11.867 14.859 23.516 1 32.5 652 GLN A O 1
ATOM 5211 N N . SER A 1 653 ? 13.773 14.008 24.266 1 32.97 653 SER A N 1
ATOM 5212 C CA . SER A 1 653 ? 14 13.008 23.219 1 32.97 653 SER A CA 1
ATOM 5213 C C . SER A 1 653 ? 12.719 12.234 22.922 1 32.97 653 SER A C 1
ATOM 5215 O O . SER A 1 653 ? 12.102 11.672 23.828 1 32.97 653 SER A O 1
ATOM 5217 N N . VAL A 1 654 ? 11.953 12.695 22 1 34.41 654 VAL A N 1
ATOM 5218 C CA . VAL A 1 654 ? 10.812 11.922 21.516 1 34.41 654 VAL A CA 1
ATOM 5219 C C . VAL A 1 654 ? 11.266 10.516 21.125 1 34.41 654 VAL A C 1
ATOM 5221 O O . VAL A 1 654 ? 12.289 10.359 20.453 1 34.41 654 VAL A O 1
ATOM 5224 N N . MET B 1 1 ? -22.812 -28.25 12.227 1 37.56 1 MET B N 1
ATOM 5225 C CA . MET B 1 1 ? -22.875 -29.531 11.523 1 37.56 1 MET B CA 1
ATOM 5226 C C . MET B 1 1 ? -23.625 -29.375 10.195 1 37.56 1 MET B C 1
ATOM 5228 O O . MET B 1 1 ? -23.172 -29.891 9.172 1 37.56 1 MET B O 1
ATOM 5232 N N . THR B 1 2 ? -24.656 -28.516 10.312 1 39.84 2 THR B N 1
ATOM 5233 C CA . THR B 1 2 ? -25.5 -28.359 9.141 1 39.84 2 THR B CA 1
ATOM 5234 C C . THR B 1 2 ? -24.828 -27.469 8.102 1 39.84 2 THR B C 1
ATOM 5236 O O . THR B 1 2 ? -24.859 -27.766 6.906 1 39.84 2 THR B O 1
ATOM 5239 N N . THR B 1 3 ? -24.156 -26.484 8.688 1 46.53 3 THR B N 1
ATOM 5240 C CA . THR B 1 3 ? -23.516 -25.578 7.754 1 46.53 3 THR B CA 1
ATOM 5241 C C . THR B 1 3 ? -22.328 -26.25 7.07 1 46.53 3 THR B C 1
ATOM 5243 O O . THR B 1 3 ? -22.094 -26.062 5.871 1 46.53 3 THR B O 1
ATOM 5246 N N . LYS B 1 4 ? -21.797 -27.219 7.805 1 50.34 4 LYS B N 1
ATOM 5247 C CA . LYS B 1 4 ? -20.656 -27.984 7.293 1 50.34 4 LYS B CA 1
ATOM 5248 C C . LYS B 1 4 ? -21.094 -29 6.254 1 50.34 4 LYS B C 1
ATOM 5250 O O . LYS B 1 4 ? -20.406 -29.219 5.254 1 50.34 4 LYS B O 1
ATOM 5255 N N . THR B 1 5 ? -22.141 -29.469 6.348 1 44.06 5 THR B N 1
ATOM 5256 C CA . THR B 1 5 ? -22.656 -30.453 5.398 1 44.06 5 THR B CA 1
ATOM 5257 C C . THR B 1 5 ? -23.094 -29.766 4.098 1 44.06 5 THR B C 1
ATOM 5259 O O . THR B 1 5 ? -22.828 -30.281 3.01 1 44.06 5 THR B O 1
ATOM 5262 N N . VAL B 1 6 ? -23.609 -28.609 4.137 1 53.66 6 VAL B N 1
ATOM 5263 C CA . VAL B 1 6 ? -24.062 -27.859 2.969 1 53.66 6 VAL B CA 1
ATOM 5264 C C . VAL B 1 6 ? -22.844 -27.391 2.16 1 53.66 6 VAL B C 1
ATOM 5266 O O . VAL B 1 6 ? -22.844 -27.469 0.93 1 53.66 6 VAL B O 1
ATOM 5269 N N . ASP B 1 7 ? -21.828 -27.109 2.924 1 64.75 7 ASP B N 1
ATOM 5270 C CA . ASP B 1 7 ? -20.625 -26.656 2.246 1 64.75 7 ASP B CA 1
ATOM 5271 C C . ASP B 1 7 ? -19.938 -27.797 1.503 1 64.75 7 ASP B C 1
ATOM 5273 O O . ASP B 1 7 ? -19.422 -27.609 0.397 1 64.75 7 ASP B O 1
ATOM 5277 N N . ARG B 1 8 ? -20.031 -28.891 2.08 1 67.12 8 ARG B N 1
ATOM 5278 C CA . ARG B 1 8 ? -19.438 -30.062 1.457 1 67.12 8 ARG B CA 1
ATOM 5279 C C . ARG B 1 8 ? -20.203 -30.453 0.196 1 67.12 8 ARG B C 1
ATOM 5281 O O . ARG B 1 8 ? -19.594 -30.859 -0.8 1 67.12 8 ARG B O 1
ATOM 5288 N N . ASP B 1 9 ? -21.406 -30.297 0.327 1 73.75 9 ASP B N 1
ATOM 5289 C CA . ASP B 1 9 ? -22.234 -30.641 -0.823 1 73.75 9 ASP B CA 1
ATOM 5290 C C . ASP B 1 9 ? -22 -29.672 -1.981 1 73.75 9 ASP B C 1
ATOM 5292 O O . ASP B 1 9 ? -21.891 -30.094 -3.137 1 73.75 9 ASP B O 1
ATOM 5296 N N . VAL B 1 10 ? -21.781 -28.453 -1.604 1 79 10 VAL B N 1
ATOM 5297 C CA . VAL B 1 10 ? -21.516 -27.438 -2.625 1 79 10 VAL B CA 1
ATOM 5298 C C . VAL B 1 10 ? -20.156 -27.672 -3.254 1 79 10 VAL B C 1
ATOM 5300 O O . VAL B 1 10 ? -19.984 -27.562 -4.473 1 79 10 VAL B O 1
ATOM 5303 N N . ALA B 1 11 ? -19.234 -28.031 -2.416 1 82.19 11 ALA B N 1
ATOM 5304 C CA . ALA B 1 11 ? -17.891 -28.312 -2.918 1 82.19 11 ALA B CA 1
ATOM 5305 C C . ALA B 1 11 ? -17.906 -29.484 -3.904 1 82.19 11 ALA B C 1
ATOM 5307 O O . ALA B 1 11 ? -17.25 -29.422 -4.949 1 82.19 11 ALA B O 1
ATOM 5308 N N . LYS B 1 12 ? -18.688 -30.438 -3.586 1 81.5 12 LYS B N 1
ATOM 5309 C CA . LYS B 1 12 ? -18.797 -31.594 -4.465 1 81.5 12 LYS B CA 1
ATOM 5310 C C . LYS B 1 12 ? -19.469 -31.234 -5.781 1 81.5 12 LYS B C 1
ATOM 5312 O O . LYS B 1 12 ? -19.031 -31.672 -6.852 1 81.5 12 LYS B O 1
ATOM 5317 N N . ARG B 1 13 ? -20.422 -30.391 -5.695 1 85.31 13 ARG B N 1
ATOM 5318 C CA . ARG B 1 13 ? -21.172 -29.984 -6.883 1 85.31 13 ARG B CA 1
ATOM 5319 C C . ARG B 1 13 ? -20.328 -29.078 -7.781 1 85.31 13 ARG B C 1
ATOM 5321 O O . ARG B 1 13 ? -20.625 -28.953 -8.969 1 85.31 13 ARG B O 1
ATOM 5328 N N . LEU B 1 14 ? -19.266 -28.578 -7.215 1 89.25 14 LEU B N 1
ATOM 5329 C CA . LEU B 1 14 ? -18.375 -27.719 -7.988 1 89.25 14 LEU B CA 1
ATOM 5330 C C . LEU B 1 14 ? -17.078 -28.453 -8.328 1 89.25 14 LEU B C 1
ATOM 5332 O O . LEU B 1 14 ? -16.125 -27.844 -8.82 1 89.25 14 LEU B O 1
ATOM 5336 N N . GLY B 1 15 ? -17.094 -29.719 -7.949 1 84.69 15 GLY B N 1
ATOM 5337 C CA . GLY B 1 15 ? -15.906 -30.516 -8.242 1 84.69 15 GLY B CA 1
ATOM 5338 C C . GLY B 1 15 ? -14.711 -30.156 -7.379 1 84.69 15 GLY B C 1
ATOM 5339 O O . GLY B 1 15 ? -13.57 -30.484 -7.719 1 84.69 15 GLY B O 1
ATOM 5340 N N . ARG B 1 16 ? -14.93 -29.422 -6.344 1 88.31 16 ARG B N 1
ATOM 5341 C CA . ARG B 1 16 ? -13.836 -29.047 -5.449 1 88.31 16 ARG B CA 1
ATOM 5342 C C . ARG B 1 16 ? -13.492 -30.203 -4.504 1 88.31 16 ARG B C 1
ATOM 5344 O O . ARG B 1 16 ? -13.586 -30.047 -3.283 1 88.31 16 ARG B O 1
ATOM 5351 N N . VAL B 1 17 ? -13.195 -31.234 -5.082 1 85.12 17 VAL B N 1
ATOM 5352 C CA . VAL B 1 17 ? -12.805 -32.438 -4.371 1 85.12 17 VAL B CA 1
ATOM 5353 C C . VAL B 1 17 ? -11.5 -33 -4.938 1 85.12 17 VAL B C 1
ATOM 5355 O O . VAL B 1 17 ? -11.164 -32.75 -6.102 1 85.12 17 VAL B O 1
ATOM 5358 N N . SER B 1 18 ? -10.75 -33.562 -4.062 1 84.19 18 SER B N 1
ATOM 5359 C CA . SER B 1 18 ? -9.516 -34.188 -4.512 1 84.19 18 SER B CA 1
ATOM 5360 C C . SER B 1 18 ? -9.75 -35.656 -4.91 1 84.19 18 SER B C 1
ATOM 5362 O O . SER B 1 18 ? -10.18 -36.469 -4.09 1 84.19 18 SER B O 1
ATOM 5364 N N . PRO B 1 19 ? -9.445 -35.938 -6.188 1 86.19 19 PRO B N 1
ATOM 5365 C CA . PRO B 1 19 ? -9.523 -37.344 -6.574 1 86.19 19 PRO B CA 1
ATOM 5366 C C . PRO B 1 19 ? -8.547 -38.219 -5.805 1 86.19 19 PRO B C 1
ATOM 5368 O O . PRO B 1 19 ? -7.652 -37.719 -5.125 1 86.19 19 PRO B O 1
ATOM 5371 N N . LYS B 1 20 ? -8.758 -39.469 -5.961 1 83 20 LYS B N 1
ATOM 5372 C CA . LYS B 1 20 ? -7.891 -40.438 -5.293 1 83 20 LYS B CA 1
ATOM 5373 C C . LYS B 1 20 ? -6.434 -40.219 -5.703 1 83 20 LYS B C 1
ATOM 5375 O O . LYS B 1 20 ? -6.137 -40.031 -6.883 1 83 20 LYS B O 1
ATOM 5380 N N . ASN B 1 21 ? -5.523 -40.219 -4.77 1 86.38 21 ASN B N 1
ATOM 5381 C CA . ASN B 1 21 ? -4.074 -40.156 -4.941 1 86.38 21 ASN B CA 1
ATOM 5382 C C . ASN B 1 21 ? -3.639 -38.781 -5.5 1 86.38 21 ASN B C 1
ATOM 5384 O O . ASN B 1 21 ? -2.529 -38.656 -6.023 1 86.38 21 ASN B O 1
ATOM 5388 N N . GLU B 1 22 ? -4.555 -37.875 -5.488 1 89.44 22 GLU B N 1
ATOM 5389 C CA . GLU B 1 22 ? -4.133 -36.531 -5.852 1 89.44 22 GLU B CA 1
ATOM 5390 C C . GLU B 1 22 ? -3.203 -35.938 -4.789 1 89.44 22 GLU B C 1
ATOM 5392 O O . GLU B 1 22 ? -3.451 -36.094 -3.592 1 89.44 22 GLU B O 1
ATOM 5397 N N . PRO B 1 23 ? -2.123 -35.312 -5.219 1 91.12 23 PRO B N 1
ATOM 5398 C CA . PRO B 1 23 ? -1.246 -34.656 -4.258 1 91.12 23 PRO B CA 1
ATOM 5399 C C . PRO B 1 23 ? -1.975 -33.562 -3.439 1 91.12 23 PRO B C 1
ATOM 5401 O O . PRO B 1 23 ? -2.945 -32.969 -3.918 1 91.12 23 PRO B O 1
ATOM 5404 N N . ASN B 1 24 ? -1.536 -33.406 -2.152 1 93.75 24 ASN B N 1
ATOM 5405 C CA . ASN B 1 24 ? -1.973 -32.25 -1.399 1 93.75 24 ASN B CA 1
ATOM 5406 C C . ASN B 1 24 ? -1.224 -30.984 -1.831 1 93.75 24 ASN B C 1
ATOM 5408 O O . ASN B 1 24 ? -0.109 -30.734 -1.37 1 93.75 24 ASN B O 1
ATOM 5412 N N . TRP B 1 25 ? -1.825 -30.188 -2.645 1 94.5 25 TRP B N 1
ATOM 5413 C CA . TRP B 1 25 ? -1.174 -29.031 -3.271 1 94.5 25 TRP B CA 1
ATOM 5414 C C . TRP B 1 25 ? -0.928 -27.922 -2.254 1 94.5 25 TRP B C 1
ATOM 5416 O O . TRP B 1 25 ? -0.164 -27 -2.514 1 94.5 25 TRP B O 1
ATOM 5426 N N . ILE B 1 26 ? -1.562 -27.984 -1.056 1 93.25 26 ILE B N 1
ATOM 5427 C CA . ILE B 1 26 ? -1.398 -26.984 -0.001 1 93.25 26 ILE B CA 1
ATOM 5428 C C . ILE B 1 26 ? -0.091 -27.234 0.747 1 93.25 26 ILE B C 1
ATOM 5430 O O . ILE B 1 26 ? 0.653 -26.297 1.038 1 93.25 26 ILE B O 1
ATOM 5434 N N . THR B 1 27 ? 0.181 -28.531 0.981 1 93 27 THR B N 1
ATOM 5435 C CA . THR B 1 27 ? 1.318 -28.859 1.833 1 93 27 THR B CA 1
ATOM 5436 C C . THR B 1 27 ? 2.504 -29.328 0.995 1 93 27 THR B C 1
ATOM 5438 O O . THR B 1 27 ? 3.65 -29.266 1.441 1 93 27 THR B O 1
ATOM 5441 N N . GLY B 1 28 ? 2.23 -29.859 -0.192 1 93.06 28 GLY B N 1
ATOM 5442 C CA . GLY B 1 28 ? 3.26 -30.469 -1.017 1 93.06 28 GLY B CA 1
ATOM 5443 C C . GLY B 1 28 ? 3.379 -31.969 -0.811 1 93.06 28 GLY B C 1
ATOM 5444 O O . GLY B 1 28 ? 4.328 -32.594 -1.29 1 93.06 28 GLY B O 1
ATOM 5445 N N . ASP B 1 29 ? 2.391 -32.562 -0.091 1 92.81 29 ASP B N 1
ATOM 5446 C CA . ASP B 1 29 ? 2.387 -34 0.135 1 92.81 29 ASP B CA 1
ATOM 5447 C C . ASP B 1 29 ? 1.999 -34.781 -1.136 1 92.81 29 ASP B C 1
ATOM 5449 O O . ASP B 1 29 ? 0.863 -34.656 -1.604 1 92.81 29 ASP B O 1
ATOM 5453 N N . LEU B 1 30 ? 2.883 -35.562 -1.675 1 92.94 30 LEU B N 1
ATOM 5454 C CA . LEU B 1 30 ? 2.641 -36.281 -2.918 1 92.94 30 LEU B CA 1
ATOM 5455 C C . LEU B 1 30 ? 2.045 -37.656 -2.635 1 92.94 30 LEU B C 1
ATOM 5457 O O . LEU B 1 30 ? 1.728 -38.406 -3.564 1 92.94 30 LEU B O 1
ATOM 5461 N N . GLY B 1 31 ? 1.714 -37.938 -1.353 1 81.69 31 GLY B N 1
ATOM 5462 C CA . GLY B 1 31 ? 1.19 -39.25 -0.979 1 81.69 31 GLY B CA 1
ATOM 5463 C C . GLY B 1 31 ? 2.221 -40.344 -1.08 1 81.69 31 GLY B C 1
ATOM 5464 O O . GLY B 1 31 ? 3.318 -40.156 -1.6 1 81.69 31 GLY B O 1
ATOM 5465 N N . ASN B 1 32 ? 1.959 -41.594 -0.199 1 58.81 32 ASN B N 1
ATOM 5466 C CA . ASN B 1 32 ? 2.9 -42.688 -0.044 1 58.81 32 ASN B CA 1
ATOM 5467 C C . ASN B 1 32 ? 3.344 -43.25 -1.396 1 58.81 32 ASN B C 1
ATOM 5469 O O . ASN B 1 32 ? 2.514 -43.656 -2.203 1 58.81 32 ASN B O 1
ATOM 5473 N N . TYR B 1 33 ? 4.188 -42.75 -2.127 1 46.12 33 TYR B N 1
ATOM 5474 C CA . TYR B 1 33 ? 4.809 -43.438 -3.27 1 46.12 33 TYR B CA 1
ATOM 5475 C C . TYR B 1 33 ? 4.984 -44.906 -3.004 1 46.12 33 TYR B C 1
ATOM 5477 O O . TYR B 1 33 ? 5.113 -45.344 -1.852 1 46.12 33 TYR B O 1
ATOM 5485 N N . VAL B 1 34 ? 4.629 -45.844 -4.051 1 37.62 34 VAL B N 1
ATOM 5486 C CA . VAL B 1 34 ? 5.191 -47.188 -4.184 1 37.62 34 VAL B CA 1
ATOM 5487 C C . VAL B 1 34 ? 6.625 -47.219 -3.646 1 37.62 34 VAL B C 1
ATOM 5489 O O . VAL B 1 34 ? 7.285 -46.156 -3.605 1 37.62 34 VAL B O 1
ATOM 5492 N N . ASP B 1 35 ? 7.117 -48.438 -3.217 1 33.06 35 ASP B N 1
ATOM 5493 C CA . ASP B 1 35 ? 8.383 -48.906 -2.68 1 33.06 35 ASP B CA 1
ATOM 5494 C C . ASP B 1 35 ? 9.562 -48.344 -3.461 1 33.06 35 ASP B C 1
ATOM 5496 O O . ASP B 1 35 ? 10.68 -48.875 -3.373 1 33.06 35 ASP B O 1
ATOM 5500 N N . ASP B 1 36 ? 9.406 -47.906 -4.688 1 31.56 36 ASP B N 1
ATOM 5501 C CA . ASP B 1 36 ? 10.789 -47.812 -5.141 1 31.56 36 ASP B CA 1
ATOM 5502 C C . ASP B 1 36 ? 11.633 -47.031 -4.125 1 31.56 36 ASP B C 1
ATOM 5504 O O . ASP B 1 36 ? 11.102 -46.281 -3.303 1 31.56 36 ASP B O 1
ATOM 5508 N N . ALA B 1 37 ? 12.977 -47.219 -4.344 1 30.41 37 ALA B N 1
ATOM 5509 C CA . ALA B 1 37 ? 14.289 -47 -3.746 1 30.41 37 ALA B CA 1
ATOM 5510 C C . ALA B 1 37 ? 14.453 -45.531 -3.312 1 30.41 37 ALA B C 1
ATOM 5512 O O . ALA B 1 37 ? 15.453 -45.156 -2.703 1 30.41 37 ALA B O 1
ATOM 5513 N N . VAL B 1 38 ? 13.914 -44.594 -4.105 1 30.78 38 VAL B N 1
ATOM 5514 C CA . VAL B 1 38 ? 14.703 -43.406 -3.844 1 30.78 38 VAL B CA 1
ATOM 5515 C C . VAL B 1 38 ? 14.242 -42.75 -2.541 1 30.78 38 VAL B C 1
ATOM 5517 O O . VAL B 1 38 ? 13.195 -42.094 -2.502 1 30.78 38 VAL B O 1
ATOM 5520 N N . ASN B 1 39 ? 13.945 -43.5 -1.543 1 32.44 39 ASN B N 1
ATOM 5521 C CA . ASN B 1 39 ? 14.172 -42.812 -0.266 1 32.44 39 ASN B CA 1
ATOM 5522 C C . ASN B 1 39 ? 15.25 -41.75 -0.381 1 32.44 39 ASN B C 1
ATOM 5524 O O . ASN B 1 39 ? 16.391 -41.938 0.046 1 32.44 39 ASN B O 1
ATOM 5528 N N . SER B 1 40 ? 15.461 -41.281 -1.489 1 30.02 40 SER B N 1
ATOM 5529 C CA . SER B 1 40 ? 16.453 -40.219 -1.332 1 30.02 40 SER B CA 1
ATOM 5530 C C . SER B 1 40 ? 16.078 -39.25 -0.215 1 30.02 40 SER B C 1
ATOM 5532 O O . SER B 1 40 ? 15.008 -38.625 -0.258 1 30.02 40 SER B O 1
ATOM 5534 N N . PRO B 1 41 ? 16.359 -39.656 1.008 1 32.25 41 PRO B N 1
ATOM 5535 C CA . PRO B 1 41 ? 16.219 -38.562 1.983 1 32.25 41 PRO B CA 1
ATOM 5536 C C . PRO B 1 41 ? 16.25 -37.188 1.338 1 32.25 41 PRO B C 1
ATOM 5538 O O . PRO B 1 41 ? 16.891 -37 0.306 1 32.25 41 PRO B O 1
ATOM 5541 N N . LEU B 1 42 ? 15.078 -36.5 1.152 1 37.91 42 LEU B N 1
ATOM 5542 C CA . LEU B 1 42 ? 15.523 -35.125 0.914 1 37.91 42 LEU B CA 1
ATOM 5543 C C . LEU B 1 42 ? 16.984 -34.969 1.304 1 37.91 42 LEU B C 1
ATOM 5545 O O . LEU B 1 42 ? 17.438 -35.531 2.293 1 37.91 42 LEU B O 1
ATOM 5549 N N . PRO B 1 43 ? 18.016 -34.906 0.463 1 33.44 43 PRO B N 1
ATOM 5550 C CA . PRO B 1 43 ? 19.359 -34.719 1.047 1 33.44 43 PRO B CA 1
ATOM 5551 C C . PRO B 1 43 ? 19.312 -34.281 2.506 1 33.44 43 PRO B C 1
ATOM 5553 O O . PRO B 1 43 ? 18.5 -33.406 2.863 1 33.44 43 PRO B O 1
ATOM 5556 N N . ALA B 1 44 ? 19.266 -35.281 3.473 1 33.19 44 ALA B N 1
ATOM 5557 C CA . ALA B 1 44 ? 19.641 -34.812 4.801 1 33.19 44 ALA B CA 1
ATOM 5558 C C . ALA B 1 44 ? 20.281 -33.406 4.715 1 33.19 44 ALA B C 1
ATOM 5560 O O . ALA B 1 44 ? 21.281 -33.25 4.012 1 33.19 44 ALA B O 1
ATOM 5561 N N . MET B 1 45 ? 19.469 -32.5 4.715 1 36.03 45 MET B N 1
ATOM 5562 C CA . MET B 1 45 ? 20.047 -31.156 4.844 1 36.03 45 MET B CA 1
ATOM 5563 C C . MET B 1 45 ? 21.328 -31.203 5.68 1 36.03 45 MET B C 1
ATOM 5565 O O . MET B 1 45 ? 21.266 -31.203 6.91 1 36.03 45 MET B O 1
ATOM 5569 N N . ALA B 1 46 ? 22.219 -32.219 5.398 1 31.44 46 ALA B N 1
ATOM 5570 C CA . ALA B 1 46 ? 23.531 -32.188 6.012 1 31.44 46 ALA B CA 1
ATOM 5571 C C . ALA B 1 46 ? 23.984 -30.734 6.246 1 31.44 46 ALA B C 1
ATOM 5573 O O . ALA B 1 46 ? 24.016 -29.922 5.316 1 31.44 46 ALA B O 1
ATOM 5574 N N . MET B 1 47 ? 23.719 -30.344 7.395 1 33.91 47 MET B N 1
ATOM 5575 C CA . MET B 1 47 ? 24.547 -29.219 7.832 1 33.91 47 MET B CA 1
ATOM 5576 C C . MET B 1 47 ? 26 -29.391 7.395 1 33.91 47 MET B C 1
ATOM 5578 O O . MET B 1 47 ? 26.734 -30.156 8.008 1 33.91 47 MET B O 1
ATOM 5582 N N . TYR B 1 48 ? 26.406 -29.734 6.195 1 30.09 48 TYR B N 1
ATOM 5583 C CA . TYR B 1 48 ? 27.844 -29.672 5.996 1 30.09 48 TYR B CA 1
ATOM 5584 C C . TYR B 1 48 ? 28.438 -28.484 6.742 1 30.09 48 TYR B C 1
ATOM 5586 O O . TYR B 1 48 ? 27.781 -27.469 6.941 1 30.09 48 TYR B O 1
ATOM 5594 N N . ALA B 1 49 ? 29.547 -28.672 7.383 1 34.09 49 ALA B N 1
ATOM 5595 C CA . ALA B 1 49 ? 30.312 -27.641 8.047 1 34.09 49 ALA B CA 1
ATOM 5596 C C . ALA B 1 49 ? 30.141 -26.281 7.355 1 34.09 49 ALA B C 1
ATOM 5598 O O . ALA B 1 49 ? 30.266 -25.234 7.988 1 34.09 49 ALA B O 1
ATOM 5599 N N . GLY B 1 50 ? 30.469 -26.141 5.98 1 40.16 50 GLY B N 1
ATOM 5600 C CA . GLY B 1 50 ? 30.469 -24.828 5.34 1 40.16 50 GLY B CA 1
ATOM 5601 C C . GLY B 1 50 ? 29.062 -24.297 5.09 1 40.16 50 GLY B C 1
ATOM 5602 O O . GLY B 1 50 ? 28.094 -24.781 5.68 1 40.16 50 GLY B O 1
ATOM 5603 N N . GLY B 1 51 ? 28.453 -23.797 3.625 1 49 51 GLY B N 1
ATOM 5604 C CA . GLY B 1 51 ? 27.344 -22.969 3.18 1 49 51 GLY B CA 1
ATOM 5605 C C . GLY B 1 51 ? 26.016 -23.719 3.176 1 49 51 GLY B C 1
ATOM 5606 O O . GLY B 1 51 ? 25.969 -24.891 2.795 1 49 51 GLY B O 1
ATOM 5607 N N . GLN B 1 52 ? 25 -23.484 3.975 1 63.72 52 GLN B N 1
ATOM 5608 C CA . GLN B 1 52 ? 23.625 -24 4.129 1 63.72 52 GLN B CA 1
ATOM 5609 C C . GLN B 1 52 ? 22.969 -24.188 2.771 1 63.72 52 GLN B C 1
ATOM 5611 O O . GLN B 1 52 ? 23.062 -23.328 1.894 1 63.72 52 GLN B O 1
ATOM 5616 N N . THR B 1 53 ? 22.609 -25.547 2.436 1 81.94 53 THR B N 1
ATOM 5617 C CA . THR B 1 53 ? 21.844 -25.844 1.228 1 81.94 53 THR B CA 1
ATOM 5618 C C . THR B 1 53 ? 20.484 -25.156 1.254 1 81.94 53 THR B C 1
ATOM 5620 O O . THR B 1 53 ? 19.859 -25.047 2.311 1 81.94 53 THR B O 1
ATOM 5623 N N . PRO B 1 54 ? 20.156 -24.625 0.128 1 91.75 54 PRO B N 1
ATOM 5624 C CA . PRO B 1 54 ? 18.828 -24.016 0.061 1 91.75 54 PRO B CA 1
ATOM 5625 C C . PRO B 1 54 ? 17.703 -25 0.381 1 91.75 54 PRO B C 1
ATOM 5627 O O . PRO B 1 54 ? 17.797 -26.172 0.026 1 91.75 54 PRO B O 1
ATOM 5630 N N . VAL B 1 55 ? 16.75 -24.594 1.102 1 93.12 55 VAL B N 1
ATOM 5631 C CA . VAL B 1 55 ? 15.57 -25.359 1.464 1 93.12 55 VAL B CA 1
ATOM 5632 C C . VAL B 1 55 ? 14.312 -24.609 1.033 1 93.12 55 VAL B C 1
ATOM 5634 O O . VAL B 1 55 ? 14.141 -23.438 1.368 1 93.12 55 VAL B O 1
ATOM 5637 N N . GLN B 1 56 ? 13.531 -25.266 0.203 1 95.06 56 GLN B N 1
ATOM 5638 C CA . GLN B 1 56 ? 12.289 -24.625 -0.224 1 95.06 56 GLN B CA 1
ATOM 5639 C C . GLN B 1 56 ? 11.133 -25.625 -0.232 1 95.06 56 GLN B C 1
ATOM 5641 O O . GLN B 1 56 ? 11.336 -26.828 -0.454 1 95.06 56 GLN B O 1
ATOM 5646 N N . GLN B 1 57 ? 9.969 -25.141 0.012 1 95.69 57 GLN B N 1
ATOM 5647 C CA . GLN B 1 57 ? 8.766 -25.969 -0.001 1 95.69 57 GLN B CA 1
ATOM 5648 C C . GLN B 1 57 ? 8.5 -26.547 -1.39 1 95.69 57 GLN B C 1
ATOM 5650 O O . GLN B 1 57 ? 7.992 -27.656 -1.521 1 95.69 57 GLN B O 1
ATOM 5655 N N . SER B 1 58 ? 8.898 -25.828 -2.436 1 96.38 58 SER B N 1
ATOM 5656 C CA . SER B 1 58 ? 8.727 -26.25 -3.822 1 96.38 58 SER B CA 1
ATOM 5657 C C . SER B 1 58 ? 9.406 -27.594 -4.078 1 96.38 58 SER B C 1
ATOM 5659 O O . SER B 1 58 ? 9 -28.344 -4.973 1 96.38 58 SER B O 1
ATOM 5661 N N . ASP B 1 59 ? 10.445 -27.906 -3.311 1 95.19 59 ASP B N 1
ATOM 5662 C CA . ASP B 1 59 ? 11.172 -29.156 -3.494 1 95.19 59 ASP B CA 1
ATOM 5663 C C . ASP B 1 59 ? 10.281 -30.375 -3.213 1 95.19 59 ASP B C 1
ATOM 5665 O O . ASP B 1 59 ? 10.508 -31.453 -3.748 1 95.19 59 ASP B O 1
ATOM 5669 N N . LEU B 1 60 ? 9.266 -30.156 -2.434 1 95.56 60 LEU B N 1
ATOM 5670 C CA . LEU B 1 60 ? 8.336 -31.234 -2.111 1 95.56 60 LEU B CA 1
ATOM 5671 C C . LEU B 1 60 ? 7.562 -31.672 -3.35 1 95.56 60 LEU B C 1
ATOM 5673 O O . LEU B 1 60 ? 7.172 -32.844 -3.465 1 95.56 60 LEU B O 1
ATOM 5677 N N . LEU B 1 61 ? 7.375 -30.766 -4.297 1 96.62 61 LEU B N 1
ATOM 5678 C CA . LEU B 1 61 ? 6.602 -31.047 -5.5 1 96.62 61 LEU B CA 1
ATOM 5679 C C . LEU B 1 61 ? 7.516 -31.406 -6.664 1 96.62 61 LEU B C 1
ATOM 5681 O O . LEU B 1 61 ? 7.047 -31.844 -7.719 1 96.62 61 LEU B O 1
ATOM 5685 N N . LYS B 1 62 ? 8.789 -31.297 -6.48 1 96.62 62 LYS B N 1
ATOM 5686 C CA . LYS B 1 62 ? 9.773 -31.422 -7.547 1 96.62 62 LYS B CA 1
ATOM 5687 C C . LYS B 1 62 ? 9.656 -32.781 -8.25 1 96.62 62 LYS B C 1
ATOM 5689 O O . LYS B 1 62 ? 9.664 -32.844 -9.484 1 96.62 62 LYS B O 1
ATOM 5694 N N . PRO B 1 63 ? 9.492 -33.906 -7.559 1 96.25 63 PRO B N 1
ATOM 5695 C CA . PRO B 1 63 ? 9.438 -35.188 -8.266 1 96.25 63 PRO B CA 1
ATOM 5696 C C . PRO B 1 63 ? 8.281 -35.25 -9.266 1 96.25 63 PRO B C 1
ATOM 5698 O O . PRO B 1 63 ? 8.469 -35.688 -10.398 1 96.25 63 PRO B O 1
ATOM 5701 N N . LEU B 1 64 ? 7.18 -34.781 -8.867 1 96.94 64 LEU B N 1
ATOM 5702 C CA . LEU B 1 64 ? 6.008 -34.812 -9.734 1 96.94 64 LEU B CA 1
ATOM 5703 C C . LEU B 1 64 ? 6.133 -33.781 -10.867 1 96.94 64 LEU B C 1
ATOM 5705 O O . LEU B 1 64 ? 5.891 -34.125 -12.031 1 96.94 64 LEU B O 1
ATOM 5709 N N . LEU B 1 65 ? 6.48 -32.562 -10.555 1 98.12 65 LEU B N 1
ATOM 5710 C CA . LEU B 1 65 ? 6.543 -31.484 -11.539 1 98.12 65 LEU B CA 1
ATOM 5711 C C . LEU B 1 65 ? 7.605 -31.781 -12.594 1 98.12 65 LEU B C 1
ATOM 5713 O O . LEU B 1 65 ? 7.41 -31.484 -13.773 1 98.12 65 LEU B O 1
ATOM 5717 N N . MET B 1 66 ? 8.695 -32.375 -12.164 1 97.56 66 MET B N 1
ATOM 5718 C CA . MET B 1 66 ? 9.758 -32.719 -13.109 1 97.56 66 MET B CA 1
ATOM 5719 C C . MET B 1 66 ? 9.336 -33.875 -13.992 1 97.56 66 MET B C 1
ATOM 5721 O O . MET B 1 66 ? 9.703 -33.938 -15.172 1 97.56 66 MET B O 1
ATOM 5725 N N . ASP B 1 67 ? 8.555 -34.844 -13.445 1 97.31 67 ASP B N 1
ATOM 5726 C CA . ASP B 1 67 ? 8 -35.938 -14.266 1 97.31 67 ASP B CA 1
ATOM 5727 C C . ASP B 1 67 ? 7.117 -35.375 -15.375 1 97.31 67 ASP B C 1
ATOM 5729 O O . ASP B 1 67 ? 7.152 -35.844 -16.516 1 97.31 67 ASP B O 1
ATOM 5733 N N . ILE B 1 68 ? 6.336 -34.375 -15.055 1 98.06 68 ILE B N 1
ATOM 5734 C CA . ILE B 1 68 ? 5.488 -33.75 -16.062 1 98.06 68 ILE B CA 1
ATOM 5735 C C . ILE B 1 68 ? 6.359 -33.094 -17.125 1 98.06 68 ILE B C 1
ATOM 5737 O O . ILE B 1 68 ? 6.16 -33.312 -18.328 1 98.06 68 ILE B O 1
ATOM 5741 N N . ALA B 1 69 ? 7.328 -32.312 -16.688 1 97.44 69 ALA B N 1
ATOM 5742 C CA . ALA B 1 69 ? 8.156 -31.516 -17.594 1 97.44 69 ALA B CA 1
ATOM 5743 C C . ALA B 1 69 ? 9.016 -32.406 -18.469 1 97.44 69 ALA B C 1
ATOM 5745 O O . ALA B 1 69 ? 9.156 -32.156 -19.672 1 97.44 69 ALA B O 1
ATOM 5746 N N . LYS B 1 70 ? 9.547 -33.5 -17.906 1 96.81 70 LYS B N 1
ATOM 5747 C CA . LYS B 1 70 ? 10.508 -34.344 -18.625 1 96.81 70 LYS B CA 1
ATOM 5748 C C . LYS B 1 70 ? 9.797 -35.406 -19.438 1 96.81 70 LYS B C 1
ATOM 5750 O O . LYS B 1 70 ? 10.211 -35.719 -20.562 1 96.81 70 LYS B O 1
ATOM 5755 N N . GLU B 1 71 ? 8.719 -35.969 -18.734 1 97.19 71 GLU B N 1
ATOM 5756 C CA . GLU B 1 71 ? 8.18 -37.219 -19.297 1 97.19 71 GLU B CA 1
ATOM 5757 C C . GLU B 1 71 ? 6.781 -37 -19.875 1 97.19 71 GLU B C 1
ATOM 5759 O O . GLU B 1 71 ? 6.305 -37.781 -20.688 1 97.19 71 GLU B O 1
ATOM 5764 N N . GLY B 1 72 ? 6.117 -36 -19.438 1 97.62 72 GLY B N 1
ATOM 5765 C CA . GLY B 1 72 ? 4.797 -35.688 -19.969 1 97.62 72 GLY B CA 1
ATOM 5766 C C . GLY B 1 72 ? 3.689 -35.906 -18.938 1 97.62 72 GLY B C 1
ATOM 5767 O O . GLY B 1 72 ? 3.877 -36.594 -17.953 1 97.62 72 GLY B O 1
ATOM 5768 N N . LEU B 1 73 ? 2.537 -35.312 -19.266 1 98.19 73 LEU B N 1
ATOM 5769 C CA . LEU B 1 73 ? 1.389 -35.344 -18.359 1 98.19 73 LEU B CA 1
ATOM 5770 C C . LEU B 1 73 ? 0.884 -36.781 -18.188 1 98.19 73 LEU B C 1
ATOM 5772 O O . LEU B 1 73 ? 0.512 -37.188 -17.078 1 98.19 73 LEU B O 1
ATOM 5776 N N . ASN B 1 74 ? 0.827 -37.531 -19.234 1 97.44 74 ASN B N 1
ATOM 5777 C CA . ASN B 1 74 ? 0.348 -38.906 -19.141 1 97.44 74 ASN B CA 1
ATOM 5778 C C . ASN B 1 74 ? 1.256 -39.75 -18.25 1 97.44 74 ASN B C 1
ATOM 5780 O O . ASN B 1 74 ? 0.775 -40.562 -17.469 1 97.44 74 ASN B O 1
ATOM 5784 N N . TYR B 1 75 ? 2.531 -39.594 -18.422 1 97.25 75 TYR B N 1
ATOM 5785 C CA . TYR B 1 75 ? 3.494 -40.312 -17.578 1 97.25 75 TYR B CA 1
ATOM 5786 C C . TYR B 1 75 ? 3.238 -40 -16.109 1 97.25 75 TYR B C 1
ATOM 5788 O O . TYR B 1 75 ? 3.188 -40.906 -15.281 1 97.25 75 TYR B O 1
ATOM 5796 N N . ALA B 1 76 ? 3.135 -38.75 -15.789 1 97 76 ALA B N 1
ATOM 5797 C CA . ALA B 1 76 ? 2.895 -38.344 -14.406 1 97 76 ALA B CA 1
ATOM 5798 C C . ALA B 1 76 ? 1.587 -38.938 -13.883 1 97 76 ALA B C 1
ATOM 5800 O O . ALA B 1 76 ? 1.515 -39.375 -12.727 1 97 76 ALA B O 1
ATOM 5801 N N . PHE B 1 77 ? 0.535 -38.938 -14.734 1 95.88 77 PHE B N 1
ATOM 5802 C CA . PHE B 1 77 ? -0.755 -39.5 -14.359 1 95.88 77 PHE B CA 1
ATOM 5803 C C . PHE B 1 77 ? -0.625 -40.969 -14.039 1 95.88 77 PHE B C 1
ATOM 5805 O O . PHE B 1 77 ? -1.078 -41.438 -12.984 1 95.88 77 PHE B O 1
ATOM 5812 N N . GLN B 1 78 ? -0.007 -41.719 -14.867 1 95.88 78 GLN B N 1
ATOM 5813 C CA . GLN B 1 78 ? 0.157 -43.156 -14.688 1 95.88 78 GLN B CA 1
ATOM 5814 C C . GLN B 1 78 ? 0.993 -43.469 -13.453 1 95.88 78 GLN B C 1
ATOM 5816 O O . GLN B 1 78 ? 0.666 -44.375 -12.688 1 95.88 78 GLN B O 1
ATOM 5821 N N . LYS B 1 79 ? 1.988 -42.625 -13.266 1 94.94 79 LYS B N 1
ATOM 5822 C CA . LYS B 1 79 ? 2.922 -42.906 -12.172 1 94.94 79 LYS B CA 1
ATOM 5823 C C . LYS B 1 79 ? 2.322 -42.5 -10.828 1 94.94 79 LYS B C 1
ATOM 5825 O O . LYS B 1 79 ? 2.354 -43.281 -9.875 1 94.94 79 LYS B O 1
ATOM 5830 N N . TRP B 1 80 ? 1.785 -41.344 -10.758 1 93.88 80 TRP B N 1
ATOM 5831 C CA . TRP B 1 80 ? 1.458 -40.781 -9.445 1 93.88 80 TRP B CA 1
ATOM 5832 C C . TRP B 1 80 ? 0.002 -41.062 -9.086 1 93.88 80 TRP B C 1
ATOM 5834 O O . TRP B 1 80 ? -0.335 -41.188 -7.906 1 93.88 80 TRP B O 1
ATOM 5844 N N . ARG B 1 81 ? -0.854 -41.062 -10.055 1 91.69 81 ARG B N 1
ATOM 5845 C CA . ARG B 1 81 ? -2.262 -41.312 -9.773 1 91.69 81 ARG B CA 1
ATOM 5846 C C . ARG B 1 81 ? -2.564 -42.812 -9.852 1 91.69 81 ARG B C 1
ATOM 5848 O O . ARG B 1 81 ? -3.158 -43.375 -8.938 1 91.69 81 ARG B O 1
ATOM 5855 N N . GLN B 1 82 ? -2.154 -43.5 -10.914 1 91.5 82 GLN B N 1
ATOM 5856 C CA . GLN B 1 82 ? -2.48 -44.906 -11.156 1 91.5 82 GLN B CA 1
ATOM 5857 C C . GLN B 1 82 ? -1.458 -45.844 -10.5 1 91.5 82 GLN B C 1
ATOM 5859 O O . GLN B 1 82 ? -1.7 -47.031 -10.352 1 91.5 82 GLN B O 1
ATOM 5864 N N . LYS B 1 83 ? -0.362 -45.375 -10.078 1 91.81 83 LYS B N 1
ATOM 5865 C CA . LYS B 1 83 ? 0.709 -46.125 -9.445 1 91.81 83 LYS B CA 1
ATOM 5866 C C . LYS B 1 83 ? 1.216 -47.25 -10.367 1 91.81 83 LYS B C 1
ATOM 5868 O O . LYS B 1 83 ? 1.447 -48.375 -9.922 1 91.81 83 LYS B O 1
ATOM 5873 N N . GLU B 1 84 ? 1.271 -46.812 -11.547 1 92.5 84 GLU B N 1
ATOM 5874 C CA . GLU B 1 84 ? 1.8 -47.781 -12.516 1 92.5 84 GLU B CA 1
ATOM 5875 C C . GLU B 1 84 ? 3.314 -47.906 -12.383 1 92.5 84 GLU B C 1
ATOM 5877 O O . GLU B 1 84 ? 4.012 -46.906 -12.164 1 92.5 84 GLU B O 1
ATOM 5882 N N . GLU B 1 85 ? 3.779 -49.062 -12.602 1 91.38 85 GLU B N 1
ATOM 5883 C CA . GLU B 1 85 ? 5.207 -49.344 -12.469 1 91.38 85 GLU B CA 1
ATOM 5884 C C . GLU B 1 85 ? 5.973 -48.875 -13.703 1 91.38 85 GLU B C 1
ATOM 5886 O O . GLU B 1 85 ? 7.121 -48.438 -13.594 1 91.38 85 GLU B O 1
ATOM 5891 N N . ASN B 1 86 ? 5.285 -49 -14.844 1 93.94 86 ASN B N 1
ATOM 5892 C CA . ASN B 1 86 ? 5.941 -48.625 -16.094 1 93.94 86 ASN B CA 1
ATOM 5893 C C . ASN B 1 86 ? 5.121 -47.625 -16.875 1 93.94 86 ASN B C 1
ATOM 5895 O O . ASN B 1 86 ? 4.66 -47.906 -17.984 1 93.94 86 ASN B O 1
ATOM 5899 N N . PRO B 1 87 ? 5.109 -46.438 -16.406 1 96.31 87 PRO B N 1
ATOM 5900 C CA . PRO B 1 87 ? 4.355 -45.406 -17.094 1 96.31 87 PRO B CA 1
ATOM 5901 C C . PRO B 1 87 ? 4.93 -45.094 -18.484 1 96.31 87 PRO B C 1
ATOM 5903 O O . PRO B 1 87 ? 6.137 -45.219 -18.703 1 96.31 87 PRO B O 1
ATOM 5906 N N . GLU B 1 88 ? 4.09 -44.656 -19.391 1 96.19 88 GLU B N 1
ATOM 5907 C CA . GLU B 1 88 ? 4.492 -44.375 -20.766 1 96.19 88 GLU B CA 1
ATOM 5908 C C . GLU B 1 88 ? 4.996 -42.938 -20.906 1 96.19 88 GLU B C 1
ATOM 5910 O O . GLU B 1 88 ? 4.277 -41.969 -20.594 1 96.19 88 GLU B O 1
ATOM 5915 N N . ARG B 1 89 ? 6.168 -42.812 -21.469 1 96.56 89 ARG B N 1
ATOM 5916 C CA . ARG B 1 89 ? 6.762 -41.5 -21.688 1 96.56 89 ARG B CA 1
ATOM 5917 C C . ARG B 1 89 ? 6.246 -40.906 -22.984 1 96.56 89 ARG B C 1
ATOM 5919 O O . ARG B 1 89 ? 5.973 -41.594 -23.953 1 96.56 89 ARG B O 1
ATOM 5926 N N . HIS B 1 90 ? 6.137 -39.594 -23 1 96.12 90 HIS B N 1
ATOM 5927 C CA . HIS B 1 90 ? 5.891 -38.844 -24.219 1 96.12 90 HIS B CA 1
ATOM 5928 C C . HIS B 1 90 ? 4.715 -39.438 -25 1 96.12 90 HIS B C 1
ATOM 5930 O O . HIS B 1 90 ? 4.828 -39.688 -26.188 1 96.12 90 HIS B O 1
ATOM 5936 N N . SER B 1 91 ? 3.594 -39.562 -24.266 1 95.62 91 SER B N 1
ATOM 5937 C CA . SER B 1 91 ? 2.402 -40.125 -24.891 1 95.62 91 SER B CA 1
ATOM 5938 C C . SER B 1 91 ? 1.226 -39.156 -24.812 1 95.62 91 SER B C 1
ATOM 5940 O O . SER B 1 91 ? 1.168 -38.312 -23.922 1 95.62 91 SER B O 1
ATOM 5942 N N . GLU B 1 92 ? 0.361 -39.344 -25.75 1 95.75 92 GLU B N 1
ATOM 5943 C CA . GLU B 1 92 ? -0.803 -38.469 -25.859 1 95.75 92 GLU B CA 1
ATOM 5944 C C . GLU B 1 92 ? -2.02 -39.094 -25.172 1 95.75 92 GLU B C 1
ATOM 5946 O O . GLU B 1 92 ? -2.074 -40.312 -24.969 1 95.75 92 GLU B O 1
ATOM 5951 N N . THR B 1 93 ? -2.877 -38.188 -24.844 1 96.12 93 THR B N 1
ATOM 5952 C CA . THR B 1 93 ? -4.145 -38.625 -24.266 1 96.12 93 THR B CA 1
ATOM 5953 C C . THR B 1 93 ? -5.004 -39.344 -25.312 1 96.12 93 THR B C 1
ATOM 5955 O O . THR B 1 93 ? -4.887 -39.062 -26.5 1 96.12 93 THR B O 1
ATOM 5958 N N . LYS B 1 94 ? -5.836 -40.25 -24.812 1 92 94 LYS B N 1
ATOM 5959 C CA . LYS B 1 94 ? -6.824 -40.875 -25.672 1 92 94 LYS B CA 1
ATOM 5960 C C . LYS B 1 94 ? -8.164 -40.156 -25.609 1 92 94 LYS B C 1
ATOM 5962 O O . LYS B 1 94 ? -9.094 -40.5 -26.344 1 92 94 LYS B O 1
ATOM 5967 N N . ASN B 1 95 ? -8.289 -39.125 -24.75 1 94 95 ASN B N 1
ATOM 5968 C CA . ASN B 1 95 ? -9.492 -38.344 -24.562 1 94 95 ASN B CA 1
ATOM 5969 C C . ASN B 1 95 ? -9.219 -36.844 -24.766 1 94 95 ASN B C 1
ATOM 5971 O O . ASN B 1 95 ? -9.375 -36.062 -23.844 1 94 95 ASN B O 1
ATOM 5975 N N . PRO B 1 96 ? -8.867 -36.5 -25.984 1 96.25 96 PRO B N 1
ATOM 5976 C CA . PRO B 1 96 ? -8.539 -35.094 -26.25 1 96.25 96 PRO B CA 1
ATOM 5977 C C . PRO B 1 96 ? -9.711 -34.156 -25.953 1 96.25 96 PRO B C 1
ATOM 5979 O O . PRO B 1 96 ? -10.859 -34.469 -26.25 1 96.25 96 PRO B O 1
ATOM 5982 N N . LYS B 1 97 ? -9.438 -33 -25.375 1 96.94 97 LYS B N 1
ATOM 5983 C CA . LYS B 1 97 ? -10.406 -31.969 -25.062 1 96.94 97 LYS B CA 1
ATOM 5984 C C . LYS B 1 97 ? -9.906 -30.609 -25.547 1 96.94 97 LYS B C 1
ATOM 5986 O O . LYS B 1 97 ? -8.734 -30.453 -25.906 1 96.94 97 LYS B O 1
ATOM 5991 N N . LYS B 1 98 ? -10.828 -29.656 -25.688 1 97.94 98 LYS B N 1
ATOM 5992 C CA . LYS B 1 98 ? -10.484 -28.266 -25.969 1 97.94 98 LYS B CA 1
ATOM 5993 C C . LYS B 1 98 ? -10.336 -27.469 -24.672 1 97.94 98 LYS B C 1
ATOM 5995 O O . LYS B 1 98 ? -11.312 -27.234 -23.969 1 97.94 98 LYS B O 1
ATOM 6000 N N . VAL B 1 99 ? -9.117 -27.078 -24.406 1 98.56 99 VAL B N 1
ATOM 6001 C CA . VAL B 1 99 ? -8.828 -26.344 -23.172 1 98.56 99 VAL B CA 1
ATOM 6002 C C . VAL B 1 99 ? -8.461 -24.906 -23.516 1 98.56 99 VAL B C 1
ATOM 6004 O O . VAL B 1 99 ? -7.547 -24.656 -24.312 1 98.56 99 VAL B O 1
ATOM 6007 N N . ILE B 1 100 ? -9.156 -23.906 -22.922 1 98.88 100 ILE B N 1
ATOM 6008 C CA . ILE B 1 100 ? -8.859 -22.484 -23.094 1 98.88 100 ILE B CA 1
ATOM 6009 C C . ILE B 1 100 ? -7.93 -22.016 -21.984 1 98.88 100 ILE B C 1
ATOM 6011 O O . ILE B 1 100 ? -8.141 -22.344 -20.812 1 98.88 100 ILE B O 1
ATOM 6015 N N . VAL B 1 101 ? -6.863 -21.406 -22.312 1 98.94 101 VAL B N 1
ATOM 6016 C CA . VAL B 1 101 ? -5.949 -20.797 -21.359 1 98.94 101 VAL B CA 1
ATOM 6017 C C . VAL B 1 101 ? -6.035 -19.281 -21.438 1 98.94 101 VAL B C 1
ATOM 6019 O O . VAL B 1 101 ? -5.82 -18.703 -22.516 1 98.94 101 VAL B O 1
ATOM 6022 N N . VAL B 1 102 ? -6.371 -18.594 -20.344 1 98.88 102 VAL B N 1
ATOM 6023 C CA . VAL B 1 102 ? -6.461 -17.141 -20.281 1 98.88 102 VAL B CA 1
ATOM 6024 C C . VAL B 1 102 ? -5.16 -16.562 -19.734 1 98.88 102 VAL B C 1
ATOM 6026 O O . VAL B 1 102 ? -4.895 -16.656 -18.531 1 98.88 102 VAL B O 1
ATOM 6029 N N . GLY B 1 103 ? -4.371 -15.938 -20.609 1 98.62 103 GLY B N 1
ATOM 6030 C CA . GLY B 1 103 ? -3.084 -15.367 -20.25 1 98.62 103 GLY B CA 1
ATOM 6031 C C . GLY B 1 103 ? -1.911 -16.109 -20.859 1 98.62 103 GLY B C 1
ATOM 6032 O O . GLY B 1 103 ? -1.783 -17.328 -20.688 1 98.62 103 GLY B O 1
ATOM 6033 N N . ALA B 1 104 ? -1.081 -15.367 -21.5 1 98.69 104 ALA B N 1
ATOM 6034 C CA . ALA B 1 104 ? 0.11 -15.945 -22.125 1 98.69 104 ALA B CA 1
ATOM 6035 C C . ALA B 1 104 ? 1.37 -15.555 -21.359 1 98.69 104 ALA B C 1
ATOM 6037 O O . ALA B 1 104 ? 2.414 -15.289 -21.953 1 98.69 104 ALA B O 1
ATOM 6038 N N . GLY B 1 105 ? 1.242 -15.438 -20.031 1 98.5 105 GLY B N 1
ATOM 6039 C CA . GLY B 1 105 ? 2.412 -15.391 -19.172 1 98.5 105 GLY B CA 1
ATOM 6040 C C . GLY B 1 105 ? 3.047 -16.75 -18.969 1 98.5 105 GLY B C 1
ATOM 6041 O O . GLY B 1 105 ? 2.613 -17.75 -19.562 1 98.5 105 GLY B O 1
ATOM 6042 N N . MET B 1 106 ? 3.967 -16.828 -18.062 1 98.75 106 MET B N 1
ATOM 6043 C CA . MET B 1 106 ? 4.723 -18.062 -17.891 1 98.75 106 MET B CA 1
ATOM 6044 C C . MET B 1 106 ? 3.822 -19.188 -17.406 1 98.75 106 MET B C 1
ATOM 6046 O O . MET B 1 106 ? 3.977 -20.344 -17.828 1 98.75 106 MET B O 1
ATOM 6050 N N . ALA B 1 107 ? 2.896 -18.891 -16.516 1 98.81 107 ALA B N 1
ATOM 6051 C CA . ALA B 1 107 ? 1.979 -19.906 -16 1 98.81 107 ALA B CA 1
ATOM 6052 C C . ALA B 1 107 ? 1.09 -20.453 -17.125 1 98.81 107 ALA B C 1
ATOM 6054 O O . ALA B 1 107 ? 0.935 -21.672 -17.266 1 98.81 107 ALA B O 1
ATOM 6055 N N . GLY B 1 108 ? 0.537 -19.531 -17.906 1 98.88 108 GLY B N 1
ATOM 6056 C CA . GLY B 1 108 ? -0.33 -19.938 -19 1 98.88 108 GLY B CA 1
ATOM 6057 C C . GLY B 1 108 ? 0.407 -20.672 -20.109 1 98.88 108 GLY B C 1
ATOM 6058 O O . GLY B 1 108 ? -0.095 -21.656 -20.641 1 98.88 108 GLY B O 1
ATOM 6059 N N . LEU B 1 109 ? 1.579 -20.234 -20.422 1 98.69 109 LEU B N 1
ATOM 6060 C CA . LEU B 1 109 ? 2.352 -20.812 -21.516 1 98.69 109 LEU B CA 1
ATOM 6061 C C . LEU B 1 109 ? 2.764 -22.25 -21.188 1 98.69 109 LEU B C 1
ATOM 6063 O O . LEU B 1 109 ? 2.676 -23.125 -22.047 1 98.69 109 LEU B O 1
ATOM 6067 N N . VAL B 1 110 ? 3.209 -22.453 -19.938 1 98.62 110 VAL B N 1
ATOM 6068 C CA . VAL B 1 110 ? 3.662 -23.797 -19.609 1 98.62 110 VAL B CA 1
ATOM 6069 C C . VAL B 1 110 ? 2.469 -24.75 -19.562 1 98.62 110 VAL B C 1
ATOM 6071 O O . VAL B 1 110 ? 2.576 -25.906 -19.938 1 98.62 110 VAL B O 1
ATOM 6074 N N . ALA B 1 111 ? 1.344 -24.312 -19.016 1 98.81 111 ALA B N 1
ATOM 6075 C CA . ALA B 1 111 ? 0.135 -25.125 -19 1 98.81 111 ALA B CA 1
ATOM 6076 C C . ALA B 1 111 ? -0.297 -25.484 -20.422 1 98.81 111 ALA B C 1
ATOM 6078 O O . ALA B 1 111 ? -0.562 -26.656 -20.719 1 98.81 111 ALA B O 1
ATOM 6079 N N . ALA B 1 112 ? -0.354 -24.469 -21.312 1 98.62 112 ALA B N 1
ATOM 6080 C CA . ALA B 1 112 ? -0.752 -24.672 -22.703 1 98.62 112 ALA B CA 1
ATOM 6081 C C . ALA B 1 112 ? 0.211 -25.625 -23.406 1 98.62 112 ALA B C 1
ATOM 6083 O O . ALA B 1 112 ? -0.216 -26.516 -24.156 1 98.62 112 ALA B O 1
ATOM 6084 N N . PHE B 1 113 ? 1.467 -25.422 -23.188 1 97.94 113 PHE B N 1
ATOM 6085 C CA . PHE B 1 113 ? 2.514 -26.188 -23.844 1 97.94 113 PHE B CA 1
ATOM 6086 C C . PHE B 1 113 ? 2.398 -27.672 -23.484 1 97.94 113 PHE B C 1
ATOM 6088 O O . PHE B 1 113 ? 2.361 -28.531 -24.375 1 97.94 113 PHE B O 1
ATOM 6095 N N . GLU B 1 114 ? 2.305 -28.016 -22.203 1 98 114 GLU B N 1
ATOM 6096 C CA . GLU B 1 114 ? 2.287 -29.406 -21.766 1 98 114 GLU B CA 1
ATOM 6097 C C . GLU B 1 114 ? 0.976 -30.078 -22.141 1 98 114 GLU B C 1
ATOM 6099 O O . GLU B 1 114 ? 0.957 -31.266 -22.469 1 98 114 GLU B O 1
ATOM 6104 N N . LEU B 1 115 ? -0.12 -29.344 -22.125 1 98.44 115 LEU B N 1
ATOM 6105 C CA . LEU B 1 115 ? -1.402 -29.891 -22.547 1 98.44 115 LEU B CA 1
ATOM 6106 C C . LEU B 1 115 ? -1.417 -30.156 -24.047 1 98.44 115 LEU B C 1
ATOM 6108 O O . LEU B 1 115 ? -1.952 -31.172 -24.5 1 98.44 115 LEU B O 1
ATOM 6112 N N . ALA B 1 116 ? -0.877 -29.219 -24.812 1 97.62 116 ALA B N 1
ATOM 6113 C CA . ALA B 1 116 ? -0.785 -29.422 -26.25 1 97.62 116 ALA B CA 1
ATOM 6114 C C . ALA B 1 116 ? 0.088 -30.641 -26.594 1 97.62 116 ALA B C 1
ATOM 6116 O O . ALA B 1 116 ? -0.243 -31.422 -27.469 1 97.62 116 ALA B O 1
ATOM 6117 N N . GLN B 1 117 ? 1.231 -30.781 -25.891 1 96.62 117 GLN B N 1
ATOM 6118 C CA . GLN B 1 117 ? 2.102 -31.938 -26.078 1 96.62 117 GLN B CA 1
ATOM 6119 C C . GLN B 1 117 ? 1.348 -33.219 -25.812 1 96.62 117 GLN B C 1
ATOM 6121 O O . GLN B 1 117 ? 1.578 -34.219 -26.5 1 96.62 117 GLN B O 1
ATOM 6126 N N . ALA B 1 118 ? 0.433 -33.188 -24.875 1 97.62 118 ALA B N 1
ATOM 6127 C CA . ALA B 1 118 ? -0.319 -34.375 -24.484 1 97.62 118 ALA B CA 1
ATOM 6128 C C . ALA B 1 118 ? -1.484 -34.625 -25.438 1 97.62 118 ALA B C 1
ATOM 6130 O O . ALA B 1 118 ? -2.242 -35.562 -25.266 1 97.62 118 ALA B O 1
ATOM 6131 N N . GLY B 1 119 ? -1.668 -33.688 -26.406 1 96.88 119 GLY B N 1
ATOM 6132 C CA . GLY B 1 119 ? -2.621 -33.969 -27.469 1 96.88 119 GLY B CA 1
ATOM 6133 C C . GLY B 1 119 ? -3.932 -33.219 -27.312 1 96.88 119 GLY B C 1
ATOM 6134 O O . GLY B 1 119 ? -4.859 -33.406 -28.109 1 96.88 119 GLY B O 1
ATOM 6135 N N . HIS B 1 120 ? -4.082 -32.406 -26.359 1 97.75 120 HIS B N 1
ATOM 6136 C CA . HIS B 1 120 ? -5.277 -31.594 -26.219 1 97.75 120 HIS B CA 1
ATOM 6137 C C . HIS B 1 120 ? -5.262 -30.422 -27.203 1 97.75 120 HIS B C 1
ATOM 6139 O O . HIS B 1 120 ? -4.191 -29.953 -27.594 1 97.75 120 HIS B O 1
ATOM 6145 N N . GLU B 1 121 ? -6.438 -29.984 -27.672 1 97.5 121 GLU B N 1
ATOM 6146 C CA . GLU B 1 121 ? -6.562 -28.703 -28.359 1 97.5 121 GLU B CA 1
ATOM 6147 C C . GLU B 1 121 ? -6.52 -27.547 -27.375 1 97.5 121 GLU B C 1
ATOM 6149 O O . GLU B 1 121 ? -7.34 -27.469 -26.469 1 97.5 121 GLU B O 1
ATOM 6154 N N . VAL B 1 122 ? -5.559 -26.672 -27.578 1 98.25 122 VAL B N 1
ATOM 6155 C CA . VAL B 1 122 ? -5.398 -25.578 -26.641 1 98.25 122 VAL B CA 1
ATOM 6156 C C . VAL B 1 122 ? -5.559 -24.25 -27.359 1 98.25 122 VAL B C 1
ATOM 6158 O O . VAL B 1 122 ? -5.047 -24.062 -28.469 1 98.25 122 VAL B O 1
ATOM 6161 N N . VAL B 1 123 ? -6.309 -23.312 -26.781 1 98.5 123 VAL B N 1
ATOM 6162 C CA . VAL B 1 123 ? -6.445 -21.922 -27.234 1 98.5 123 VAL B CA 1
ATOM 6163 C C . VAL B 1 123 ? -6.004 -20.969 -26.125 1 98.5 123 VAL B C 1
ATOM 6165 O O . VAL B 1 123 ? -6.516 -21.031 -25 1 98.5 123 VAL B O 1
ATOM 6168 N N . VAL B 1 124 ? -5.027 -20.156 -26.453 1 98.75 124 VAL B N 1
ATOM 6169 C CA . VAL B 1 124 ? -4.531 -19.203 -25.469 1 98.75 124 VAL B CA 1
ATOM 6170 C C . VAL B 1 124 ? -5.059 -17.812 -25.797 1 98.75 124 VAL B C 1
ATOM 6172 O O . VAL B 1 124 ? -4.91 -17.328 -26.922 1 98.75 124 VAL B O 1
ATOM 6175 N N . LEU B 1 125 ? -5.719 -17.141 -24.859 1 98.81 125 LEU B N 1
ATOM 6176 C CA . LEU B 1 125 ? -6.203 -15.766 -25 1 98.81 125 LEU B CA 1
ATOM 6177 C C . LEU B 1 125 ? -5.309 -14.797 -24.234 1 98.81 125 LEU B C 1
ATOM 6179 O O . LEU B 1 125 ? -5.066 -14.984 -23.031 1 98.81 125 LEU B O 1
ATOM 6183 N N . GLU B 1 126 ? -4.766 -13.859 -24.938 1 98.44 126 GLU B N 1
ATOM 6184 C CA . GLU B 1 126 ? -3.838 -12.883 -24.359 1 98.44 126 GLU B CA 1
ATOM 6185 C C . GLU B 1 126 ? -4.273 -11.461 -24.672 1 98.44 126 GLU B C 1
ATOM 6187 O O . GLU B 1 126 ? -4.48 -11.102 -25.828 1 98.44 126 GLU B O 1
ATOM 6192 N N . SER B 1 127 ? -4.348 -10.656 -23.594 1 96.81 127 SER B N 1
ATOM 6193 C CA . SER B 1 127 ? -4.844 -9.289 -23.734 1 96.81 127 SER B CA 1
ATOM 6194 C C . SER B 1 127 ? -3.818 -8.398 -24.422 1 96.81 127 SER B C 1
ATOM 6196 O O . SER B 1 127 ? -4.18 -7.398 -25.047 1 96.81 127 SER B O 1
ATOM 6198 N N . GLN B 1 128 ? -2.566 -8.766 -24.375 1 96.12 128 GLN B N 1
ATOM 6199 C CA . GLN B 1 128 ? -1.486 -7.977 -24.953 1 96.12 128 GLN B CA 1
ATOM 6200 C C . GLN B 1 128 ? -1.171 -8.438 -26.375 1 96.12 128 GLN B C 1
ATOM 6202 O O . GLN B 1 128 ? -1.943 -9.195 -26.969 1 96.12 128 GLN B O 1
ATOM 6207 N N . THR B 1 129 ? -0.072 -7.898 -26.922 1 96.31 129 THR B N 1
ATOM 6208 C CA . THR B 1 129 ? 0.375 -8.25 -28.266 1 96.31 129 THR B CA 1
ATOM 6209 C C . THR B 1 129 ? 1.663 -9.062 -28.219 1 96.31 129 THR B C 1
ATOM 6211 O O . THR B 1 129 ? 2.33 -9.25 -29.234 1 96.31 129 THR B O 1
ATOM 6214 N N . ARG B 1 130 ? 2.016 -9.477 -27.031 1 96.44 130 ARG B N 1
ATOM 6215 C CA . ARG B 1 130 ? 3.227 -10.266 -26.812 1 96.44 130 ARG B CA 1
ATOM 6216 C C . ARG B 1 130 ? 3 -11.344 -25.766 1 96.44 130 ARG B C 1
ATOM 6218 O O . ARG B 1 130 ? 2.041 -11.281 -25 1 96.44 130 ARG B O 1
ATOM 6225 N N . VAL B 1 131 ? 3.883 -12.352 -25.75 1 98 131 VAL B N 1
ATOM 6226 C CA . VAL B 1 131 ? 3.848 -13.367 -24.703 1 98 131 VAL B CA 1
ATOM 6227 C C . VAL B 1 131 ? 4.781 -12.969 -23.562 1 98 131 VAL B C 1
ATOM 6229 O O . VAL B 1 131 ? 5.602 -12.055 -23.719 1 98 131 VAL B O 1
ATOM 6232 N N . GLY B 1 132 ? 4.594 -13.562 -22.469 1 98.12 132 GLY B N 1
ATOM 6233 C CA . GLY B 1 132 ? 5.586 -13.477 -21.406 1 98.12 132 GLY B CA 1
ATOM 6234 C C . GLY B 1 132 ? 5.082 -12.758 -20.172 1 98.12 132 GLY B C 1
ATOM 6235 O O . GLY B 1 132 ? 5.668 -12.875 -19.094 1 98.12 132 GLY B O 1
ATOM 6236 N N . GLY B 1 133 ? 3.979 -12.016 -20.281 1 97.38 133 GLY B N 1
ATOM 6237 C CA . GLY B 1 133 ? 3.477 -11.273 -19.141 1 97.38 133 GLY B CA 1
ATOM 6238 C C . GLY B 1 133 ? 4.504 -10.336 -18.531 1 97.38 133 GLY B C 1
ATOM 6239 O O . GLY B 1 133 ? 5.016 -9.445 -19.219 1 97.38 133 GLY B O 1
ATOM 6240 N N . ARG B 1 134 ? 4.953 -10.602 -17.328 1 97.56 134 ARG B N 1
ATOM 6241 C CA . ARG B 1 134 ? 5.879 -9.711 -16.641 1 97.56 134 ARG B CA 1
ATOM 6242 C C . ARG B 1 134 ? 7.328 -10.117 -16.891 1 97.56 134 ARG B C 1
ATOM 6244 O O . ARG B 1 134 ? 8.25 -9.523 -16.344 1 97.56 134 ARG B O 1
ATOM 6251 N N . VAL B 1 135 ? 7.52 -11.18 -17.641 1 98.19 135 VAL B N 1
ATOM 6252 C CA . VAL B 1 135 ? 8.812 -11.375 -18.297 1 98.19 135 VAL B CA 1
ATOM 6253 C C . VAL B 1 135 ? 8.875 -10.531 -19.562 1 98.19 135 VAL B C 1
ATOM 6255 O O . VAL B 1 135 ? 8.32 -10.914 -20.594 1 98.19 135 VAL B O 1
ATOM 6258 N N . HIS B 1 136 ? 9.547 -9.438 -19.453 1 97.5 136 HIS B N 1
ATOM 6259 C CA . HIS B 1 136 ? 9.492 -8.438 -20.516 1 97.5 136 HIS B CA 1
ATOM 6260 C C . HIS B 1 136 ? 10.852 -7.773 -20.703 1 97.5 136 HIS B C 1
ATOM 6262 O O . HIS B 1 136 ? 11.289 -6.98 -19.875 1 97.5 136 HIS B O 1
ATOM 6268 N N . THR B 1 137 ? 11.5 -8.102 -21.812 1 96.12 137 THR B N 1
ATOM 6269 C CA . THR B 1 137 ? 12.797 -7.527 -22.172 1 96.12 137 THR B CA 1
ATOM 6270 C C . THR B 1 137 ? 12.625 -6.355 -23.125 1 96.12 137 THR B C 1
ATOM 6272 O O . THR B 1 137 ? 11.992 -6.492 -24.172 1 96.12 137 THR B O 1
ATOM 6275 N N . LEU B 1 138 ? 13.188 -5.215 -22.766 1 95.31 138 LEU B N 1
ATOM 6276 C CA . LEU B 1 138 ? 13.242 -4.055 -23.656 1 95.31 138 LEU B CA 1
ATOM 6277 C C . LEU B 1 138 ? 14.523 -4.066 -24.484 1 95.31 138 LEU B C 1
ATOM 6279 O O . LEU B 1 138 ? 15.539 -4.629 -24.062 1 95.31 138 LEU B O 1
ATOM 6283 N N . GLY B 1 139 ? 14.492 -3.498 -25.688 1 92.69 139 GLY B N 1
ATOM 6284 C CA . GLY B 1 139 ? 15.648 -3.457 -26.578 1 92.69 139 GLY B CA 1
ATOM 6285 C C . GLY B 1 139 ? 15.523 -2.406 -27.672 1 92.69 139 GLY B C 1
ATOM 6286 O O . GLY B 1 139 ? 15.008 -1.312 -27.422 1 92.69 139 GLY B O 1
ATOM 6287 N N . GLU B 1 140 ? 15.992 -2.801 -28.828 1 92.5 140 GLU B N 1
ATOM 6288 C CA . GLU B 1 140 ? 16.047 -1.873 -29.953 1 92.5 140 GLU B CA 1
ATOM 6289 C C . GLU B 1 140 ? 14.648 -1.377 -30.328 1 92.5 140 GLU B C 1
ATOM 6291 O O . GLU B 1 140 ? 14.469 -0.211 -30.688 1 92.5 140 GLU B O 1
ATOM 6296 N N . LYS B 1 141 ? 13.734 -2.25 -30.234 1 92.44 141 LYS B N 1
ATOM 6297 C CA . LYS B 1 141 ? 12.359 -1.91 -30.609 1 92.44 141 LYS B CA 1
ATOM 6298 C C . LYS B 1 141 ? 11.781 -0.861 -29.656 1 92.44 141 LYS B C 1
ATOM 6300 O O . LYS B 1 141 ? 10.828 -0.162 -30 1 92.44 141 LYS B O 1
ATOM 6305 N N . ASP B 1 142 ? 12.391 -0.728 -28.531 1 93.75 142 ASP B N 1
ATOM 6306 C CA . ASP B 1 142 ? 11.93 0.225 -27.531 1 93.75 142 ASP B CA 1
ATOM 6307 C C . ASP B 1 142 ? 12.781 1.492 -27.547 1 93.75 142 ASP B C 1
ATOM 6309 O O . ASP B 1 142 ? 12.617 2.367 -26.688 1 93.75 142 ASP B O 1
ATOM 6313 N N . GLY B 1 143 ? 13.711 1.556 -28.469 1 93.12 143 GLY B N 1
ATOM 6314 C CA . GLY B 1 143 ? 14.469 2.781 -28.672 1 93.12 143 GLY B CA 1
ATOM 6315 C C . GLY B 1 143 ? 15.898 2.691 -28.172 1 93.12 143 GLY B C 1
ATOM 6316 O O . GLY B 1 143 ? 16.688 3.613 -28.375 1 93.12 143 GLY B O 1
ATOM 6317 N N . PHE B 1 144 ? 16.266 1.589 -27.625 1 93.25 144 PHE B N 1
ATOM 6318 C CA . PHE B 1 144 ? 17.625 1.447 -27.125 1 93.25 144 PHE B CA 1
ATOM 6319 C C . PHE B 1 144 ? 18.578 1.088 -28.25 1 93.25 144 PHE B C 1
ATOM 6321 O O . PHE B 1 144 ? 18.156 0.675 -29.328 1 93.25 144 PHE B O 1
ATOM 6328 N N . ALA B 1 145 ? 19.812 1.292 -27.984 1 91.5 145 ALA B N 1
ATOM 6329 C CA . ALA B 1 145 ? 20.844 0.982 -28.984 1 91.5 145 ALA B CA 1
ATOM 6330 C C . ALA B 1 145 ? 20.891 -0.517 -29.266 1 91.5 145 ALA B C 1
ATOM 6332 O O . ALA B 1 145 ? 20.625 -1.332 -28.375 1 91.5 145 ALA B O 1
ATOM 6333 N N . LYS B 1 146 ? 21.297 -0.789 -30.453 1 88.69 146 LYS B N 1
ATOM 6334 C CA . LYS B 1 146 ? 21.391 -2.186 -30.875 1 88.69 146 LYS B CA 1
ATOM 6335 C C . LYS B 1 146 ? 22.281 -2.984 -29.938 1 88.69 146 LYS B C 1
ATOM 6337 O O . LYS B 1 146 ? 23.391 -2.545 -29.594 1 88.69 146 LYS B O 1
ATOM 6342 N N . GLY B 1 147 ? 21.703 -4.129 -29.5 1 84.94 147 GLY B N 1
ATOM 6343 C CA . GLY B 1 147 ? 22.484 -5.016 -28.656 1 84.94 147 GLY B CA 1
ATOM 6344 C C . GLY B 1 147 ? 22.234 -4.801 -27.172 1 84.94 147 GLY B C 1
ATOM 6345 O O . GLY B 1 147 ? 22.562 -5.648 -26.344 1 84.94 147 GLY B O 1
ATOM 6346 N N . LEU B 1 148 ? 21.703 -3.658 -26.781 1 89.19 148 LEU B N 1
ATOM 6347 C CA . LEU B 1 148 ? 21.375 -3.387 -25.391 1 89.19 148 LEU B CA 1
ATOM 6348 C C . LEU B 1 148 ? 20 -3.906 -25.031 1 89.19 148 LEU B C 1
ATOM 6350 O O . LEU B 1 148 ? 19.062 -3.787 -25.828 1 89.19 148 LEU B O 1
ATOM 6354 N N . HIS B 1 149 ? 19.984 -4.598 -23.891 1 90.81 149 HIS B N 1
ATOM 6355 C CA . HIS B 1 149 ? 18.719 -5.105 -23.375 1 90.81 149 HIS B CA 1
ATOM 6356 C C . HIS B 1 149 ? 18.516 -4.699 -21.922 1 90.81 149 HIS B C 1
ATOM 6358 O O . HIS B 1 149 ? 19.484 -4.496 -21.172 1 90.81 149 HIS B O 1
ATOM 6364 N N . ALA B 1 150 ? 17.266 -4.531 -21.547 1 92.69 150 ALA B N 1
ATOM 6365 C CA . ALA B 1 150 ? 16.875 -4.219 -20.188 1 92.69 150 ALA B CA 1
ATOM 6366 C C . ALA B 1 150 ? 15.641 -5.012 -19.766 1 92.69 150 ALA B C 1
ATOM 6368 O O . ALA B 1 150 ? 14.711 -5.18 -20.562 1 92.69 150 ALA B O 1
ATOM 6369 N N . GLU B 1 151 ? 15.672 -5.488 -18.609 1 95.88 151 GLU B N 1
ATOM 6370 C CA . GLU B 1 151 ? 14.562 -6.324 -18.156 1 95.88 151 GLU B CA 1
ATOM 6371 C C . GLU B 1 151 ? 13.547 -5.508 -17.359 1 95.88 151 GLU B C 1
ATOM 6373 O O . GLU B 1 151 ? 13.805 -5.109 -16.219 1 95.88 151 GLU B O 1
ATOM 6378 N N . ALA B 1 152 ? 12.383 -5.328 -17.922 1 96.56 152 ALA B N 1
ATOM 6379 C CA . ALA B 1 152 ? 11.328 -4.57 -17.25 1 96.56 152 ALA B CA 1
ATOM 6380 C C . ALA B 1 152 ? 10.695 -5.387 -16.141 1 96.56 152 ALA B C 1
ATOM 6382 O O . ALA B 1 152 ? 10.203 -4.824 -15.156 1 96.56 152 ALA B O 1
ATOM 6383 N N . GLY B 1 153 ? 10.625 -6.684 -16.281 1 96.44 153 GLY B N 1
ATOM 6384 C CA . GLY B 1 153 ? 10.117 -7.598 -15.266 1 96.44 153 GLY B CA 1
ATOM 6385 C C . GLY B 1 153 ? 11.188 -8.508 -14.703 1 96.44 153 GLY B C 1
ATOM 6386 O O . GLY B 1 153 ? 12.242 -8.047 -14.258 1 96.44 153 GLY B O 1
ATOM 6387 N N . ALA B 1 154 ? 11.008 -9.82 -14.727 1 96.62 154 ALA B N 1
ATOM 6388 C CA . ALA B 1 154 ? 11.969 -10.797 -14.211 1 96.62 154 ALA B CA 1
ATOM 6389 C C . ALA B 1 154 ? 13.352 -10.57 -14.812 1 96.62 154 ALA B C 1
ATOM 6391 O O . ALA B 1 154 ? 13.516 -10.539 -16.031 1 96.62 154 ALA B O 1
ATOM 6392 N N . MET B 1 155 ? 14.344 -10.516 -13.922 1 94.25 155 MET B N 1
ATOM 6393 C CA . MET B 1 155 ? 15.633 -10.008 -14.391 1 94.25 155 MET B CA 1
ATOM 6394 C C . MET B 1 155 ? 16.734 -11.031 -14.148 1 94.25 155 MET B C 1
ATOM 6396 O O . MET B 1 155 ? 17.781 -11 -14.805 1 94.25 155 MET B O 1
ATOM 6400 N N . ARG B 1 156 ? 16.5 -11.914 -13.211 1 94.19 156 ARG B N 1
ATOM 6401 C CA . ARG B 1 156 ? 17.562 -12.82 -12.805 1 94.19 156 ARG B CA 1
ATOM 6402 C C . ARG B 1 156 ? 17 -14.07 -12.141 1 94.19 156 ARG B C 1
ATOM 6404 O O . ARG B 1 156 ? 15.812 -14.117 -11.797 1 94.19 156 ARG B O 1
ATOM 6411 N N . LEU B 1 157 ? 17.797 -15.023 -12.055 1 96 157 LEU B N 1
ATOM 6412 C CA . LEU B 1 157 ? 17.5 -16.312 -11.453 1 96 157 LEU B CA 1
ATOM 6413 C C . LEU B 1 157 ? 18.516 -16.672 -10.375 1 96 157 LEU B C 1
ATOM 6415 O O . LEU B 1 157 ? 19.672 -16.266 -10.461 1 96 157 LEU B O 1
ATOM 6419 N N . PRO B 1 158 ? 18.109 -17.453 -9.398 1 95.31 158 PRO B N 1
ATOM 6420 C CA . PRO B 1 158 ? 19.016 -17.75 -8.289 1 95.31 158 PRO B CA 1
ATOM 6421 C C . PRO B 1 158 ? 20.203 -18.609 -8.711 1 95.31 158 PRO B C 1
ATOM 6423 O O . PRO B 1 158 ? 20.109 -19.391 -9.672 1 95.31 158 PRO B O 1
ATOM 6426 N N . CYS B 1 159 ? 21.391 -18.562 -7.977 1 93.06 159 CYS B N 1
ATOM 6427 C CA . CYS B 1 159 ? 22.625 -19.328 -8.055 1 93.06 159 CYS B CA 1
ATOM 6428 C C . CYS B 1 159 ? 23.359 -19.031 -9.359 1 93.06 159 CYS B C 1
ATOM 6430 O O . CYS B 1 159 ? 22.797 -18.453 -10.281 1 93.06 159 CYS B O 1
ATOM 6432 N N . PRO B 1 160 ? 24.625 -19.375 -9.422 1 92.56 160 PRO B N 1
ATOM 6433 C CA . PRO B 1 160 ? 25.375 -19.219 -10.672 1 92.56 160 PRO B CA 1
ATOM 6434 C C . PRO B 1 160 ? 24.906 -20.172 -11.773 1 92.56 160 PRO B C 1
ATOM 6436 O O . PRO B 1 160 ? 24.266 -21.188 -11.484 1 92.56 160 PRO B O 1
ATOM 6439 N N . PRO B 1 161 ? 25.203 -19.797 -12.977 1 91.44 161 PRO B N 1
ATOM 6440 C CA . PRO B 1 161 ? 24.703 -20.625 -14.086 1 91.44 161 PRO B CA 1
ATOM 6441 C C . PRO B 1 161 ? 25.219 -22.047 -14.039 1 91.44 161 PRO B C 1
ATOM 6443 O O . PRO B 1 161 ? 24.547 -22.969 -14.508 1 91.44 161 PRO B O 1
ATOM 6446 N N . ASP B 1 162 ? 26.391 -22.297 -13.367 1 91.19 162 ASP B N 1
ATOM 6447 C CA . ASP B 1 162 ? 27.031 -23.609 -13.359 1 91.19 162 ASP B CA 1
ATOM 6448 C C . ASP B 1 162 ? 26.812 -24.312 -12.016 1 91.19 162 ASP B C 1
ATOM 6450 O O . ASP B 1 162 ? 27.469 -25.328 -11.727 1 91.19 162 ASP B O 1
ATOM 6454 N N . ALA B 1 163 ? 25.953 -23.766 -11.258 1 91.62 163 ALA B N 1
ATOM 6455 C CA . ALA B 1 163 ? 25.703 -24.391 -9.961 1 91.62 163 ALA B CA 1
ATOM 6456 C C . ALA B 1 163 ? 25.156 -25.797 -10.125 1 91.62 163 ALA B C 1
ATOM 6458 O O . ALA B 1 163 ? 24.359 -26.062 -11.031 1 91.62 163 ALA B O 1
ATOM 6459 N N . GLU B 1 164 ? 25.531 -26.672 -9.234 1 86.38 164 GLU B N 1
ATOM 6460 C CA . GLU B 1 164 ? 25.078 -28.047 -9.273 1 86.38 164 GLU B CA 1
ATOM 6461 C C . GLU B 1 164 ? 23.609 -28.156 -8.891 1 86.38 164 GLU B C 1
ATOM 6463 O O . GLU B 1 164 ? 22.844 -28.906 -9.523 1 86.38 164 GLU B O 1
ATOM 6468 N N . THR B 1 165 ? 23.297 -27.484 -7.898 1 86.44 165 THR B N 1
ATOM 6469 C CA . THR B 1 165 ? 21.906 -27.453 -7.441 1 86.44 165 THR B CA 1
ATOM 6470 C C . THR B 1 165 ? 21.219 -26.188 -7.898 1 86.44 165 THR B C 1
ATOM 6472 O O . THR B 1 165 ? 21.672 -25.078 -7.609 1 86.44 165 THR B O 1
ATOM 6475 N N . LYS B 1 166 ? 20.125 -26.422 -8.656 1 90.94 166 LYS B N 1
ATOM 6476 C CA . LYS B 1 166 ? 19.312 -25.312 -9.125 1 90.94 166 LYS B CA 1
ATOM 6477 C C . LYS B 1 166 ? 18.094 -25.109 -8.227 1 90.94 166 LYS B C 1
ATOM 6479 O O . LYS B 1 166 ? 17.219 -25.984 -8.141 1 90.94 166 LYS B O 1
ATOM 6484 N N . THR B 1 167 ? 18.016 -24 -7.586 1 92.19 167 THR B N 1
ATOM 6485 C CA . THR B 1 167 ? 16.906 -23.703 -6.672 1 92.19 167 THR B CA 1
ATOM 6486 C C . THR B 1 167 ? 15.609 -23.5 -7.445 1 92.19 167 THR B C 1
ATOM 6488 O O . THR B 1 167 ? 14.547 -23.984 -7.035 1 92.19 167 THR B O 1
ATOM 6491 N N . HIS B 1 168 ? 15.656 -22.75 -8.531 1 96.81 168 HIS B N 1
ATOM 6492 C CA . HIS B 1 168 ? 14.508 -22.625 -9.422 1 96.81 168 HIS B CA 1
ATOM 6493 C C . HIS B 1 168 ? 14.547 -23.656 -10.531 1 96.81 168 HIS B C 1
ATOM 6495 O O . HIS B 1 168 ? 14.703 -23.312 -11.703 1 96.81 168 HIS B O 1
ATOM 6501 N N . PHE B 1 169 ? 14.258 -24.875 -10.133 1 96.75 169 PHE B N 1
ATOM 6502 C CA . PHE B 1 169 ? 14.586 -26.062 -10.914 1 96.75 169 PHE B CA 1
ATOM 6503 C C . PHE B 1 169 ? 13.711 -26.141 -12.156 1 96.75 169 PHE B C 1
ATOM 6505 O O . PHE B 1 169 ? 14.148 -26.656 -13.195 1 96.75 169 PHE B O 1
ATOM 6512 N N . LEU B 1 170 ? 12.5 -25.641 -12.148 1 98.44 170 LEU B N 1
ATOM 6513 C CA . LEU B 1 170 ? 11.664 -25.688 -13.344 1 98.44 170 LEU B CA 1
ATOM 6514 C C . LEU B 1 170 ? 12.164 -24.688 -14.391 1 98.44 170 LEU B C 1
ATOM 6516 O O . LEU B 1 170 ? 12.25 -25.031 -15.578 1 98.44 170 LEU B O 1
ATOM 6520 N N . THR B 1 171 ? 12.438 -23.453 -13.883 1 98.38 171 THR B N 1
ATOM 6521 C CA . THR B 1 171 ? 12.922 -22.438 -14.797 1 98.38 171 THR B CA 1
ATOM 6522 C C . THR B 1 171 ? 14.219 -22.891 -15.477 1 98.38 171 THR B C 1
ATOM 6524 O O . THR B 1 171 ? 14.367 -22.75 -16.688 1 98.38 171 THR B O 1
ATOM 6527 N N . ASP B 1 172 ? 15.078 -23.469 -14.703 1 97.31 172 ASP B N 1
ATOM 6528 C CA . ASP B 1 172 ? 16.359 -23.938 -15.219 1 97.31 172 ASP B CA 1
ATOM 6529 C C . ASP B 1 172 ? 16.188 -25.141 -16.141 1 97.31 172 ASP B C 1
ATOM 6531 O O . ASP B 1 172 ? 16.891 -25.266 -17.141 1 97.31 172 ASP B O 1
ATOM 6535 N N . PHE B 1 173 ? 15.312 -25.984 -15.82 1 97.25 173 PHE B N 1
ATOM 6536 C CA . PHE B 1 173 ? 15.07 -27.141 -16.672 1 97.25 173 PHE B CA 1
ATOM 6537 C C . PHE B 1 173 ? 14.594 -26.719 -18.047 1 97.25 173 PHE B C 1
ATOM 6539 O O . PHE B 1 173 ? 15.164 -27.125 -19.062 1 97.25 173 PHE B O 1
ATOM 6546 N N . TYR B 1 174 ? 13.562 -25.844 -18.141 1 97.81 174 TYR B N 1
ATOM 6547 C CA . TYR B 1 174 ? 13.016 -25.453 -19.438 1 97.81 174 TYR B CA 1
ATOM 6548 C C . TYR B 1 174 ? 14.031 -24.656 -20.234 1 97.81 174 TYR B C 1
ATOM 6550 O O . TYR B 1 174 ? 14.031 -24.703 -21.469 1 97.81 174 TYR B O 1
ATOM 6558 N N . ALA B 1 175 ? 14.914 -23.969 -19.531 1 96.62 175 ALA B N 1
ATOM 6559 C CA . ALA B 1 175 ? 15.953 -23.203 -20.234 1 96.62 175 ALA B CA 1
ATOM 6560 C C . ALA B 1 175 ? 17.094 -24.125 -20.656 1 96.62 175 ALA B C 1
ATOM 6562 O O . ALA B 1 175 ? 17.906 -23.75 -21.516 1 96.62 175 ALA B O 1
ATOM 6563 N N . SER B 1 176 ? 17.219 -25.297 -20.156 1 94.62 176 SER B N 1
ATOM 6564 C CA . SER B 1 176 ? 18.359 -26.172 -20.312 1 94.62 176 SER B CA 1
ATOM 6565 C C . SER B 1 176 ? 18.375 -26.828 -21.703 1 94.62 176 SER B C 1
ATOM 6567 O O . SER B 1 176 ? 17.438 -26.625 -22.484 1 94.62 176 SER B O 1
ATOM 6569 N N . LYS B 1 177 ? 19.391 -27.656 -21.875 1 93.44 177 LYS B N 1
ATOM 6570 C CA . LYS B 1 177 ? 19.562 -28.375 -23.141 1 93.44 177 LYS B CA 1
ATOM 6571 C C . LYS B 1 177 ? 18.5 -29.453 -23.297 1 93.44 177 LYS B C 1
ATOM 6573 O O . LYS B 1 177 ? 18.219 -29.891 -24.422 1 93.44 177 LYS B O 1
ATOM 6578 N N . GLU B 1 178 ? 17.906 -29.781 -22.219 1 93.12 178 GLU B N 1
ATOM 6579 C CA . GLU B 1 178 ? 16.906 -30.844 -22.297 1 93.12 178 GLU B CA 1
ATOM 6580 C C . GLU B 1 178 ? 15.594 -30.328 -22.875 1 93.12 178 GLU B C 1
ATOM 6582 O O . GLU B 1 178 ? 14.734 -31.109 -23.281 1 93.12 178 GLU B O 1
ATOM 6587 N N . ARG B 1 179 ? 15.438 -29.062 -22.906 1 94.75 179 ARG B N 1
ATOM 6588 C CA . ARG B 1 179 ? 14.211 -28.469 -23.438 1 94.75 179 ARG B CA 1
ATOM 6589 C C . ARG B 1 179 ? 14.516 -27.391 -24.469 1 94.75 179 ARG B C 1
ATOM 6591 O O . ARG B 1 179 ? 14.82 -27.703 -25.625 1 94.75 179 ARG B O 1
ATOM 6598 N N . PHE B 1 180 ? 14.75 -26.109 -24.062 1 96.19 180 PHE B N 1
ATOM 6599 C CA . PHE B 1 180 ? 14.805 -25.047 -25.047 1 96.19 180 PHE B CA 1
ATOM 6600 C C . PHE B 1 180 ? 16.25 -24.641 -25.328 1 96.19 180 PHE B C 1
ATOM 6602 O O . PHE B 1 180 ? 16.516 -23.875 -26.266 1 96.19 180 PHE B O 1
ATOM 6609 N N . ASN B 1 181 ? 17.188 -25.125 -24.609 1 95.62 181 ASN B N 1
ATOM 6610 C CA . ASN B 1 181 ? 18.625 -24.891 -24.812 1 95.62 181 ASN B CA 1
ATOM 6611 C C . ASN B 1 181 ? 18.922 -23.391 -24.953 1 95.62 181 ASN B C 1
ATOM 6613 O O . ASN B 1 181 ? 19.516 -22.969 -25.938 1 95.62 181 ASN B O 1
ATOM 6617 N N . LEU B 1 182 ? 18.547 -22.641 -24 1 95.75 182 LEU B N 1
ATOM 6618 C CA . LEU B 1 182 ? 18.781 -21.203 -23.984 1 95.75 182 LEU B CA 1
ATOM 6619 C C . LEU B 1 182 ? 20.125 -20.875 -23.359 1 95.75 182 LEU B C 1
ATOM 6621 O O . LEU B 1 182 ? 20.547 -21.531 -22.391 1 95.75 182 LEU B O 1
ATOM 6625 N N . PRO B 1 183 ? 20.828 -19.906 -23.875 1 93.25 183 PRO B N 1
ATOM 6626 C CA . PRO B 1 183 ? 22.125 -19.531 -23.297 1 93.25 183 PRO B CA 1
ATOM 6627 C C . PRO B 1 183 ? 21.969 -18.828 -21.938 1 93.25 183 PRO B C 1
ATOM 6629 O O . PRO B 1 183 ? 21.141 -17.938 -21.797 1 93.25 183 PRO B O 1
ATOM 6632 N N . LEU B 1 184 ? 22.75 -19.219 -20.953 1 92.75 184 LEU B N 1
ATOM 6633 C CA . LEU B 1 184 ? 22.734 -18.609 -19.625 1 92.75 184 LEU B CA 1
ATOM 6634 C C . LEU B 1 184 ? 23.984 -17.75 -19.422 1 92.75 184 LEU B C 1
ATOM 6636 O O . LEU B 1 184 ? 25.016 -17.969 -20.078 1 92.75 184 LEU B O 1
ATOM 6640 N N . ALA B 1 185 ? 23.875 -16.75 -18.656 1 91 185 ALA B N 1
ATOM 6641 C CA . ALA B 1 185 ? 24.984 -15.875 -18.312 1 91 185 ALA B CA 1
ATOM 6642 C C . ALA B 1 185 ? 25.016 -15.594 -16.812 1 91 185 ALA B C 1
ATOM 6644 O O . ALA B 1 185 ? 23.969 -15.641 -16.141 1 91 185 ALA B O 1
ATOM 6645 N N . HIS B 1 186 ? 26.219 -15.352 -16.422 1 91.94 186 HIS B N 1
ATOM 6646 C CA . HIS B 1 186 ? 26.375 -14.953 -15.023 1 91.94 186 HIS B CA 1
ATOM 6647 C C . HIS B 1 186 ? 25.766 -13.586 -14.766 1 91.94 186 HIS B C 1
ATOM 6649 O O . HIS B 1 186 ? 25.859 -12.68 -15.602 1 91.94 186 HIS B O 1
ATOM 6655 N N . PHE B 1 187 ? 25.094 -13.43 -13.672 1 92.69 187 PHE B N 1
ATOM 6656 C CA . PHE B 1 187 ? 24.516 -12.172 -13.219 1 92.69 187 PHE B CA 1
ATOM 6657 C C . PHE B 1 187 ? 25.062 -11.797 -11.844 1 92.69 187 PHE B C 1
ATOM 6659 O O . PHE B 1 187 ? 24.734 -12.445 -10.844 1 92.69 187 PHE B O 1
ATOM 6666 N N . ALA B 1 188 ? 25.844 -10.758 -11.797 1 92.06 188 ALA B N 1
ATOM 6667 C CA . ALA B 1 188 ? 26.375 -10.281 -10.516 1 92.06 188 ALA B CA 1
ATOM 6668 C C . ALA B 1 188 ? 25.344 -9.422 -9.789 1 92.06 188 ALA B C 1
ATOM 6670 O O . ALA B 1 188 ? 24.953 -8.359 -10.266 1 92.06 188 ALA B O 1
ATOM 6671 N N . ASN B 1 189 ? 24.906 -9.875 -8.625 1 92.69 189 ASN B N 1
ATOM 6672 C CA . ASN B 1 189 ? 23.891 -9.18 -7.859 1 92.69 189 ASN B CA 1
ATOM 6673 C C . ASN B 1 189 ? 24.484 -8.43 -6.672 1 92.69 189 ASN B C 1
ATOM 6675 O O . ASN B 1 189 ? 23.766 -8.109 -5.715 1 92.69 189 ASN B O 1
ATOM 6679 N N . TYR B 1 190 ? 25.734 -8.266 -6.691 1 92.88 190 TYR B N 1
ATOM 6680 C CA . TYR B 1 190 ? 26.484 -7.582 -5.645 1 92.88 190 TYR B CA 1
ATOM 6681 C C . TYR B 1 190 ? 27.797 -7.035 -6.18 1 92.88 190 TYR B C 1
ATOM 6683 O O . TYR B 1 190 ? 28.406 -7.629 -7.074 1 92.88 190 TYR B O 1
ATOM 6691 N N . SER B 1 191 ? 28.203 -5.859 -5.723 1 94.69 191 SER B N 1
ATOM 6692 C CA . SER B 1 191 ? 29.516 -5.297 -6.035 1 94.69 191 SER B CA 1
ATOM 6693 C C . SER B 1 191 ? 30.078 -4.5 -4.859 1 94.69 191 SER B C 1
ATOM 6695 O O . SER B 1 191 ? 29.438 -3.561 -4.383 1 94.69 191 SER B O 1
ATOM 6697 N N . ASP B 1 192 ? 31.25 -4.844 -4.504 1 95.5 192 ASP B N 1
ATOM 6698 C CA . ASP B 1 192 ? 31.938 -4.105 -3.445 1 95.5 192 ASP B CA 1
ATOM 6699 C C . ASP B 1 192 ? 32.312 -2.705 -3.916 1 95.5 192 ASP B C 1
ATOM 6701 O O . ASP B 1 192 ? 32.625 -1.832 -3.1 1 95.5 192 ASP B O 1
ATOM 6705 N N . LYS B 1 193 ? 32.312 -2.557 -5.195 1 96.5 193 LYS B N 1
ATOM 6706 C CA . LYS B 1 193 ? 32.75 -1.291 -5.773 1 96.5 193 LYS B CA 1
ATOM 6707 C C . LYS B 1 193 ? 31.578 -0.323 -5.938 1 96.5 193 LYS B C 1
ATOM 6709 O O . LYS B 1 193 ? 31.781 0.863 -6.203 1 96.5 193 LYS B O 1
ATOM 6714 N N . ALA B 1 194 ? 30.359 -0.835 -5.758 1 96.62 194 ALA B N 1
ATOM 6715 C CA . ALA B 1 194 ? 29.188 0.032 -5.844 1 96.62 194 ALA B CA 1
ATOM 6716 C C . ALA B 1 194 ? 29.125 1.001 -4.668 1 96.62 194 ALA B C 1
ATOM 6718 O O . ALA B 1 194 ? 30.016 1.001 -3.816 1 96.62 194 ALA B O 1
ATOM 6719 N N . PHE B 1 195 ? 28.094 1.832 -4.66 1 97.38 195 PHE B N 1
ATOM 6720 C CA . PHE B 1 195 ? 28.078 2.916 -3.684 1 97.38 195 PHE B CA 1
ATOM 6721 C C . PHE B 1 195 ? 26.906 2.76 -2.721 1 97.38 195 PHE B C 1
ATOM 6723 O O . PHE B 1 195 ? 25.891 2.152 -3.064 1 97.38 195 PHE B O 1
ATOM 6730 N N . LEU B 1 196 ? 27.109 3.197 -1.501 1 96.44 196 LEU B N 1
ATOM 6731 C CA . LEU B 1 196 ? 26.062 3.496 -0.532 1 96.44 196 LEU B CA 1
ATOM 6732 C C . LEU B 1 196 ? 25.953 5 -0.296 1 96.44 196 LEU B C 1
ATOM 6734 O O . LEU B 1 196 ? 26.953 5.664 -0.022 1 96.44 196 LEU B O 1
ATOM 6738 N N . LYS B 1 197 ? 24.797 5.543 -0.488 1 95.38 197 LYS B N 1
ATOM 6739 C CA . LYS B 1 197 ? 24.547 6.965 -0.274 1 95.38 197 LYS B CA 1
ATOM 6740 C C . LYS B 1 197 ? 23.297 7.18 0.585 1 95.38 197 LYS B C 1
ATOM 6742 O O . LYS B 1 197 ? 22.172 7.016 0.11 1 95.38 197 LYS B O 1
ATOM 6747 N N . PHE B 1 198 ? 23.547 7.703 1.853 1 93.44 198 PHE B N 1
ATOM 6748 C CA . PHE B 1 198 ? 22.438 7.879 2.775 1 93.44 198 PHE B CA 1
ATOM 6749 C C . PHE B 1 198 ? 22.438 9.281 3.377 1 93.44 198 PHE B C 1
ATOM 6751 O O . PHE B 1 198 ? 23.469 9.734 3.889 1 93.44 198 PHE B O 1
ATOM 6758 N N . TYR B 1 199 ? 21.344 9.891 3.266 1 90.88 199 TYR B N 1
ATOM 6759 C CA . TYR B 1 199 ? 21.094 11.172 3.916 1 90.88 199 TYR B CA 1
ATOM 6760 C C . TYR B 1 199 ? 22.141 12.195 3.527 1 90.88 199 TYR B C 1
ATOM 6762 O O . TYR B 1 199 ? 22.406 12.414 2.342 1 90.88 199 TYR B O 1
ATOM 6770 N N . ASN B 1 200 ? 22.766 12.875 4.516 1 88.06 200 ASN B N 1
ATOM 6771 C CA . ASN B 1 200 ? 23.703 13.977 4.242 1 88.06 200 ASN B CA 1
ATOM 6772 C C . ASN B 1 200 ? 25.109 13.469 4.012 1 88.06 200 ASN B C 1
ATOM 6774 O O . ASN B 1 200 ? 26.031 14.258 3.748 1 88.06 200 ASN B O 1
ATOM 6778 N N . GLU B 1 201 ? 25.25 12.172 4.012 1 90.81 201 GLU B N 1
ATOM 6779 C CA . GLU B 1 201 ? 26.594 11.617 3.863 1 90.81 201 GLU B CA 1
ATOM 6780 C C . GLU B 1 201 ? 27 11.539 2.395 1 90.81 201 GLU B C 1
ATOM 6782 O O . GLU B 1 201 ? 26.141 11.406 1.517 1 90.81 201 GLU B O 1
ATOM 6787 N N . GLU B 1 202 ? 28.25 11.695 2.184 1 92.31 202 GLU B N 1
ATOM 6788 C CA . GLU B 1 202 ? 28.781 11.445 0.842 1 92.31 202 GLU B CA 1
ATOM 6789 C C . GLU B 1 202 ? 28.672 9.969 0.477 1 92.31 202 GLU B C 1
ATOM 6791 O O . GLU B 1 202 ? 28.625 9.109 1.357 1 92.31 202 GLU B O 1
ATOM 6796 N N . ALA B 1 203 ? 28.609 9.742 -0.823 1 95.31 203 ALA B N 1
ATOM 6797 C CA . ALA B 1 203 ? 28.594 8.359 -1.28 1 95.31 203 ALA B CA 1
ATOM 6798 C C . ALA B 1 203 ? 29.891 7.648 -0.909 1 95.31 203 ALA B C 1
ATOM 6800 O O . ALA B 1 203 ? 30.984 8.227 -1.025 1 95.31 203 ALA B O 1
ATOM 6801 N N . VAL B 1 204 ? 29.797 6.457 -0.374 1 96.19 204 VAL B N 1
ATOM 6802 C CA . VAL B 1 204 ? 30.953 5.652 -0.03 1 96.19 204 VAL B CA 1
ATOM 6803 C C . VAL B 1 204 ? 30.875 4.293 -0.72 1 96.19 204 VAL B C 1
ATOM 6805 O O . VAL B 1 204 ? 29.766 3.775 -0.946 1 96.19 204 VAL B O 1
ATOM 6808 N N . ARG B 1 205 ? 31.969 3.764 -1.03 1 97.06 205 ARG B N 1
ATOM 6809 C CA . ARG B 1 205 ? 31.984 2.428 -1.617 1 97.06 205 ARG B CA 1
ATOM 6810 C C . ARG B 1 205 ? 31.531 1.381 -0.604 1 97.06 205 ARG B C 1
ATOM 6812 O O . ARG B 1 205 ? 31.781 1.523 0.595 1 97.06 205 ARG B O 1
ATOM 6819 N N . VAL B 1 206 ? 30.938 0.326 -1.127 1 96.38 206 VAL B N 1
ATOM 6820 C CA . VAL B 1 206 ? 30.484 -0.768 -0.277 1 96.38 206 VAL B CA 1
ATOM 6821 C C . VAL B 1 206 ? 31.672 -1.364 0.48 1 96.38 206 VAL B C 1
ATOM 6823 O O . VAL B 1 206 ? 31.562 -1.675 1.669 1 96.38 206 VAL B O 1
ATOM 6826 N N . GLU B 1 207 ? 32.781 -1.512 -0.161 1 96.44 207 GLU B N 1
ATOM 6827 C CA . GLU B 1 207 ? 33.969 -2.066 0.485 1 96.44 207 GLU B CA 1
ATOM 6828 C C . GLU B 1 207 ? 34.438 -1.178 1.634 1 96.44 207 GLU B C 1
ATOM 6830 O O . GLU B 1 207 ? 34.906 -1.677 2.67 1 96.44 207 GLU B O 1
ATOM 6835 N N . GLU B 1 208 ? 34.312 0.092 1.441 1 95.44 208 GLU B N 1
ATOM 6836 C CA . GLU B 1 208 ? 34.719 1.031 2.49 1 95.44 208 GLU B CA 1
ATOM 6837 C C . GLU B 1 208 ? 33.75 0.958 3.674 1 95.44 208 GLU B C 1
ATOM 6839 O O . GLU B 1 208 ? 34.188 1.024 4.828 1 95.44 208 GLU B O 1
ATOM 6844 N N . TRP B 1 209 ? 32.5 0.92 3.352 1 94.62 209 TRP B N 1
ATOM 6845 C CA . TRP B 1 209 ? 31.5 0.739 4.398 1 94.62 209 TRP B CA 1
ATOM 6846 C C . TRP B 1 209 ? 31.797 -0.494 5.238 1 94.62 209 TRP B C 1
ATOM 6848 O O . TRP B 1 209 ? 31.703 -0.455 6.469 1 94.62 209 TRP B O 1
ATOM 6858 N N . ASN B 1 210 ? 32.219 -1.535 4.59 1 94.5 210 ASN B N 1
ATOM 6859 C CA . ASN B 1 210 ? 32.406 -2.83 5.23 1 94.5 210 ASN B CA 1
ATOM 6860 C C . ASN B 1 210 ? 33.688 -2.846 6.09 1 94.5 210 ASN B C 1
ATOM 6862 O O . ASN B 1 210 ? 33.875 -3.746 6.91 1 94.5 210 ASN B O 1
ATOM 6866 N N . GLU B 1 211 ? 34.5 -1.902 5.965 1 95.06 211 GLU B N 1
ATOM 6867 C CA . GLU B 1 211 ? 35.688 -1.791 6.797 1 95.06 211 GLU B CA 1
ATOM 6868 C C . GLU B 1 211 ? 35.312 -1.393 8.227 1 95.06 211 GLU B C 1
ATOM 6870 O O . GLU B 1 211 ? 35.969 -1.831 9.18 1 95.06 211 GLU B O 1
ATOM 6875 N N . ASN B 1 212 ? 34.312 -0.584 8.359 1 93.56 212 ASN B N 1
ATOM 6876 C CA . ASN B 1 212 ? 33.844 -0.145 9.68 1 93.56 212 ASN B CA 1
ATOM 6877 C C . ASN B 1 212 ? 32.344 -0.046 9.75 1 93.56 212 ASN B C 1
ATOM 6879 O O . ASN B 1 212 ? 31.781 1.027 10.016 1 93.56 212 ASN B O 1
ATOM 6883 N N . PRO B 1 213 ? 31.719 -1.14 9.641 1 94.19 213 PRO B N 1
ATOM 6884 C CA . PRO B 1 213 ? 30.25 -1.106 9.555 1 94.19 213 PRO B CA 1
ATOM 6885 C C . PRO B 1 213 ? 29.594 -0.622 10.844 1 94.19 213 PRO B C 1
ATOM 6887 O O . PRO B 1 213 ? 28.562 0.063 10.797 1 94.19 213 PRO B O 1
ATOM 6890 N N . LEU B 1 214 ? 30.156 -0.927 12.016 1 95.69 214 LEU B N 1
ATOM 6891 C CA . LEU B 1 214 ? 29.578 -0.536 13.297 1 95.69 214 LEU B CA 1
ATOM 6892 C C . LEU B 1 214 ? 29.578 0.982 13.453 1 95.69 214 LEU B C 1
ATOM 6894 O O . LEU B 1 214 ? 28.547 1.567 13.828 1 95.69 214 LEU B O 1
ATOM 6898 N N . GLU B 1 215 ? 30.688 1.596 13.211 1 95 215 GLU B N 1
ATOM 6899 C CA . GLU B 1 215 ? 30.797 3.047 13.328 1 95 215 GLU B CA 1
ATOM 6900 C C . GLU B 1 215 ? 29.828 3.754 12.383 1 95 215 GLU B C 1
ATOM 6902 O O . GLU B 1 215 ? 29.172 4.715 12.773 1 95 215 GLU B O 1
ATOM 6907 N N . ARG B 1 216 ? 29.75 3.275 11.18 1 94.19 216 ARG B N 1
ATOM 6908 C CA . ARG B 1 216 ? 28.891 3.898 10.18 1 94.19 216 ARG B CA 1
ATOM 6909 C C . ARG B 1 216 ? 27.422 3.707 10.531 1 94.19 216 ARG B C 1
ATOM 6911 O O . ARG B 1 216 ? 26.609 4.629 10.383 1 94.19 216 ARG B O 1
ATOM 6918 N N . THR B 1 217 ? 27.062 2.535 10.984 1 95.44 217 THR B N 1
ATOM 6919 C CA . THR B 1 217 ? 25.672 2.273 11.383 1 95.44 217 THR B CA 1
ATOM 6920 C C . THR B 1 217 ? 25.297 3.125 12.586 1 95.44 217 THR B C 1
ATOM 6922 O O . THR B 1 217 ? 24.188 3.676 12.641 1 95.44 217 THR B O 1
ATOM 6925 N N . ASN B 1 218 ? 26.172 3.281 13.555 1 95.19 218 ASN B N 1
ATOM 6926 C CA . ASN B 1 218 ? 25.938 4.117 14.719 1 95.19 218 ASN B CA 1
ATOM 6927 C C . ASN B 1 218 ? 25.734 5.578 14.336 1 95.19 218 ASN B C 1
ATOM 6929 O O . ASN B 1 218 ? 24.906 6.277 14.938 1 95.19 218 ASN B O 1
ATOM 6933 N N . LYS B 1 219 ? 26.531 5.953 13.375 1 92.81 219 LYS B N 1
ATOM 6934 C CA . LYS B 1 219 ? 26.469 7.348 12.945 1 92.81 219 LYS B CA 1
ATOM 6935 C C . LYS B 1 219 ? 25.125 7.652 12.273 1 92.81 219 LYS B C 1
ATOM 6937 O O . LYS B 1 219 ? 24.5 8.68 12.547 1 92.81 219 LYS B O 1
ATOM 6942 N N . LEU B 1 220 ? 24.656 6.789 11.414 1 93.19 220 LEU B N 1
ATOM 6943 C CA . LEU B 1 220 ? 23.484 7.039 10.594 1 93.19 220 LEU B CA 1
ATOM 6944 C C . LEU B 1 220 ? 22.203 6.727 11.367 1 93.19 220 LEU B C 1
ATOM 6946 O O . LEU B 1 220 ? 21.172 7.367 11.156 1 93.19 220 LEU B O 1
ATOM 6950 N N . TRP B 1 221 ? 22.281 5.711 12.227 1 94.19 221 TRP B N 1
ATOM 6951 C CA . TRP B 1 221 ? 21.094 5.285 12.977 1 94.19 221 TRP B CA 1
ATOM 6952 C C . TRP B 1 221 ? 21.422 5.051 14.445 1 94.19 221 TRP B C 1
ATOM 6954 O O . TRP B 1 221 ? 21.375 3.916 14.922 1 94.19 221 TRP B O 1
ATOM 6964 N N . PRO B 1 222 ? 21.672 6.137 15.141 1 94.06 222 PRO B N 1
ATOM 6965 C CA . PRO B 1 222 ? 21.984 5.992 16.562 1 94.06 222 PRO B CA 1
ATOM 6966 C C . PRO B 1 222 ? 20.891 5.281 17.344 1 94.06 222 PRO B C 1
ATOM 6968 O O . PRO B 1 222 ? 19.703 5.551 17.125 1 94.06 222 PRO B O 1
ATOM 6971 N N . GLY B 1 223 ? 21.328 4.309 18.172 1 94.62 223 GLY B N 1
ATOM 6972 C CA . GLY B 1 223 ? 20.391 3.582 19.016 1 94.62 223 GLY B CA 1
ATOM 6973 C C . GLY B 1 223 ? 19.875 2.305 18.375 1 94.62 223 GLY B C 1
ATOM 6974 O O . GLY B 1 223 ? 19.109 1.559 19 1 94.62 223 GLY B O 1
ATOM 6975 N N . TRP B 1 224 ? 20.344 1.998 17.156 1 96.31 224 TRP B N 1
ATOM 6976 C CA . TRP B 1 224 ? 19.859 0.812 16.453 1 96.31 224 TRP B CA 1
ATOM 6977 C C . TRP B 1 224 ? 20.172 -0.454 17.234 1 96.31 224 TRP B C 1
ATOM 6979 O O . TRP B 1 224 ? 19.469 -1.458 17.141 1 96.31 224 TRP B O 1
ATOM 6989 N N . ASN B 1 225 ? 21.172 -0.389 18.062 1 97.12 225 ASN B N 1
ATOM 6990 C CA . ASN B 1 225 ? 21.641 -1.564 18.797 1 97.12 225 ASN B CA 1
ATOM 6991 C C . ASN B 1 225 ? 21.359 -1.439 20.297 1 97.12 225 ASN B C 1
ATOM 6993 O O . ASN B 1 225 ? 22.031 -2.07 21.109 1 97.12 225 ASN B O 1
ATOM 6997 N N . ALA B 1 226 ? 20.406 -0.6 20.688 1 95.62 226 ALA B N 1
ATOM 6998 C CA . ALA B 1 226 ? 20.109 -0.356 22.094 1 95.62 226 ALA B CA 1
ATOM 6999 C C . ALA B 1 226 ? 19.719 -1.65 22.797 1 95.62 226 ALA B C 1
ATOM 7001 O O . ALA B 1 226 ? 20.188 -1.931 23.906 1 95.62 226 ALA B O 1
ATOM 7002 N N . THR B 1 227 ? 18.844 -2.443 22.203 1 96.56 227 THR B N 1
ATOM 7003 C CA . THR B 1 227 ? 18.406 -3.711 22.766 1 96.56 227 THR B CA 1
ATOM 7004 C C . THR B 1 227 ? 19.578 -4.676 22.922 1 96.56 227 THR B C 1
ATOM 7006 O O . THR B 1 227 ? 19.703 -5.367 23.922 1 96.56 227 THR B O 1
ATOM 7009 N N . LEU B 1 228 ? 20.438 -4.758 21.953 1 97.56 228 LEU B N 1
ATOM 7010 C CA . LEU B 1 228 ? 21.609 -5.625 22 1 97.56 228 LEU B CA 1
ATOM 7011 C C . LEU B 1 228 ? 22.516 -5.258 23.172 1 97.56 228 LEU B C 1
ATOM 7013 O O . LEU B 1 228 ? 22.984 -6.137 23.891 1 97.56 228 LEU B O 1
ATOM 7017 N N . THR B 1 229 ? 22.688 -3.973 23.297 1 95.94 229 THR B N 1
ATOM 7018 C CA . THR B 1 229 ? 23.516 -3.475 24.391 1 95.94 229 THR B CA 1
ATOM 7019 C C . THR B 1 229 ? 22.906 -3.836 25.75 1 95.94 229 THR B C 1
ATOM 7021 O O . THR B 1 229 ? 23.609 -4.312 26.641 1 95.94 229 THR B O 1
ATOM 7024 N N . GLU B 1 230 ? 21.656 -3.602 25.828 1 95.12 230 GLU B N 1
ATOM 7025 C CA . GLU B 1 230 ? 20.938 -3.904 27.062 1 95.12 230 GLU B CA 1
ATOM 7026 C C . GLU B 1 230 ? 21.016 -5.395 27.391 1 95.12 230 GLU B C 1
ATOM 7028 O O . GLU B 1 230 ? 21.094 -5.773 28.562 1 95.12 230 GLU B O 1
ATOM 7033 N N . ASN B 1 231 ? 21.031 -6.23 26.391 1 96.44 231 ASN B N 1
ATOM 7034 C CA . ASN B 1 231 ? 20.984 -7.676 26.578 1 96.44 231 ASN B CA 1
ATOM 7035 C C . ASN B 1 231 ? 22.375 -8.297 26.547 1 96.44 231 ASN B C 1
ATOM 7037 O O . ASN B 1 231 ? 22.516 -9.516 26.562 1 96.44 231 ASN B O 1
ATOM 7041 N N . GLY B 1 232 ? 23.406 -7.508 26.359 1 95.69 232 GLY B N 1
ATOM 7042 C CA . GLY B 1 232 ? 24.781 -7.953 26.453 1 95.69 232 GLY B CA 1
ATOM 7043 C C . GLY B 1 232 ? 25.281 -8.617 25.188 1 95.69 232 GLY B C 1
ATOM 7044 O O . GLY B 1 232 ? 26.141 -9.508 25.25 1 95.69 232 GLY B O 1
ATOM 7045 N N . VAL B 1 233 ? 24.703 -8.344 24.047 1 96.94 233 VAL B N 1
ATOM 7046 C CA . VAL B 1 233 ? 25.141 -8.875 22.75 1 96.94 233 VAL B CA 1
ATOM 7047 C C . VAL B 1 233 ? 26.062 -7.871 22.078 1 96.94 233 VAL B C 1
ATOM 7049 O O . VAL B 1 233 ? 25.656 -6.762 21.734 1 96.94 233 VAL B O 1
ATOM 7052 N N . HIS B 1 234 ? 27.359 -8.273 21.797 1 93.94 234 HIS B N 1
ATOM 7053 C CA . HIS B 1 234 ? 28.328 -7.289 21.328 1 93.94 234 HIS B CA 1
ATOM 7054 C C . HIS B 1 234 ? 28.953 -7.703 20 1 93.94 234 HIS B C 1
ATOM 7056 O O . HIS B 1 234 ? 29.719 -6.945 19.406 1 93.94 234 HIS B O 1
ATOM 7062 N N . ASP B 1 235 ? 28.578 -8.812 19.469 1 94.19 235 ASP B N 1
ATOM 7063 C CA . ASP B 1 235 ? 29.234 -9.328 18.266 1 94.19 235 ASP B CA 1
ATOM 7064 C C . ASP B 1 235 ? 28.469 -8.914 17.016 1 94.19 235 ASP B C 1
ATOM 7066 O O . ASP B 1 235 ? 28.891 -9.242 15.891 1 94.19 235 ASP B O 1
ATOM 7070 N N . ILE B 1 236 ? 27.359 -8.234 17.172 1 96.31 236 ILE B N 1
ATOM 7071 C CA . ILE B 1 236 ? 26.594 -7.75 16.031 1 96.31 236 ILE B CA 1
ATOM 7072 C C . ILE B 1 236 ? 27.031 -6.328 15.688 1 96.31 236 ILE B C 1
ATOM 7074 O O . ILE B 1 236 ? 26.859 -5.406 16.484 1 96.31 236 ILE B O 1
ATOM 7078 N N . THR B 1 237 ? 27.531 -6.176 14.422 1 94 237 THR B N 1
ATOM 7079 C CA . THR B 1 237 ? 28.25 -4.941 14.109 1 94 237 THR B CA 1
ATOM 7080 C C . THR B 1 237 ? 27.484 -4.125 13.07 1 94 237 THR B C 1
ATOM 7082 O O . THR B 1 237 ? 27.891 -3.014 12.727 1 94 237 THR B O 1
ATOM 7085 N N . ASN B 1 238 ? 26.516 -4.645 12.445 1 94.38 238 ASN B N 1
ATOM 7086 C CA . ASN B 1 238 ? 25.703 -3.912 11.484 1 94.38 238 ASN B CA 1
ATOM 7087 C C . ASN B 1 238 ? 24.266 -4.453 11.438 1 94.38 238 ASN B C 1
ATOM 7089 O O . ASN B 1 238 ? 23.969 -5.484 12.047 1 94.38 238 ASN B O 1
ATOM 7093 N N . ILE B 1 239 ? 23.406 -3.818 10.711 1 95.81 239 ILE B N 1
ATOM 7094 C CA . ILE B 1 239 ? 21.969 -4.059 10.758 1 95.81 239 ILE B CA 1
ATOM 7095 C C . ILE B 1 239 ? 21.641 -5.387 10.078 1 95.81 239 ILE B C 1
ATOM 7097 O O . ILE B 1 239 ? 20.703 -6.078 10.461 1 95.81 239 ILE B O 1
ATOM 7101 N N . ASN B 1 240 ? 22.391 -5.797 9.023 1 94.75 240 ASN B N 1
ATOM 7102 C CA . ASN B 1 240 ? 22.141 -7.055 8.336 1 94.75 240 ASN B CA 1
ATOM 7103 C C . ASN B 1 240 ? 22.453 -8.258 9.219 1 94.75 240 ASN B C 1
ATOM 7105 O O . ASN B 1 240 ? 21.734 -9.25 9.211 1 94.75 240 ASN B O 1
ATOM 7109 N N . VAL B 1 241 ? 23.547 -8.148 9.984 1 96.38 241 VAL B N 1
ATOM 7110 C CA . VAL B 1 241 ? 23.891 -9.219 10.914 1 96.38 241 VAL B CA 1
ATOM 7111 C C . VAL B 1 241 ? 22.828 -9.305 12.008 1 96.38 241 VAL B C 1
ATOM 7113 O O . VAL B 1 241 ? 22.469 -10.406 12.438 1 96.38 241 VAL B O 1
ATOM 7116 N N . TYR B 1 242 ? 22.359 -8.117 12.5 1 97.69 242 TYR B N 1
ATOM 7117 C CA . TYR B 1 242 ? 21.281 -8.094 13.477 1 97.69 242 TYR B CA 1
ATOM 7118 C C . TYR B 1 242 ? 20.062 -8.844 12.953 1 97.69 242 TYR B C 1
ATOM 7120 O O . TYR B 1 242 ? 19.484 -9.688 13.656 1 97.69 242 TYR B O 1
ATOM 7128 N N . HIS B 1 243 ? 19.672 -8.539 11.711 1 96.69 243 HIS B N 1
ATOM 7129 C CA . HIS B 1 243 ? 18.547 -9.211 11.07 1 96.69 243 HIS B CA 1
ATOM 7130 C C . HIS B 1 243 ? 18.797 -10.711 10.961 1 96.69 243 HIS B C 1
ATOM 7132 O O . HIS B 1 243 ? 17.938 -11.516 11.32 1 96.69 243 HIS B O 1
ATOM 7138 N N . ASP B 1 244 ? 19.938 -11.125 10.484 1 96.12 244 ASP B N 1
ATOM 7139 C CA . ASP B 1 244 ? 20.25 -12.531 10.242 1 96.12 244 ASP B CA 1
ATOM 7140 C C . ASP B 1 244 ? 20.234 -13.328 11.539 1 96.12 244 ASP B C 1
ATOM 7142 O O . ASP B 1 244 ? 19.672 -14.422 11.594 1 96.12 244 ASP B O 1
ATOM 7146 N N . ARG B 1 245 ? 20.797 -12.734 12.594 1 97.19 245 ARG B N 1
ATOM 7147 C CA . ARG B 1 245 ? 20.844 -13.422 13.883 1 97.19 245 ARG B CA 1
ATOM 7148 C C . ARG B 1 245 ? 19.453 -13.57 14.477 1 97.19 245 ARG B C 1
ATOM 7150 O O . ARG B 1 245 ? 19.141 -14.57 15.125 1 97.19 245 ARG B O 1
ATOM 7157 N N . THR B 1 246 ? 18.641 -12.555 14.305 1 97.88 246 THR B N 1
ATOM 7158 C CA . THR B 1 246 ? 17.281 -12.602 14.828 1 97.88 246 THR B CA 1
ATOM 7159 C C . THR B 1 246 ? 16.453 -13.656 14.086 1 97.88 246 THR B C 1
ATOM 7161 O O . THR B 1 246 ? 15.805 -14.492 14.719 1 97.88 246 THR B O 1
ATOM 7164 N N . THR B 1 247 ? 16.516 -13.664 12.758 1 96.75 247 THR B N 1
ATOM 7165 C CA . THR B 1 247 ? 15.617 -14.492 11.953 1 96.75 247 THR B CA 1
ATOM 7166 C C . THR B 1 247 ? 16.156 -15.922 11.859 1 96.75 247 THR B C 1
ATOM 7168 O O . THR B 1 247 ? 15.391 -16.859 11.602 1 96.75 247 THR B O 1
ATOM 7171 N N . GLN B 1 248 ? 17.422 -16.078 12.078 1 96.56 248 GLN B N 1
ATOM 7172 C CA . GLN B 1 248 ? 18 -17.422 12.062 1 96.56 248 GLN B CA 1
ATOM 7173 C C . GLN B 1 248 ? 17.375 -18.312 13.125 1 96.56 248 GLN B C 1
ATOM 7175 O O . GLN B 1 248 ? 17.219 -19.516 12.922 1 96.56 248 GLN B O 1
ATOM 7180 N N . VAL B 1 249 ? 16.953 -17.719 14.242 1 97.25 249 VAL B N 1
ATOM 7181 C CA . VAL B 1 249 ? 16.297 -18.469 15.297 1 97.25 249 VAL B CA 1
ATOM 7182 C C . VAL B 1 249 ? 15.047 -19.156 14.734 1 97.25 249 VAL B C 1
ATOM 7184 O O . VAL B 1 249 ? 14.758 -20.297 15.078 1 97.25 249 VAL B O 1
ATOM 7187 N N . ILE B 1 250 ? 14.367 -18.484 13.883 1 97.31 250 ILE B N 1
ATOM 7188 C CA . ILE B 1 250 ? 13.109 -18.969 13.312 1 97.31 250 ILE B CA 1
ATOM 7189 C C . ILE B 1 250 ? 13.391 -19.953 12.195 1 97.31 250 ILE B C 1
ATOM 7191 O O . ILE B 1 250 ? 12.758 -21.016 12.117 1 97.31 250 ILE B O 1
ATOM 7195 N N . THR B 1 251 ? 14.359 -19.625 11.289 1 96.44 251 THR B N 1
ATOM 7196 C CA . THR B 1 251 ? 14.664 -20.516 10.18 1 96.44 251 THR B CA 1
ATOM 7197 C C . THR B 1 251 ? 15.297 -21.812 10.68 1 96.44 251 THR B C 1
ATOM 7199 O O . THR B 1 251 ? 15.039 -22.875 10.133 1 96.44 251 THR B O 1
ATOM 7202 N N . ASP B 1 252 ? 16.109 -21.688 11.758 1 95.12 252 ASP B N 1
ATOM 7203 C CA . ASP B 1 252 ? 16.703 -22.891 12.344 1 95.12 252 ASP B CA 1
ATOM 7204 C C . ASP B 1 252 ? 15.641 -23.828 12.898 1 95.12 252 ASP B C 1
ATOM 7206 O O . ASP B 1 252 ? 15.797 -25.047 12.867 1 95.12 252 ASP B O 1
ATOM 7210 N N . GLN B 1 253 ? 14.617 -23.219 13.414 1 94.56 253 GLN B N 1
ATOM 7211 C CA . GLN B 1 253 ? 13.523 -24.031 13.922 1 94.56 253 GLN B CA 1
ATOM 7212 C C . GLN B 1 253 ? 12.953 -24.938 12.836 1 94.56 253 GLN B C 1
ATOM 7214 O O . GLN B 1 253 ? 12.688 -26.125 13.07 1 94.56 253 GLN B O 1
ATOM 7219 N N . LEU B 1 254 ? 12.703 -24.422 11.641 1 94.75 254 LEU B N 1
ATOM 7220 C CA . LEU B 1 254 ? 12.219 -25.219 10.516 1 94.75 254 LEU B CA 1
ATOM 7221 C C . LEU B 1 254 ? 13.234 -26.281 10.117 1 94.75 254 LEU B C 1
ATOM 7223 O O . LEU B 1 254 ? 12.867 -27.438 9.93 1 94.75 254 LEU B O 1
ATOM 7227 N N . LEU B 1 255 ? 14.492 -25.859 10.008 1 93.5 255 LEU B N 1
ATOM 7228 C CA . LEU B 1 255 ? 15.547 -26.766 9.586 1 93.5 255 LEU B CA 1
ATOM 7229 C C . LEU B 1 255 ? 15.695 -27.922 10.57 1 93.5 255 LEU B C 1
ATOM 7231 O O . LEU B 1 255 ? 15.859 -29.078 10.156 1 93.5 255 LEU B O 1
ATOM 7235 N N . ASN B 1 256 ? 15.594 -27.562 11.836 1 91.94 256 ASN B N 1
ATOM 7236 C CA . ASN B 1 256 ? 15.656 -28.609 12.852 1 91.94 256 ASN B CA 1
ATOM 7237 C C . ASN B 1 256 ? 14.477 -29.578 12.75 1 91.94 256 ASN B C 1
ATOM 7239 O O . ASN B 1 256 ? 14.648 -30.781 12.898 1 91.94 256 ASN B O 1
ATOM 7243 N N . CYS B 1 257 ? 13.344 -29.031 12.516 1 91.88 257 CYS B N 1
ATOM 7244 C CA . CYS B 1 257 ? 12.164 -29.859 12.359 1 91.88 257 CYS B CA 1
ATOM 7245 C C . CYS B 1 257 ? 12.289 -30.766 11.148 1 91.88 257 CYS B C 1
ATOM 7247 O O . CYS B 1 257 ? 11.93 -31.953 11.203 1 91.88 257 CYS B O 1
ATOM 7249 N N . LEU B 1 258 ? 12.789 -30.281 10.062 1 91.69 258 LEU B N 1
ATOM 7250 C CA . LEU B 1 258 ? 12.977 -31.031 8.828 1 91.69 258 LEU B CA 1
ATOM 7251 C C . LEU B 1 258 ? 13.984 -32.156 9.023 1 91.69 258 LEU B C 1
ATOM 7253 O O . LEU B 1 258 ? 13.883 -33.188 8.375 1 91.69 258 LEU B O 1
ATOM 7257 N N . ASN B 1 259 ? 14.883 -31.938 9.938 1 89.31 259 ASN B N 1
ATOM 7258 C CA . ASN B 1 259 ? 15.938 -32.906 10.18 1 89.31 259 ASN B CA 1
ATOM 7259 C C . ASN B 1 259 ? 15.57 -33.875 11.32 1 89.31 259 ASN B C 1
ATOM 7261 O O . ASN B 1 259 ? 16.359 -34.75 11.68 1 89.31 259 ASN B O 1
ATOM 7265 N N . THR B 1 260 ? 14.484 -33.656 11.922 1 88.69 260 THR B N 1
ATOM 7266 C CA . THR B 1 260 ? 14.031 -34.562 12.977 1 88.69 260 THR B CA 1
ATOM 7267 C C . THR B 1 260 ? 13.5 -35.844 12.383 1 88.69 260 THR B C 1
ATOM 7269 O O . THR B 1 260 ? 12.602 -35.844 11.547 1 88.69 260 THR B O 1
ATOM 7272 N N . PRO B 1 261 ? 14.016 -36.969 12.914 1 88.62 261 PRO B N 1
ATOM 7273 C CA . PRO B 1 261 ? 13.547 -38.25 12.398 1 88.62 261 PRO B CA 1
ATOM 7274 C C . PRO B 1 261 ? 12.055 -38.469 12.633 1 88.62 261 PRO B C 1
ATOM 7276 O O . PRO B 1 261 ? 11.539 -38.156 13.703 1 88.62 261 PRO B O 1
ATOM 7279 N N . GLY B 1 262 ? 11.398 -38.969 11.609 1 85.88 262 GLY B N 1
ATOM 7280 C CA . GLY B 1 262 ? 9.992 -39.312 11.742 1 85.88 262 GLY B CA 1
ATOM 7281 C C . GLY B 1 262 ? 9.055 -38.188 11.375 1 85.88 262 GLY B C 1
ATOM 7282 O O . GLY B 1 262 ? 7.844 -38.375 11.25 1 85.88 262 GLY B O 1
ATOM 7283 N N . VAL B 1 263 ? 9.648 -37.031 11.211 1 89.19 263 VAL B N 1
ATOM 7284 C CA . VAL B 1 263 ? 8.805 -35.906 10.82 1 89.19 263 VAL B CA 1
ATOM 7285 C C . VAL B 1 263 ? 8.797 -35.781 9.297 1 89.19 263 VAL B C 1
ATOM 7287 O O . VAL B 1 263 ? 9.852 -35.594 8.68 1 89.19 263 VAL B O 1
ATOM 7290 N N . ASP B 1 264 ? 7.621 -35.812 8.711 1 90.69 264 ASP B N 1
ATOM 7291 C CA . ASP B 1 264 ? 7.5 -35.594 7.277 1 90.69 264 ASP B CA 1
ATOM 7292 C C . ASP B 1 264 ? 7.777 -34.125 6.922 1 90.69 264 ASP B C 1
ATOM 7294 O O . ASP B 1 264 ? 7.289 -33.219 7.594 1 90.69 264 ASP B O 1
ATOM 7298 N N . PRO B 1 265 ? 8.523 -33.938 5.898 1 92.56 265 PRO B N 1
ATOM 7299 C CA . PRO B 1 265 ? 8.875 -32.562 5.523 1 92.56 265 PRO B CA 1
ATOM 7300 C C . PRO B 1 265 ? 7.648 -31.688 5.305 1 92.56 265 PRO B C 1
ATOM 7302 O O . PRO B 1 265 ? 7.664 -30.516 5.664 1 92.56 265 PRO B O 1
ATOM 7305 N N . TYR B 1 266 ? 6.617 -32.219 4.648 1 93.88 266 TYR B N 1
ATOM 7306 C CA . TYR B 1 266 ? 5.445 -31.406 4.398 1 93.88 266 TYR B CA 1
ATOM 7307 C C . TYR B 1 266 ? 4.766 -31 5.707 1 93.88 266 TYR B C 1
ATOM 7309 O O . TYR B 1 266 ? 4.18 -29.922 5.809 1 93.88 266 TYR B O 1
ATOM 7317 N N . VAL B 1 267 ? 4.828 -31.812 6.758 1 92.94 267 VAL B N 1
ATOM 7318 C CA . VAL B 1 267 ? 4.273 -31.5 8.07 1 92.94 267 VAL B CA 1
ATOM 7319 C C . VAL B 1 267 ? 5.102 -30.406 8.742 1 92.94 267 VAL B C 1
ATOM 7321 O O . VAL B 1 267 ? 4.551 -29.5 9.383 1 92.94 267 VAL B O 1
ATOM 7324 N N . ALA B 1 268 ? 6.441 -30.562 8.594 1 93.69 268 ALA B N 1
ATOM 7325 C CA . ALA B 1 268 ? 7.332 -29.547 9.141 1 93.69 268 ALA B CA 1
ATOM 7326 C C . ALA B 1 268 ? 7.012 -28.172 8.562 1 93.69 268 ALA B C 1
ATOM 7328 O O . ALA B 1 268 ? 6.879 -27.203 9.305 1 93.69 268 ALA B O 1
ATOM 7329 N N . TRP B 1 269 ? 6.867 -28.094 7.266 1 95.12 269 TRP B N 1
ATOM 7330 C CA . TRP B 1 269 ? 6.535 -26.844 6.594 1 95.12 269 TRP B CA 1
ATOM 7331 C C . TRP B 1 269 ? 5.176 -26.328 7.047 1 95.12 269 TRP B C 1
ATOM 7333 O O . TRP B 1 269 ? 5.02 -25.141 7.336 1 95.12 269 TRP B O 1
ATOM 7343 N N . ASP B 1 270 ? 4.23 -27.203 7.059 1 93.94 270 ASP B N 1
ATOM 7344 C CA . ASP B 1 270 ? 2.863 -26.812 7.398 1 93.94 270 ASP B CA 1
ATOM 7345 C C . ASP B 1 270 ? 2.797 -26.203 8.797 1 93.94 270 ASP B C 1
ATOM 7347 O O . ASP B 1 270 ? 2.154 -25.172 9 1 93.94 270 ASP B O 1
ATOM 7351 N N . GLN B 1 271 ? 3.459 -26.797 9.789 1 93.38 271 GLN B N 1
ATOM 7352 C CA . GLN B 1 271 ? 3.496 -26.281 11.156 1 93.38 271 GLN B CA 1
ATOM 7353 C C . GLN B 1 271 ? 4.191 -24.938 11.219 1 93.38 271 GLN B C 1
ATOM 7355 O O . GLN B 1 271 ? 3.711 -24.016 11.883 1 93.38 271 GLN B O 1
ATOM 7360 N N . TRP B 1 272 ? 5.262 -24.906 10.555 1 95.38 272 TRP B N 1
ATOM 7361 C CA . TRP B 1 272 ? 6.078 -23.703 10.578 1 95.38 272 TRP B CA 1
ATOM 7362 C C . TRP B 1 272 ? 5.324 -22.516 9.969 1 95.38 272 TRP B C 1
ATOM 7364 O O . TRP B 1 272 ? 5.359 -21.406 10.508 1 95.38 272 TRP B O 1
ATOM 7374 N N . ILE B 1 273 ? 4.652 -22.719 8.844 1 95.44 273 ILE B N 1
ATOM 7375 C CA . ILE B 1 273 ? 3.871 -21.672 8.18 1 95.44 273 ILE B CA 1
ATOM 7376 C C . ILE B 1 273 ? 2.717 -21.234 9.086 1 95.44 273 ILE B C 1
ATOM 7378 O O . ILE B 1 273 ? 2.461 -20.047 9.242 1 95.44 273 ILE B O 1
ATOM 7382 N N . ASP B 1 274 ? 2.064 -22.125 9.711 1 92.69 274 ASP B N 1
ATOM 7383 C CA . ASP B 1 274 ? 0.948 -21.797 10.594 1 92.69 274 ASP B CA 1
ATOM 7384 C C . ASP B 1 274 ? 1.4 -20.922 11.758 1 92.69 274 ASP B C 1
ATOM 7386 O O . ASP B 1 274 ? 0.703 -19.984 12.141 1 92.69 274 ASP B O 1
ATOM 7390 N N . LEU B 1 275 ? 2.557 -21.266 12.273 1 93.88 275 LEU B N 1
ATOM 7391 C CA . LEU B 1 275 ? 3.053 -20.562 13.445 1 93.88 275 LEU B CA 1
ATOM 7392 C C . LEU B 1 275 ? 3.48 -19.141 13.094 1 93.88 275 LEU B C 1
ATOM 7394 O O . LEU B 1 275 ? 3.18 -18.188 13.828 1 93.88 275 LEU B O 1
ATOM 7398 N N . TRP B 1 276 ? 4.121 -19.016 11.984 1 96.31 276 TRP B N 1
ATOM 7399 C CA . TRP B 1 276 ? 4.883 -17.781 11.812 1 96.31 276 TRP B CA 1
ATOM 7400 C C . TRP B 1 276 ? 4.223 -16.875 10.781 1 96.31 276 TRP B C 1
ATOM 7402 O O . TRP B 1 276 ? 4.539 -15.688 10.703 1 96.31 276 TRP B O 1
ATOM 7412 N N . SER B 1 277 ? 3.27 -17.344 10.016 1 95.06 277 SER B N 1
ATOM 7413 C CA . SER B 1 277 ? 2.631 -16.516 9 1 95.06 277 SER B CA 1
ATOM 7414 C C . SER B 1 277 ? 1.8 -15.414 9.633 1 95.06 277 SER B C 1
ATOM 7416 O O . SER B 1 277 ? 1.493 -14.406 8.977 1 95.06 277 SER B O 1
ATOM 7418 N N . GLN B 1 278 ? 1.491 -15.484 10.914 1 92.12 278 GLN B N 1
ATOM 7419 C CA . GLN B 1 278 ? 0.614 -14.531 11.586 1 92.12 278 GLN B CA 1
ATOM 7420 C C . GLN B 1 278 ? 1.341 -13.227 11.875 1 92.12 278 GLN B C 1
ATOM 7422 O O . GLN B 1 278 ? 0.708 -12.219 12.195 1 92.12 278 GLN B O 1
ATOM 7427 N N . PHE B 1 279 ? 2.682 -13.258 11.75 1 93.75 279 PHE B N 1
ATOM 7428 C CA . PHE B 1 279 ? 3.461 -12.078 12.109 1 93.75 279 PHE B CA 1
ATOM 7429 C C . PHE B 1 279 ? 3.844 -11.289 10.859 1 93.75 279 PHE B C 1
ATOM 7431 O O . PHE B 1 279 ? 4.41 -11.844 9.914 1 93.75 279 PHE B O 1
ATOM 7438 N N . PRO B 1 280 ? 3.5 -9.953 10.828 1 92.25 280 PRO B N 1
ATOM 7439 C CA . PRO B 1 280 ? 4.273 -9.125 9.898 1 92.25 280 PRO B CA 1
ATOM 7440 C C . PRO B 1 280 ? 5.738 -8.984 10.312 1 92.25 280 PRO B C 1
ATOM 7442 O O . PRO B 1 280 ? 6.055 -9.055 11.5 1 92.25 280 PRO B O 1
ATOM 7445 N N . VAL B 1 281 ? 6.625 -8.75 9.414 1 94.75 281 VAL B N 1
ATOM 7446 C CA . VAL B 1 281 ? 8.055 -8.695 9.703 1 94.75 281 VAL B CA 1
ATOM 7447 C C . VAL B 1 281 ? 8.328 -7.617 10.75 1 94.75 281 VAL B C 1
ATOM 7449 O O . VAL B 1 281 ? 8.977 -7.879 11.766 1 94.75 281 VAL B O 1
ATOM 7452 N N . ASP B 1 282 ? 7.852 -6.41 10.508 1 91.62 282 ASP B N 1
ATOM 7453 C CA . ASP B 1 282 ? 8.109 -5.316 11.445 1 91.62 282 ASP B CA 1
ATOM 7454 C C . ASP B 1 282 ? 7.441 -5.578 12.789 1 91.62 282 ASP B C 1
ATOM 7456 O O . ASP B 1 282 ? 8.039 -5.328 13.844 1 91.62 282 ASP B O 1
ATOM 7460 N N . GLY B 1 283 ? 6.195 -6.176 12.742 1 89.25 283 GLY B N 1
ATOM 7461 C CA . GLY B 1 283 ? 5.516 -6.516 13.984 1 89.25 283 GLY B CA 1
ATOM 7462 C C . GLY B 1 283 ? 6.27 -7.535 14.82 1 89.25 283 GLY B C 1
ATOM 7463 O O . GLY B 1 283 ? 6.328 -7.418 16.047 1 89.25 283 GLY B O 1
ATOM 7464 N N . PHE B 1 284 ? 6.855 -8.5 14.18 1 95.19 284 PHE B N 1
ATOM 7465 C CA . PHE B 1 284 ? 7.668 -9.5 14.867 1 95.19 284 PHE B CA 1
ATOM 7466 C C . PHE B 1 284 ? 8.922 -8.867 15.461 1 95.19 284 PHE B C 1
ATOM 7468 O O . PHE B 1 284 ? 9.227 -9.062 16.641 1 95.19 284 PHE B O 1
ATOM 7475 N N . LEU B 1 285 ? 9.586 -8.07 14.68 1 95.69 285 LEU B N 1
ATOM 7476 C CA . LEU B 1 285 ? 10.859 -7.492 15.094 1 95.69 285 LEU B CA 1
ATOM 7477 C C . LEU B 1 285 ? 10.672 -6.52 16.25 1 95.69 285 LEU B C 1
ATOM 7479 O O . LEU B 1 285 ? 11.547 -6.398 17.109 1 95.69 285 LEU B O 1
ATOM 7483 N N . GLN B 1 286 ? 9.625 -5.859 16.297 1 90.75 286 GLN B N 1
ATOM 7484 C CA . GLN B 1 286 ? 9.406 -4.82 17.297 1 90.75 286 GLN B CA 1
ATOM 7485 C C . GLN B 1 286 ? 8.766 -5.395 18.562 1 90.75 286 GLN B C 1
ATOM 7487 O O . GLN B 1 286 ? 8.648 -4.703 19.578 1 90.75 286 GLN B O 1
ATOM 7492 N N . SER B 1 287 ? 8.367 -6.625 18.516 1 91.12 287 SER B N 1
ATOM 7493 C CA . SER B 1 287 ? 7.723 -7.258 19.656 1 91.12 287 SER B CA 1
ATOM 7494 C C . SER B 1 287 ? 8.75 -7.801 20.641 1 91.12 287 SER B C 1
ATOM 7496 O O . SER B 1 287 ? 9.859 -8.188 20.25 1 91.12 287 SER B O 1
ATOM 7498 N N . THR B 1 288 ? 8.32 -7.84 21.906 1 92.06 288 THR B N 1
ATOM 7499 C CA . THR B 1 288 ? 9.141 -8.539 22.891 1 92.06 288 THR B CA 1
ATOM 7500 C C . THR B 1 288 ? 9.023 -10.047 22.719 1 92.06 288 THR B C 1
ATOM 7502 O O . THR B 1 288 ? 8.102 -10.531 22.062 1 92.06 288 THR B O 1
ATOM 7505 N N . TYR B 1 289 ? 9.984 -10.711 23.312 1 94.44 289 TYR B N 1
ATOM 7506 C CA . TYR B 1 289 ? 9.945 -12.164 23.312 1 94.44 289 TYR B CA 1
ATOM 7507 C C . TYR B 1 289 ? 8.641 -12.672 23.922 1 94.44 289 TYR B C 1
ATOM 7509 O O . TYR B 1 289 ? 8.016 -13.586 23.375 1 94.44 289 TYR B O 1
ATOM 7517 N N . GLU B 1 290 ? 8.211 -12.047 25 1 90.44 290 GLU B N 1
ATOM 7518 C CA . GLU B 1 290 ? 7 -12.469 25.688 1 90.44 290 GLU B CA 1
ATOM 7519 C C . GLU B 1 290 ? 5.773 -12.305 24.797 1 90.44 290 GLU B C 1
ATOM 7521 O O . GLU B 1 290 ? 4.902 -13.18 24.766 1 90.44 290 GLU B O 1
ATOM 7526 N N . ALA B 1 291 ? 5.723 -11.219 24.078 1 88.69 291 ALA B N 1
ATOM 7527 C CA . ALA B 1 291 ? 4.598 -10.977 23.188 1 88.69 291 ALA B CA 1
ATOM 7528 C C . ALA B 1 291 ? 4.57 -11.992 22.047 1 88.69 291 ALA B C 1
ATOM 7530 O O . ALA B 1 291 ? 3.506 -12.484 21.672 1 88.69 291 ALA B O 1
ATOM 7531 N N . VAL B 1 292 ? 5.723 -12.32 21.484 1 93.88 292 VAL B N 1
ATOM 7532 C CA . VAL B 1 292 ? 5.832 -13.305 20.406 1 93.88 292 VAL B CA 1
ATOM 7533 C C . VAL B 1 292 ? 5.383 -14.672 20.906 1 93.88 292 VAL B C 1
ATOM 7535 O O . VAL B 1 292 ? 4.578 -15.344 20.25 1 93.88 292 VAL B O 1
ATOM 7538 N N . MET B 1 293 ? 5.828 -15.047 22.094 1 93.38 293 MET B N 1
ATOM 7539 C CA . MET B 1 293 ? 5.543 -16.375 22.641 1 93.38 293 MET B CA 1
ATOM 7540 C C . MET B 1 293 ? 4.059 -16.531 22.953 1 93.38 293 MET B C 1
ATOM 7542 O O . MET B 1 293 ? 3.498 -17.609 22.797 1 93.38 293 MET B O 1
ATOM 7546 N N . THR B 1 294 ? 3.486 -15.469 23.391 1 90.44 294 THR B N 1
ATOM 7547 C CA . THR B 1 294 ? 2.053 -15.523 23.656 1 90.44 294 THR B CA 1
ATOM 7548 C C . THR B 1 294 ? 1.284 -15.898 22.391 1 90.44 294 THR B C 1
ATOM 7550 O O . THR B 1 294 ? 0.419 -16.781 22.422 1 90.44 294 THR B O 1
ATOM 7553 N N . LYS B 1 295 ? 1.594 -15.289 21.281 1 89.56 295 LYS B N 1
ATOM 7554 C CA . LYS B 1 295 ? 0.917 -15.578 20.016 1 89.56 295 LYS B CA 1
ATOM 7555 C C . LYS B 1 295 ? 1.266 -16.984 19.516 1 89.56 295 LYS B C 1
ATOM 7557 O O . LYS B 1 295 ? 0.413 -17.672 18.953 1 89.56 295 LYS B O 1
ATOM 7562 N N . VAL B 1 296 ? 2.521 -17.359 19.672 1 93.31 296 VAL B N 1
ATOM 7563 C CA . VAL B 1 296 ? 2.977 -18.672 19.234 1 93.31 296 VAL B CA 1
ATOM 7564 C C . VAL B 1 296 ? 2.24 -19.75 20.016 1 93.31 296 VAL B C 1
ATOM 7566 O O . VAL B 1 296 ? 1.764 -20.734 19.438 1 93.31 296 VAL B O 1
ATOM 7569 N N . GLN B 1 297 ? 2.123 -19.594 21.297 1 90.62 297 GLN B N 1
ATOM 7570 C CA . GLN B 1 297 ? 1.453 -20.562 22.156 1 90.62 297 GLN B CA 1
ATOM 7571 C C . GLN B 1 297 ? -0.033 -20.656 21.812 1 90.62 297 GLN B C 1
ATOM 7573 O O . GLN B 1 297 ? -0.619 -21.734 21.875 1 90.62 297 GLN B O 1
ATOM 7578 N N . GLU B 1 298 ? -0.558 -19.531 21.531 1 86.25 298 GLU B N 1
ATOM 7579 C CA . GLU B 1 298 ? -1.956 -19.547 21.109 1 86.25 298 GLU B CA 1
ATOM 7580 C C . GLU B 1 298 ? -2.154 -20.391 19.859 1 86.25 298 GLU B C 1
ATOM 7582 O O . GLU B 1 298 ? -3.131 -21.125 19.75 1 86.25 298 GLU B O 1
ATOM 7587 N N . LYS B 1 299 ? -1.289 -20.25 18.906 1 88.62 299 LYS B N 1
ATOM 7588 C CA . LYS B 1 299 ? -1.384 -21.031 17.672 1 88.62 299 LYS B CA 1
ATOM 7589 C C . LYS B 1 299 ? -1.159 -22.516 17.938 1 88.62 299 LYS B C 1
ATOM 7591 O O . LYS B 1 299 ? -1.778 -23.359 17.281 1 88.62 299 LYS B O 1
ATOM 7596 N N . VAL B 1 300 ? -0.265 -22.812 18.844 1 89.31 300 VAL B N 1
ATOM 7597 C CA . VAL B 1 300 ? -0.024 -24.203 19.203 1 89.31 300 VAL B CA 1
ATOM 7598 C C . VAL B 1 300 ? -1.288 -24.797 19.812 1 89.31 300 VAL B C 1
ATOM 7600 O O . VAL B 1 300 ? -1.657 -25.938 19.516 1 89.31 300 VAL B O 1
ATOM 7603 N N . CYS B 1 301 ? -1.935 -24.031 20.656 1 87.31 301 CYS B N 1
ATOM 7604 C CA . CYS B 1 301 ? -3.176 -24.484 21.281 1 87.31 301 CYS B CA 1
ATOM 7605 C C . CYS B 1 301 ? -4.258 -24.719 20.234 1 87.31 301 CYS B C 1
ATOM 7607 O O . CYS B 1 301 ? -4.988 -25.703 20.281 1 87.31 301 CYS B O 1
ATOM 7609 N N . GLU B 1 302 ? -4.328 -23.875 19.328 1 84.19 302 GLU B N 1
ATOM 7610 C CA . GLU B 1 302 ? -5.297 -24 18.25 1 84.19 302 GLU B CA 1
ATOM 7611 C C . GLU B 1 302 ? -5.055 -25.266 17.438 1 84.19 302 GLU B C 1
ATOM 7613 O O . GLU B 1 302 ? -6 -25.984 17.094 1 84.19 302 GLU B O 1
ATOM 7618 N N . ARG B 1 303 ? -3.855 -25.531 17.109 1 86.38 303 ARG B N 1
ATOM 7619 C CA . ARG B 1 303 ? -3.502 -26.719 16.328 1 86.38 303 ARG B CA 1
ATOM 7620 C C . ARG B 1 303 ? -3.814 -28 17.109 1 86.38 303 ARG B C 1
ATOM 7622 O O . ARG B 1 303 ? -4.285 -28.984 16.547 1 86.38 303 ARG B O 1
ATOM 7629 N N . THR B 1 304 ? -3.611 -27.875 18.375 1 84.12 304 THR B N 1
ATOM 7630 C CA . THR B 1 304 ? -3.902 -29.031 19.234 1 84.12 304 THR B CA 1
ATOM 7631 C C . THR B 1 304 ? -5.402 -29.297 19.266 1 84.12 304 THR B C 1
ATOM 7633 O O . THR B 1 304 ? -5.828 -30.453 19.203 1 84.12 304 THR B O 1
ATOM 7636 N N . GLU B 1 305 ? -6.129 -28.281 19.344 1 79.44 305 GLU B N 1
ATOM 7637 C CA . GLU B 1 305 ? -7.582 -28.422 19.359 1 79.44 305 GLU B CA 1
ATOM 7638 C C . GLU B 1 305 ? -8.094 -29.016 18.047 1 79.44 305 GLU B C 1
ATOM 7640 O O . GLU B 1 305 ? -9.07 -29.766 18.047 1 79.44 305 GLU B O 1
ATOM 7645 N N . LEU B 1 306 ? -7.418 -28.766 17.016 1 77.19 306 LEU B N 1
ATOM 7646 C CA . LEU B 1 306 ? -7.805 -29.281 15.703 1 77.19 306 LEU B CA 1
ATOM 7647 C C . LEU B 1 306 ? -7.164 -30.625 15.438 1 77.19 306 LEU B C 1
ATOM 7649 O O . LEU B 1 306 ? -7.23 -31.141 14.312 1 77.19 306 LEU B O 1
ATOM 7653 N N . LYS B 1 307 ? -6.398 -31.172 16.406 1 77.19 307 LYS B N 1
ATOM 7654 C CA . LYS B 1 307 ? -5.754 -32.469 16.328 1 77.19 307 LYS B CA 1
ATOM 7655 C C . LYS B 1 307 ? -4.711 -32.531 15.211 1 77.19 307 LYS B C 1
ATOM 7657 O O . LYS B 1 307 ? -4.59 -33.531 14.508 1 77.19 307 LYS B O 1
ATOM 7662 N N . LYS B 1 308 ? -4.145 -31.422 15.078 1 81.38 308 LYS B N 1
ATOM 7663 C CA . LYS B 1 308 ? -3.033 -31.359 14.133 1 81.38 308 LYS B CA 1
ATOM 7664 C C . LYS B 1 308 ? -1.704 -31.641 14.828 1 81.38 308 LYS B C 1
ATOM 7666 O O . LYS B 1 308 ? -1.505 -31.25 15.984 1 81.38 308 LYS B O 1
ATOM 7671 N N . LYS B 1 309 ? -0.852 -32.219 14.164 1 76.12 309 LYS B N 1
ATOM 7672 C CA . LYS B 1 309 ? 0.462 -32.594 14.695 1 76.12 309 LYS B CA 1
ATOM 7673 C C . LYS B 1 309 ? 1.279 -31.328 15.023 1 76.12 309 LYS B C 1
ATOM 7675 O O . LYS B 1 309 ? 1.229 -30.344 14.289 1 76.12 309 LYS B O 1
ATOM 7680 N N . HIS B 1 310 ? 1.851 -31.344 16.156 1 77.75 310 HIS B N 1
ATOM 7681 C CA . HIS B 1 310 ? 2.777 -30.297 16.547 1 77.75 310 HIS B CA 1
ATOM 7682 C C . HIS B 1 310 ? 4.09 -30.875 17.062 1 77.75 310 HIS B C 1
ATOM 7684 O O . HIS B 1 310 ? 4.156 -31.375 18.188 1 77.75 310 HIS B O 1
ATOM 7690 N N . ASP B 1 311 ? 5.109 -30.797 16.219 1 78.38 311 ASP B N 1
ATOM 7691 C CA . ASP B 1 311 ? 6.418 -31.359 16.516 1 78.38 311 ASP B CA 1
ATOM 7692 C C . ASP B 1 311 ? 7.488 -30.281 16.609 1 78.38 311 ASP B C 1
ATOM 7694 O O . ASP B 1 311 ? 8.625 -30.547 17 1 78.38 311 ASP B O 1
ATOM 7698 N N . ILE B 1 312 ? 7.062 -29.125 16.375 1 80.5 312 ILE B N 1
ATOM 7699 C CA . ILE B 1 312 ? 8.062 -28.078 16.281 1 80.5 312 ILE B CA 1
ATOM 7700 C C . ILE B 1 312 ? 8.445 -27.594 17.688 1 80.5 312 ILE B C 1
ATOM 7702 O O . ILE B 1 312 ? 7.59 -27.188 18.469 1 80.5 312 ILE B O 1
ATOM 7706 N N . PRO B 1 313 ? 9.68 -27.719 18 1 82.06 313 PRO B N 1
ATOM 7707 C CA . PRO B 1 313 ? 10.125 -27.328 19.344 1 82.06 313 PRO B CA 1
ATOM 7708 C C . PRO B 1 313 ? 10.086 -25.828 19.562 1 82.06 313 PRO B C 1
ATOM 7710 O O . PRO B 1 313 ? 10.414 -25.062 18.656 1 82.06 313 PRO B O 1
ATOM 7713 N N . LEU B 1 314 ? 9.734 -25.484 20.75 1 88.06 314 LEU B N 1
ATOM 7714 C CA . LEU B 1 314 ? 9.609 -24.062 21.047 1 88.06 314 LEU B CA 1
ATOM 7715 C C . LEU B 1 314 ? 10.766 -23.594 21.922 1 88.06 314 LEU B C 1
ATOM 7717 O O . LEU B 1 314 ? 10.992 -22.391 22.078 1 88.06 314 LEU B O 1
ATOM 7721 N N . THR B 1 315 ? 11.594 -24.453 22.391 1 86.38 315 THR B N 1
ATOM 7722 C CA . THR B 1 315 ? 12.617 -24.125 23.391 1 86.38 315 THR B CA 1
ATOM 7723 C C . THR B 1 315 ? 13.703 -23.234 22.781 1 86.38 315 THR B C 1
ATOM 7725 O O . THR B 1 315 ? 14.219 -22.344 23.453 1 86.38 315 THR B O 1
ATOM 7728 N N . SER B 1 316 ? 14.008 -23.531 21.562 1 90.56 316 SER B N 1
ATOM 7729 C CA . SER B 1 316 ? 15.086 -22.781 20.922 1 90.56 316 SER B CA 1
ATOM 7730 C C . SER B 1 316 ? 14.711 -21.312 20.734 1 90.56 316 SER B C 1
ATOM 7732 O O . SER B 1 316 ? 15.578 -20.453 20.516 1 90.56 316 SER B O 1
ATOM 7734 N N . LEU B 1 317 ? 13.438 -20.984 20.922 1 95 317 LEU B N 1
ATOM 7735 C CA . LEU B 1 317 ? 12.953 -19.625 20.656 1 95 317 LEU B CA 1
ATOM 7736 C C . LEU B 1 317 ? 13.391 -18.688 21.766 1 95 317 LEU B C 1
ATOM 7738 O O . LEU B 1 317 ? 13.312 -17.469 21.609 1 95 317 LEU B O 1
ATOM 7742 N N . GLU B 1 318 ? 13.852 -19.188 22.906 1 95.56 318 GLU B N 1
ATOM 7743 C CA . GLU B 1 318 ? 14.312 -18.359 24.016 1 95.56 318 GLU B CA 1
ATOM 7744 C C . GLU B 1 318 ? 15.461 -17.453 23.594 1 95.56 318 GLU B C 1
ATOM 7746 O O . GLU B 1 318 ? 15.664 -16.391 24.172 1 95.56 318 GLU B O 1
ATOM 7751 N N . GLU B 1 319 ? 16.172 -17.922 22.578 1 96.5 319 GLU B N 1
ATOM 7752 C CA . GLU B 1 319 ? 17.281 -17.125 22.062 1 96.5 319 GLU B CA 1
ATOM 7753 C C . GLU B 1 319 ? 16.812 -15.766 21.562 1 96.5 319 GLU B C 1
ATOM 7755 O O . GLU B 1 319 ? 17.594 -14.812 21.516 1 96.5 319 GLU B O 1
ATOM 7760 N N . LEU B 1 320 ? 15.555 -15.664 21.219 1 97.62 320 LEU B N 1
ATOM 7761 C CA . LEU B 1 320 ? 14.992 -14.414 20.719 1 97.62 320 LEU B CA 1
ATOM 7762 C C . LEU B 1 320 ? 15.086 -13.312 21.781 1 97.62 320 LEU B C 1
ATOM 7764 O O . LEU B 1 320 ? 15.07 -12.125 21.438 1 97.62 320 LEU B O 1
ATOM 7768 N N . LYS B 1 321 ? 15.211 -13.641 23.062 1 96.62 321 LYS B N 1
ATOM 7769 C CA . LYS B 1 321 ? 15.328 -12.672 24.156 1 96.62 321 LYS B CA 1
ATOM 7770 C C . LYS B 1 321 ? 16.562 -11.781 23.953 1 96.62 321 LYS B C 1
ATOM 7772 O O . LYS B 1 321 ? 16.562 -10.625 24.375 1 96.62 321 LYS B O 1
ATOM 7777 N N . LYS B 1 322 ? 17.516 -12.375 23.297 1 97.19 322 LYS B N 1
ATOM 7778 C CA . LYS B 1 322 ? 18.781 -11.656 23.062 1 97.19 322 LYS B CA 1
ATOM 7779 C C . LYS B 1 322 ? 18.594 -10.523 22.062 1 97.19 322 LYS B C 1
ATOM 7781 O O . LYS B 1 322 ? 19.312 -9.523 22.125 1 97.19 322 LYS B O 1
ATOM 7786 N N . TYR B 1 323 ? 17.656 -10.695 21.203 1 98.12 323 TYR B N 1
ATOM 7787 C CA . TYR B 1 323 ? 17.656 -9.836 20.031 1 98.12 323 TYR B CA 1
ATOM 7788 C C . TYR B 1 323 ? 16.422 -8.945 20.016 1 98.12 323 TYR B C 1
ATOM 7790 O O . TYR B 1 323 ? 16.406 -7.902 19.359 1 98.12 323 TYR B O 1
ATOM 7798 N N . LEU B 1 324 ? 15.305 -9.328 20.703 1 96.81 324 LEU B N 1
ATOM 7799 C CA . LEU B 1 324 ? 14.047 -8.602 20.656 1 96.81 324 LEU B CA 1
ATOM 7800 C C . LEU B 1 324 ? 13.844 -7.789 21.938 1 96.81 324 LEU B C 1
ATOM 7802 O O . LEU B 1 324 ? 14.367 -8.156 23 1 96.81 324 LEU B O 1
ATOM 7806 N N . PRO B 1 325 ? 13.062 -6.707 21.812 1 95.25 325 PRO B N 1
ATOM 7807 C CA . PRO B 1 325 ? 12.508 -6.07 20.625 1 95.25 325 PRO B CA 1
ATOM 7808 C C . PRO B 1 325 ? 13.523 -5.199 19.891 1 95.25 325 PRO B C 1
ATOM 7810 O O . PRO B 1 325 ? 14.414 -4.621 20.516 1 95.25 325 PRO B O 1
ATOM 7813 N N . TRP B 1 326 ? 13.352 -5.133 18.562 1 96.25 326 TRP B N 1
ATOM 7814 C CA . TRP B 1 326 ? 14.156 -4.176 17.812 1 96.25 326 TRP B CA 1
ATOM 7815 C C . TRP B 1 326 ? 13.758 -2.744 18.156 1 96.25 326 TRP B C 1
ATOM 7817 O O . TRP B 1 326 ? 12.57 -2.418 18.203 1 96.25 326 TRP B O 1
ATOM 7827 N N . PRO B 1 327 ? 14.836 -1.874 18.391 1 93.56 327 PRO B N 1
ATOM 7828 C CA . PRO B 1 327 ? 14.516 -0.447 18.469 1 93.56 327 PRO B CA 1
ATOM 7829 C C . PRO B 1 327 ? 13.992 0.116 17.156 1 93.56 327 PRO B C 1
ATOM 7831 O O . PRO B 1 327 ? 14.297 -0.424 16.078 1 93.56 327 PRO B O 1
ATOM 7834 N N . ASN B 1 328 ? 13.258 1.212 17.219 1 87.75 328 ASN B N 1
ATOM 7835 C CA . ASN B 1 328 ? 12.766 1.874 16.016 1 87.75 328 ASN B CA 1
ATOM 7836 C C . ASN B 1 328 ? 13.906 2.223 15.062 1 87.75 328 ASN B C 1
ATOM 7838 O O . ASN B 1 328 ? 13.742 2.148 13.844 1 87.75 328 ASN B O 1
ATOM 7842 N N . ALA B 1 329 ? 14.977 2.646 15.625 1 92.44 329 ALA B N 1
ATOM 7843 C CA . ALA B 1 329 ? 16.125 3.012 14.812 1 92.44 329 ALA B CA 1
ATOM 7844 C C . ALA B 1 329 ? 16.625 1.818 14 1 92.44 329 ALA B C 1
ATOM 7846 O O . ALA B 1 329 ? 17.109 1.978 12.875 1 92.44 329 ALA B O 1
ATOM 7847 N N . ALA B 1 330 ? 16.531 0.635 14.617 1 95.75 330 ALA B N 1
ATOM 7848 C CA . ALA B 1 330 ? 16.969 -0.576 13.93 1 95.75 330 ALA B CA 1
ATOM 7849 C C . ALA B 1 330 ? 16.031 -0.906 12.766 1 95.75 330 ALA B C 1
ATOM 7851 O O . ALA B 1 330 ? 16.484 -1.322 11.695 1 95.75 330 ALA B O 1
ATOM 7852 N N . ILE B 1 331 ? 14.758 -0.736 12.953 1 92.75 331 ILE B N 1
ATOM 7853 C CA . ILE B 1 331 ? 13.773 -0.978 11.898 1 92.75 331 ILE B CA 1
ATOM 7854 C C . ILE B 1 331 ? 14.031 -0.029 10.727 1 92.75 331 ILE B C 1
ATOM 7856 O O . ILE B 1 331 ? 14.031 -0.45 9.57 1 92.75 331 ILE B O 1
ATOM 7860 N N . THR B 1 332 ? 14.242 1.225 11.047 1 91.06 332 THR B N 1
ATOM 7861 C CA . THR B 1 332 ? 14.523 2.221 10.016 1 91.06 332 THR B CA 1
ATOM 7862 C C . THR B 1 332 ? 15.812 1.887 9.273 1 91.06 332 THR B C 1
ATOM 7864 O O . THR B 1 332 ? 15.867 1.967 8.047 1 91.06 332 THR B O 1
ATOM 7867 N N . ALA B 1 333 ? 16.828 1.512 10.055 1 94.25 333 ALA B N 1
ATOM 7868 C CA . ALA B 1 333 ? 18.109 1.157 9.461 1 94.25 333 ALA B CA 1
ATOM 7869 C C . ALA B 1 333 ? 17.953 0.004 8.469 1 94.25 333 ALA B C 1
ATOM 7871 O O . ALA B 1 333 ? 18.484 0.055 7.359 1 94.25 333 ALA B O 1
ATOM 7872 N N . PHE B 1 334 ? 17.25 -0.987 8.93 1 94.56 334 PHE B N 1
ATOM 7873 C CA . PHE B 1 334 ? 17.078 -2.16 8.078 1 94.56 334 PHE B CA 1
ATOM 7874 C C . PHE B 1 334 ? 16.297 -1.803 6.816 1 94.56 334 PHE B C 1
ATOM 7876 O O . PHE B 1 334 ? 16.672 -2.221 5.719 1 94.56 334 PHE B O 1
ATOM 7883 N N . SER B 1 335 ? 15.258 -1.056 6.934 1 90.88 335 SER B N 1
ATOM 7884 C CA . SER B 1 335 ? 14.406 -0.661 5.812 1 90.88 335 SER B CA 1
ATOM 7885 C C . SER B 1 335 ? 15.188 0.165 4.797 1 90.88 335 SER B C 1
ATOM 7887 O O . SER B 1 335 ? 15.086 -0.065 3.588 1 90.88 335 SER B O 1
ATOM 7889 N N . VAL B 1 336 ? 15.977 1.102 5.27 1 90.81 336 VAL B N 1
ATOM 7890 C CA . VAL B 1 336 ? 16.688 2.033 4.395 1 90.81 336 VAL B CA 1
ATOM 7891 C C . VAL B 1 336 ? 17.891 1.341 3.766 1 90.81 336 VAL B C 1
ATOM 7893 O O . VAL B 1 336 ? 18.125 1.465 2.561 1 90.81 336 VAL B O 1
ATOM 7896 N N . PHE B 1 337 ? 18.594 0.6 4.586 1 92.81 337 PHE B N 1
ATOM 7897 C CA . PHE B 1 337 ? 19.828 -0.015 4.117 1 92.81 337 PHE B CA 1
ATOM 7898 C C . PHE B 1 337 ? 19.531 -1.075 3.061 1 92.81 337 PHE B C 1
ATOM 7900 O O . PHE B 1 337 ? 20.328 -1.257 2.129 1 92.81 337 PHE B O 1
ATOM 7907 N N . ASN B 1 338 ? 18.422 -1.734 3.211 1 87.81 338 ASN B N 1
ATOM 7908 C CA . ASN B 1 338 ? 18.156 -2.852 2.311 1 87.81 338 ASN B CA 1
ATOM 7909 C C . ASN B 1 338 ? 17.078 -2.502 1.29 1 87.81 338 ASN B C 1
ATOM 7911 O O . ASN B 1 338 ? 16.781 -3.293 0.39 1 87.81 338 ASN B O 1
ATOM 7915 N N . TYR B 1 339 ? 16.672 -1.33 1.323 1 76.69 339 TYR B N 1
ATOM 7916 C CA . TYR B 1 339 ? 15.562 -0.929 0.471 1 76.69 339 TYR B CA 1
ATOM 7917 C C . TYR B 1 339 ? 14.508 -2.029 0.395 1 76.69 339 TYR B C 1
ATOM 7919 O O . TYR B 1 339 ? 14.094 -2.426 -0.697 1 76.69 339 TYR B O 1
ATOM 7927 N N . THR B 1 340 ? 14.25 -2.537 1.562 1 63.31 340 THR B N 1
ATOM 7928 C CA . THR B 1 340 ? 13.32 -3.662 1.64 1 63.31 340 THR B CA 1
ATOM 7929 C C . THR B 1 340 ? 11.898 -3.213 1.334 1 63.31 340 THR B C 1
ATOM 7931 O O . THR B 1 340 ? 11.453 -2.17 1.815 1 63.31 340 THR B O 1
ATOM 7934 N N . PRO B 1 341 ? 11.289 -3.963 0.428 1 60 341 PRO B N 1
ATOM 7935 C CA . PRO B 1 341 ? 10.016 -3.549 -0.162 1 60 341 PRO B CA 1
ATOM 7936 C C . PRO B 1 341 ? 8.922 -3.342 0.883 1 60 341 PRO B C 1
ATOM 7938 O O . PRO B 1 341 ? 8.188 -2.352 0.828 1 60 341 PRO B O 1
ATOM 7941 N N . ASP B 1 342 ? 8.656 -4.371 1.708 1 76.69 342 ASP B N 1
ATOM 7942 C CA . ASP B 1 342 ? 7.488 -4.312 2.582 1 76.69 342 ASP B CA 1
ATOM 7943 C C . ASP B 1 342 ? 7.746 -5.047 3.895 1 76.69 342 ASP B C 1
ATOM 7945 O O . ASP B 1 342 ? 7.957 -6.262 3.898 1 76.69 342 ASP B O 1
ATOM 7949 N N . LEU B 1 343 ? 7.781 -4.25 4.973 1 88.19 343 LEU B N 1
ATOM 7950 C CA . LEU B 1 343 ? 8.031 -4.91 6.254 1 88.19 343 LEU B CA 1
ATOM 7951 C C . LEU B 1 343 ? 6.727 -5.363 6.895 1 88.19 343 LEU B C 1
ATOM 7953 O O . LEU B 1 343 ? 6.742 -6.043 7.926 1 88.19 343 LEU B O 1
ATOM 7957 N N . ASP B 1 344 ? 5.633 -5.059 6.215 1 87.06 344 ASP B N 1
ATOM 7958 C CA . ASP B 1 344 ? 4.344 -5.488 6.754 1 87.06 344 ASP B CA 1
ATOM 7959 C C . ASP B 1 344 ? 3.873 -6.777 6.09 1 87.06 344 ASP B C 1
ATOM 7961 O O . ASP B 1 344 ? 2.73 -7.199 6.281 1 87.06 344 ASP B O 1
ATOM 7965 N N . ILE B 1 345 ? 4.695 -7.418 5.301 1 92.56 345 ILE B N 1
ATOM 7966 C CA . ILE B 1 345 ? 4.398 -8.742 4.766 1 92.56 345 ILE B CA 1
ATOM 7967 C C . ILE B 1 345 ? 4.633 -9.797 5.84 1 92.56 345 ILE B C 1
ATOM 7969 O O . ILE B 1 345 ? 5.258 -9.523 6.867 1 92.56 345 ILE B O 1
ATOM 7973 N N . SER B 1 346 ? 4.148 -11 5.57 1 95.25 346 SER B N 1
ATOM 7974 C CA . SER B 1 346 ? 4.293 -12.086 6.535 1 95.25 346 SER B CA 1
ATOM 7975 C C . SER B 1 346 ? 5.758 -12.469 6.723 1 95.25 346 SER B C 1
ATOM 7977 O O . SER B 1 346 ? 6.531 -12.484 5.762 1 95.25 346 SER B O 1
ATOM 7979 N N . LEU B 1 347 ? 6.051 -12.82 7.934 1 96.75 347 LEU B N 1
ATOM 7980 C CA . LEU B 1 347 ? 7.395 -13.281 8.258 1 96.75 347 LEU B CA 1
ATOM 7981 C C . LEU B 1 347 ? 7.77 -14.5 7.426 1 96.75 347 LEU B C 1
ATOM 7983 O O . LEU B 1 347 ? 8.922 -14.641 7.004 1 96.75 347 LEU B O 1
ATOM 7987 N N . VAL B 1 348 ? 6.816 -15.352 7.148 1 96.94 348 VAL B N 1
ATOM 7988 C CA . VAL B 1 348 ? 7.047 -16.547 6.34 1 96.94 348 VAL B CA 1
ATOM 7989 C C . VAL B 1 348 ? 7.418 -16.141 4.914 1 96.94 348 VAL B C 1
ATOM 7991 O O . VAL B 1 348 ? 8.383 -16.641 4.348 1 96.94 348 VAL B O 1
ATOM 7994 N N . GLN B 1 349 ? 6.613 -15.234 4.367 1 95.25 349 GLN B N 1
ATOM 7995 C CA . GLN B 1 349 ? 6.914 -14.727 3.029 1 95.25 349 GLN B CA 1
ATOM 7996 C C . GLN B 1 349 ? 8.336 -14.172 2.957 1 95.25 349 GLN B C 1
ATOM 7998 O O . GLN B 1 349 ? 9.062 -14.445 1.998 1 95.25 349 GLN B O 1
ATOM 8003 N N . HIS B 1 350 ? 8.703 -13.477 3.939 1 95.38 350 HIS B N 1
ATOM 8004 C CA . HIS B 1 350 ? 10.008 -12.836 4.016 1 95.38 350 HIS B CA 1
ATOM 8005 C C . HIS B 1 350 ? 11.125 -13.867 4.129 1 95.38 350 HIS B C 1
ATOM 8007 O O . HIS B 1 350 ? 12.164 -13.742 3.477 1 95.38 350 HIS B O 1
ATOM 8013 N N . LEU B 1 351 ? 10.953 -14.906 4.875 1 96.5 351 LEU B N 1
ATOM 8014 C CA . LEU B 1 351 ? 12.023 -15.836 5.223 1 96.5 351 LEU B CA 1
ATOM 8015 C C . LEU B 1 351 ? 12.164 -16.922 4.164 1 96.5 351 LEU B C 1
ATOM 8017 O O . LEU B 1 351 ? 13.156 -17.656 4.145 1 96.5 351 LEU B O 1
ATOM 8021 N N . ARG B 1 352 ? 11.25 -17.016 3.217 1 95.44 352 ARG B N 1
ATOM 8022 C CA . ARG B 1 352 ? 11.398 -17.969 2.117 1 95.44 352 ARG B CA 1
ATOM 8023 C C . ARG B 1 352 ? 12.609 -17.625 1.259 1 95.44 352 ARG B C 1
ATOM 8025 O O . ARG B 1 352 ? 13.273 -18.516 0.726 1 95.44 352 ARG B O 1
ATOM 8032 N N . ASP B 1 353 ? 12.898 -16.406 1.2 1 92.81 353 ASP B N 1
ATOM 8033 C CA . ASP B 1 353 ? 14.008 -15.938 0.37 1 92.81 353 ASP B CA 1
ATOM 8034 C C . ASP B 1 353 ? 15.344 -16.422 0.921 1 92.81 353 ASP B C 1
ATOM 8036 O O . ASP B 1 353 ? 16.109 -17.094 0.216 1 92.81 353 ASP B O 1
ATOM 8040 N N . PRO B 1 354 ? 15.625 -16.141 2.164 1 93.25 354 PRO B N 1
ATOM 8041 C CA . PRO B 1 354 ? 16.906 -16.641 2.66 1 93.25 354 PRO B CA 1
ATOM 8042 C C . PRO B 1 354 ? 16.922 -18.172 2.766 1 93.25 354 PRO B C 1
ATOM 8044 O O . PRO B 1 354 ? 17.969 -18.797 2.559 1 93.25 354 PRO B O 1
ATOM 8047 N N . LEU B 1 355 ? 15.836 -18.797 3.047 1 95.19 355 LEU B N 1
ATOM 8048 C CA . LEU B 1 355 ? 15.781 -20.25 3.111 1 95.19 355 LEU B CA 1
ATOM 8049 C C . LEU B 1 355 ? 16.109 -20.875 1.756 1 95.19 355 LEU B C 1
ATOM 8051 O O . LEU B 1 355 ? 16.859 -21.844 1.676 1 95.19 355 LEU B O 1
ATOM 8055 N N . GLY B 1 356 ? 15.562 -20.281 0.736 1 94.19 356 GLY B N 1
ATOM 8056 C CA . GLY B 1 356 ? 15.75 -20.812 -0.607 1 94.19 356 GLY B CA 1
ATOM 8057 C C . GLY B 1 356 ? 16.969 -20.25 -1.302 1 94.19 356 GLY B C 1
ATOM 8058 O O . GLY B 1 356 ? 17.328 -20.688 -2.404 1 94.19 356 GLY B O 1
ATOM 8059 N N . HIS B 1 357 ? 17.625 -19.297 -0.731 1 93.75 357 HIS B N 1
ATOM 8060 C CA . HIS B 1 357 ? 18.75 -18.578 -1.332 1 93.75 357 HIS B CA 1
ATOM 8061 C C . HIS B 1 357 ? 18.359 -17.953 -2.666 1 93.75 357 HIS B C 1
ATOM 8063 O O . HIS B 1 357 ? 19.062 -18.094 -3.658 1 93.75 357 HIS B O 1
ATOM 8069 N N . TRP B 1 358 ? 17.156 -17.406 -2.66 1 93.44 358 TRP B N 1
ATOM 8070 C CA . TRP B 1 358 ? 16.625 -16.875 -3.912 1 93.44 358 TRP B CA 1
ATOM 8071 C C . TRP B 1 358 ? 17.375 -15.609 -4.328 1 93.44 358 TRP B C 1
ATOM 8073 O O . TRP B 1 358 ? 17.641 -15.398 -5.512 1 93.44 358 TRP B O 1
ATOM 8083 N N . TRP B 1 359 ? 17.641 -14.711 -3.348 1 89.12 359 TRP B N 1
ATOM 8084 C CA . TRP B 1 359 ? 18.422 -13.5 -3.57 1 89.12 359 TRP B CA 1
ATOM 8085 C C . TRP B 1 359 ? 19.859 -13.68 -3.082 1 89.12 359 TRP B C 1
ATOM 8087 O O . TRP B 1 359 ? 20.125 -13.609 -1.88 1 89.12 359 TRP B O 1
ATOM 8097 N N . SER B 1 360 ? 20.75 -13.938 -3.992 1 89 360 SER B N 1
ATOM 8098 C CA . SER B 1 360 ? 22.156 -14.164 -3.643 1 89 360 SER B CA 1
ATOM 8099 C C . SER B 1 360 ? 23.078 -13.227 -4.41 1 89 360 SER B C 1
ATOM 8101 O O . SER B 1 360 ? 22.625 -12.516 -5.32 1 89 360 SER B O 1
ATOM 8103 N N . SER B 1 361 ? 24.312 -13.234 -4.008 1 90.81 361 SER B N 1
ATOM 8104 C CA . SER B 1 361 ? 25.281 -12.344 -4.641 1 90.81 361 SER B CA 1
ATOM 8105 C C . SER B 1 361 ? 25.594 -12.789 -6.059 1 90.81 361 SER B C 1
ATOM 8107 O O . SER B 1 361 ? 25.891 -11.969 -6.926 1 90.81 361 SER B O 1
ATOM 8109 N N . GLU B 1 362 ? 25.562 -14.102 -6.219 1 92 362 GLU B N 1
ATOM 8110 C CA . GLU B 1 362 ? 25.844 -14.68 -7.531 1 92 362 GLU B CA 1
ATOM 8111 C C . GLU B 1 362 ? 24.594 -15.352 -8.109 1 92 362 GLU B C 1
ATOM 8113 O O . GLU B 1 362 ? 24.078 -16.297 -7.516 1 92 362 GLU B O 1
ATOM 8118 N N . MET B 1 363 ? 24.188 -14.836 -9.211 1 94.38 363 MET B N 1
ATOM 8119 C CA . MET B 1 363 ? 22.969 -15.32 -9.859 1 94.38 363 MET B CA 1
ATOM 8120 C C . MET B 1 363 ? 23.203 -15.516 -11.352 1 94.38 363 MET B C 1
ATOM 8122 O O . MET B 1 363 ? 24.328 -15.461 -11.828 1 94.38 363 MET B O 1
ATOM 8126 N N . HIS B 1 364 ? 22.219 -15.914 -12.062 1 94 364 HIS B N 1
ATOM 8127 C CA . HIS B 1 364 ? 22.344 -16.031 -13.508 1 94 364 HIS B CA 1
ATOM 8128 C C . HIS B 1 364 ? 21.094 -15.5 -14.211 1 94 364 HIS B C 1
ATOM 8130 O O . HIS B 1 364 ? 20.125 -15.102 -13.562 1 94 364 HIS B O 1
ATOM 8136 N N . CYS B 1 365 ? 21.156 -15.312 -15.492 1 94.44 365 CYS B N 1
ATOM 8137 C CA . CYS B 1 365 ? 20.078 -14.867 -16.359 1 94.44 365 CYS B CA 1
ATOM 8138 C C . CYS B 1 365 ? 20.203 -15.469 -17.75 1 94.44 365 CYS B C 1
ATOM 8140 O O . CYS B 1 365 ? 21.125 -16.234 -18.016 1 94.44 365 CYS B O 1
ATOM 8142 N N . ILE B 1 366 ? 19.234 -15.273 -18.516 1 94.62 366 ILE B N 1
ATOM 8143 C CA . ILE B 1 366 ? 19.281 -15.734 -19.906 1 94.62 366 ILE B CA 1
ATOM 8144 C C . ILE B 1 366 ? 19.969 -14.688 -20.781 1 94.62 366 ILE B C 1
ATOM 8146 O O . ILE B 1 366 ? 19.5 -13.539 -20.859 1 94.62 366 ILE B O 1
ATOM 8150 N N . LYS B 1 367 ? 21.031 -15.133 -21.391 1 91.62 367 LYS B N 1
ATOM 8151 C CA . LYS B 1 367 ? 21.766 -14.234 -22.281 1 91.62 367 LYS B CA 1
ATOM 8152 C C . LYS B 1 367 ? 20.906 -13.836 -23.484 1 91.62 367 LYS B C 1
ATOM 8154 O O . LYS B 1 367 ? 20.312 -14.695 -24.141 1 91.62 367 LYS B O 1
ATOM 8159 N N . GLY B 1 368 ? 20.828 -12.594 -23.766 1 90.25 368 GLY B N 1
ATOM 8160 C CA . GLY B 1 368 ? 20 -12.102 -24.859 1 90.25 368 GLY B CA 1
ATOM 8161 C C . GLY B 1 368 ? 18.641 -11.609 -24.406 1 90.25 368 GLY B C 1
ATOM 8162 O O . GLY B 1 368 ? 17.891 -11.023 -25.188 1 90.25 368 GLY B O 1
ATOM 8163 N N . GLY B 1 369 ? 18.344 -11.836 -23.141 1 93.69 369 GLY B N 1
ATOM 8164 C CA . GLY B 1 369 ? 17.094 -11.328 -22.594 1 93.69 369 GLY B CA 1
ATOM 8165 C C . GLY B 1 369 ? 16.203 -12.422 -22.031 1 93.69 369 GLY B C 1
ATOM 8166 O O . GLY B 1 369 ? 16.078 -13.5 -22.625 1 93.69 369 GLY B O 1
ATOM 8167 N N . MET B 1 370 ? 15.523 -12.156 -21.016 1 96.31 370 MET B N 1
ATOM 8168 C CA . MET B 1 370 ? 14.688 -13.125 -20.328 1 96.31 370 MET B CA 1
ATOM 8169 C C . MET B 1 370 ? 13.477 -13.508 -21.172 1 96.31 370 MET B C 1
ATOM 8171 O O . MET B 1 370 ? 12.898 -14.578 -20.984 1 96.31 370 MET B O 1
ATOM 8175 N N . SER B 1 371 ? 13.062 -12.641 -22.125 1 96.62 371 SER B N 1
ATOM 8176 C CA . SER B 1 371 ? 11.891 -12.875 -22.969 1 96.62 371 SER B CA 1
ATOM 8177 C C . SER B 1 371 ? 12.109 -14.062 -23.906 1 96.62 371 SER B C 1
ATOM 8179 O O . SER B 1 371 ? 11.148 -14.586 -24.484 1 96.62 371 SER B O 1
ATOM 8181 N N . LEU B 1 372 ? 13.328 -14.5 -24 1 96.38 372 LEU B N 1
ATOM 8182 C CA . LEU B 1 372 ? 13.609 -15.656 -24.844 1 96.38 372 LEU B CA 1
ATOM 8183 C C . LEU B 1 372 ? 12.914 -16.906 -24.297 1 96.38 372 LEU B C 1
ATOM 8185 O O . LEU B 1 372 ? 12.555 -17.797 -25.062 1 96.38 372 LEU B O 1
ATOM 8189 N N . LEU B 1 373 ? 12.695 -16.922 -23 1 97.81 373 LEU B N 1
ATOM 8190 C CA . LEU B 1 373 ? 12.078 -18.094 -22.406 1 97.81 373 LEU B CA 1
ATOM 8191 C C . LEU B 1 373 ? 10.609 -18.203 -22.797 1 97.81 373 LEU B C 1
ATOM 8193 O O . LEU B 1 373 ? 10.195 -19.219 -23.359 1 97.81 373 LEU B O 1
ATOM 8197 N N . PRO B 1 374 ? 9.773 -17.219 -22.531 1 98.38 374 PRO B N 1
ATOM 8198 C CA . PRO B 1 374 ? 8.391 -17.344 -23 1 98.38 374 PRO B CA 1
ATOM 8199 C C . PRO B 1 374 ? 8.281 -17.516 -24.516 1 98.38 374 PRO B C 1
ATOM 8201 O O . PRO B 1 374 ? 7.414 -18.234 -25 1 98.38 374 PRO B O 1
ATOM 8204 N N . GLU B 1 375 ? 9.125 -16.922 -25.266 1 97.38 375 GLU B N 1
ATOM 8205 C CA . GLU B 1 375 ? 9.109 -17.062 -26.719 1 97.38 375 GLU B CA 1
ATOM 8206 C C . GLU B 1 375 ? 9.414 -18.516 -27.125 1 97.38 375 GLU B C 1
ATOM 8208 O O . GLU B 1 375 ? 8.836 -19.031 -28.078 1 97.38 375 GLU B O 1
ATOM 8213 N N . ALA B 1 376 ? 10.289 -19.109 -26.391 1 97.31 376 ALA B N 1
ATOM 8214 C CA . ALA B 1 376 ? 10.688 -20.484 -26.703 1 97.31 376 ALA B CA 1
ATOM 8215 C C . ALA B 1 376 ? 9.5 -21.438 -26.578 1 97.31 376 ALA B C 1
ATOM 8217 O O . ALA B 1 376 ? 9.406 -22.422 -27.328 1 97.31 376 ALA B O 1
ATOM 8218 N N . PHE B 1 377 ? 8.602 -21.156 -25.703 1 97.25 377 PHE B N 1
ATOM 8219 C CA . PHE B 1 377 ? 7.434 -22 -25.5 1 97.25 377 PHE B CA 1
ATOM 8220 C C . PHE B 1 377 ? 6.531 -22 -26.734 1 97.25 377 PHE B C 1
ATOM 8222 O O . PHE B 1 377 ? 5.699 -22.891 -26.906 1 97.25 377 PHE B O 1
ATOM 8229 N N . THR B 1 378 ? 6.613 -20.984 -27.562 1 96.5 378 THR B N 1
ATOM 8230 C CA . THR B 1 378 ? 5.609 -20.781 -28.594 1 96.5 378 THR B CA 1
ATOM 8231 C C . THR B 1 378 ? 6.094 -21.328 -29.938 1 96.5 378 THR B C 1
ATOM 8233 O O . THR B 1 378 ? 5.297 -21.547 -30.859 1 96.5 378 THR B O 1
ATOM 8236 N N . LYS B 1 379 ? 7.344 -21.641 -30.062 1 92.94 379 LYS B N 1
ATOM 8237 C CA . LYS B 1 379 ? 7.961 -22.016 -31.328 1 92.94 379 LYS B CA 1
ATOM 8238 C C . LYS B 1 379 ? 7.676 -23.484 -31.656 1 92.94 379 LYS B C 1
ATOM 8240 O O . LYS B 1 379 ? 7.586 -24.312 -30.75 1 92.94 379 LYS B O 1
ATOM 8245 N N . LYS B 1 380 ? 7.582 -23.688 -32.906 1 87.56 380 LYS B N 1
ATOM 8246 C CA . LYS B 1 380 ? 7.363 -25.047 -33.375 1 87.56 380 LYS B CA 1
ATOM 8247 C C . LYS B 1 380 ? 8.625 -25.891 -33.219 1 87.56 380 LYS B C 1
ATOM 8249 O O . LYS B 1 380 ? 9.734 -25.406 -33.469 1 87.56 380 LYS B O 1
ATOM 8254 N N . ASP B 1 381 ? 8.336 -27.188 -32.875 1 76.94 381 ASP B N 1
ATOM 8255 C CA . ASP B 1 381 ? 9.391 -28.188 -32.812 1 76.94 381 ASP B CA 1
ATOM 8256 C C . ASP B 1 381 ? 10.594 -27.688 -32.031 1 76.94 381 ASP B C 1
ATOM 8258 O O . ASP B 1 381 ? 11.734 -27.812 -32.469 1 76.94 381 ASP B O 1
ATOM 8262 N N . ASN B 1 382 ? 10.25 -27.016 -31.047 1 81.88 382 ASN B N 1
ATOM 8263 C CA . ASN B 1 382 ? 11.297 -26.453 -30.203 1 81.88 382 ASN B CA 1
ATOM 8264 C C . ASN B 1 382 ? 11.289 -27.078 -28.812 1 81.88 382 ASN B C 1
ATOM 8266 O O . ASN B 1 382 ? 10.672 -26.531 -27.891 1 81.88 382 ASN B O 1
ATOM 8270 N N . GLY B 1 383 ? 12.016 -28.156 -28.672 1 76.5 383 GLY B N 1
ATOM 8271 C CA . GLY B 1 383 ? 12.312 -28.688 -27.359 1 76.5 383 GLY B CA 1
ATOM 8272 C C . GLY B 1 383 ? 11.227 -29.609 -26.828 1 76.5 383 GLY B C 1
ATOM 8273 O O . GLY B 1 383 ? 11.477 -30.406 -25.922 1 76.5 383 GLY B O 1
ATOM 8274 N N . GLY B 1 384 ? 10.055 -29.562 -27.359 1 86.12 384 GLY B N 1
ATOM 8275 C CA . GLY B 1 384 ? 9.016 -30.484 -26.938 1 86.12 384 GLY B CA 1
ATOM 8276 C C . GLY B 1 384 ? 9.172 -31.875 -27.531 1 86.12 384 GLY B C 1
ATOM 8277 O O . GLY B 1 384 ? 9.969 -32.062 -28.438 1 86.12 384 GLY B O 1
ATOM 8278 N N . TRP B 1 385 ? 8.469 -32.844 -26.906 1 90.56 385 TRP B N 1
ATOM 8279 C CA . TRP B 1 385 ? 8.594 -34.219 -27.391 1 90.56 385 TRP B CA 1
ATOM 8280 C C . TRP B 1 385 ? 7.574 -34.5 -28.484 1 90.56 385 TRP B C 1
ATOM 8282 O O . TRP B 1 385 ? 7.695 -35.5 -29.203 1 90.56 385 TRP B O 1
ATOM 8292 N N . ASN B 1 386 ? 6.574 -33.656 -28.594 1 92.69 386 ASN B N 1
ATOM 8293 C CA . ASN B 1 386 ? 5.602 -33.719 -29.672 1 92.69 386 ASN B CA 1
ATOM 8294 C C . ASN B 1 386 ? 5.891 -32.688 -30.75 1 92.69 386 ASN B C 1
ATOM 8296 O O . ASN B 1 386 ? 5.609 -31.484 -30.578 1 92.69 386 ASN B O 1
ATOM 8300 N N . PRO B 1 387 ? 6.398 -33.062 -31.859 1 88.56 387 PRO B N 1
ATOM 8301 C CA . PRO B 1 387 ? 6.867 -32.125 -32.875 1 88.56 387 PRO B CA 1
ATO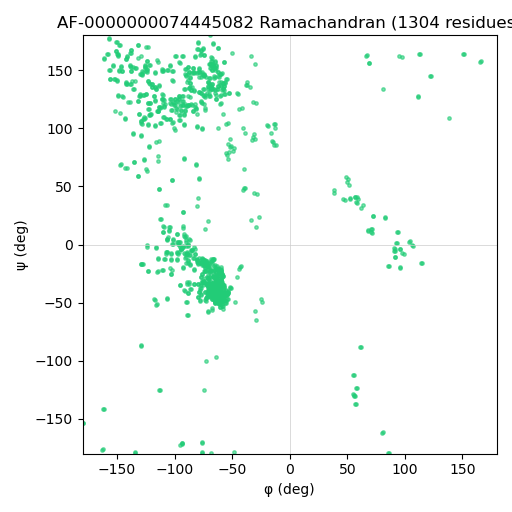M 8302 C C . PRO B 1 387 ? 5.727 -31.328 -33.531 1 88.56 387 PRO B C 1
ATOM 8304 O O . PRO B 1 387 ? 5.969 -30.328 -34.219 1 88.56 387 PRO B O 1
ATOM 8307 N N . ASP B 1 388 ? 4.516 -31.734 -33.344 1 87.62 388 ASP B N 1
ATOM 8308 C CA . ASP B 1 388 ? 3.373 -31.094 -34 1 87.62 388 ASP B CA 1
ATOM 8309 C C . ASP B 1 388 ? 2.906 -29.875 -33.219 1 87.62 388 ASP B C 1
ATOM 8311 O O . ASP B 1 388 ? 2.127 -29.062 -33.719 1 87.62 388 ASP B O 1
ATOM 8315 N N . VAL B 1 389 ? 3.418 -29.766 -32.062 1 91.56 389 VAL B N 1
ATOM 8316 C CA . VAL B 1 389 ? 2.943 -28.688 -31.203 1 91.56 389 VAL B CA 1
ATOM 8317 C C . VAL B 1 389 ? 3.566 -27.359 -31.641 1 91.56 389 VAL B C 1
ATOM 8319 O O . VAL B 1 389 ? 4.793 -27.25 -31.719 1 91.56 389 VAL B O 1
ATOM 8322 N N . CYS B 1 390 ? 2.734 -26.344 -31.969 1 92.88 390 CYS B N 1
ATOM 8323 C CA . CYS B 1 390 ? 3.078 -24.969 -32.25 1 92.88 390 CYS B CA 1
ATOM 8324 C C . CYS B 1 390 ? 2.121 -24 -31.562 1 92.88 390 CYS B C 1
ATOM 8326 O O . CYS B 1 390 ? 1.121 -23.578 -32.156 1 92.88 390 CYS B O 1
ATOM 8328 N N . LEU B 1 391 ? 2.494 -23.531 -30.438 1 93.69 391 LEU B N 1
ATOM 8329 C CA . LEU B 1 391 ? 1.584 -22.734 -29.625 1 93.69 391 LEU B CA 1
ATOM 8330 C C . LEU B 1 391 ? 1.361 -21.359 -30.25 1 93.69 391 LEU B C 1
ATOM 8332 O O . LEU B 1 391 ? 0.34 -20.719 -30 1 93.69 391 LEU B O 1
ATOM 8336 N N . HIS B 1 392 ? 2.363 -20.922 -30.969 1 93.94 392 HIS B N 1
ATOM 8337 C CA . HIS B 1 392 ? 2.244 -19.594 -31.594 1 93.94 392 HIS B CA 1
ATOM 8338 C C . HIS B 1 392 ? 0.947 -19.469 -32.375 1 93.94 392 HIS B C 1
ATOM 8340 O O . HIS B 1 392 ? 0.32 -18.422 -32.406 1 93.94 392 HIS B O 1
ATOM 8346 N N . GLU B 1 393 ? 0.552 -20.516 -33 1 93.25 393 GLU B N 1
ATOM 8347 C CA . GLU B 1 393 ? -0.644 -20.531 -33.844 1 93.25 393 GLU B CA 1
ATOM 8348 C C . GLU B 1 393 ? -1.911 -20.562 -33 1 93.25 393 GLU B C 1
ATOM 8350 O O . GLU B 1 393 ? -3.004 -20.281 -33.469 1 93.25 393 GLU B O 1
ATOM 8355 N N . ASN B 1 394 ? -1.752 -20.922 -31.75 1 94.75 394 ASN B N 1
ATOM 8356 C CA . ASN B 1 394 ? -2.895 -21.109 -30.859 1 94.75 394 ASN B CA 1
ATOM 8357 C C . ASN B 1 394 ? -3.086 -19.922 -29.938 1 94.75 394 ASN B C 1
ATOM 8359 O O . ASN B 1 394 ? -3.994 -19.922 -29.094 1 94.75 394 ASN B O 1
ATOM 8363 N N . ILE B 1 395 ? -2.26 -18.938 -30.062 1 97.94 395 ILE B N 1
ATOM 8364 C CA . ILE B 1 395 ? -2.357 -17.781 -29.188 1 97.94 395 ILE B CA 1
ATOM 8365 C C . ILE B 1 395 ? -3.131 -16.672 -29.906 1 97.94 395 ILE B C 1
ATOM 8367 O O . ILE B 1 395 ? -2.777 -16.266 -31.016 1 97.94 395 ILE B O 1
ATOM 8371 N N . HIS B 1 396 ? -4.172 -16.234 -29.312 1 98.25 396 HIS B N 1
ATOM 8372 C CA . HIS B 1 396 ? -4.969 -15.102 -29.781 1 98.25 396 HIS B CA 1
ATOM 8373 C C . HIS B 1 396 ? -4.695 -13.852 -28.953 1 98.25 396 HIS B C 1
ATOM 8375 O O . HIS B 1 396 ? -5.184 -13.727 -27.828 1 98.25 396 HIS B O 1
ATOM 8381 N N . PHE B 1 397 ? -4.004 -12.914 -29.578 1 97.62 397 PHE B N 1
ATOM 8382 C CA . PHE B 1 397 ? -3.627 -11.672 -28.922 1 97.62 397 PHE B CA 1
ATOM 8383 C C . PHE B 1 397 ? -4.793 -10.688 -28.922 1 97.62 397 PHE B C 1
ATOM 8385 O O . PHE B 1 397 ? -5.82 -10.93 -29.547 1 97.62 397 PHE B O 1
ATOM 8392 N N . ASN B 1 398 ? -4.668 -9.609 -28.141 1 97.06 398 ASN B N 1
ATOM 8393 C CA . ASN B 1 398 ? -5.656 -8.539 -28.031 1 97.06 398 ASN B CA 1
ATOM 8394 C C . ASN B 1 398 ? -7.012 -9.07 -27.578 1 97.06 398 ASN B C 1
ATOM 8396 O O . ASN B 1 398 ? -8.055 -8.664 -28.094 1 97.06 398 ASN B O 1
ATOM 8400 N N . ARG B 1 399 ? -7.004 -10.07 -26.703 1 97.88 399 ARG B N 1
ATOM 8401 C CA . ARG B 1 399 ? -8.234 -10.625 -26.156 1 97.88 399 ARG B CA 1
ATOM 8402 C C . ARG B 1 399 ? -8.297 -10.406 -24.641 1 97.88 399 ARG B C 1
ATOM 8404 O O . ARG B 1 399 ? -7.656 -11.125 -23.875 1 97.88 399 ARG B O 1
ATOM 8411 N N . THR B 1 400 ? -9.078 -9.438 -24.234 1 96.31 400 THR B N 1
ATOM 8412 C CA . THR B 1 400 ? -9.312 -9.219 -22.812 1 96.31 400 THR B CA 1
ATOM 8413 C C . THR B 1 400 ? -10.539 -9.992 -22.328 1 96.31 400 THR B C 1
ATOM 8415 O O . THR B 1 400 ? -11.656 -9.742 -22.781 1 96.31 400 THR B O 1
ATOM 8418 N N . VAL B 1 401 ? -10.328 -10.945 -21.438 1 98.19 401 VAL B N 1
ATOM 8419 C CA . VAL B 1 401 ? -11.398 -11.812 -20.953 1 98.19 401 VAL B CA 1
ATOM 8420 C C . VAL B 1 401 ? -12.102 -11.133 -19.766 1 98.19 401 VAL B C 1
ATOM 8422 O O . VAL B 1 401 ? -11.453 -10.648 -18.844 1 98.19 401 VAL B O 1
ATOM 8425 N N . LYS B 1 402 ? -13.484 -11.18 -19.766 1 95.75 402 LYS B N 1
ATOM 8426 C CA . LYS B 1 402 ? -14.25 -10.492 -18.734 1 95.75 402 LYS B CA 1
ATOM 8427 C C . LYS B 1 402 ? -15.266 -11.438 -18.094 1 95.75 402 LYS B C 1
ATOM 8429 O O . LYS B 1 402 ? -15.781 -11.148 -17.016 1 95.75 402 LYS B O 1
ATOM 8434 N N . GLU B 1 403 ? -15.531 -12.539 -18.766 1 97.38 403 GLU B N 1
ATOM 8435 C CA . GLU B 1 403 ? -16.547 -13.445 -18.234 1 97.38 403 GLU B CA 1
ATOM 8436 C C . GLU B 1 403 ? -16.25 -14.891 -18.625 1 97.38 403 GLU B C 1
ATOM 8438 O O . GLU B 1 403 ? -15.828 -15.156 -19.75 1 97.38 403 GLU B O 1
ATOM 8443 N N . ILE B 1 404 ? -16.484 -15.781 -17.75 1 98.38 404 ILE B N 1
ATOM 8444 C CA . ILE B 1 404 ? -16.438 -17.219 -17.984 1 98.38 404 ILE B CA 1
ATOM 8445 C C . ILE B 1 404 ? -17.75 -17.859 -17.547 1 98.38 404 ILE B C 1
ATOM 8447 O O . ILE B 1 404 ? -18.047 -17.906 -16.359 1 98.38 404 ILE B O 1
ATOM 8451 N N . LYS B 1 405 ? -18.484 -18.281 -18.484 1 97.88 405 LYS B N 1
ATOM 8452 C CA . LYS B 1 405 ? -19.641 -19.125 -18.219 1 97.88 405 LYS B CA 1
ATOM 8453 C C . LYS B 1 405 ? -19.25 -20.609 -18.156 1 97.88 405 LYS B C 1
ATOM 8455 O O . LYS B 1 405 ? -18.422 -21.062 -18.938 1 97.88 405 LYS B O 1
ATOM 8460 N N . TYR B 1 406 ? -19.812 -21.312 -17.219 1 97.12 406 TYR B N 1
ATOM 8461 C CA . TYR B 1 406 ? -19.375 -22.703 -17.078 1 97.12 406 TYR B CA 1
ATOM 8462 C C . TYR B 1 406 ? -20.562 -23.609 -16.75 1 97.12 406 TYR B C 1
ATOM 8464 O O . TYR B 1 406 ? -21.484 -23.188 -16.047 1 97.12 406 TYR B O 1
ATOM 8472 N N . LYS B 1 407 ? -20.578 -24.688 -17.344 1 95.44 407 LYS B N 1
ATOM 8473 C CA . LYS B 1 407 ? -21.5 -25.797 -17.078 1 95.44 407 LYS B CA 1
ATOM 8474 C C . LYS B 1 407 ? -20.75 -27 -16.5 1 95.44 407 LYS B C 1
ATOM 8476 O O . LYS B 1 407 ? -19.812 -27.516 -17.109 1 95.44 407 LYS B O 1
ATOM 8481 N N . PHE B 1 408 ? -21.109 -27.344 -15.289 1 92.38 408 PHE B N 1
ATOM 8482 C CA . PHE B 1 408 ? -20.5 -28.469 -14.578 1 92.38 408 PHE B CA 1
ATOM 8483 C C . PHE B 1 408 ? -21.531 -29.281 -13.828 1 92.38 408 PHE B C 1
ATOM 8485 O O . PHE B 1 408 ? -22.344 -28.734 -13.07 1 92.38 408 PHE B O 1
ATOM 8492 N N . TYR B 1 409 ? -21.547 -30.5 -14.164 1 84.62 409 TYR B N 1
ATOM 8493 C CA . TYR B 1 409 ? -22.438 -31.422 -13.469 1 84.62 409 TYR B CA 1
ATOM 8494 C C . TYR B 1 409 ? -21.703 -32.688 -13.031 1 84.62 409 TYR B C 1
ATOM 8496 O O . TYR B 1 409 ? -21.125 -33.406 -13.859 1 84.62 409 TYR B O 1
ATOM 8504 N N . GLU B 1 410 ? -21.75 -32.969 -11.742 1 79.75 410 GLU B N 1
ATOM 8505 C CA . GLU B 1 410 ? -20.984 -34.062 -11.156 1 79.75 410 GLU B CA 1
ATOM 8506 C C . GLU B 1 410 ? -21.344 -35.406 -11.789 1 79.75 410 GLU B C 1
ATOM 8508 O O . GLU B 1 410 ? -20.5 -36.312 -11.906 1 79.75 410 GLU B O 1
ATOM 8513 N N . GLY B 1 411 ? -22.547 -35.594 -12.172 1 73.88 411 GLY B N 1
ATOM 8514 C CA . GLY B 1 411 ? -23 -36.875 -12.75 1 73.88 411 GLY B CA 1
ATOM 8515 C C . GLY B 1 411 ? -22.75 -36.969 -14.242 1 73.88 411 GLY B C 1
ATOM 8516 O O . GLY B 1 411 ? -22.984 -38 -14.852 1 73.88 411 GLY B O 1
ATOM 8517 N N . ASP B 1 412 ? -22.281 -35.875 -14.828 1 79.81 412 ASP B N 1
ATOM 8518 C CA . ASP B 1 412 ? -22.047 -35.844 -16.266 1 79.81 412 ASP B CA 1
ATOM 8519 C C . ASP B 1 412 ? -20.844 -34.969 -16.625 1 79.81 412 ASP B C 1
ATOM 8521 O O . ASP B 1 412 ? -20.984 -33.969 -17.328 1 79.81 412 ASP B O 1
ATOM 8525 N N . THR B 1 413 ? -19.734 -35.375 -16.312 1 77.44 413 THR B N 1
ATOM 8526 C CA . THR B 1 413 ? -18.531 -34.562 -16.469 1 77.44 413 THR B CA 1
ATOM 8527 C C . THR B 1 413 ? -18.047 -34.594 -17.906 1 77.44 413 THR B C 1
ATOM 8529 O O . THR B 1 413 ? -17.25 -33.75 -18.312 1 77.44 413 THR B O 1
ATOM 8532 N N . GLU B 1 414 ? -18.578 -35.469 -18.656 1 79 414 GLU B N 1
ATOM 8533 C CA . GLU B 1 414 ? -18.203 -35.562 -20.078 1 79 414 GLU B CA 1
ATOM 8534 C C . GLU B 1 414 ? -18.766 -34.375 -20.859 1 79 414 GLU B C 1
ATOM 8536 O O . GLU B 1 414 ? -18.234 -34 -21.906 1 79 414 GLU B O 1
ATOM 8541 N N . ASN B 1 415 ? -19.797 -33.75 -20.234 1 80.81 415 ASN B N 1
ATOM 8542 C CA . ASN B 1 415 ? -20.453 -32.656 -20.938 1 80.81 415 ASN B CA 1
ATOM 8543 C C . ASN B 1 415 ? -20.141 -31.297 -20.297 1 80.81 415 ASN B C 1
ATOM 8545 O O . ASN B 1 415 ? -20.859 -30.328 -20.516 1 80.81 415 ASN B O 1
ATOM 8549 N N . ASN B 1 416 ? -19.125 -31.344 -19.469 1 89.56 416 ASN B N 1
ATOM 8550 C CA . ASN B 1 416 ? -18.656 -30.062 -18.969 1 89.56 416 ASN B CA 1
ATOM 8551 C C . ASN B 1 416 ? -18.328 -29.094 -20.094 1 89.56 416 ASN B C 1
ATOM 8553 O O . ASN B 1 416 ? -17.859 -29.516 -21.156 1 89.56 416 ASN B O 1
ATOM 8557 N N . HIS B 1 417 ? -18.641 -27.844 -19.859 1 94.56 417 HIS B N 1
ATOM 8558 C CA . HIS B 1 417 ? -18.516 -26.844 -20.922 1 94.56 417 HIS B CA 1
ATOM 8559 C C . HIS B 1 417 ? -18.25 -25.453 -20.344 1 94.56 417 HIS B C 1
ATOM 8561 O O . HIS B 1 417 ? -18.75 -25.125 -19.266 1 94.56 417 HIS B O 1
ATOM 8567 N N . VAL B 1 418 ? -17.375 -24.719 -21.094 1 97.56 418 VAL B N 1
ATOM 8568 C CA . VAL B 1 418 ? -17.156 -23.328 -20.703 1 97.56 418 VAL B CA 1
ATOM 8569 C C . VAL B 1 418 ? -17.344 -22.422 -21.922 1 97.56 418 VAL B C 1
ATOM 8571 O O . VAL B 1 418 ? -17.078 -22.844 -23.062 1 97.56 418 VAL B O 1
ATOM 8574 N N . VAL B 1 419 ? -17.844 -21.25 -21.703 1 98.38 419 VAL B N 1
ATOM 8575 C CA . VAL B 1 419 ? -17.875 -20.156 -22.672 1 98.38 419 VAL B CA 1
ATOM 8576 C C . VAL B 1 419 ? -17.125 -18.953 -22.125 1 98.38 419 VAL B C 1
ATOM 8578 O O . VAL B 1 419 ? -17.531 -18.359 -21.125 1 98.38 419 VAL B O 1
ATOM 8581 N N . VAL B 1 420 ? -15.984 -18.641 -22.75 1 98.69 420 VAL B N 1
ATOM 8582 C CA . VAL B 1 420 ? -15.164 -17.5 -22.328 1 98.69 420 VAL B CA 1
ATOM 8583 C C . VAL B 1 420 ? -15.5 -16.281 -23.188 1 98.69 420 VAL B C 1
ATOM 8585 O O . VAL B 1 420 ? -15.445 -16.344 -24.422 1 98.69 420 VAL B O 1
ATOM 8588 N N . LYS B 1 421 ? -15.797 -15.188 -22.516 1 98.19 421 LYS B N 1
ATOM 8589 C CA . LYS B 1 421 ? -16.219 -13.969 -23.188 1 98.19 421 LYS B CA 1
ATOM 8590 C C . LYS B 1 421 ? -15.344 -12.781 -22.781 1 98.19 421 LYS B C 1
ATOM 8592 O O . LYS B 1 421 ? -14.766 -12.773 -21.703 1 98.19 421 LYS B O 1
ATOM 8597 N N . GLY B 1 422 ? -15.273 -11.844 -23.688 1 96.44 422 GLY B N 1
ATOM 8598 C CA . GLY B 1 422 ? -14.562 -10.602 -23.453 1 96.44 422 GLY B CA 1
ATOM 8599 C C . GLY B 1 422 ? -14.617 -9.648 -24.625 1 96.44 422 GLY B C 1
ATOM 8600 O O . GLY B 1 422 ? -15.633 -9.578 -25.328 1 96.44 422 GLY B O 1
ATOM 8601 N N . TYR B 1 423 ? -13.641 -8.805 -24.75 1 94 423 TYR B N 1
ATOM 8602 C CA . TYR B 1 423 ? -13.578 -7.871 -25.875 1 94 423 TYR B CA 1
ATOM 8603 C C . TYR B 1 423 ? -12.156 -7.754 -26.406 1 94 423 TYR B C 1
ATOM 8605 O O . TYR B 1 423 ? -11.195 -8.117 -25.719 1 94 423 TYR B O 1
ATOM 8613 N N . PHE B 1 424 ? -12.094 -7.406 -27.656 1 94.88 424 PHE B N 1
ATOM 8614 C CA . PHE B 1 424 ? -10.789 -7.086 -28.234 1 94.88 424 PHE B CA 1
ATOM 8615 C C . PHE B 1 424 ? -10.188 -5.859 -27.562 1 94.88 424 PHE B C 1
ATOM 8617 O O . PHE B 1 424 ? -10.805 -4.797 -27.516 1 94.88 424 PHE B O 1
ATOM 8624 N N . SER B 1 425 ? -8.961 -6.02 -27.047 1 91.06 425 SER B N 1
ATOM 8625 C CA . SER B 1 425 ? -8.32 -4.965 -26.266 1 91.06 425 SER B CA 1
ATOM 8626 C C . SER B 1 425 ? -8.156 -3.691 -27.094 1 91.06 425 SER B C 1
ATOM 8628 O O . SER B 1 425 ? -8.18 -2.586 -26.547 1 91.06 425 SER B O 1
ATOM 8630 N N . ASN B 1 426 ? -7.977 -3.773 -28.359 1 88.69 426 ASN B N 1
ATOM 8631 C CA . ASN B 1 426 ? -7.676 -2.641 -29.234 1 88.69 426 ASN B CA 1
ATOM 8632 C C . ASN B 1 426 ? -8.945 -2.035 -29.828 1 88.69 426 ASN B C 1
ATOM 8634 O O . ASN B 1 426 ? -8.93 -0.897 -30.297 1 88.69 426 ASN B O 1
ATOM 8638 N N . SER B 1 427 ? -10.117 -2.73 -29.875 1 88.94 427 SER B N 1
ATOM 8639 C CA . SER B 1 427 ? -11.305 -2.213 -30.547 1 88.94 427 SER B CA 1
ATOM 8640 C C . SER B 1 427 ? -12.523 -2.254 -29.641 1 88.94 427 SER B C 1
ATOM 8642 O O . SER B 1 427 ? -13.547 -1.639 -29.938 1 88.94 427 SER B O 1
ATOM 8644 N N . ARG B 1 428 ? -12.484 -3.02 -28.547 1 87.19 428 ARG B N 1
ATOM 8645 C CA . ARG B 1 428 ? -13.57 -3.201 -27.578 1 87.19 428 ARG B CA 1
ATOM 8646 C C . ARG B 1 428 ? -14.703 -4.023 -28.188 1 87.19 428 ARG B C 1
ATOM 8648 O O . ARG B 1 428 ? -15.789 -4.121 -27.609 1 87.19 428 ARG B O 1
ATOM 8655 N N . GLN B 1 429 ? -14.445 -4.621 -29.359 1 93.81 429 GLN B N 1
ATOM 8656 C CA . GLN B 1 429 ? -15.414 -5.543 -29.938 1 93.81 429 GLN B CA 1
ATOM 8657 C C . GLN B 1 429 ? -15.523 -6.82 -29.109 1 93.81 429 GLN B C 1
ATOM 8659 O O . GLN B 1 429 ? -14.508 -7.363 -28.656 1 93.81 429 GLN B O 1
ATOM 8664 N N . PRO B 1 430 ? -16.703 -7.211 -28.875 1 95.44 430 PRO B N 1
ATOM 8665 C CA . PRO B 1 430 ? -16.859 -8.414 -28.062 1 95.44 430 PRO B CA 1
ATOM 8666 C C . PRO B 1 430 ? -16.406 -9.688 -28.781 1 95.44 430 PRO B C 1
ATOM 8668 O O . PRO B 1 430 ? -16.375 -9.719 -30.016 1 95.44 430 PRO B O 1
ATOM 8671 N N . PHE B 1 431 ? -16.031 -10.711 -28.094 1 97.19 431 PHE B N 1
ATOM 8672 C CA . PHE B 1 431 ? -15.766 -12.047 -28.609 1 97.19 431 PHE B CA 1
ATOM 8673 C C . PHE B 1 431 ? -16.25 -13.117 -27.641 1 97.19 431 PHE B C 1
ATOM 8675 O O . PHE B 1 431 ? -16.562 -12.828 -26.484 1 97.19 431 PHE B O 1
ATOM 8682 N N . GLU B 1 432 ? -16.438 -14.32 -28.172 1 98.06 432 GLU B N 1
ATOM 8683 C CA . GLU B 1 432 ? -16.75 -15.508 -27.375 1 98.06 432 GLU B CA 1
ATOM 8684 C C . GLU B 1 432 ? -16.062 -16.75 -27.922 1 98.06 432 GLU B C 1
ATOM 8686 O O . GLU B 1 432 ? -15.938 -16.906 -29.141 1 98.06 432 GLU B O 1
ATOM 8691 N N . ILE B 1 433 ? -15.57 -17.531 -27.062 1 98.19 433 ILE B N 1
ATOM 8692 C CA . ILE B 1 433 ? -14.945 -18.797 -27.422 1 98.19 433 ILE B CA 1
ATOM 8693 C C . ILE B 1 433 ? -15.422 -19.906 -26.5 1 98.19 433 ILE B C 1
ATOM 8695 O O . ILE B 1 433 ? -15.578 -19.688 -25.297 1 98.19 433 ILE B O 1
ATOM 8699 N N . GLU B 1 434 ? -15.641 -21.094 -27.078 1 97.88 434 GLU B N 1
ATOM 8700 C CA . GLU B 1 434 ? -16.141 -22.234 -26.312 1 97.88 434 GLU B CA 1
ATOM 8701 C C . GLU B 1 434 ? -15.078 -23.312 -26.172 1 97.88 434 GLU B C 1
ATOM 8703 O O . GLU B 1 434 ? -14.188 -23.422 -27.016 1 97.88 434 GLU B O 1
ATOM 8708 N N . GLY B 1 435 ? -15.133 -24.047 -25.062 1 97.81 435 GLY B N 1
ATOM 8709 C CA . GLY B 1 435 ? -14.258 -25.172 -24.797 1 97.81 435 GLY B CA 1
ATOM 8710 C C . GLY B 1 435 ? -14.773 -26.094 -23.703 1 97.81 435 GLY B C 1
ATOM 8711 O O . GLY B 1 435 ? -15.906 -25.922 -23.234 1 97.81 435 GLY B O 1
ATOM 8712 N N . ASP B 1 436 ? -13.969 -27.078 -23.375 1 97.19 436 ASP B N 1
ATOM 8713 C CA . ASP B 1 436 ? -14.344 -28.047 -22.359 1 97.19 436 ASP B CA 1
ATOM 8714 C C . ASP B 1 436 ? -13.914 -27.578 -20.969 1 97.19 436 ASP B C 1
ATOM 8716 O O . ASP B 1 436 ? -14.555 -27.906 -19.969 1 97.19 436 ASP B O 1
ATOM 8720 N N . ALA B 1 437 ? -12.828 -26.906 -20.875 1 97.75 437 ALA B N 1
ATOM 8721 C CA . ALA B 1 437 ? -12.258 -26.406 -19.641 1 97.75 437 ALA B CA 1
ATOM 8722 C C . ALA B 1 437 ? -11.484 -25.109 -19.875 1 97.75 437 ALA B C 1
ATOM 8724 O O . ALA B 1 437 ? -11.164 -24.766 -21.016 1 97.75 437 ALA B O 1
ATOM 8725 N N . VAL B 1 438 ? -11.242 -24.406 -18.781 1 98.75 438 VAL B N 1
ATOM 8726 C CA . VAL B 1 438 ? -10.477 -23.172 -18.891 1 98.75 438 VAL B CA 1
ATOM 8727 C C . VAL B 1 438 ? -9.453 -23.094 -17.766 1 98.75 438 VAL B C 1
ATOM 8729 O O . VAL B 1 438 ? -9.742 -23.484 -16.625 1 98.75 438 VAL B O 1
ATOM 8732 N N . ILE B 1 439 ? -8.234 -22.75 -18.047 1 98.88 439 ILE B N 1
ATOM 8733 C CA . ILE B 1 439 ? -7.207 -22.391 -17.078 1 98.88 439 ILE B CA 1
ATOM 8734 C C . ILE B 1 439 ? -7.035 -20.875 -17.047 1 98.88 439 ILE B C 1
ATOM 8736 O O . ILE B 1 439 ? -6.648 -20.266 -18.047 1 98.88 439 ILE B O 1
ATOM 8740 N N . VAL B 1 440 ? -7.34 -20.25 -15.93 1 98.81 440 VAL B N 1
ATOM 8741 C CA . VAL B 1 440 ? -7.172 -18.812 -15.766 1 98.81 440 VAL B CA 1
ATOM 8742 C C . VAL B 1 440 ? -5.793 -18.516 -15.18 1 98.81 440 VAL B C 1
ATOM 8744 O O . VAL B 1 440 ? -5.574 -18.656 -13.977 1 98.81 440 VAL B O 1
ATOM 8747 N N . ALA B 1 441 ? -4.91 -18.062 -16.016 1 98.69 441 ALA B N 1
ATOM 8748 C CA . ALA B 1 441 ? -3.52 -17.797 -15.641 1 98.69 441 ALA B CA 1
ATOM 8749 C C . ALA B 1 441 ? -3.203 -16.312 -15.703 1 98.69 441 ALA B C 1
ATOM 8751 O O . ALA B 1 441 ? -2.186 -15.906 -16.281 1 98.69 441 ALA B O 1
ATOM 8752 N N . THR B 1 442 ? -4.027 -15.445 -15.141 1 97.56 442 THR B N 1
ATOM 8753 C CA . THR B 1 442 ? -3.85 -14 -15.078 1 97.56 442 THR B CA 1
ATOM 8754 C C . THR B 1 442 ? -3.279 -13.586 -13.727 1 97.56 442 THR B C 1
ATOM 8756 O O . THR B 1 442 ? -3.275 -14.375 -12.781 1 97.56 442 THR B O 1
ATOM 8759 N N . PRO B 1 443 ? -2.723 -12.32 -13.688 1 95.62 443 PRO B N 1
ATOM 8760 C CA . PRO B 1 443 ? -2.434 -11.789 -12.352 1 95.62 443 PRO B CA 1
ATOM 8761 C C . PRO B 1 443 ? -3.668 -11.742 -11.453 1 95.62 443 PRO B C 1
ATOM 8763 O O . PRO B 1 443 ? -4.793 -11.648 -11.953 1 95.62 443 PRO B O 1
ATOM 8766 N N . ILE B 1 444 ? -3.482 -11.734 -10.156 1 94.62 444 ILE B N 1
ATOM 8767 C CA . ILE B 1 444 ? -4.551 -11.859 -9.164 1 94.62 444 ILE B CA 1
ATOM 8768 C C . ILE B 1 444 ? -5.527 -10.695 -9.312 1 94.62 444 ILE B C 1
ATOM 8770 O O . ILE B 1 444 ? -6.738 -10.875 -9.18 1 94.62 444 ILE B O 1
ATOM 8774 N N . ASN B 1 445 ? -5.023 -9.484 -9.555 1 93.5 445 ASN B N 1
ATOM 8775 C CA . ASN B 1 445 ? -5.867 -8.297 -9.648 1 93.5 445 ASN B CA 1
ATOM 8776 C C . ASN B 1 445 ? -6.754 -8.344 -10.891 1 93.5 445 ASN B C 1
ATOM 8778 O O . ASN B 1 445 ? -7.773 -7.652 -10.953 1 93.5 445 ASN B O 1
ATOM 8782 N N . ILE B 1 446 ? -6.363 -9.125 -11.898 1 94.88 446 ILE B N 1
ATOM 8783 C CA . ILE B 1 446 ? -7.18 -9.328 -13.094 1 94.88 446 ILE B CA 1
ATOM 8784 C C . ILE B 1 446 ? -8.164 -10.469 -12.852 1 94.88 446 ILE B C 1
ATOM 8786 O O . ILE B 1 446 ? -9.328 -10.391 -13.258 1 94.88 446 ILE B O 1
ATOM 8790 N N . LEU B 1 447 ? -7.68 -11.477 -12.156 1 95.44 447 LEU B N 1
ATOM 8791 C CA . LEU B 1 447 ? -8.484 -12.648 -11.828 1 95.44 447 LEU B CA 1
ATOM 8792 C C . LEU B 1 447 ? -9.781 -12.242 -11.141 1 95.44 447 LEU B C 1
ATOM 8794 O O . LEU B 1 447 ? -10.852 -12.781 -11.445 1 95.44 447 LEU B O 1
ATOM 8798 N N . ARG B 1 448 ? -9.75 -11.305 -10.234 1 92.06 448 ARG B N 1
ATOM 8799 C CA . ARG B 1 448 ? -10.906 -10.922 -9.43 1 92.06 448 ARG B CA 1
ATOM 8800 C C . ARG B 1 448 ? -11.891 -10.094 -10.25 1 92.06 448 ARG B C 1
ATOM 8802 O O . ARG B 1 448 ? -13.031 -9.875 -9.828 1 92.06 448 ARG B O 1
ATOM 8809 N N . GLN B 1 449 ? -11.453 -9.648 -11.406 1 91.62 449 GLN B N 1
ATOM 8810 C CA . GLN B 1 449 ? -12.289 -8.773 -12.227 1 91.62 449 GLN B CA 1
ATOM 8811 C C . GLN B 1 449 ? -13.016 -9.562 -13.305 1 91.62 449 GLN B C 1
ATOM 8813 O O . GLN B 1 449 ? -13.703 -8.984 -14.156 1 91.62 449 GLN B O 1
ATOM 8818 N N . ILE B 1 450 ? -12.852 -10.828 -13.344 1 95.38 450 ILE B N 1
ATOM 8819 C CA . ILE B 1 450 ? -13.57 -11.719 -14.258 1 95.38 450 ILE B CA 1
ATOM 8820 C C . ILE B 1 450 ? -14.844 -12.219 -13.594 1 95.38 450 ILE B C 1
ATOM 8822 O O . ILE B 1 450 ? -14.836 -12.602 -12.422 1 95.38 450 ILE B O 1
ATOM 8826 N N . ASN B 1 451 ? -15.938 -12.172 -14.359 1 93.88 451 ASN B N 1
ATOM 8827 C CA . ASN B 1 451 ? -17.203 -12.734 -13.883 1 93.88 451 ASN B CA 1
ATOM 8828 C C . ASN B 1 451 ? -17.266 -14.234 -14.125 1 93.88 451 ASN B C 1
ATOM 8830 O O . ASN B 1 451 ? -16.938 -14.711 -15.211 1 93.88 451 ASN B O 1
ATOM 8834 N N . TYR B 1 452 ? -17.641 -14.977 -13.141 1 96.06 452 TYR B N 1
ATOM 8835 C CA . TYR B 1 452 ? -17.859 -16.406 -13.25 1 96.06 452 TYR B CA 1
ATOM 8836 C C . TYR B 1 452 ? -19.344 -16.75 -13.164 1 96.06 452 TYR B C 1
ATOM 8838 O O . TYR B 1 452 ? -19.922 -16.719 -12.078 1 96.06 452 TYR B O 1
ATOM 8846 N N . THR B 1 453 ? -19.891 -17.156 -14.273 1 95.06 453 THR B N 1
ATOM 8847 C CA . THR B 1 453 ? -21.344 -17.281 -14.391 1 95.06 453 THR B CA 1
ATOM 8848 C C . THR B 1 453 ? -21.734 -18.75 -14.586 1 95.06 453 THR B C 1
ATOM 8850 O O . THR B 1 453 ? -21.453 -19.344 -15.633 1 95.06 453 THR B O 1
ATOM 8853 N N . PRO B 1 454 ? -22.453 -19.328 -13.609 1 94.5 454 PRO B N 1
ATOM 8854 C CA . PRO B 1 454 ? -22.922 -20.688 -13.805 1 94.5 454 PRO B CA 1
ATOM 8855 C C . PRO B 1 454 ? -24.031 -20.797 -14.852 1 94.5 454 PRO B C 1
ATOM 8857 O O . PRO B 1 454 ? -24.891 -19.906 -14.945 1 94.5 454 PRO B O 1
ATOM 8860 N N . CYS B 1 455 ? -23.906 -21.781 -15.578 1 92.5 455 CYS B N 1
ATOM 8861 C CA . CYS B 1 455 ? -24.953 -22.078 -16.547 1 92.5 455 CYS B CA 1
ATOM 8862 C C . CYS B 1 455 ? -25.859 -23.203 -16.062 1 92.5 455 CYS B C 1
ATOM 8864 O O . CYS B 1 455 ? -25.391 -24.125 -15.398 1 92.5 455 CYS B O 1
ATOM 8866 N N . GLU B 1 456 ? -27.141 -23.016 -16.344 1 86.81 456 GLU B N 1
ATOM 8867 C CA . GLU B 1 456 ? -28.141 -24.047 -16.047 1 86.81 456 GLU B CA 1
ATOM 8868 C C . GLU B 1 456 ? -28.141 -24.406 -14.57 1 86.81 456 GLU B C 1
ATOM 8870 O O . GLU B 1 456 ? -28.25 -23.516 -13.711 1 86.81 456 GLU B O 1
ATOM 8875 N N . HIS B 1 457 ? -27.938 -25.703 -14.219 1 83.94 457 HIS B N 1
ATOM 8876 C CA . HIS B 1 457 ? -28.078 -26.156 -12.844 1 83.94 457 HIS B CA 1
ATOM 8877 C C . HIS B 1 457 ? -26.75 -26.125 -12.102 1 83.94 457 HIS B C 1
ATOM 8879 O O . HIS B 1 457 ? -26.641 -26.609 -10.977 1 83.94 457 HIS B O 1
ATOM 8885 N N . THR B 1 458 ? -25.844 -25.453 -12.648 1 90.06 458 THR B N 1
ATOM 8886 C CA . THR B 1 458 ? -24.516 -25.422 -12.062 1 90.06 458 THR B CA 1
ATOM 8887 C C . THR B 1 458 ? -24.469 -24.469 -10.867 1 90.06 458 THR B C 1
ATOM 8889 O O . THR B 1 458 ? -25.125 -23.406 -10.883 1 90.06 458 THR B O 1
ATOM 8892 N N . GLU B 1 459 ? -23.688 -24.828 -9.844 1 90.62 459 GLU B N 1
ATOM 8893 C CA . GLU B 1 459 ? -23.516 -24.047 -8.625 1 90.62 459 GLU B CA 1
ATOM 8894 C C . GLU B 1 459 ? -22.734 -22.766 -8.898 1 90.62 459 GLU B C 1
ATOM 8896 O O . GLU B 1 459 ? -21.766 -22.766 -9.664 1 90.62 459 GLU B O 1
ATOM 8901 N N . PRO B 1 460 ? -23.219 -21.641 -8.273 1 92 460 PRO B N 1
ATOM 8902 C CA . PRO B 1 460 ? -22.391 -20.438 -8.344 1 92 460 PRO B CA 1
ATOM 8903 C C . PRO B 1 460 ? -21.078 -20.562 -7.562 1 92 460 PRO B C 1
ATOM 8905 O O . PRO B 1 460 ? -20.953 -21.438 -6.703 1 92 460 PRO B O 1
ATOM 8908 N N . PRO B 1 461 ? -20.094 -19.656 -7.918 1 93.12 461 PRO B N 1
ATOM 8909 C CA . PRO B 1 461 ? -18.875 -19.703 -7.121 1 93.12 461 PRO B CA 1
ATOM 8910 C C . PRO B 1 461 ? -19.125 -19.516 -5.629 1 93.12 461 PRO B C 1
ATOM 8912 O O . PRO B 1 461 ? -19.953 -18.703 -5.238 1 93.12 461 PRO B O 1
ATOM 8915 N N . PRO B 1 462 ? -18.391 -20.312 -4.84 1 91.06 462 PRO B N 1
ATOM 8916 C CA . PRO B 1 462 ? -18.516 -20.094 -3.398 1 91.06 462 PRO B CA 1
ATOM 8917 C C . PRO B 1 462 ? -18.047 -18.703 -2.977 1 91.06 462 PRO B C 1
ATOM 8919 O O . PRO B 1 462 ? -17.094 -18.156 -3.561 1 91.06 462 PRO B O 1
ATOM 8922 N N . GLN B 1 463 ? -18.672 -18.188 -1.941 1 88.19 463 GLN B N 1
ATOM 8923 C CA . GLN B 1 463 ? -18.266 -16.891 -1.411 1 88.19 463 GLN B CA 1
ATOM 8924 C C . GLN B 1 463 ? -16.797 -16.891 -1.02 1 88.19 463 GLN B C 1
ATOM 8926 O O . GLN B 1 463 ? -16.125 -15.859 -1.144 1 88.19 463 GLN B O 1
ATOM 8931 N N . LYS B 1 464 ? -16.328 -18 -0.494 1 89.06 464 LYS B N 1
ATOM 8932 C CA . LYS B 1 464 ? -14.938 -18.125 -0.082 1 89.06 464 LYS B CA 1
ATOM 8933 C C . LYS B 1 464 ? -13.992 -17.891 -1.258 1 89.06 464 LYS B C 1
ATOM 8935 O O . LYS B 1 464 ? -12.891 -17.375 -1.081 1 89.06 464 LYS B O 1
ATOM 8940 N N . PHE B 1 465 ? -14.492 -18.297 -2.449 1 93.25 465 PHE B N 1
ATOM 8941 C CA . PHE B 1 465 ? -13.695 -18.062 -3.648 1 93.25 465 PHE B CA 1
ATOM 8942 C C . PHE B 1 465 ? -13.5 -16.578 -3.885 1 93.25 465 PHE B C 1
ATOM 8944 O O . PHE B 1 465 ? -12.375 -16.109 -4.055 1 93.25 465 PHE B O 1
ATOM 8951 N N . HIS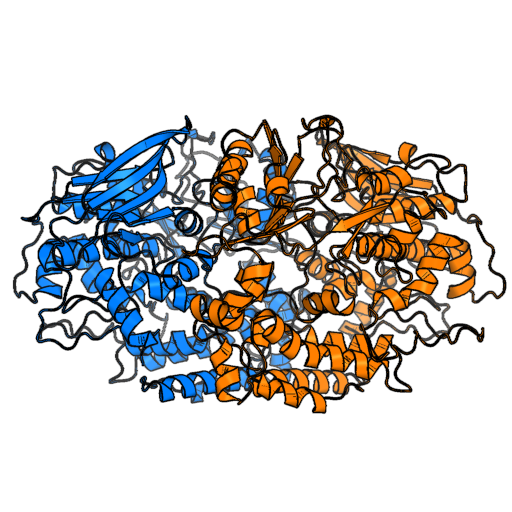 B 1 466 ? -14.539 -15.812 -3.816 1 91.06 466 HIS B N 1
ATOM 8952 C CA . HIS B 1 466 ? -14.484 -14.375 -4.031 1 91.06 466 HIS B CA 1
ATOM 8953 C C . HIS B 1 466 ? -13.633 -13.688 -2.967 1 91.06 466 HIS B C 1
ATOM 8955 O O . HIS B 1 466 ? -12.812 -12.82 -3.281 1 91.06 466 HIS B O 1
ATOM 8961 N N . LYS B 1 467 ? -13.844 -14.117 -1.773 1 89.31 467 LYS B N 1
ATOM 8962 C CA . LYS B 1 467 ? -13.094 -13.531 -0.666 1 89.31 467 LYS B CA 1
ATOM 8963 C C . LYS B 1 467 ? -11.594 -13.773 -0.833 1 89.31 467 LYS B C 1
ATOM 8965 O O . LYS B 1 467 ? -10.781 -12.883 -0.548 1 89.31 467 LYS B O 1
ATOM 8970 N N . ALA B 1 468 ? -11.242 -14.938 -1.303 1 91.81 468 ALA B N 1
ATOM 8971 C CA . ALA B 1 468 ? -9.844 -15.297 -1.479 1 91.81 468 ALA B CA 1
ATOM 8972 C C . ALA B 1 468 ? -9.188 -14.438 -2.555 1 91.81 468 ALA B C 1
ATOM 8974 O O . ALA B 1 468 ? -8.133 -13.836 -2.324 1 91.81 468 ALA B O 1
ATOM 8975 N N . ILE B 1 469 ? -9.805 -14.266 -3.691 1 92.44 469 ILE B N 1
ATOM 8976 C CA . ILE B 1 469 ? -9.156 -13.609 -4.816 1 92.44 469 ILE B CA 1
ATOM 8977 C C . ILE B 1 469 ? -9.195 -12.094 -4.629 1 92.44 469 ILE B C 1
ATOM 8979 O O . ILE B 1 469 ? -8.414 -11.367 -5.234 1 92.44 469 ILE B O 1
ATOM 8983 N N . GLU B 1 470 ? -10.008 -11.578 -3.752 1 90.25 470 GLU B N 1
ATOM 8984 C CA . GLU B 1 470 ? -10.117 -10.141 -3.508 1 90.25 470 GLU B CA 1
ATOM 8985 C C . GLU B 1 470 ? -9.086 -9.672 -2.486 1 90.25 470 GLU B C 1
ATOM 8987 O O . GLU B 1 470 ? -8.758 -8.484 -2.426 1 90.25 470 GLU B O 1
ATOM 8992 N N . ASP B 1 471 ? -8.539 -10.609 -1.774 1 88.19 471 ASP B N 1
ATOM 8993 C CA . ASP B 1 471 ? -7.77 -10.227 -0.592 1 88.19 471 ASP B CA 1
ATOM 8994 C C . ASP B 1 471 ? -6.266 -10.336 -0.855 1 88.19 471 ASP B C 1
ATOM 8996 O O . ASP B 1 471 ? -5.461 -9.75 -0.128 1 88.19 471 ASP B O 1
ATOM 9000 N N . ILE B 1 472 ? -5.832 -11.062 -1.817 1 91.12 472 ILE B N 1
ATOM 9001 C CA . ILE B 1 472 ? -4.414 -11.32 -2.039 1 91.12 472 ILE B CA 1
ATOM 9002 C C . ILE B 1 472 ? -3.721 -10.047 -2.51 1 91.12 472 ILE B C 1
ATOM 9004 O O . ILE B 1 472 ? -4.152 -9.422 -3.48 1 91.12 472 ILE B O 1
ATOM 9008 N N . PHE B 1 473 ? -2.623 -9.672 -1.825 1 88.75 473 PHE B N 1
ATOM 9009 C CA . PHE B 1 473 ? -1.93 -8.406 -2.053 1 88.75 473 PHE B CA 1
ATOM 9010 C C . PHE B 1 473 ? -0.892 -8.555 -3.158 1 88.75 473 PHE B C 1
ATOM 9012 O O . PHE B 1 473 ? -0.16 -9.547 -3.205 1 88.75 473 PHE B O 1
ATOM 9019 N N . THR B 1 474 ? -0.878 -7.555 -4.082 1 92.31 474 THR B N 1
ATOM 9020 C CA . THR B 1 474 ? 0.139 -7.43 -5.121 1 92.31 474 THR B CA 1
ATOM 9021 C C . THR B 1 474 ? 0.944 -6.145 -4.938 1 92.31 474 THR B C 1
ATOM 9023 O O . THR B 1 474 ? 0.372 -5.066 -4.789 1 92.31 474 THR B O 1
ATOM 9026 N N . SER B 1 475 ? 2.193 -6.238 -5.023 1 93.19 475 SER B N 1
ATOM 9027 C CA . SER B 1 475 ? 3.082 -5.129 -4.707 1 93.19 475 SER B CA 1
ATOM 9028 C C . SER B 1 475 ? 3.318 -4.242 -5.926 1 93.19 475 SER B C 1
ATOM 9030 O O . SER B 1 475 ? 3.363 -4.734 -7.055 1 93.19 475 SER B O 1
ATOM 9032 N N . PRO B 1 476 ? 3.521 -2.908 -5.652 1 92.75 476 PRO B N 1
ATOM 9033 C CA . PRO B 1 476 ? 3.977 -2.035 -6.738 1 92.75 476 PRO B CA 1
ATOM 9034 C C . PRO B 1 476 ? 5.449 -2.246 -7.086 1 92.75 476 PRO B C 1
ATOM 9036 O O . PRO B 1 476 ? 6.254 -2.564 -6.211 1 92.75 476 PRO B O 1
ATOM 9039 N N . SER B 1 477 ? 5.773 -2.096 -8.305 1 95.69 477 SER B N 1
ATOM 9040 C CA . SER B 1 477 ? 7.141 -2.127 -8.805 1 95.69 477 SER B CA 1
ATOM 9041 C C . SER B 1 477 ? 7.305 -1.237 -10.031 1 95.69 477 SER B C 1
ATOM 9043 O O . SER B 1 477 ? 6.469 -1.269 -10.945 1 95.69 477 SER B O 1
ATOM 9045 N N . THR B 1 478 ? 8.258 -0.367 -10.016 1 96.81 478 THR B N 1
ATOM 9046 C CA . THR B 1 478 ? 8.586 0.484 -11.156 1 96.81 478 THR B CA 1
ATOM 9047 C C . THR B 1 478 ? 10.086 0.428 -11.461 1 96.81 478 THR B C 1
ATOM 9049 O O . THR B 1 478 ? 10.914 0.563 -10.562 1 96.81 478 THR B O 1
ATOM 9052 N N . LYS B 1 479 ? 10.414 0.184 -12.672 1 97.5 479 LYS B N 1
ATOM 9053 C CA . LYS B 1 479 ? 11.797 0.208 -13.141 1 97.5 479 LYS B CA 1
ATOM 9054 C C . LYS B 1 479 ? 12.023 1.344 -14.133 1 97.5 479 LYS B C 1
ATOM 9056 O O . LYS B 1 479 ? 11.156 1.632 -14.961 1 97.5 479 LYS B O 1
ATOM 9061 N N . LEU B 1 480 ? 13.109 2.029 -13.992 1 98.31 480 LEU B N 1
ATOM 9062 C CA . LEU B 1 480 ? 13.547 3.059 -14.93 1 98.31 480 LEU B CA 1
ATOM 9063 C C . LEU B 1 480 ? 14.867 2.68 -15.578 1 98.31 480 LEU B C 1
ATOM 9065 O O . LEU B 1 480 ? 15.797 2.23 -14.898 1 98.31 480 LEU B O 1
ATOM 9069 N N . PHE B 1 481 ? 14.953 2.867 -16.859 1 97.19 481 PHE B N 1
ATOM 9070 C CA . PHE B 1 481 ? 16.125 2.516 -17.656 1 97.19 481 PHE B CA 1
ATOM 9071 C C . PHE B 1 481 ? 16.734 3.758 -18.297 1 97.19 481 PHE B C 1
ATOM 9073 O O . PHE B 1 481 ? 16.031 4.52 -18.969 1 97.19 481 PHE B O 1
ATOM 9080 N N . ILE B 1 482 ? 18 3.9 -18.078 1 97.06 482 ILE B N 1
ATOM 9081 C CA . ILE B 1 482 ? 18.688 5.078 -18.609 1 97.06 482 ILE B CA 1
ATOM 9082 C C . ILE B 1 482 ? 19.891 4.645 -19.422 1 97.06 482 ILE B C 1
ATOM 9084 O O . ILE B 1 482 ? 20.891 4.172 -18.875 1 97.06 482 ILE B O 1
ATOM 9088 N N . GLN B 1 483 ? 19.797 4.781 -20.688 1 95.5 483 GLN B N 1
ATOM 9089 C CA . GLN B 1 483 ? 20.938 4.508 -21.562 1 95.5 483 GLN B CA 1
ATOM 9090 C C . GLN B 1 483 ? 21.922 5.672 -21.547 1 95.5 483 GLN B C 1
ATOM 9092 O O . GLN B 1 483 ? 21.531 6.824 -21.719 1 95.5 483 GLN B O 1
ATOM 9097 N N . THR B 1 484 ? 23.141 5.363 -21.375 1 95.56 484 THR B N 1
ATOM 9098 C CA . THR B 1 484 ? 24.188 6.371 -21.359 1 95.56 484 THR B CA 1
ATOM 9099 C C . THR B 1 484 ? 25.141 6.176 -22.531 1 95.56 484 THR B C 1
ATOM 9101 O O . THR B 1 484 ? 25.25 5.074 -23.078 1 95.56 484 THR B O 1
ATOM 9104 N N . LYS B 1 485 ? 25.828 7.242 -22.859 1 94.12 485 LYS B N 1
ATOM 9105 C CA . LYS B 1 485 ? 26.812 7.227 -23.953 1 94.12 485 LYS B CA 1
ATOM 9106 C C . LYS B 1 485 ? 27.969 6.285 -23.625 1 94.12 485 LYS B C 1
ATOM 9108 O O . LYS B 1 485 ? 28.547 5.668 -24.531 1 94.12 485 LYS B O 1
ATOM 9113 N N . THR B 1 486 ? 28.328 6.297 -22.422 1 92.62 486 THR B N 1
ATOM 9114 C CA . THR B 1 486 ? 29.406 5.438 -21.938 1 92.62 486 THR B CA 1
ATOM 9115 C C . THR B 1 486 ? 29.031 4.797 -20.609 1 92.62 486 THR B C 1
ATOM 9117 O O . THR B 1 486 ? 28.203 5.324 -19.859 1 92.62 486 THR B O 1
ATOM 9120 N N . ARG B 1 487 ? 29.656 3.643 -20.422 1 92.88 487 ARG B N 1
ATOM 9121 C CA . ARG B 1 487 ? 29.547 3.021 -19.109 1 92.88 487 ARG B CA 1
ATOM 9122 C C . ARG B 1 487 ? 30.547 3.641 -18.125 1 92.88 487 ARG B C 1
ATOM 9124 O O . ARG B 1 487 ? 31.469 2.965 -17.656 1 92.88 487 ARG B O 1
ATOM 9131 N N . PHE B 1 488 ? 30.344 4.871 -17.75 1 93.94 488 PHE B N 1
ATOM 9132 C CA . PHE B 1 488 ? 31.281 5.648 -16.953 1 93.94 488 PHE B CA 1
ATOM 9133 C C . PHE B 1 488 ? 31.516 5 -15.594 1 93.94 488 PHE B C 1
ATOM 9135 O O . PHE B 1 488 ? 32.562 5.199 -14.969 1 93.94 488 PHE B O 1
ATOM 9142 N N . TRP B 1 489 ? 30.625 4.141 -15.094 1 94.25 489 TRP B N 1
ATOM 9143 C CA . TRP B 1 489 ? 30.734 3.496 -13.789 1 94.25 489 TRP B CA 1
ATOM 9144 C C . TRP B 1 489 ? 31.812 2.414 -13.812 1 94.25 489 TRP B C 1
ATOM 9146 O O . TRP B 1 489 ? 32.312 2.006 -12.766 1 94.25 489 TRP B O 1
ATOM 9156 N N . GLU B 1 490 ? 32.156 1.945 -14.938 1 91.75 490 GLU B N 1
ATOM 9157 C CA . GLU B 1 490 ? 33.188 0.914 -15.047 1 91.75 490 GLU B CA 1
ATOM 9158 C C . GLU B 1 490 ? 34.562 1.49 -14.789 1 91.75 490 GLU B C 1
ATOM 9160 O O . GLU B 1 490 ? 35.5 0.752 -14.469 1 91.75 490 GLU B O 1
ATOM 9165 N N . LYS B 1 491 ? 34.688 2.775 -14.969 1 90.88 491 LYS B N 1
ATOM 9166 C CA . LYS B 1 491 ? 35.969 3.424 -14.594 1 90.88 491 LYS B CA 1
ATOM 9167 C C . LYS B 1 491 ? 36.219 3.283 -13.102 1 90.88 491 LYS B C 1
ATOM 9169 O O . LYS B 1 491 ? 37.375 3.264 -12.672 1 90.88 491 LYS B O 1
ATOM 9174 N N . ASP B 1 492 ? 35.188 3.162 -12.383 1 91 492 ASP B N 1
ATOM 9175 C CA . ASP B 1 492 ? 35.281 2.941 -10.945 1 91 492 ASP B CA 1
ATOM 9176 C C . ASP B 1 492 ? 35.281 1.449 -10.617 1 91 492 ASP B C 1
ATOM 9178 O O . ASP B 1 492 ? 35.094 1.058 -9.469 1 91 492 ASP B O 1
ATOM 9182 N N . ASP B 1 493 ? 35.375 0.636 -11.594 1 92.06 493 ASP B N 1
ATOM 9183 C CA . ASP B 1 493 ? 35.5 -0.815 -11.492 1 92.06 493 ASP B CA 1
ATOM 9184 C C . ASP B 1 493 ? 34.188 -1.445 -11.055 1 92.06 493 ASP B C 1
ATOM 9186 O O . ASP B 1 493 ? 34.188 -2.455 -10.344 1 92.06 493 ASP B O 1
ATOM 9190 N N . ILE B 1 494 ? 33.156 -0.806 -11.297 1 94.25 494 ILE B N 1
ATOM 9191 C CA . ILE B 1 494 ? 31.844 -1.389 -11 1 94.25 494 ILE B CA 1
ATOM 9192 C C . ILE B 1 494 ? 31.391 -2.281 -12.156 1 94.25 494 ILE B C 1
ATOM 9194 O O . ILE B 1 494 ? 31.141 -1.795 -13.258 1 94.25 494 ILE B O 1
ATOM 9198 N N . LYS B 1 495 ? 31.281 -3.541 -11.906 1 89.31 495 LYS B N 1
ATOM 9199 C CA . LYS B 1 495 ? 30.812 -4.531 -12.867 1 89.31 495 LYS B CA 1
ATOM 9200 C C . LYS B 1 495 ? 29.703 -5.387 -12.266 1 89.31 495 LYS B C 1
ATOM 9202 O O . LYS B 1 495 ? 29.953 -6.465 -11.734 1 89.31 495 LYS B O 1
ATOM 9207 N N . GLY B 1 496 ? 28.547 -4.969 -12.516 1 91.44 496 GLY B N 1
ATOM 9208 C CA . GLY B 1 496 ? 27.391 -5.621 -11.906 1 91.44 496 GLY B CA 1
ATOM 9209 C C . GLY B 1 496 ? 27.062 -5.086 -10.523 1 91.44 496 GLY B C 1
ATOM 9210 O O . GLY B 1 496 ? 27.703 -4.145 -10.047 1 91.44 496 GLY B O 1
ATOM 9211 N N . GLY B 1 497 ? 26.016 -5.691 -9.945 1 93.94 497 GLY B N 1
ATOM 9212 C CA . GLY B 1 497 ? 25.594 -5.27 -8.617 1 93.94 497 GLY B CA 1
ATOM 9213 C C . GLY B 1 497 ? 24.75 -4.012 -8.625 1 93.94 497 GLY B C 1
ATOM 9214 O O . GLY B 1 497 ? 24.125 -3.693 -9.641 1 93.94 497 GLY B O 1
ATOM 9215 N N . PHE B 1 498 ? 24.641 -3.363 -7.48 1 95.19 498 PHE B N 1
ATOM 9216 C CA . PHE B 1 498 ? 23.828 -2.156 -7.402 1 95.19 498 PHE B CA 1
ATOM 9217 C C . PHE B 1 498 ? 24.281 -1.278 -6.238 1 95.19 498 PHE B C 1
ATOM 9219 O O . PHE B 1 498 ? 24.875 -1.767 -5.281 1 95.19 498 PHE B O 1
ATOM 9226 N N . SER B 1 499 ? 24.109 -0.016 -6.398 1 96.62 499 SER B N 1
ATOM 9227 C CA . SER B 1 499 ? 24.234 0.979 -5.34 1 96.62 499 SER B CA 1
ATOM 9228 C C . SER B 1 499 ? 22.922 1.175 -4.602 1 96.62 499 SER B C 1
ATOM 9230 O O . SER B 1 499 ? 21.844 0.882 -5.141 1 96.62 499 SER B O 1
ATOM 9232 N N . LYS B 1 500 ? 23.031 1.588 -3.336 1 95.44 500 LYS B N 1
ATOM 9233 C CA . LYS B 1 500 ? 21.828 1.793 -2.52 1 95.44 500 LYS B CA 1
ATOM 9234 C C . LYS B 1 500 ? 21.766 3.221 -1.982 1 95.44 500 LYS B C 1
ATOM 9236 O O . LYS B 1 500 ? 22.797 3.797 -1.621 1 95.44 500 LYS B O 1
ATOM 9241 N N . THR B 1 501 ? 20.578 3.803 -1.963 1 94.5 501 THR B N 1
ATOM 9242 C CA . THR B 1 501 ? 20.344 5.137 -1.42 1 94.5 501 THR B CA 1
ATOM 9243 C C . THR B 1 501 ? 19.062 5.172 -0.602 1 94.5 501 THR B C 1
ATOM 9245 O O . THR B 1 501 ? 18.266 4.234 -0.652 1 94.5 501 THR B O 1
ATOM 9248 N N . ASN B 1 502 ? 18.906 6.23 0.201 1 92.19 502 ASN B N 1
ATOM 9249 C CA . ASN B 1 502 ? 17.625 6.488 0.85 1 92.19 502 ASN B CA 1
ATOM 9250 C C . ASN B 1 502 ? 16.719 7.34 -0.028 1 92.19 502 ASN B C 1
ATOM 9252 O O . ASN B 1 502 ? 15.594 7.664 0.367 1 92.19 502 ASN B O 1
ATOM 9256 N N . LEU B 1 503 ? 17.156 7.734 -1.219 1 92.12 503 LEU B N 1
ATOM 9257 C CA . LEU B 1 503 ? 16.375 8.539 -2.156 1 92.12 503 LEU B CA 1
ATOM 9258 C C . LEU B 1 503 ? 15.312 7.691 -2.844 1 92.12 503 LEU B C 1
ATOM 9260 O O . LEU B 1 503 ? 15.375 6.461 -2.809 1 92.12 503 LEU B O 1
ATOM 9264 N N . PRO B 1 504 ? 14.391 8.305 -3.543 1 91.75 504 PRO B N 1
ATOM 9265 C CA . PRO B 1 504 ? 13.328 7.543 -4.203 1 91.75 504 PRO B CA 1
ATOM 9266 C C . PRO B 1 504 ? 13.875 6.527 -5.203 1 91.75 504 PRO B C 1
ATOM 9268 O O . PRO B 1 504 ? 13.258 5.48 -5.422 1 91.75 504 PRO B O 1
ATOM 9271 N N . ILE B 1 505 ? 15.008 6.688 -5.758 1 95.75 505 ILE B N 1
ATOM 9272 C CA . ILE B 1 505 ? 15.531 5.742 -6.738 1 95.75 505 ILE B CA 1
ATOM 9273 C C . ILE B 1 505 ? 15.906 4.43 -6.051 1 95.75 505 ILE B C 1
ATOM 9275 O O . ILE B 1 505 ? 16.062 3.4 -6.707 1 95.75 505 ILE B O 1
ATOM 9279 N N . GLY B 1 506 ? 16.141 4.457 -4.762 1 93.06 506 GLY B N 1
ATOM 9280 C CA . GLY B 1 506 ? 16.422 3.26 -3.982 1 93.06 506 GLY B CA 1
ATOM 9281 C C . GLY B 1 506 ? 17.672 2.527 -4.43 1 93.06 506 GLY B C 1
ATOM 9282 O O . GLY B 1 506 ? 18.781 2.846 -3.982 1 93.06 506 GLY B O 1
ATOM 9283 N N . GLN B 1 507 ? 17.484 1.601 -5.418 1 95.06 507 GLN B N 1
ATOM 9284 C CA . GLN B 1 507 ? 18.594 0.817 -5.93 1 95.06 507 GLN B CA 1
ATOM 9285 C C . GLN B 1 507 ? 18.953 1.231 -7.352 1 95.06 507 GLN B C 1
ATOM 9287 O O . GLN B 1 507 ? 18.078 1.335 -8.211 1 95.06 507 GLN B O 1
ATOM 9292 N N . LEU B 1 508 ? 20.219 1.488 -7.512 1 96.75 508 LEU B N 1
ATOM 9293 C CA . LEU B 1 508 ? 20.766 1.738 -8.844 1 96.75 508 LEU B CA 1
ATOM 9294 C C . LEU B 1 508 ? 21.594 0.555 -9.32 1 96.75 508 LEU B C 1
ATOM 9296 O O . LEU B 1 508 ? 22.719 0.361 -8.859 1 96.75 508 LEU B O 1
ATOM 9300 N N . HIS B 1 509 ? 21.062 -0.181 -10.273 1 95.75 509 HIS B N 1
ATOM 9301 C CA . HIS B 1 509 ? 21.688 -1.392 -10.781 1 95.75 509 HIS B CA 1
ATOM 9302 C C . HIS B 1 509 ? 22.625 -1.081 -11.953 1 95.75 509 HIS B C 1
ATOM 9304 O O . HIS B 1 509 ? 22.328 -0.199 -12.766 1 95.75 509 HIS B O 1
ATOM 9310 N N . TYR B 1 510 ? 23.672 -1.864 -11.961 1 93.69 510 TYR B N 1
ATOM 9311 C CA . TYR B 1 510 ? 24.656 -1.811 -13.031 1 93.69 510 TYR B CA 1
ATOM 9312 C C . TYR B 1 510 ? 24.656 -3.104 -13.836 1 93.69 510 TYR B C 1
ATOM 9314 O O . TYR B 1 510 ? 25.594 -3.904 -13.742 1 93.69 510 TYR B O 1
ATOM 9322 N N . PRO B 1 511 ? 23.547 -3.189 -14.602 1 81.38 511 PRO B N 1
ATOM 9323 C CA . PRO B 1 511 ? 23.484 -4.477 -15.297 1 81.38 511 PRO B CA 1
ATOM 9324 C C . PRO B 1 511 ? 24.688 -4.746 -16.172 1 81.38 511 PRO B C 1
ATOM 9326 O O . PRO B 1 511 ? 25.203 -3.828 -16.828 1 81.38 511 PRO B O 1
ATOM 9329 N N . SER B 1 512 ? 25.484 -5.723 -15.797 1 67.88 512 SER B N 1
ATOM 9330 C CA . SER B 1 512 ? 26.625 -6.082 -16.625 1 67.88 512 SER B CA 1
ATOM 9331 C C . SER B 1 512 ? 26.172 -6.66 -17.969 1 67.88 512 SER B C 1
ATOM 9333 O O . SER B 1 512 ? 25.031 -7.102 -18.109 1 67.88 512 SER B O 1
ATOM 9335 N N . ASN B 1 513 ? 26.938 -6.316 -19.031 1 56.28 513 ASN B N 1
ATOM 9336 C CA . ASN B 1 513 ? 26.688 -6.68 -20.422 1 56.28 513 ASN B CA 1
ATOM 9337 C C . ASN B 1 513 ? 26.047 -8.062 -20.516 1 56.28 513 ASN B C 1
ATOM 9339 O O . ASN B 1 513 ? 26.516 -8.914 -21.281 1 56.28 513 ASN B O 1
ATOM 9343 N N . VAL B 1 514 ? 25.516 -8.344 -19.453 1 51.22 514 VAL B N 1
ATOM 9344 C CA . VAL B 1 514 ? 24.797 -9.609 -19.594 1 51.22 514 VAL B CA 1
ATOM 9345 C C . VAL B 1 514 ? 23.953 -9.586 -20.859 1 51.22 514 VAL B C 1
ATOM 9347 O O . VAL B 1 514 ? 23.781 -10.617 -21.516 1 51.22 514 VAL B O 1
ATOM 9350 N N . THR B 1 515 ? 23.156 -8.453 -21.016 1 47.25 515 THR B N 1
ATOM 9351 C CA . THR B 1 515 ? 22.156 -8.414 -22.078 1 47.25 515 THR B CA 1
ATOM 9352 C C . THR B 1 515 ? 22.828 -8.242 -23.438 1 47.25 515 THR B C 1
ATOM 9354 O O . THR B 1 515 ? 22.141 -8.109 -24.453 1 47.25 515 THR B O 1
ATOM 9357 N N . GLY B 1 516 ? 24.109 -8.422 -23.516 1 47.09 516 GLY B N 1
ATOM 9358 C CA . GLY B 1 516 ? 24.891 -8.445 -24.734 1 47.09 516 GLY B CA 1
ATOM 9359 C C . GLY B 1 516 ? 26.219 -7.707 -24.609 1 47.09 516 GLY B C 1
ATOM 9360 O O . GLY B 1 516 ? 26.375 -6.863 -23.719 1 47.09 516 GLY B O 1
ATOM 9361 N N . GLU B 1 517 ? 27.391 -8.414 -24.578 1 50.16 517 GLU B N 1
ATOM 9362 C CA . GLU B 1 517 ? 28.688 -7.75 -24.688 1 50.16 517 GLU B CA 1
ATOM 9363 C C . GLU B 1 517 ? 28.641 -6.629 -25.719 1 50.16 517 GLU B C 1
ATOM 9365 O O . GLU B 1 517 ? 28.531 -6.883 -26.922 1 50.16 517 GLU B O 1
ATOM 9370 N N . HIS B 1 518 ? 27.875 -5.668 -25.422 1 52.44 518 HIS B N 1
ATOM 9371 C CA . HIS B 1 518 ? 27.922 -4.598 -26.406 1 52.44 518 HIS B CA 1
ATOM 9372 C C . HIS B 1 518 ? 29.359 -4.113 -26.609 1 52.44 518 HIS B C 1
ATOM 9374 O O . HIS B 1 518 ? 30.047 -3.75 -25.656 1 52.44 518 HIS B O 1
ATOM 9380 N N . PRO B 1 519 ? 29.812 -4.535 -27.625 1 60.94 519 PRO B N 1
ATOM 9381 C CA . PRO B 1 519 ? 31.172 -4.086 -27.953 1 60.94 519 PRO B CA 1
ATOM 9382 C C . PRO B 1 519 ? 31.359 -2.592 -27.703 1 60.94 519 PRO B C 1
ATOM 9384 O O . PRO B 1 519 ? 32.469 -2.148 -27.422 1 60.94 519 PRO B O 1
ATOM 9387 N N . GLY B 1 520 ? 30.281 -1.88 -27.625 1 70.19 520 GLY B N 1
ATOM 9388 C CA . GLY B 1 520 ? 30.5 -0.446 -27.531 1 70.19 520 GLY B CA 1
ATOM 9389 C C . GLY B 1 520 ? 30.547 0.062 -26.109 1 70.19 520 GLY B C 1
ATOM 9390 O O . GLY B 1 520 ? 30.859 -0.693 -25.188 1 70.19 520 GLY B O 1
ATOM 9391 N N . LYS B 1 521 ? 30.562 1.381 -26 1 86 521 LYS B N 1
ATOM 9392 C CA . LYS B 1 521 ? 30.781 2.066 -24.719 1 86 521 LYS B CA 1
ATOM 9393 C C . LYS B 1 521 ? 29.453 2.336 -24.016 1 86 521 LYS B C 1
ATOM 9395 O O . LYS B 1 521 ? 29.422 2.658 -22.828 1 86 521 LYS B O 1
ATOM 9400 N N . LYS B 1 522 ? 28.375 2.062 -24.75 1 91.25 522 LYS B N 1
ATOM 9401 C CA . LYS B 1 522 ? 27.062 2.422 -24.219 1 91.25 522 LYS B CA 1
ATOM 9402 C C . LYS B 1 522 ? 26.594 1.402 -23.172 1 91.25 522 LYS B C 1
ATOM 9404 O O . LYS B 1 522 ? 27 0.238 -23.219 1 91.25 522 LYS B O 1
ATOM 9409 N N . GLY B 1 523 ? 25.828 1.78 -22.234 1 91.69 523 GLY B N 1
ATOM 9410 C CA . GLY B 1 523 ? 25.234 0.919 -21.234 1 91.69 523 GLY B CA 1
ATOM 9411 C C . GLY B 1 523 ? 23.906 1.438 -20.719 1 91.69 523 GLY B C 1
ATOM 9412 O O . GLY B 1 523 ? 23.484 2.549 -21.062 1 91.69 523 GLY B O 1
ATOM 9413 N N . ILE B 1 524 ? 23.219 0.586 -20.047 1 94.44 524 ILE B N 1
ATOM 9414 C CA . ILE B 1 524 ? 21.938 0.969 -19.453 1 94.44 524 ILE B CA 1
ATOM 9415 C C . ILE B 1 524 ? 22.031 0.86 -17.938 1 94.44 524 ILE B C 1
ATOM 9417 O O . ILE B 1 524 ? 22.406 -0.188 -17.406 1 94.44 524 ILE B O 1
ATOM 9421 N N . LEU B 1 525 ? 21.75 1.942 -17.219 1 95.81 525 LEU B N 1
ATOM 9422 C CA . LEU B 1 525 ? 21.531 1.923 -15.773 1 95.81 525 LEU B CA 1
ATOM 9423 C C . LEU B 1 525 ? 20.062 1.604 -15.453 1 95.81 525 LEU B C 1
ATOM 9425 O O . LEU B 1 525 ? 19.156 1.994 -16.188 1 95.81 525 LEU B O 1
ATOM 9429 N N . LEU B 1 526 ? 19.906 0.87 -14.383 1 96.88 526 LEU B N 1
ATOM 9430 C CA . LEU B 1 526 ? 18.562 0.466 -14.008 1 96.88 526 LEU B CA 1
ATOM 9431 C C . LEU B 1 526 ? 18.234 0.921 -12.594 1 96.88 526 LEU B C 1
ATOM 9433 O O . LEU B 1 526 ? 18.922 0.558 -11.641 1 96.88 526 LEU B O 1
ATOM 9437 N N . VAL B 1 527 ? 17.219 1.8 -12.492 1 97.5 527 VAL B N 1
ATOM 9438 C CA . VAL B 1 527 ? 16.609 2.117 -11.211 1 97.5 527 VAL B CA 1
ATOM 9439 C C . VAL B 1 527 ? 15.477 1.129 -10.914 1 97.5 527 VAL B C 1
ATOM 9441 O O . VAL B 1 527 ? 14.562 0.969 -11.727 1 97.5 527 VAL B O 1
ATOM 9444 N N . TYR B 1 528 ? 15.625 0.423 -9.836 1 95.94 528 TYR B N 1
ATOM 9445 C CA . TYR B 1 528 ? 14.617 -0.562 -9.445 1 95.94 528 TYR B CA 1
ATOM 9446 C C . TYR B 1 528 ? 13.945 -0.165 -8.141 1 95.94 528 TYR B C 1
ATOM 9448 O O . TYR B 1 528 ? 14.586 -0.142 -7.082 1 95.94 528 TYR B O 1
ATOM 9456 N N . THR B 1 529 ? 12.555 0.147 -8.188 1 95.56 529 THR B N 1
ATOM 9457 C CA . THR B 1 529 ? 11.844 0.682 -7.031 1 95.56 529 THR B CA 1
ATOM 9458 C C . THR B 1 529 ? 10.648 -0.198 -6.676 1 95.56 529 THR B C 1
ATOM 9460 O O . THR B 1 529 ? 10.062 -0.843 -7.547 1 95.56 529 THR B O 1
ATOM 9463 N N . TRP B 1 530 ? 10.32 -0.204 -5.406 1 93.06 530 TRP B N 1
ATOM 9464 C CA . TRP B 1 530 ? 9.164 -0.902 -4.848 1 93.06 530 TRP B CA 1
ATOM 9465 C C . TRP B 1 530 ? 8.367 0.014 -3.926 1 93.06 530 TRP B C 1
ATOM 9467 O O . TRP B 1 530 ? 8.773 1.149 -3.666 1 93.06 530 TRP B O 1
ATOM 9477 N N . LYS B 1 531 ? 7.199 -0.456 -3.496 1 89.69 531 LYS B N 1
ATOM 9478 C CA . LYS B 1 531 ? 6.352 0.209 -2.512 1 89.69 531 LYS B CA 1
ATOM 9479 C C . LYS B 1 531 ? 6.008 1.631 -2.951 1 89.69 531 LYS B C 1
ATOM 9481 O O . LYS B 1 531 ? 5.656 1.86 -4.109 1 89.69 531 LYS B O 1
ATOM 9486 N N . THR B 1 532 ? 6.223 2.6 -1.998 1 88.06 532 THR B N 1
ATOM 9487 C CA . THR B 1 532 ? 5.828 3.982 -2.244 1 88.06 532 THR B CA 1
ATOM 9488 C C . THR B 1 532 ? 6.676 4.602 -3.35 1 88.06 532 THR B C 1
ATOM 9490 O O . THR B 1 532 ? 6.18 5.391 -4.156 1 88.06 532 THR B O 1
ATOM 9493 N N . GLU B 1 533 ? 7.977 4.242 -3.406 1 93.12 533 GLU B N 1
ATOM 9494 C CA . GLU B 1 533 ? 8.867 4.809 -4.41 1 93.12 533 GLU B CA 1
ATOM 9495 C C . GLU B 1 533 ? 8.453 4.395 -5.816 1 93.12 533 GLU B C 1
ATOM 9497 O O . GLU B 1 533 ? 8.562 5.18 -6.762 1 93.12 533 GLU B O 1
ATOM 9502 N N . ALA B 1 534 ? 7.965 3.154 -5.895 1 94.62 534 ALA B N 1
ATOM 9503 C CA . ALA B 1 534 ? 7.453 2.705 -7.184 1 94.62 534 ALA B CA 1
ATOM 9504 C C . ALA B 1 534 ? 6.25 3.537 -7.621 1 94.62 534 ALA B C 1
ATOM 9506 O O . ALA B 1 534 ? 6.125 3.895 -8.797 1 94.62 534 ALA B O 1
ATOM 9507 N N . LEU B 1 535 ? 5.422 3.863 -6.691 1 92.25 535 LEU B N 1
ATOM 9508 C CA . LEU B 1 535 ? 4.223 4.641 -6.988 1 92.25 535 LEU B CA 1
ATOM 9509 C C . LEU B 1 535 ? 4.578 6.086 -7.309 1 92.25 535 LEU B C 1
ATOM 9511 O O . LEU B 1 535 ? 3.926 6.723 -8.133 1 92.25 535 LEU B O 1
ATOM 9515 N N . LEU B 1 536 ? 5.621 6.59 -6.648 1 93.06 536 LEU B N 1
ATOM 9516 C CA . LEU B 1 536 ? 6.07 7.953 -6.914 1 93.06 536 LEU B CA 1
ATOM 9517 C C . LEU B 1 536 ? 6.508 8.102 -8.367 1 93.06 536 LEU B C 1
ATOM 9519 O O . LEU B 1 536 ? 6.07 9.023 -9.062 1 93.06 536 LEU B O 1
ATOM 9523 N N . PHE B 1 537 ? 7.293 7.203 -8.812 1 95.06 537 PHE B N 1
ATOM 9524 C CA . PHE B 1 537 ? 7.738 7.273 -10.203 1 95.06 537 PHE B CA 1
ATOM 9525 C C . PHE B 1 537 ? 6.598 6.938 -11.156 1 95.06 537 PHE B C 1
ATOM 9527 O O . PHE B 1 537 ? 6.523 7.488 -12.258 1 95.06 537 PHE B O 1
ATOM 9534 N N . GLY B 1 538 ? 5.734 6.031 -10.734 1 93 538 GLY B N 1
ATOM 9535 C CA . GLY B 1 538 ? 4.574 5.691 -11.539 1 93 538 GLY B CA 1
ATOM 9536 C C . GLY B 1 538 ? 3.607 6.848 -11.711 1 93 538 GLY B C 1
ATOM 9537 O O . GLY B 1 538 ? 2.818 6.871 -12.656 1 93 538 GLY B O 1
ATOM 9538 N N . SER B 1 539 ? 3.684 7.801 -10.828 1 90 539 SER B N 1
ATOM 9539 C CA . SER B 1 539 ? 2.775 8.938 -10.852 1 90 539 SER B CA 1
ATOM 9540 C C . SER B 1 539 ? 3.211 9.977 -11.883 1 90 539 SER B C 1
ATOM 9542 O O . SER B 1 539 ? 2.445 10.883 -12.227 1 90 539 SER B O 1
ATOM 9544 N N . LEU B 1 540 ? 4.43 9.852 -12.375 1 90.81 540 LEU B N 1
ATOM 9545 C CA . LEU B 1 540 ? 5.023 10.844 -13.266 1 90.81 540 LEU B CA 1
ATOM 9546 C C . LEU B 1 540 ? 4.965 10.375 -14.719 1 90.81 540 LEU B C 1
ATOM 9548 O O . LEU B 1 540 ? 4.957 9.172 -14.984 1 90.81 540 LEU B O 1
ATOM 9552 N N . ASP B 1 541 ? 4.859 11.344 -15.617 1 90.31 541 ASP B N 1
ATOM 9553 C CA . ASP B 1 541 ? 5.105 10.969 -17 1 90.31 541 ASP B CA 1
ATOM 9554 C C . ASP B 1 541 ? 6.551 10.508 -17.203 1 90.31 541 ASP B C 1
ATOM 9556 O O . ASP B 1 541 ? 7.441 10.914 -16.453 1 90.31 541 ASP B O 1
ATOM 9560 N N . PRO B 1 542 ? 6.859 9.695 -18.156 1 93.31 542 PRO B N 1
ATOM 9561 C CA . PRO B 1 542 ? 8.18 9.07 -18.312 1 93.31 542 PRO B CA 1
ATOM 9562 C C . PRO B 1 542 ? 9.305 10.094 -18.375 1 93.31 542 PRO B C 1
ATOM 9564 O O . PRO B 1 542 ? 10.367 9.891 -17.797 1 93.31 542 PRO B O 1
ATOM 9567 N N . ALA B 1 543 ? 9.102 11.172 -19.125 1 92.75 543 ALA B N 1
ATOM 9568 C CA . ALA B 1 543 ? 10.156 12.172 -19.266 1 92.75 543 ALA B CA 1
ATOM 9569 C C . ALA B 1 543 ? 10.516 12.781 -17.922 1 92.75 543 ALA B C 1
ATOM 9571 O O . ALA B 1 543 ? 11.695 12.93 -17.594 1 92.75 543 ALA B O 1
ATOM 9572 N N . THR B 1 544 ? 9.5 13.117 -17.109 1 90.12 544 THR B N 1
ATOM 9573 C CA . THR B 1 544 ? 9.727 13.703 -15.789 1 90.12 544 THR B CA 1
ATOM 9574 C C . THR B 1 544 ? 10.352 12.68 -14.844 1 90.12 544 THR B C 1
ATOM 9576 O O . THR B 1 544 ? 11.242 13.016 -14.055 1 90.12 544 THR B O 1
ATOM 9579 N N . ALA B 1 545 ? 9.82 11.438 -14.898 1 94.75 545 ALA B N 1
ATOM 9580 C CA . ALA B 1 545 ? 10.375 10.375 -14.062 1 94.75 545 ALA B CA 1
ATOM 9581 C C . ALA B 1 545 ? 11.867 10.188 -14.32 1 94.75 545 ALA B C 1
ATOM 9583 O O . ALA B 1 545 ? 12.656 10.078 -13.383 1 94.75 545 ALA B O 1
ATOM 9584 N N . LEU B 1 546 ? 12.258 10.188 -15.578 1 96.31 546 LEU B N 1
ATOM 9585 C CA . LEU B 1 546 ? 13.648 10 -15.953 1 96.31 546 LEU B CA 1
ATOM 9586 C C . LEU B 1 546 ? 14.492 11.195 -15.531 1 96.31 546 LEU B C 1
ATOM 9588 O O . LEU B 1 546 ? 15.625 11.031 -15.055 1 96.31 546 LEU B O 1
ATOM 9592 N N . TYR B 1 547 ? 13.961 12.336 -15.711 1 92.62 547 TYR B N 1
ATOM 9593 C CA . TYR B 1 547 ? 14.672 13.539 -15.289 1 92.62 547 TYR B CA 1
ATOM 9594 C C . TYR B 1 547 ? 14.977 13.492 -13.797 1 92.62 547 TYR B C 1
ATOM 9596 O O . TYR B 1 547 ? 16.109 13.742 -13.375 1 92.62 547 TYR B O 1
ATOM 9604 N N . GLU B 1 548 ? 13.922 13.164 -13 1 91.69 548 GLU B N 1
ATOM 9605 C CA . GLU B 1 548 ? 14.078 13.094 -11.547 1 91.69 548 GLU B CA 1
ATOM 9606 C C . GLU B 1 548 ? 15.078 12.008 -11.156 1 91.69 548 GLU B C 1
ATOM 9608 O O . GLU B 1 548 ? 15.867 12.188 -10.227 1 91.69 548 GLU B O 1
ATOM 9613 N N . ALA B 1 549 ? 15.016 10.898 -11.828 1 96.75 549 ALA B N 1
ATOM 9614 C CA . ALA B 1 549 ? 15.945 9.812 -11.547 1 96.75 549 ALA B CA 1
ATOM 9615 C C . ALA B 1 549 ? 17.391 10.242 -11.828 1 96.75 549 ALA B C 1
ATOM 9617 O O . ALA B 1 549 ? 18.297 9.945 -11.039 1 96.75 549 ALA B O 1
ATOM 9618 N N . VAL B 1 550 ? 17.562 10.898 -12.938 1 97.06 550 VAL B N 1
ATOM 9619 C CA . VAL B 1 550 ? 18.906 11.328 -13.328 1 97.06 550 VAL B CA 1
ATOM 9620 C C . VAL B 1 550 ? 19.453 12.305 -12.289 1 97.06 550 VAL B C 1
ATOM 9622 O O . VAL B 1 550 ? 20.641 12.234 -11.922 1 97.06 550 VAL B O 1
ATOM 9625 N N . GLU B 1 551 ? 18.609 13.195 -11.812 1 93.06 551 GLU B N 1
ATOM 9626 C CA . GLU B 1 551 ? 19.047 14.141 -10.781 1 93.06 551 GLU B CA 1
ATOM 9627 C C . GLU B 1 551 ? 19.484 13.406 -9.516 1 93.06 551 GLU B C 1
ATOM 9629 O O . GLU B 1 551 ? 20.453 13.805 -8.875 1 93.06 551 GLU B O 1
ATOM 9634 N N . GLN B 1 552 ? 18.797 12.414 -9.164 1 94.88 552 GLN B N 1
ATOM 9635 C CA . GLN B 1 552 ? 19.141 11.648 -7.969 1 94.88 552 GLN B CA 1
ATOM 9636 C C . GLN B 1 552 ? 20.375 10.797 -8.195 1 94.88 552 GLN B C 1
ATOM 9638 O O . GLN B 1 552 ? 21.25 10.703 -7.32 1 94.88 552 GLN B O 1
ATOM 9643 N N . ILE B 1 553 ? 20.484 10.172 -9.383 1 97.81 553 ILE B N 1
ATOM 9644 C CA . ILE B 1 553 ? 21.656 9.367 -9.719 1 97.81 553 ILE B CA 1
ATOM 9645 C C . ILE B 1 553 ? 22.906 10.242 -9.695 1 97.81 553 ILE B C 1
ATOM 9647 O O . ILE B 1 553 ? 23.984 9.797 -9.289 1 97.81 553 ILE B O 1
ATOM 9651 N N . ALA B 1 554 ? 22.781 11.492 -10.039 1 96.38 554 ALA B N 1
ATOM 9652 C CA . ALA B 1 554 ? 23.906 12.422 -10.109 1 96.38 554 ALA B CA 1
ATOM 9653 C C . ALA B 1 554 ? 24.547 12.633 -8.742 1 96.38 554 ALA B C 1
ATOM 9655 O O . ALA B 1 554 ? 25.703 13.047 -8.641 1 96.38 554 ALA B O 1
ATOM 9656 N N . THR B 1 555 ? 23.828 12.297 -7.691 1 93.06 555 THR B N 1
ATOM 9657 C CA . THR B 1 555 ? 24.375 12.43 -6.352 1 93.06 555 THR B CA 1
ATOM 9658 C C . THR B 1 555 ? 25.406 11.328 -6.078 1 93.06 555 THR B C 1
ATOM 9660 O O . THR B 1 555 ? 26.234 11.453 -5.18 1 93.06 555 THR B O 1
ATOM 9663 N N . ILE B 1 556 ? 25.359 10.281 -6.871 1 95.88 556 ILE B N 1
ATOM 9664 C CA . ILE B 1 556 ? 26.297 9.164 -6.77 1 95.88 556 ILE B CA 1
ATOM 9665 C C . ILE B 1 556 ? 27.297 9.211 -7.926 1 95.88 556 ILE B C 1
ATOM 9667 O O . ILE B 1 556 ? 28.5 9.016 -7.727 1 95.88 556 ILE B O 1
ATOM 9671 N N . HIS B 1 557 ? 26.688 9.43 -9.07 1 96.94 557 HIS B N 1
ATOM 9672 C CA . HIS B 1 557 ? 27.438 9.523 -10.312 1 96.94 557 HIS B CA 1
ATOM 9673 C C . HIS B 1 557 ? 27.203 10.859 -11.008 1 96.94 557 HIS B C 1
ATOM 9675 O O . HIS B 1 557 ? 26.438 10.938 -11.969 1 96.94 557 HIS B O 1
ATOM 9681 N N . PRO B 1 558 ? 27.953 11.859 -10.602 1 95.62 558 PRO B N 1
ATOM 9682 C CA . PRO B 1 558 ? 27.766 13.156 -11.25 1 95.62 558 PRO B CA 1
ATOM 9683 C C . PRO B 1 558 ? 28.016 13.117 -12.75 1 95.62 558 PRO B C 1
ATOM 9685 O O . PRO B 1 558 ? 27.484 13.938 -13.5 1 95.62 558 PRO B O 1
ATOM 9688 N N . GLU B 1 559 ? 28.781 12.148 -13.242 1 95.44 559 GLU B N 1
ATOM 9689 C CA . GLU B 1 559 ? 29.156 11.992 -14.641 1 95.44 559 GLU B CA 1
ATOM 9690 C C . GLU B 1 559 ? 27.938 11.766 -15.523 1 95.44 559 GLU B C 1
ATOM 9692 O O . GLU B 1 559 ? 28 11.961 -16.734 1 95.44 559 GLU B O 1
ATOM 9697 N N . ILE B 1 560 ? 26.859 11.336 -14.891 1 97 560 ILE B N 1
ATOM 9698 C CA . ILE B 1 560 ? 25.688 10.969 -15.68 1 97 560 ILE B CA 1
ATOM 9699 C C . ILE B 1 560 ? 25.156 12.188 -16.422 1 97 560 ILE B C 1
ATOM 9701 O O . ILE B 1 560 ? 24.5 12.062 -17.469 1 97 560 ILE B O 1
ATOM 9705 N N . LYS B 1 561 ? 25.438 13.352 -15.812 1 93.56 561 LYS B N 1
ATOM 9706 C CA . LYS B 1 561 ? 25 14.578 -16.469 1 93.56 561 LYS B CA 1
ATOM 9707 C C . LYS B 1 561 ? 25.641 14.719 -17.844 1 93.56 561 LYS B C 1
ATOM 9709 O O . LYS B 1 561 ? 26.875 14.688 -17.969 1 93.56 561 LYS B O 1
ATOM 9714 N N . GLY B 1 562 ? 24.969 14.797 -18.844 1 94.25 562 GLY B N 1
ATOM 9715 C CA . GLY B 1 562 ? 25.469 14.906 -20.203 1 94.25 562 GLY B CA 1
ATOM 9716 C C . GLY B 1 562 ? 25.641 13.562 -20.891 1 94.25 562 GLY B C 1
ATOM 9717 O O . GLY B 1 562 ? 26 13.5 -22.062 1 94.25 562 GLY B O 1
ATOM 9718 N N . GLN B 1 563 ? 25.406 12.492 -20.188 1 96.19 563 GLN B N 1
ATOM 9719 C CA . GLN B 1 563 ? 25.656 11.156 -20.719 1 96.19 563 GLN B CA 1
ATOM 9720 C C . GLN B 1 563 ? 24.359 10.469 -21.141 1 96.19 563 GLN B C 1
ATOM 9722 O O . GLN B 1 563 ? 24.391 9.461 -21.844 1 96.19 563 GLN B O 1
ATOM 9727 N N . VAL B 1 564 ? 23.234 10.984 -20.766 1 97 564 VAL B N 1
ATOM 9728 C CA . VAL B 1 564 ? 21.953 10.312 -20.984 1 97 564 VAL B CA 1
ATOM 9729 C C . VAL B 1 564 ? 21.562 10.422 -22.453 1 97 564 VAL B C 1
ATOM 9731 O O . VAL B 1 564 ? 21.594 11.516 -23.031 1 97 564 VAL B O 1
ATOM 9734 N N . GLU B 1 565 ? 21.125 9.344 -23.078 1 95.69 565 GLU B N 1
ATOM 9735 C CA . GLU B 1 565 ? 20.703 9.344 -24.469 1 95.69 565 GLU B CA 1
ATOM 9736 C C . GLU B 1 565 ? 19.234 8.977 -24.609 1 95.69 565 GLU B C 1
ATOM 9738 O O . GLU B 1 565 ? 18.5 9.586 -25.391 1 95.69 565 GLU B O 1
ATOM 9743 N N . LYS B 1 566 ? 18.891 7.93 -23.922 1 94.12 566 LYS B N 1
ATOM 9744 C CA . LYS B 1 566 ? 17.547 7.363 -24.016 1 94.12 566 LYS B CA 1
ATOM 9745 C C . LYS B 1 566 ? 17.109 6.781 -22.672 1 94.12 566 LYS B C 1
ATOM 9747 O O . LYS B 1 566 ? 17.938 6.488 -21.812 1 94.12 566 LYS B O 1
ATOM 9752 N N . GLY B 1 567 ? 15.812 6.754 -22.5 1 96.31 567 GLY B N 1
ATOM 9753 C CA . GLY B 1 567 ? 15.289 6.117 -21.297 1 96.31 567 GLY B CA 1
ATOM 9754 C C . GLY B 1 567 ? 13.922 5.496 -21.5 1 96.31 567 GLY B C 1
ATOM 9755 O O . GLY B 1 567 ? 13.281 5.711 -22.531 1 96.31 567 GLY B O 1
ATOM 9756 N N . ALA B 1 568 ? 13.562 4.66 -20.594 1 97.31 568 ALA B N 1
ATOM 9757 C CA . ALA B 1 568 ? 12.242 4.039 -20.547 1 97.31 568 ALA B CA 1
ATOM 9758 C C . ALA B 1 568 ? 11.789 3.828 -19.094 1 97.31 568 ALA B C 1
ATOM 9760 O O . ALA B 1 568 ? 12.617 3.752 -18.188 1 97.31 568 ALA B O 1
ATOM 9761 N N . VAL B 1 569 ? 10.523 3.891 -18.891 1 97.38 569 VAL B N 1
ATOM 9762 C CA . VAL B 1 569 ? 9.93 3.648 -17.578 1 97.38 569 VAL B CA 1
ATOM 9763 C C . VAL B 1 569 ? 8.883 2.543 -17.688 1 97.38 569 VAL B C 1
ATOM 9765 O O . VAL B 1 569 ? 8.055 2.545 -18.594 1 97.38 569 VAL B O 1
ATOM 9768 N N . CYS B 1 570 ? 8.969 1.568 -16.844 1 97.31 570 CYS B N 1
ATOM 9769 C CA . CYS B 1 570 ? 7.945 0.538 -16.734 1 97.31 570 CYS B CA 1
ATOM 9770 C C . CYS B 1 570 ? 7.398 0.454 -15.32 1 97.31 570 CYS B C 1
ATOM 9772 O O . CYS B 1 570 ? 8.055 -0.093 -14.43 1 97.31 570 CYS B O 1
ATOM 9774 N N . ALA B 1 571 ? 6.223 1 -15.133 1 96.38 571 ALA B N 1
ATOM 9775 C CA . ALA B 1 571 ? 5.473 0.856 -13.891 1 96.38 571 ALA B CA 1
ATOM 9776 C C . ALA B 1 571 ? 4.395 -0.214 -14.023 1 96.38 571 ALA B C 1
ATOM 9778 O O . ALA B 1 571 ? 3.42 -0.036 -14.758 1 96.38 571 ALA B O 1
ATOM 9779 N N . TRP B 1 572 ? 4.469 -1.196 -13.242 1 96.25 572 TRP B N 1
ATOM 9780 C CA . TRP B 1 572 ? 3.617 -2.363 -13.445 1 96.25 572 TRP B CA 1
ATOM 9781 C C . TRP B 1 572 ? 2.189 -2.082 -12.992 1 96.25 572 TRP B C 1
ATOM 9783 O O . TRP B 1 572 ? 1.239 -2.686 -13.492 1 96.25 572 TRP B O 1
ATOM 9793 N N . TYR B 1 573 ? 1.928 -1.182 -12.086 1 93.25 573 TYR B N 1
ATOM 9794 C CA . TYR B 1 573 ? 0.567 -0.811 -11.711 1 93.25 573 TYR B CA 1
ATOM 9795 C C . TYR B 1 573 ? -0.074 0.061 -12.781 1 93.25 573 TYR B C 1
ATOM 9797 O O . TYR B 1 573 ? -1.288 0.279 -12.773 1 93.25 573 TYR B O 1
ATOM 9805 N N . ASN B 1 574 ? 0.769 0.529 -13.672 1 92.19 574 ASN B N 1
ATOM 9806 C CA . ASN B 1 574 ? 0.216 1.339 -14.75 1 92.19 574 ASN B CA 1
ATOM 9807 C C . ASN B 1 574 ? -0.039 0.504 -16 1 92.19 574 ASN B C 1
ATOM 9809 O O . ASN B 1 574 ? -0.396 1.044 -17.047 1 92.19 574 ASN B O 1
ATOM 9813 N N . GLN B 1 575 ? 0.217 -0.788 -15.906 1 93.12 575 GLN B N 1
ATOM 9814 C CA . GLN B 1 575 ? -0.085 -1.702 -17 1 93.12 575 GLN B CA 1
ATOM 9815 C C . GLN B 1 575 ? -1.455 -2.35 -16.828 1 93.12 575 GLN B C 1
ATOM 9817 O O . GLN B 1 575 ? -1.647 -3.158 -15.906 1 93.12 575 GLN B O 1
ATOM 9822 N N . PRO B 1 576 ? -2.387 -2.072 -17.719 1 91.31 576 PRO B N 1
ATOM 9823 C CA . PRO B 1 576 ? -3.752 -2.576 -17.547 1 91.31 576 PRO B CA 1
ATOM 9824 C C . PRO B 1 576 ? -3.814 -4.102 -17.5 1 91.31 576 PRO B C 1
ATOM 9826 O O . PRO B 1 576 ? -4.762 -4.664 -16.938 1 91.31 576 PRO B O 1
ATOM 9829 N N . ASN B 1 577 ? -2.811 -4.762 -17.984 1 92.88 577 ASN B N 1
ATOM 9830 C CA . ASN B 1 577 ? -2.816 -6.215 -18.078 1 92.88 577 ASN B CA 1
ATOM 9831 C C . ASN B 1 577 ? -2.082 -6.852 -16.891 1 92.88 577 ASN B C 1
ATOM 9833 O O . ASN B 1 577 ? -2.064 -8.07 -16.766 1 92.88 577 ASN B O 1
ATOM 9837 N N . ALA B 1 578 ? -1.435 -6.059 -16.078 1 94.62 578 ALA B N 1
ATOM 9838 C CA . ALA B 1 578 ? -0.7 -6.574 -14.93 1 94.62 578 ALA B CA 1
ATOM 9839 C C . ALA B 1 578 ? -1.312 -6.078 -13.625 1 94.62 578 ALA B C 1
ATOM 9841 O O . ALA B 1 578 ? -1.645 -6.875 -12.742 1 94.62 578 ALA B O 1
ATOM 9842 N N . GLN B 1 579 ? -1.506 -4.742 -13.531 1 93.94 579 GLN B N 1
ATOM 9843 C CA . GLN B 1 579 ? -2.09 -4.062 -12.375 1 93.94 579 GLN B CA 1
ATOM 9844 C C . GLN B 1 579 ? -1.367 -4.445 -11.086 1 93.94 579 GLN B C 1
ATOM 9846 O O . GLN B 1 579 ? -2.006 -4.711 -10.07 1 93.94 579 GLN B O 1
ATOM 9851 N N . GLY B 1 580 ? -0.049 -4.574 -11.172 1 93.75 580 GLY B N 1
ATOM 9852 C CA . GLY B 1 580 ? 0.801 -4.902 -10.031 1 93.75 580 GLY B CA 1
ATOM 9853 C C . GLY B 1 580 ? 2.062 -5.648 -10.43 1 93.75 580 GLY B C 1
ATOM 9854 O O . GLY B 1 580 ? 2.141 -6.207 -11.523 1 93.75 580 GLY B O 1
ATOM 9855 N N . GLY B 1 581 ? 3.023 -5.699 -9.547 1 94.06 581 GLY B N 1
ATOM 9856 C CA . GLY B 1 581 ? 4.301 -6.336 -9.828 1 94.06 581 GLY B CA 1
ATOM 9857 C C . GLY B 1 581 ? 4.316 -7.816 -9.5 1 94.06 581 GLY B C 1
ATOM 9858 O O . GLY B 1 581 ? 4.539 -8.648 -10.375 1 94.06 581 GLY B O 1
ATOM 9859 N N . PHE B 1 582 ? 4.094 -8.195 -8.25 1 94 582 PHE B N 1
ATOM 9860 C CA . PHE B 1 582 ? 4.098 -9.578 -7.793 1 94 582 PHE B CA 1
ATOM 9861 C C . PHE B 1 582 ? 3.387 -9.711 -6.453 1 94 582 PHE B C 1
ATOM 9863 O O . PHE B 1 582 ? 3.221 -8.727 -5.73 1 94 582 PHE B O 1
ATOM 9870 N N . VAL B 1 583 ? 2.996 -10.891 -6.176 1 94.38 583 VAL B N 1
ATOM 9871 C CA . VAL B 1 583 ? 2.268 -11.172 -4.945 1 94.38 583 VAL B CA 1
ATOM 9872 C C . VAL B 1 583 ? 3.238 -11.219 -3.768 1 94.38 583 VAL B C 1
ATOM 9874 O O . VAL B 1 583 ? 4.301 -11.836 -3.854 1 94.38 583 VAL B O 1
ATOM 9877 N N . LEU B 1 584 ? 2.955 -10.539 -2.742 1 93.19 584 LEU B N 1
ATOM 9878 C CA . LEU B 1 584 ? 3.602 -10.57 -1.436 1 93.19 584 LEU B CA 1
ATOM 9879 C C . LEU B 1 584 ? 2.57 -10.742 -0.324 1 93.19 584 LEU B C 1
ATOM 9881 O O . LEU B 1 584 ? 1.956 -9.766 0.115 1 93.19 584 LEU B O 1
ATOM 9885 N N . LEU B 1 585 ? 2.518 -11.883 0.228 1 93.94 585 LEU B N 1
ATOM 9886 C CA . LEU B 1 585 ? 1.417 -12.203 1.13 1 93.94 585 LEU B CA 1
ATOM 9887 C C . LEU B 1 585 ? 1.585 -11.5 2.469 1 93.94 585 LEU B C 1
ATOM 9889 O O . LEU B 1 585 ? 2.676 -11.5 3.047 1 93.94 585 LEU B O 1
ATOM 9893 N N . LYS B 1 586 ? 0.585 -10.812 2.881 1 90.69 586 LYS B N 1
ATOM 9894 C CA . LYS B 1 586 ? 0.479 -10.289 4.238 1 90.69 586 LYS B CA 1
ATOM 9895 C C . LYS B 1 586 ? 0.026 -11.367 5.215 1 90.69 586 LYS B C 1
ATOM 9897 O O . LYS B 1 586 ? -0.327 -12.477 4.801 1 90.69 586 LYS B O 1
ATOM 9902 N N . PRO B 1 587 ? 0.051 -10.953 6.527 1 87.69 587 PRO B N 1
ATOM 9903 C CA . PRO B 1 587 ? -0.399 -11.961 7.496 1 87.69 587 PRO B CA 1
ATOM 9904 C C . PRO B 1 587 ? -1.836 -12.414 7.25 1 87.69 587 PRO B C 1
ATOM 9906 O O . PRO B 1 587 ? -2.691 -11.602 6.891 1 87.69 587 PRO B O 1
ATOM 9909 N N . LYS B 1 588 ? -2.184 -13.555 7.164 1 81.31 588 LYS B N 1
ATOM 9910 C CA . LYS B 1 588 ? -3.49 -14.211 7.141 1 81.31 588 LYS B CA 1
ATOM 9911 C C . LYS B 1 588 ? -3.955 -14.461 5.707 1 81.31 588 LYS B C 1
ATOM 9913 O O . LYS B 1 588 ? -5.074 -14.93 5.484 1 81.31 588 LYS B O 1
ATOM 9918 N N . GLN B 1 589 ? -3.195 -14 4.77 1 90.56 589 GLN B N 1
ATOM 9919 C CA . GLN B 1 589 ? -3.617 -14.18 3.385 1 90.56 589 GLN B CA 1
ATOM 9920 C C . GLN B 1 589 ? -3.25 -15.562 2.871 1 90.56 589 GLN B C 1
ATOM 9922 O O . GLN B 1 589 ? -3.68 -15.969 1.787 1 90.56 589 GLN B O 1
ATOM 9927 N N . TYR B 1 590 ? -2.479 -16.328 3.65 1 91.56 590 TYR B N 1
ATOM 9928 C CA . TYR B 1 590 ? -2.064 -17.656 3.236 1 91.56 590 TYR B CA 1
ATOM 9929 C C . TYR B 1 590 ? -3.271 -18.578 3.064 1 91.56 590 TYR B C 1
ATOM 9931 O O . TYR B 1 590 ? -3.291 -19.422 2.17 1 91.56 590 TYR B O 1
ATOM 9939 N N . GLN B 1 591 ? -4.215 -18.344 3.908 1 90 591 GLN B N 1
ATOM 9940 C CA . GLN B 1 591 ? -5.414 -19.172 3.818 1 90 591 GLN B CA 1
ATOM 9941 C C . GLN B 1 591 ? -6.117 -18.969 2.479 1 90 591 GLN B C 1
ATOM 9943 O O . GLN B 1 591 ? -6.707 -19.906 1.938 1 90 591 GLN B O 1
ATOM 9948 N N . ASN B 1 592 ? -6.066 -17.797 1.996 1 92.38 592 ASN B N 1
ATOM 9949 C CA . ASN B 1 592 ? -6.691 -17.5 0.711 1 92.38 592 ASN B CA 1
ATOM 9950 C C . ASN B 1 592 ? -5.961 -18.188 -0.439 1 92.38 592 ASN B C 1
ATOM 9952 O O . ASN B 1 592 ? -6.598 -18.75 -1.339 1 92.38 592 ASN B O 1
ATOM 9956 N N . VAL B 1 593 ? -4.641 -18.156 -0.433 1 94.62 593 VAL B N 1
ATOM 9957 C CA . VAL B 1 593 ? -3.844 -18.844 -1.45 1 94.62 593 VAL B CA 1
ATOM 9958 C C . VAL B 1 593 ? -4.059 -20.344 -1.354 1 94.62 593 VAL B C 1
ATOM 9960 O O . VAL B 1 593 ? -4.227 -21.031 -2.373 1 94.62 593 VAL B O 1
ATOM 9963 N N . ARG B 1 594 ? -4.086 -20.859 -0.117 1 94 594 ARG B N 1
ATOM 9964 C CA . ARG B 1 594 ? -4.301 -22.281 0.103 1 94 594 ARG B CA 1
ATOM 9965 C C . ARG B 1 594 ? -5.648 -22.734 -0.463 1 94 594 ARG B C 1
ATOM 9967 O O . ARG B 1 594 ? -5.754 -23.812 -1.049 1 94 594 ARG B O 1
ATOM 9974 N N . TYR B 1 595 ? -6.613 -21.906 -0.295 1 92.88 595 TYR B N 1
ATOM 9975 C CA . TYR B 1 595 ? -7.938 -22.203 -0.82 1 92.88 595 TYR B CA 1
ATOM 9976 C C . TYR B 1 595 ? -7.898 -22.391 -2.33 1 92.88 595 TYR B C 1
ATOM 9978 O O . TYR B 1 595 ? -8.5 -23.328 -2.859 1 92.88 595 TYR B O 1
ATOM 9986 N N . LEU B 1 596 ? -7.184 -21.562 -3.045 1 93.88 596 LEU B N 1
ATOM 9987 C CA . LEU B 1 596 ? -7.125 -21.594 -4.504 1 93.88 596 LEU B CA 1
ATOM 9988 C C . LEU B 1 596 ? -6.219 -22.719 -4.984 1 93.88 596 LEU B C 1
ATOM 9990 O O . LEU B 1 596 ? -6.422 -23.266 -6.074 1 93.88 596 LEU B O 1
ATOM 9994 N N . LEU B 1 597 ? -5.242 -23.094 -4.18 1 93.5 597 LEU B N 1
ATOM 9995 C CA . LEU B 1 597 ? -4.301 -24.156 -4.539 1 93.5 597 LEU B CA 1
ATOM 9996 C C . LEU B 1 597 ? -4.957 -25.516 -4.418 1 93.5 597 LEU B C 1
ATOM 9998 O O . LEU B 1 597 ? -4.586 -26.453 -5.137 1 93.5 597 LEU B O 1
ATOM 10002 N N . GLN B 1 598 ? -5.836 -25.656 -3.527 1 90.31 598 GLN B N 1
ATOM 10003 C CA . GLN B 1 598 ? -6.371 -26.953 -3.107 1 90.31 598 GLN B CA 1
ATOM 10004 C C . GLN B 1 598 ? -7.043 -27.672 -4.27 1 90.31 598 GLN B C 1
ATOM 10006 O O . GLN B 1 598 ? -6.801 -28.859 -4.496 1 90.31 598 GLN B O 1
ATOM 10011 N N . CYS B 1 599 ? -7.961 -27.016 -4.922 1 91.19 599 CYS B N 1
ATOM 10012 C CA . CYS B 1 599 ? -8.75 -27.625 -5.977 1 91.19 599 CYS B CA 1
ATOM 10013 C C . CYS B 1 599 ? -9.234 -26.578 -6.98 1 91.19 599 CYS B C 1
ATOM 10015 O O . CYS B 1 599 ? -9.328 -25.406 -6.652 1 91.19 599 CYS B O 1
ATOM 10017 N N . PRO B 1 600 ? -9.461 -27.094 -8.188 1 94.25 600 PRO B N 1
ATOM 10018 C CA . PRO B 1 600 ? -10.141 -26.203 -9.125 1 94.25 600 PRO B CA 1
ATOM 10019 C C . PRO B 1 600 ? -11.578 -25.906 -8.703 1 94.25 600 PRO B C 1
ATOM 10021 O O . PRO B 1 600 ? -12.031 -26.375 -7.66 1 94.25 600 PRO B O 1
ATOM 10024 N N . MET B 1 601 ? -12.219 -25.031 -9.367 1 94.75 601 MET B N 1
ATOM 10025 C CA . MET B 1 601 ? -13.641 -24.766 -9.25 1 94.75 601 MET B CA 1
ATOM 10026 C C . MET B 1 601 ? -14.391 -25.172 -10.516 1 94.75 601 MET B C 1
ATOM 10028 O O . MET B 1 601 ? -14.312 -24.484 -11.531 1 94.75 601 MET B O 1
ATOM 10032 N N . ALA B 1 602 ? -15.117 -26.312 -10.445 1 93.69 602 ALA B N 1
ATOM 10033 C CA . ALA B 1 602 ? -15.719 -26.891 -11.641 1 93.69 602 ALA B CA 1
ATOM 10034 C C . ALA B 1 602 ? -14.656 -27.172 -12.703 1 93.69 602 ALA B C 1
ATOM 10036 O O . ALA B 1 602 ? -13.625 -27.781 -12.406 1 93.69 602 ALA B O 1
ATOM 10037 N N . ASN B 1 603 ? -14.93 -26.875 -13.945 1 96 603 ASN B N 1
ATOM 10038 C CA . ASN B 1 603 ? -13.953 -27.047 -15.008 1 96 603 ASN B CA 1
ATOM 10039 C C . ASN B 1 603 ? -13.148 -25.766 -15.242 1 96 603 ASN B C 1
ATOM 10041 O O . ASN B 1 603 ? -12.719 -25.5 -16.359 1 96 603 ASN B O 1
ATOM 10045 N N . ILE B 1 604 ? -13 -24.953 -14.195 1 97.88 604 ILE B N 1
ATOM 10046 C CA . ILE B 1 604 ? -12.164 -23.766 -14.164 1 97.88 604 ILE B CA 1
ATOM 10047 C C . ILE B 1 604 ? -10.945 -24 -13.281 1 97.88 604 ILE B C 1
ATOM 10049 O O . ILE B 1 604 ? -11.078 -24.25 -12.086 1 97.88 604 ILE B O 1
ATOM 10053 N N . PHE B 1 605 ? -9.781 -23.922 -13.828 1 98.19 605 PHE B N 1
ATOM 10054 C CA . PHE B 1 605 ? -8.516 -24.109 -13.125 1 98.19 605 PHE B CA 1
ATOM 10055 C C . PHE B 1 605 ? -7.758 -22.797 -13 1 98.19 605 PHE B C 1
ATOM 10057 O O . PHE B 1 605 ? -7.891 -21.906 -13.852 1 98.19 605 PHE B O 1
ATOM 10064 N N . PHE B 1 606 ? -6.965 -22.641 -11.922 1 98.25 606 PHE B N 1
ATOM 10065 C CA . PHE B 1 606 ? -6.324 -21.375 -11.648 1 98.25 606 PHE B CA 1
ATOM 10066 C C . PHE B 1 606 ? -4.809 -21.516 -11.586 1 98.25 606 PHE B C 1
ATOM 10068 O O . PHE B 1 606 ? -4.301 -22.5 -11.047 1 98.25 606 PHE B O 1
ATOM 10075 N N . ALA B 1 607 ? -4.105 -20.547 -12.172 1 98.44 607 ALA B N 1
ATOM 10076 C CA . ALA B 1 607 ? -2.645 -20.547 -12.172 1 98.44 607 ALA B CA 1
ATOM 10077 C C . ALA B 1 607 ? -2.094 -19.125 -12.156 1 98.44 607 ALA B C 1
ATOM 10079 O O . ALA B 1 607 ? -2.715 -18.203 -12.695 1 98.44 607 ALA B O 1
ATOM 10080 N N . GLY B 1 608 ? -0.962 -18.891 -11.594 1 97.62 608 GLY B N 1
ATOM 10081 C CA . GLY B 1 608 ? -0.213 -17.656 -11.445 1 97.62 608 GLY B CA 1
ATOM 10082 C C . GLY B 1 608 ? 0.899 -17.75 -10.422 1 97.62 608 GLY B C 1
ATOM 10083 O O . GLY B 1 608 ? 0.827 -18.562 -9.492 1 97.62 608 GLY B O 1
ATOM 10084 N N . GLU B 1 609 ? 1.854 -16.875 -10.578 1 96.88 609 GLU B N 1
ATOM 10085 C CA . GLU B 1 609 ? 2.992 -16.969 -9.664 1 96.88 609 GLU B CA 1
ATOM 10086 C C . GLU B 1 609 ? 2.549 -16.812 -8.211 1 96.88 609 GLU B C 1
ATOM 10088 O O . GLU B 1 609 ? 3.125 -17.422 -7.312 1 96.88 609 GLU B O 1
ATOM 10093 N N . GLY B 1 610 ? 1.54 -16.109 -7.961 1 95.25 610 GLY B N 1
ATOM 10094 C CA . GLY B 1 610 ? 1.039 -15.891 -6.613 1 95.25 610 GLY B CA 1
ATOM 10095 C C . GLY B 1 610 ? 0.356 -17.109 -6.027 1 95.25 610 GLY B C 1
ATOM 10096 O O . GLY B 1 610 ? 0.119 -17.172 -4.816 1 95.25 610 GLY B O 1
ATOM 10097 N N . LEU B 1 611 ? -0.004 -18.047 -6.852 1 96.88 611 LEU B N 1
ATOM 10098 C CA . LEU B 1 611 ? -0.636 -19.297 -6.441 1 96.88 611 LEU B CA 1
ATOM 10099 C C . LEU B 1 611 ? 0.367 -20.438 -6.457 1 96.88 611 LEU B C 1
ATOM 10101 O O . LEU B 1 611 ? 0.149 -21.453 -7.133 1 96.88 611 LEU B O 1
ATOM 10105 N N . SER B 1 612 ? 1.438 -20.219 -5.719 1 96.94 612 SER B N 1
ATOM 10106 C CA . SER B 1 612 ? 2.545 -21.172 -5.656 1 96.94 612 SER B CA 1
ATOM 10107 C C . SER B 1 612 ? 3.352 -20.984 -4.375 1 96.94 612 SER B C 1
ATOM 10109 O O . SER B 1 612 ? 3.037 -20.125 -3.553 1 96.94 612 SER B O 1
ATOM 10111 N N . PHE B 1 613 ? 4.367 -21.859 -4.215 1 96.38 613 PHE B N 1
ATOM 10112 C CA . PHE B 1 613 ? 5.254 -21.766 -3.062 1 96.38 613 PHE B CA 1
ATOM 10113 C C . PHE B 1 613 ? 6.391 -20.781 -3.332 1 96.38 613 PHE B C 1
ATOM 10115 O O . PHE B 1 613 ? 7.184 -20.484 -2.438 1 96.38 613 PHE B O 1
ATOM 10122 N N . ALA B 1 614 ? 6.43 -20.266 -4.578 1 96.19 614 ALA B N 1
ATOM 10123 C CA . ALA B 1 614 ? 7.504 -19.344 -4.949 1 96.19 614 ALA B CA 1
ATOM 10124 C C . ALA B 1 614 ? 6.949 -18.094 -5.645 1 96.19 614 ALA B C 1
ATOM 10126 O O . ALA B 1 614 ? 7.387 -17.75 -6.738 1 96.19 614 ALA B O 1
ATOM 10127 N N . PRO B 1 615 ? 6.086 -17.375 -4.957 1 95.06 615 PRO B N 1
ATOM 10128 C CA . PRO B 1 615 ? 5.535 -16.172 -5.578 1 95.06 615 PRO B CA 1
ATOM 10129 C C . PRO B 1 615 ? 6.609 -15.148 -5.93 1 95.06 615 PRO B C 1
ATOM 10131 O O . PRO B 1 615 ? 7.617 -15.039 -5.227 1 95.06 615 PRO B O 1
ATOM 10134 N N . GLY B 1 616 ? 6.402 -14.414 -7.004 1 94.44 616 GLY B N 1
ATOM 10135 C CA . GLY B 1 616 ? 7.316 -13.367 -7.418 1 94.44 616 GLY B CA 1
ATOM 10136 C C . GLY B 1 616 ? 8.391 -13.852 -8.375 1 94.44 616 GLY B C 1
ATOM 10137 O O . GLY B 1 616 ? 9.148 -13.047 -8.922 1 94.44 616 GLY B O 1
ATOM 10138 N N . TRP B 1 617 ? 8.438 -15.164 -8.617 1 97.56 617 TRP B N 1
ATOM 10139 C CA . TRP B 1 617 ? 9.477 -15.734 -9.469 1 97.56 617 TRP B CA 1
ATOM 10140 C C . TRP B 1 617 ? 8.852 -16.516 -10.625 1 97.56 617 TRP B C 1
ATOM 10142 O O . TRP B 1 617 ? 7.723 -17 -10.523 1 97.56 617 TRP B O 1
ATOM 10152 N N . ILE B 1 618 ? 9.625 -16.703 -11.727 1 98.56 618 ILE B N 1
ATOM 10153 C CA . ILE B 1 618 ? 9.203 -17.531 -12.844 1 98.56 618 ILE B CA 1
ATOM 10154 C C . ILE B 1 618 ? 8.922 -18.953 -12.359 1 98.56 618 ILE B C 1
ATOM 10156 O O . ILE B 1 618 ? 7.969 -19.594 -12.805 1 98.56 618 ILE B O 1
ATOM 10160 N N . GLN B 1 619 ? 9.695 -19.391 -11.383 1 98.31 619 GLN B N 1
ATOM 10161 C CA . GLN B 1 619 ? 9.523 -20.703 -10.773 1 98.31 619 GLN B CA 1
ATOM 10162 C C . GLN B 1 619 ? 8.102 -20.891 -10.266 1 98.31 619 GLN B C 1
ATOM 10164 O O . GLN B 1 619 ? 7.488 -21.938 -10.492 1 98.31 619 GLN B O 1
ATOM 10169 N N . GLY B 1 620 ? 7.609 -19.922 -9.578 1 98.19 620 GLY B N 1
ATOM 10170 C CA . GLY B 1 620 ? 6.25 -20.016 -9.062 1 98.19 620 GLY B CA 1
ATOM 10171 C C . GLY B 1 620 ? 5.199 -20.062 -10.156 1 98.19 620 GLY B C 1
ATOM 10172 O O . GLY B 1 620 ? 4.199 -20.766 -10.031 1 98.19 620 GLY B O 1
ATOM 10173 N N . ALA B 1 621 ? 5.402 -19.281 -11.219 1 98.75 621 ALA B N 1
ATOM 10174 C CA . ALA B 1 621 ? 4.484 -19.297 -12.352 1 98.75 621 ALA B CA 1
ATOM 10175 C C . ALA B 1 621 ? 4.457 -20.672 -13.016 1 98.75 621 ALA B C 1
ATOM 10177 O O . ALA B 1 621 ? 3.385 -21.203 -13.305 1 98.75 621 ALA B O 1
ATOM 10178 N N . LEU B 1 622 ? 5.629 -21.25 -13.227 1 98.88 622 LEU B N 1
ATOM 10179 C CA . LEU B 1 622 ? 5.723 -22.562 -13.859 1 98.88 622 LEU B CA 1
ATOM 10180 C C . LEU B 1 622 ? 5.102 -23.641 -12.977 1 98.88 622 LEU B C 1
ATOM 10182 O O . LEU B 1 622 ? 4.371 -24.516 -13.469 1 98.88 622 LEU B O 1
ATOM 10186 N N . GLU B 1 623 ? 5.375 -23.516 -11.695 1 98.44 623 GLU B N 1
ATOM 10187 C CA . GLU B 1 623 ? 4.812 -24.438 -10.719 1 98.44 623 GLU B CA 1
ATOM 10188 C C . GLU B 1 623 ? 3.285 -24.438 -10.766 1 98.44 623 GLU B C 1
ATOM 10190 O O . GLU B 1 623 ? 2.65 -25.484 -10.812 1 98.44 623 GLU B O 1
ATOM 10195 N N . SER B 1 624 ? 2.754 -23.312 -10.781 1 98.5 624 SER B N 1
ATOM 10196 C CA . SER B 1 624 ? 1.303 -23.156 -10.758 1 98.5 624 SER B CA 1
ATOM 10197 C C . SER B 1 624 ? 0.679 -23.594 -12.078 1 98.5 624 SER B C 1
ATOM 10199 O O . SER B 1 624 ? -0.399 -24.203 -12.086 1 98.5 624 SER B O 1
ATOM 10201 N N . GLY B 1 625 ? 1.335 -23.312 -13.219 1 98.88 625 GLY B N 1
ATOM 10202 C CA . GLY B 1 625 ? 0.843 -23.75 -14.516 1 98.88 625 GLY B CA 1
ATOM 10203 C C . GLY B 1 625 ? 0.842 -25.266 -14.672 1 98.88 625 GLY B C 1
ATOM 10204 O O . GLY B 1 625 ? -0.12 -25.844 -15.188 1 98.88 625 GLY B O 1
ATOM 10205 N N . LEU B 1 626 ? 1.908 -25.891 -14.219 1 98.75 626 LEU B N 1
ATOM 10206 C CA . LEU B 1 626 ? 2.006 -27.344 -14.289 1 98.75 626 LEU B CA 1
ATOM 10207 C C . LEU B 1 626 ? 0.977 -28 -13.383 1 98.75 626 LEU B C 1
ATOM 10209 O O . LEU B 1 626 ? 0.404 -29.031 -13.727 1 98.75 626 LEU B O 1
ATOM 10213 N N . ARG B 1 627 ? 0.772 -27.359 -12.203 1 98.19 627 ARG B N 1
ATOM 10214 C CA . ARG B 1 627 ? -0.265 -27.859 -11.305 1 98.19 627 ARG B CA 1
ATOM 10215 C C . ARG B 1 627 ? -1.634 -27.812 -11.977 1 98.19 627 ARG B C 1
ATOM 10217 O O . ARG B 1 627 ? -2.373 -28.812 -11.953 1 98.19 627 ARG B O 1
ATOM 10224 N N . ALA B 1 628 ? -1.973 -26.703 -12.586 1 98.5 628 ALA B N 1
ATOM 10225 C CA . ALA B 1 628 ? -3.277 -26.547 -13.219 1 98.5 628 ALA B CA 1
ATOM 10226 C C . ALA B 1 628 ? -3.453 -27.547 -14.359 1 98.5 628 ALA B C 1
ATOM 10228 O O . ALA B 1 628 ? -4.516 -28.156 -14.508 1 98.5 628 ALA B O 1
ATOM 10229 N N . ALA B 1 629 ? -2.424 -27.734 -15.18 1 98.69 629 ALA B N 1
ATOM 10230 C CA . ALA B 1 629 ? -2.467 -28.703 -16.281 1 98.69 629 ALA B CA 1
ATOM 10231 C C . ALA B 1 629 ? -2.648 -30.125 -15.758 1 98.69 629 ALA B C 1
ATOM 10233 O O . ALA B 1 629 ? -3.43 -30.906 -16.312 1 98.69 629 ALA B O 1
ATOM 10234 N N . TYR B 1 630 ? -1.949 -30.438 -14.711 1 98 630 TYR B N 1
ATOM 10235 C CA . TYR B 1 630 ? -2.027 -31.766 -14.141 1 98 630 TYR B CA 1
ATOM 10236 C C . TYR B 1 630 ? -3.395 -32 -13.508 1 98 630 TYR B C 1
ATOM 10238 O O . TYR B 1 630 ? -3.961 -33.094 -13.648 1 98 630 TYR B O 1
ATOM 10246 N N . GLN B 1 631 ? -3.896 -31 -12.773 1 96.56 631 GLN B N 1
ATOM 10247 C CA . GLN B 1 631 ? -5.223 -31.125 -12.188 1 96.56 631 GLN B CA 1
ATOM 10248 C C . GLN B 1 631 ? -6.273 -31.422 -13.25 1 96.56 631 GLN B C 1
ATOM 10250 O O . GLN B 1 631 ? -7.156 -32.25 -13.055 1 96.56 631 GLN B O 1
ATOM 10255 N N . PHE B 1 632 ? -6.207 -30.766 -14.359 1 96.69 632 PHE B N 1
ATOM 10256 C CA . PHE B 1 632 ? -7.125 -31.031 -15.461 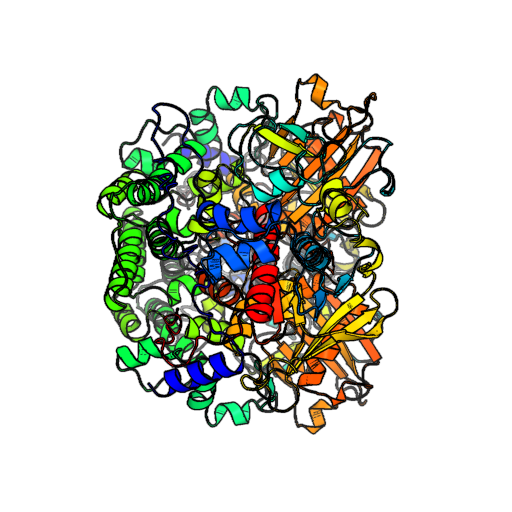1 96.69 632 PHE B CA 1
ATOM 10257 C C . PHE B 1 632 ? -6.926 -32.438 -16.016 1 96.69 632 PHE B C 1
ATOM 10259 O O . PHE B 1 632 ? -7.891 -33.188 -16.172 1 96.69 632 PHE B O 1
ATOM 10266 N N . TYR B 1 633 ? -5.684 -32.75 -16.297 1 96.69 633 TYR B N 1
ATOM 10267 C CA . TYR B 1 633 ? -5.371 -34.031 -16.922 1 96.69 633 TYR B CA 1
ATOM 10268 C C . TYR B 1 633 ? -5.809 -35.188 -16.047 1 96.69 633 TYR B C 1
ATOM 10270 O O . TYR B 1 633 ? -6.375 -36.156 -16.547 1 96.69 633 TYR B O 1
ATOM 10278 N N . ASN B 1 634 ? -5.504 -35.062 -14.805 1 94 634 ASN B N 1
ATOM 10279 C CA . ASN B 1 634 ? -5.875 -36.062 -13.828 1 94 634 ASN B CA 1
ATOM 10280 C C . ASN B 1 634 ? -7.375 -36.344 -13.836 1 94 634 ASN B C 1
ATOM 10282 O O . ASN B 1 634 ? -7.809 -37.5 -13.75 1 94 634 ASN B O 1
ATOM 10286 N N . ARG B 1 635 ? -8.133 -35.344 -13.93 1 93.12 635 ARG B N 1
ATOM 10287 C CA . ARG B 1 635 ? -9.594 -35.469 -13.914 1 93.12 635 ARG B CA 1
ATOM 10288 C C . ARG B 1 635 ? -10.125 -35.938 -15.266 1 93.12 635 ARG B C 1
ATOM 10290 O O . ARG B 1 635 ? -11.086 -36.688 -15.328 1 93.12 635 ARG B O 1
ATOM 10297 N N . ASN B 1 636 ? -9.516 -35.469 -16.312 1 93 636 ASN B N 1
ATOM 10298 C CA . ASN B 1 636 ? -9.898 -35.875 -17.656 1 93 636 ASN B CA 1
ATOM 10299 C C . ASN B 1 636 ? -9.688 -37.375 -17.859 1 93 636 ASN B C 1
ATOM 10301 O O . ASN B 1 636 ? -10.516 -38.031 -18.484 1 93 636 ASN B O 1
ATOM 10305 N N . GLU B 1 637 ? -8.547 -37.906 -17.312 1 92.75 637 GLU B N 1
ATOM 10306 C CA . GLU B 1 637 ? -8.195 -39.312 -17.531 1 92.75 637 GLU B CA 1
ATOM 10307 C C . GLU B 1 637 ? -8.781 -40.219 -16.422 1 92.75 637 GLU B C 1
ATOM 10309 O O . GLU B 1 637 ? -9.203 -41.344 -16.688 1 92.75 637 GLU B O 1
ATOM 10314 N N . GLY B 1 638 ? -8.734 -39.719 -15.203 1 89.25 638 GLY B N 1
ATOM 10315 C CA . GLY B 1 638 ? -9.047 -40.594 -14.07 1 89.25 638 GLY B CA 1
ATOM 10316 C C . GLY B 1 638 ? -10.391 -40.281 -13.438 1 89.25 638 GLY B C 1
ATOM 10317 O O . GLY B 1 638 ? -10.82 -40.969 -12.523 1 89.25 638 GLY B O 1
ATOM 10318 N N . GLY B 1 639 ? -11.031 -39.25 -13.812 1 86.62 639 GLY B N 1
ATOM 10319 C CA . GLY B 1 639 ? -12.312 -38.906 -13.234 1 86.62 639 GLY B CA 1
ATOM 10320 C C . GLY B 1 639 ? -12.211 -37.875 -12.133 1 86.62 639 GLY B C 1
ATOM 10321 O O . GLY B 1 639 ? -11.141 -37.688 -11.547 1 86.62 639 GLY B O 1
ATOM 10322 N N . TRP B 1 640 ? -13.289 -37.219 -11.805 1 81.88 640 TRP B N 1
ATOM 10323 C CA . TRP B 1 640 ? -13.336 -36.094 -10.883 1 81.88 640 TRP B CA 1
ATOM 10324 C C . TRP B 1 640 ? -13.516 -36.594 -9.445 1 81.88 640 TRP B C 1
ATOM 10326 O O . TRP B 1 640 ? -13.117 -35.875 -8.5 1 81.88 640 TRP B O 1
ATOM 10336 N N . PHE B 1 641 ? -14.211 -37.688 -9.203 1 74.19 641 PHE B N 1
ATOM 10337 C CA . PHE B 1 641 ? -14.648 -38.031 -7.863 1 74.19 641 PHE B CA 1
ATOM 10338 C C . PHE B 1 641 ? -14.055 -39.375 -7.438 1 74.19 641 PHE B C 1
ATOM 10340 O O . PHE B 1 641 ? -13.812 -40.25 -8.273 1 74.19 641 PHE B O 1
ATOM 10347 N N . PRO B 1 642 ? -13.633 -39.312 -6.098 1 62.09 642 PRO B N 1
ATOM 10348 C CA . PRO B 1 642 ? -13.156 -40.625 -5.629 1 62.09 642 PRO B CA 1
ATOM 10349 C C . PRO B 1 642 ? -14.211 -41.719 -5.762 1 62.09 642 PRO B C 1
ATOM 10351 O O . PRO B 1 642 ? -15.406 -41.406 -5.746 1 62.09 642 PRO B O 1
ATOM 10354 N N . CYS B 1 643 ? -13.938 -42.906 -6.211 1 47.31 643 CYS B N 1
ATOM 10355 C CA . CYS B 1 643 ? -14.859 -44.031 -6.227 1 47.31 643 CYS B CA 1
ATOM 10356 C C . CYS B 1 643 ? -15.57 -44.156 -4.887 1 47.31 643 CYS B C 1
ATOM 10358 O O . CYS B 1 643 ? -15.039 -43.75 -3.852 1 47.31 643 CYS B O 1
ATOM 10360 N N . ASN B 1 644 ? -16.938 -44.281 -4.762 1 42.88 644 ASN B N 1
ATOM 10361 C CA . ASN B 1 644 ? -17.859 -44.406 -3.646 1 42.88 644 ASN B CA 1
ATOM 10362 C C . ASN B 1 644 ? -17.188 -45 -2.418 1 42.88 644 ASN B C 1
ATOM 10364 O O . ASN B 1 644 ? -17.734 -45 -1.319 1 42.88 644 ASN B O 1
ATOM 10368 N N . CYS B 1 645 ? -16.406 -46.062 -2.393 1 36.22 645 CYS B N 1
ATOM 10369 C CA . CYS B 1 645 ? -15.992 -46.75 -1.168 1 36.22 645 CYS B CA 1
ATOM 10370 C C . CYS B 1 645 ? -15.047 -45.844 -0.359 1 36.22 645 CYS B C 1
ATOM 10372 O O . CYS B 1 645 ? -14.648 -46.219 0.748 1 36.22 645 CYS B O 1
ATOM 10374 N N . ASP B 1 646 ? -14.352 -44.969 -0.91 1 38.53 646 ASP B N 1
ATOM 10375 C CA . ASP B 1 646 ? -13.234 -44.344 -0.206 1 38.53 646 ASP B CA 1
ATOM 10376 C C . ASP B 1 646 ? -13.695 -43.094 0.523 1 38.53 646 ASP B C 1
ATOM 10378 O O . ASP B 1 646 ? -14.57 -42.344 0.037 1 38.53 646 ASP B O 1
ATOM 10382 N N . ARG B 1 647 ? -13.57 -42.969 1.847 1 39 647 ARG B N 1
ATOM 10383 C CA . ARG B 1 647 ? -13.797 -41.844 2.766 1 39 647 ARG B CA 1
ATOM 10384 C C . ARG B 1 647 ? -13.336 -40.531 2.156 1 39 647 ARG B C 1
ATOM 10386 O O . ARG B 1 647 ? -12.172 -40.406 1.782 1 39 647 ARG B O 1
ATOM 10393 N N . LEU B 1 648 ? -14.133 -39.844 1.606 1 39.53 648 LEU B N 1
ATOM 10394 C CA . LEU B 1 648 ? -13.891 -38.5 1.05 1 39.53 648 LEU B CA 1
ATOM 10395 C C . LEU B 1 648 ? -13.172 -37.625 2.057 1 39.53 648 LEU B C 1
ATOM 10397 O O . LEU B 1 648 ? -13.648 -37.438 3.178 1 39.53 648 LEU B O 1
ATOM 10401 N N . ASP B 1 649 ? -11.961 -37.656 2.211 1 35.69 649 ASP B N 1
ATOM 10402 C CA . ASP B 1 649 ? -11.273 -36.656 3.033 1 35.69 649 ASP B CA 1
ATOM 10403 C C . ASP B 1 649 ? -11.586 -35.25 2.57 1 35.69 649 ASP B C 1
ATOM 10405 O O . ASP B 1 649 ? -11.156 -34.812 1.495 1 35.69 649 ASP B O 1
ATOM 10409 N N . TYR B 1 650 ? -12.711 -34.844 2.967 1 34.59 650 TYR B N 1
ATOM 10410 C CA . TYR B 1 650 ? -13.039 -33.438 2.738 1 34.59 650 TYR B CA 1
ATOM 10411 C C . TYR B 1 650 ? -11.961 -32.5 3.299 1 34.59 650 TYR B C 1
ATOM 10413 O O . TYR B 1 650 ? -11.461 -32.75 4.402 1 34.59 650 TYR B O 1
ATOM 10421 N N . GLY B 1 651 ? -11.031 -32.219 2.643 1 34.94 651 GLY B N 1
ATOM 10422 C CA . GLY B 1 651 ? -10.023 -31.266 3.113 1 34.94 651 GLY B CA 1
ATOM 10423 C C . GLY B 1 651 ? -10.469 -30.484 4.328 1 34.94 651 GLY B C 1
ATOM 10424 O O . GLY B 1 651 ? -11.625 -30.047 4.414 1 34.94 651 GLY B O 1
ATOM 10425 N N . GLN B 1 652 ? -10 -30.906 5.5 1 32.5 652 GLN B N 1
ATOM 10426 C CA . GLN B 1 652 ? -10.242 -30.234 6.77 1 32.5 652 GLN B CA 1
ATOM 10427 C C . GLN B 1 652 ? -10.367 -28.719 6.566 1 32.5 652 GLN B C 1
ATOM 10429 O O . GLN B 1 652 ? -9.688 -28.141 5.715 1 32.5 652 GLN B O 1
ATOM 10434 N N . SER B 1 653 ? -11.484 -28.203 6.98 1 32.81 653 SER B N 1
ATOM 10435 C CA . SER B 1 653 ? -11.766 -26.766 7.055 1 32.81 653 SER B CA 1
ATOM 10436 C C . SER B 1 653 ? -10.508 -25.969 7.391 1 32.81 653 SER B C 1
ATOM 10438 O O . SER B 1 653 ? -9.82 -26.281 8.367 1 32.81 653 SER B O 1
ATOM 10440 N N . VAL B 1 654 ? -9.844 -25.594 6.531 1 29.48 654 VAL B N 1
ATOM 10441 C CA . VAL B 1 654 ? -8.812 -24.594 6.766 1 29.48 654 VAL B CA 1
ATOM 10442 C C . VAL B 1 654 ? -9.383 -23.438 7.578 1 29.48 654 VAL B C 1
ATOM 10444 O O . VAL B 1 654 ? -10.477 -22.938 7.277 1 29.48 654 VAL B O 1
#

Organism: Stylophora pistillata (NCBI:txid50429)